Protein AF-A0AAV2KHL8-F1 (afdb_monomer_lite)

Sequence (1239 aa):
MASAPGTPRWPLLLRNPLGLLTTKMAARLEEDLTCSICCDLFRDPLLLSCSHSFCRVCLLSWWKNKAIKTCPVCKKGSSKAPRLNLSLRNLVQTFEEEMKRLSAEEKEKKKKNLSFSSKEKEASLPREKASLLREELREELREDLRFLQEKLKILSQTHEEMQVAVSHIAAQTEQTEKLIGDQFNKLHQFLWEEEETRIMALKEEQQQKTQRLLDKMAAVSRDMETVSRSLSETELTTRRSRARTFLDTALENTTMGQDALIDQAKHLGNLGFHIWKNMQRLVQFWPVILDPNRAASELVVSDNLSSVRRGGTRRSPQNPERERFYTVLGSRAYRVGSHSWEVVVRDILVRSCTRTVFIMSKRSDPRPVDLDFPLDASIIRIPPHHYIHVLDQNTNIGRVETGPRTYIRQDNERVLFPPVRMVMVPPRHYCVVLNPVARDDQGQVQFDQSGQAKLRHADQEIRLTQEPFPLYPGEEVQQDVTALQIVFPDTALRLQALLDFTDSTGTKRTAGDEWLFEGPGTYIPHKEEVVLETIKATVIRENQAIRLRARKEGVDRSGTQRVTGEEWLVSKVGAYLPGAHEEVIDIVNAFILTDKRALHVRALRPFKDQGGFNRRTGEEWLVTLEQREAHIPSVCEEVLKEVQVTTLSSRQYCVILDPVGDGGKPQLGRKKVVKGEKSFFLQPGEHLENGIQDVFVLSEEEGLVLRAVEAFTDIDPMDALDSEEEEEEGEGGGAKRRRRAGISRRPGDRWMLRGPIEYVPSASVEVILRRQAIPLDENEGIYVRDIKTGKVRAVIGHTYMLTQDEELWQKQLPQNVEALLASPQDPLADRSDRNQAAVQRPRDKTHVVSYRVPHNAAVQVYDYREKKARVVFGPELVMLGPDEQFTVLSLSGDKPKRANVIKAVCLLLGPDFCTDVITIETADHARLQLQLSYNWHFDVQSPVSAEHAAALFSVPDFVGDACKAIASKIRGAVASVQFDDFHKNSNRIICSAVFGFDEKVNIRGSLQFPQNRLVISSVDIQSVEPVDQRTRDALQKSVQLAIEITTNSQEATARHEAERLAQEATGKLERQKITDQALAEKARKELLELEALSAAVESTGAAKAEAQSRAEAARIQGEAAVNEAKLKAEAQRIEAESELQRLSQAREQELSYQKNMDHLEVDKQEKLATIETQKFSHMVQSLGTETLKEMAKAGPELQVKMLQALGLKSTLITDGSSPINLFTTANGLLGGLPGQGQG

Foldseek 3Di:
DDDDDDDDDDDDDDDDPDDDDDPVNLVVVLQVQAAPQPRHGAAQWWAAPVRDTHHPVRLVVVCVPDPFSADPPPRDTGPDGTDGPVVSVVVSVVSVVVVVVVVVVVVVVVVDDDDDDDDDDDDYDDDDDDDDPCDVVVVVVVVVVVVVVVVVVVVVVVVVLVVQQVVQVVVVVVLLVVLVVVVVVVLVVLVVVLVVVLVVVQVVLVVVLVVVVVVLVVVLVVLVVVVVVVVVVPPDDDDVPVVVVSVVVSVVSPDDDPSSDGPPCVSPPCSVVVSVVVVVVVDDDAPWAWDPLQAAQQWDADSRRRDIDGHDGDPHRDRPNHDDDRDIDTPDDDDDDDDDDDDDDDDDDDDDDDDDDDDDDDDDDDDDDDDDDDQPDQKAQAAAQWKWWKAQQVLRAIWIDHDNDTDGADPRIGIDDHTHGFAAAAAQKKWKKAQAFDADPVRHFDADPSGHTHTPHRDIDIGHGDPRHHAGVPIDTPGHTGGFDAAAAQKWFWKAFCAFDQDPVRDTHHHGDIFIDHDRDGDDDDPRMDGPDMFGWDAAAPQKKWKKAFCDFDAFPVRDTDHHGDIWIGRDGGTHTGTSRIDTDDMFGWDFADLFKKWKKAFCDFDQDPLGDTHHHGDIWIHHVVSPRIGGATPRMDTPDIWTKQFAAQQKKWKKAQAQDPVRGGNHPDIDIGHHGDIGTATVPIDTPVRMDGWDQAAQQKKWKKFFQAKDFADDPVLPPVPPPDPDDDDDDDDDDDDDGTDTHHGGDIAMDHDNDTHDDDPRMDGPDMWGFAAAAQLKWFWKAFQVVRDIWIDHHGTGTAGSRMDQDFQDDDPLQQVQLQDPDDPPPCPPPPPDPPDRDDDDRGMWDKDAAHAQKKWWKAQPVVRDIDIDHPRDIDTDISRMDTDKFQEFDDEATDTRPDIHRIDHQDQDKDWYWAWAAALVGFIKIWIKIWGKGADADPPHDRVLSVLLPQDRYPPVVLSVVLSVLLNVQRNHHDPVCCVVCVQVSSQCSRQNADPVRHRDQWDFDPRNRMITRDMDTPDMGGPDVVVVVVVVVVVVVVVVVVVVVVVVVVVVVVVVVVVVVVVVVVVVVVVVVVVVVVVVVVVVVVVVVVVVCVVVVVVVVVVVVVVVVVVVVVVVVVVVVVVVVVVVVVVVVVVVVVVVVVVVVVVVVVVVVVVVVCVVVVVPVVPDVVDDVVPVVPPDDVVVVVVVPPDVCCVVVVVVCAQLRHCAHDPPRHHDDHDDDDPPDDPDDDDDDDD

Organism: Knipowitschia caucasica (NCBI:txid637954)

Secondary structure (DSSP, 8-state):
----------------------HHHHHHHHHHTB-TTTSSB-SSEEEPTTS-EEEHHHHHHHHTT-SS-B-TTT--B--SPPEE-HHHHHHHHHHHHHHHHHHHHHHHHTTS-------------------SSSSHHHHHHHHHHHHHHHHHHHHHHHHHHHHHHHHHHHHHHHHHHHHHHHHHHHHHHHHHHHHHHHHHHHHHHHHHHHHHHHHHHHHHHHHHHHHHHHHHTTTSS--HHHHHHHHHHHHHHT---TTSS--HHHHHTTHHHHHHHHHTTT----S--B-TTTS-TTEEE-TTSS-EEE-S-------TTS-SSS---BSS--SS--------------------------------------TT-SEEEE-TTEEEEEEETTT--EEEEESSEEEE--TTEEE-SS-EEPB---TTEEEEEESPBPB-TTSPBPB-SSSPBPB-TT-EEEE-S-S-BPPPTT-EEEEEEEEPEEEPTTEEEEEEESS-EE-TTSPEEPTT-EEEEESSEEE---SSEEEEEEEE-EEEPTTEEEEEEESSSEE-TTS-EE-TT-EEEE--SEEEPPPTTEEEEEEEEPEEPBTTEEEEEEESSSEE-TTS-EEPTT-EEEE-TTT-SEE---TTEEEEEEEE-EEE-TTEEEEEESPEETTTEE-TT-EEEEESSEEEPPPTT-EEEEEEEE-EEE-TTEEEEEEESS-EEE--GGGSSTTSS--S----------PPPPEEEPTT-EEEEESSEEE---TTEEEEEEEE-B---TT-EEEEEETTT--EEEEESS-B---TTEEE------HHHHHHHT----TTTGGG-TT-----PPPPSSB-EEEEPPTTEEEEEEETTTTEEEEEETT-EEEE-TTEEEPPEEEEETTTTEEEEEEESEEE-SSEEEEEEEEEE-TT--EEEEEEEEEEEE--PSSPPHHHHHHTTSSTTHHHHHHHHHHHHHHHHHTTS-HHHHHHHHHHHHHHHHH-B-TTSSB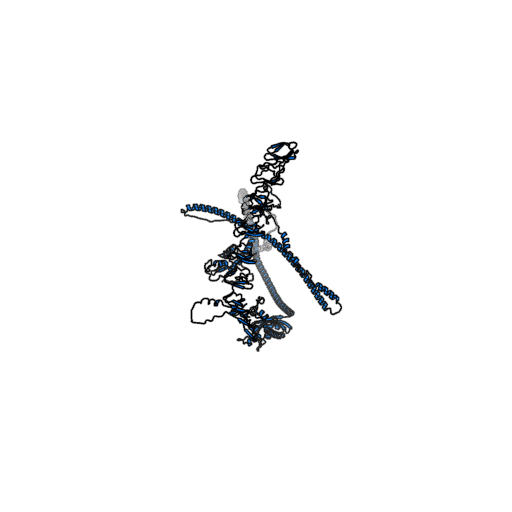PS-EEETTTTEEEEEEEEEEEEESSHHHHHHHHHHHHHHHHHHHHHHHHHHHHHHHHHHHHHHHHHHHHHHHHHHHHHHHHHHHHHHHHHHHHHHHHHHHHHHHHHHHHHHHHHHHHHHHHHHHHHHHHHHHHHHHHHHHHHHHHHHHHHHHHHHHHHHHHHHHHHHHHSSSGGGTGGGT-SHHHHHHTTS-TTGGGTTTTTTSSSS-S--SSS---SS-----------------

Radius of gyration: 83.96 Å; chains: 1; bounding box: 146×235×267 Å

InterPro domains:
  IPR001841 Zinc finger, RING-type [PS50089] (35-75)
  IPR001841 Zinc finger, RING-type [SM00184] (35-74)
  IPR002499 Major vault protein, N-terminal [PS51224] (428-488)
  IPR002499 Major vault protein, N-terminal [PS51224] (489-541)
  IPR002499 Major vault protein, N-terminal [PS51224] (542-594)
  IPR002499 Major vault protein, N-terminal [PS51224] (595-649)
  IPR002499 Major vault protein, N-terminal [PS51224] (651-699)
  IPR002499 Major vault protein, N-terminal [PS51224] (700-777)
  IPR002499 Major vault protein, N-terminal [PS51224] (778-831)
  IPR006574 SPRY-associated [PF13765] (288-333)
  IPR006574 SPRY-associated [SM00589] (285-335)
  IPR013083 Zinc finger, RING/FYVE/PHD-type [G3DSA:3.30.40.10] (21-121)
  IPR013320 Concanavalin A-like lectin/glucanase domain superfamily [SSF49899] (283-347)
  IPR017907 Zinc finger, RING-type, conserved site [PS00518] (50-59)
  IPR018957 Zinc finger, C3HC4 RING-type [PF00097] (35-74)
  IPR021870 Major vault protein, shoulder domain [PF11978] (910-1028)
  IPR021870 Major vault protein, shoulder domain [cd08825] (900-1051)
  IPR036013 Band 7/SPFH domain superfamily [G3DSA:3.30.479.30] (911-1027)
  IPR039059 Major vault protein [PTHR14165] (377-1231)
  IPR040989 Major vault protein repeat domain 3 [PF17795] (848-909)

Structure (mmCIF, N/CA/C/O backbone):
data_AF-A0AAV2KHL8-F1
#
_entry.id   AF-A0AAV2KHL8-F1
#
loop_
_atom_site.group_PDB
_atom_site.id
_atom_site.type_symbol
_atom_site.label_atom_id
_atom_site.label_alt_id
_atom_site.label_comp_id
_atom_site.label_asym_id
_atom_site.label_entity_id
_atom_site.label_seq_id
_atom_site.pdbx_PDB_ins_code
_atom_site.Cartn_x
_atom_site.Cartn_y
_atom_site.Cartn_z
_atom_site.occupancy
_atom_site.B_iso_or_equiv
_atom_site.auth_seq_id
_atom_site.auth_comp_id
_atom_site.auth_asym_id
_atom_site.auth_atom_id
_atom_site.pdbx_PDB_model_num
ATOM 1 N N . MET A 1 1 ? 7.290 21.005 73.983 1.00 31.33 1 MET A N 1
ATOM 2 C CA . MET A 1 1 ? 8.464 21.167 73.091 1.00 31.33 1 MET A CA 1
ATOM 3 C C . MET A 1 1 ? 8.133 20.538 71.742 1.00 31.33 1 MET A C 1
ATOM 5 O O . MET A 1 1 ? 7.404 19.563 71.761 1.00 31.33 1 MET A O 1
ATOM 9 N N . ALA A 1 2 ? 8.672 21.086 70.644 1.00 31.69 2 ALA A N 1
ATOM 10 C CA . ALA A 1 2 ? 8.791 20.513 69.287 1.00 31.69 2 ALA A CA 1
ATOM 11 C C . ALA A 1 2 ? 7.554 19.918 68.541 1.00 31.69 2 ALA A C 1
ATOM 13 O O . ALA A 1 2 ? 6.930 18.958 68.969 1.00 31.69 2 ALA A O 1
ATOM 14 N N . SER A 1 3 ? 7.333 20.452 67.328 1.00 28.38 3 SER A N 1
ATOM 15 C CA . SER A 1 3 ? 6.872 19.778 66.088 1.00 28.38 3 SER A CA 1
ATOM 16 C C . SER A 1 3 ? 5.583 18.923 66.044 1.00 28.38 3 SER A C 1
ATOM 18 O O . SER A 1 3 ? 5.645 17.712 66.232 1.00 28.38 3 SER A O 1
ATOM 20 N N . ALA A 1 4 ? 4.475 19.530 65.585 1.00 31.33 4 ALA A N 1
ATOM 21 C CA . ALA A 1 4 ? 3.639 19.107 64.428 1.00 31.33 4 ALA A CA 1
ATOM 22 C C . ALA A 1 4 ? 2.415 20.049 64.301 1.00 31.33 4 ALA A C 1
ATOM 24 O O . ALA A 1 4 ? 1.812 20.367 65.327 1.00 31.33 4 ALA A O 1
ATOM 25 N N . PRO A 1 5 ? 2.058 20.551 63.096 1.00 43.03 5 PRO A N 1
ATOM 26 C CA . PRO A 1 5 ? 0.887 19.989 62.383 1.00 43.03 5 PRO A CA 1
ATOM 27 C C . PRO A 1 5 ? 0.937 20.114 60.833 1.00 43.03 5 PRO A C 1
ATOM 29 O O . PRO A 1 5 ? 1.785 20.820 60.295 1.00 43.03 5 PRO A O 1
ATOM 32 N N . GLY A 1 6 ? -0.021 19.506 60.106 1.00 27.62 6 GLY A N 1
ATOM 33 C CA . GLY A 1 6 ? -0.274 19.864 58.692 1.00 27.62 6 GLY A CA 1
ATOM 34 C C . GLY A 1 6 ? -1.035 18.860 57.803 1.00 27.62 6 GLY A C 1
ATOM 35 O O . GLY A 1 6 ? -0.410 18.136 57.039 1.00 27.62 6 GLY A O 1
ATOM 36 N N . THR A 1 7 ? -2.376 18.882 57.818 1.00 32.38 7 THR A N 1
ATOM 37 C CA . THR A 1 7 ? -3.276 18.428 56.718 1.00 32.38 7 THR A CA 1
ATOM 38 C C . THR A 1 7 ? -4.537 19.325 56.737 1.00 32.38 7 THR A C 1
ATOM 40 O O . THR A 1 7 ? -4.832 19.848 57.816 1.00 32.38 7 THR A O 1
ATOM 43 N N . PRO A 1 8 ? -5.240 19.606 55.607 1.00 37.50 8 PRO A N 1
ATOM 44 C CA . PRO A 1 8 ? -6.181 18.647 54.999 1.00 37.50 8 PRO A CA 1
ATOM 45 C C . PRO A 1 8 ? -6.276 18.686 53.439 1.00 37.50 8 PRO A C 1
ATOM 47 O O . PRO A 1 8 ? -5.380 19.154 52.745 1.00 37.50 8 PRO A O 1
ATOM 50 N N . ARG A 1 9 ? -7.353 18.090 52.895 1.00 27.17 9 ARG A N 1
ATOM 51 C CA . ARG A 1 9 ? -7.620 17.681 51.493 1.00 27.17 9 ARG A CA 1
ATOM 52 C C . ARG A 1 9 ? -7.784 18.804 50.436 1.00 27.17 9 ARG A C 1
ATOM 54 O O . ARG A 1 9 ? -8.563 19.722 50.646 1.00 27.17 9 ARG A O 1
ATOM 61 N N . TRP A 1 10 ? -7.139 18.623 49.268 1.00 24.45 10 TRP A N 1
ATOM 62 C CA . TRP A 1 10 ? -7.718 18.265 47.937 1.00 24.45 10 TRP A CA 1
ATOM 63 C C . TRP A 1 10 ? -9.164 18.728 47.600 1.00 24.45 10 TRP A C 1
ATOM 65 O O . TRP A 1 10 ? -10.039 18.533 48.443 1.00 24.45 10 TRP A O 1
ATOM 75 N N . PRO A 1 11 ? -9.468 19.179 46.346 1.00 39.22 11 PRO A N 1
ATOM 76 C CA . PRO A 1 11 ? -9.223 18.349 45.145 1.00 39.22 11 PRO A CA 1
ATOM 77 C C . PRO A 1 11 ? -8.832 19.020 43.794 1.00 39.22 11 PRO A C 1
ATOM 79 O O . PRO A 1 11 ? -9.100 20.185 43.535 1.00 39.22 11 PRO A O 1
ATOM 82 N N . LEU A 1 12 ? -8.301 18.168 42.898 1.00 30.20 12 LEU A N 1
ATOM 83 C CA . LEU A 1 12 ? -8.329 18.209 41.417 1.00 30.20 12 LEU A CA 1
ATOM 84 C C . LEU A 1 12 ? -7.788 19.436 40.643 1.00 30.20 12 LEU A C 1
ATOM 86 O O . LEU A 1 12 ? -8.541 20.306 40.219 1.00 30.20 12 LEU A O 1
ATOM 90 N N . LEU A 1 13 ? -6.524 19.335 40.212 1.00 27.86 13 LEU A N 1
ATOM 91 C CA . LEU A 1 13 ? -6.101 19.626 38.828 1.00 27.86 13 LEU A CA 1
ATOM 92 C C . LEU A 1 13 ? -4.872 18.759 38.485 1.00 27.86 13 LEU A C 1
ATOM 94 O O . LEU A 1 13 ? -3.957 18.649 39.297 1.00 27.86 13 LEU A O 1
ATOM 98 N N . LEU A 1 14 ? -4.843 18.124 37.306 1.00 33.56 14 LEU A N 1
ATOM 99 C CA . LEU A 1 14 ? -3.763 17.208 36.901 1.00 33.56 14 LEU A CA 1
ATOM 100 C C . LEU A 1 14 ? -3.381 17.392 35.422 1.00 33.56 14 LEU A C 1
ATOM 102 O O . LEU A 1 14 ? -4.105 16.937 34.538 1.00 33.56 14 LEU A O 1
ATOM 106 N N . ARG A 1 15 ? -2.226 18.022 35.154 1.00 28.97 15 ARG A N 1
ATOM 107 C CA . ARG A 1 15 ? -1.469 17.901 33.889 1.00 28.97 15 ARG A CA 1
ATOM 108 C C . ARG A 1 15 ? -0.026 18.427 34.025 1.00 28.97 15 ARG A C 1
ATOM 110 O O . ARG A 1 15 ? 0.183 19.514 34.541 1.00 28.97 15 ARG A O 1
ATOM 117 N N . ASN A 1 16 ? 0.922 17.624 33.535 1.00 29.06 16 ASN A N 1
ATOM 118 C CA . ASN A 1 16 ? 2.331 17.875 33.170 1.00 29.06 16 ASN A CA 1
ATOM 119 C C . ASN A 1 16 ? 3.175 18.917 33.955 1.00 29.06 16 ASN A C 1
ATOM 121 O O . ASN A 1 16 ? 3.084 20.111 33.679 1.00 29.06 16 ASN A O 1
ATOM 125 N N . PRO A 1 17 ? 4.144 18.470 34.784 1.00 31.95 17 PRO A N 1
ATOM 126 C CA . PRO A 1 17 ? 5.157 19.321 35.414 1.00 31.95 17 PRO A CA 1
ATOM 127 C C . PRO A 1 17 ? 6.496 19.349 34.636 1.00 31.95 17 PRO A C 1
ATOM 129 O O . PRO A 1 17 ? 7.547 19.047 35.195 1.00 31.95 17 PRO A O 1
ATOM 132 N N . LEU A 1 18 ? 6.478 19.707 33.346 1.00 31.12 18 LEU A N 1
ATOM 133 C CA . LEU A 1 18 ? 7.690 20.028 32.570 1.00 31.12 18 LEU A CA 1
ATOM 134 C C . LEU A 1 18 ? 7.442 21.268 31.701 1.00 31.12 18 LEU A C 1
ATOM 136 O O . LEU A 1 18 ? 6.956 21.178 30.578 1.00 31.12 18 LEU A O 1
ATOM 140 N N . GLY A 1 19 ? 7.762 22.437 32.255 1.00 37.28 19 GLY A N 1
ATOM 141 C CA . GLY A 1 19 ? 7.805 23.710 31.539 1.00 37.28 19 GLY A CA 1
ATOM 142 C C . GLY A 1 19 ? 9.214 24.301 31.583 1.00 37.28 19 GLY A C 1
ATOM 143 O O . GLY A 1 19 ? 9.909 24.150 32.583 1.00 37.28 19 GLY A O 1
ATOM 144 N N . LEU A 1 20 ? 9.598 25.006 30.514 1.00 40.72 20 LEU A N 1
ATOM 145 C CA . LEU A 1 20 ? 10.901 25.662 30.315 1.00 40.72 20 LEU A CA 1
ATOM 146 C C . LEU A 1 20 ? 12.127 24.726 30.215 1.00 40.72 20 LEU A C 1
ATOM 148 O O . LEU A 1 20 ? 13.037 24.762 31.041 1.00 40.72 20 LEU A O 1
ATOM 152 N N . LEU A 1 21 ? 12.230 24.003 29.095 1.00 46.12 21 LEU A N 1
ATOM 153 C CA . LEU A 1 21 ? 13.542 23.706 28.506 1.00 46.12 21 LEU A CA 1
ATOM 154 C C . LEU A 1 21 ? 14.077 24.955 27.782 1.00 46.12 21 LEU A C 1
ATOM 156 O O . LEU A 1 21 ? 13.321 25.685 27.142 1.00 46.12 21 LEU A O 1
ATOM 160 N N . THR A 1 22 ? 15.386 25.200 27.871 1.00 48.06 22 THR A N 1
ATOM 161 C CA . THR A 1 22 ? 16.071 26.289 27.147 1.00 48.06 22 THR A CA 1
ATOM 162 C C . THR A 1 22 ? 16.992 25.726 26.066 1.00 48.06 22 THR A C 1
ATOM 164 O O . THR A 1 22 ? 17.444 24.587 26.169 1.00 48.06 22 THR A O 1
ATOM 167 N N . THR A 1 23 ? 17.339 26.517 25.048 1.00 45.81 23 THR A N 1
ATOM 168 C CA . THR A 1 23 ? 18.206 26.069 23.936 1.00 45.81 23 THR A CA 1
ATOM 169 C C . THR A 1 23 ? 19.591 25.586 24.392 1.00 45.81 23 THR A C 1
ATOM 171 O O . THR A 1 23 ? 20.128 24.643 23.818 1.00 45.81 23 THR A O 1
ATOM 174 N N . LYS A 1 24 ? 20.140 26.135 25.488 1.00 48.09 24 LYS A N 1
ATOM 175 C CA . LYS A 1 24 ? 21.377 25.628 26.123 1.00 48.09 24 LYS A CA 1
ATOM 176 C C . LYS A 1 24 ? 21.212 24.292 26.862 1.00 48.09 24 LYS A C 1
ATOM 178 O O . LYS A 1 24 ? 22.211 23.622 27.104 1.00 48.09 24 LYS A O 1
ATOM 183 N N . MET A 1 25 ? 19.992 23.911 27.241 1.00 52.66 25 MET A N 1
ATOM 184 C CA . MET A 1 25 ? 19.700 22.588 27.806 1.00 52.66 25 MET A CA 1
ATOM 185 C C . MET A 1 25 ? 19.402 21.571 26.702 1.00 52.66 25 MET A C 1
ATOM 187 O O . MET A 1 25 ? 19.869 20.442 26.799 1.00 52.66 25 MET A O 1
ATOM 191 N N . ALA A 1 26 ? 18.709 21.984 25.634 1.00 55.88 26 ALA A N 1
ATOM 192 C CA . ALA A 1 26 ? 18.449 21.143 24.466 1.00 55.88 26 ALA A CA 1
ATOM 193 C C . ALA A 1 26 ? 19.750 20.609 23.842 1.00 55.88 26 ALA A C 1
ATOM 195 O O . ALA A 1 26 ? 19.878 19.403 23.681 1.00 55.88 26 ALA A O 1
ATOM 196 N N . ALA A 1 27 ? 20.750 21.470 23.613 1.00 56.88 27 ALA A N 1
ATOM 197 C CA . ALA A 1 27 ? 22.039 21.057 23.042 1.00 56.88 27 ALA A CA 1
ATOM 198 C C . ALA A 1 27 ? 22.811 20.028 23.902 1.00 56.88 27 ALA A C 1
ATOM 200 O O . ALA A 1 27 ? 23.501 19.175 23.360 1.00 56.88 27 ALA A O 1
ATOM 201 N N . ARG A 1 28 ? 22.675 20.067 25.238 1.00 57.53 28 ARG A N 1
ATOM 202 C CA . ARG A 1 28 ? 23.261 19.044 26.131 1.00 57.53 28 ARG A CA 1
ATOM 203 C C . ARG A 1 28 ? 22.485 17.727 26.103 1.00 57.53 28 ARG A C 1
ATOM 205 O O . ARG A 1 28 ? 23.087 16.663 26.096 1.00 57.53 28 ARG A O 1
ATOM 212 N N . LEU A 1 29 ? 21.155 17.806 26.075 1.00 63.84 29 LEU A N 1
ATOM 213 C CA . LEU A 1 29 ? 20.291 16.630 25.946 1.00 63.84 29 LEU A CA 1
ATOM 214 C C . LEU A 1 29 ? 20.453 15.944 24.583 1.00 63.84 29 LEU A C 1
ATOM 216 O O . LEU A 1 29 ? 20.280 14.735 24.495 1.00 63.84 29 LEU A O 1
ATOM 220 N N . GLU A 1 30 ? 20.812 16.691 23.540 1.00 72.31 30 GLU A N 1
ATOM 221 C CA . GLU A 1 30 ? 21.139 16.147 22.223 1.00 72.31 30 GLU A CA 1
ATOM 222 C C . GLU A 1 30 ? 22.415 15.290 22.273 1.00 72.31 30 GLU A C 1
ATOM 224 O O . GLU A 1 30 ? 22.372 14.136 21.852 1.00 72.31 30 GLU A O 1
ATOM 229 N N . GLU A 1 31 ? 23.503 15.785 22.882 1.00 67.81 31 GLU A N 1
ATOM 230 C CA . GLU A 1 31 ? 24.735 15.005 23.108 1.00 67.81 31 GLU A CA 1
ATOM 231 C C . GLU A 1 31 ? 24.439 13.684 23.851 1.00 67.81 31 GLU A C 1
ATOM 233 O O . GLU A 1 31 ? 24.796 12.610 23.356 1.00 67.81 31 GLU A O 1
ATOM 238 N N . ASP A 1 32 ? 23.701 13.742 24.969 1.00 72.00 32 ASP A N 1
ATOM 239 C CA . ASP A 1 32 ? 23.304 12.576 25.784 1.00 72.00 32 ASP A CA 1
ATOM 240 C C . ASP A 1 32 ? 22.383 11.568 25.048 1.00 72.00 32 ASP A C 1
ATOM 242 O O . ASP A 1 32 ? 22.252 10.413 25.473 1.00 72.00 32 ASP A O 1
ATOM 246 N N . LEU A 1 33 ? 21.743 11.970 23.941 1.00 82.81 33 LEU A N 1
ATOM 247 C CA . LEU A 1 33 ? 20.826 11.145 23.139 1.00 82.81 33 LEU A CA 1
ATOM 248 C C . LEU A 1 33 ? 21.419 10.658 21.802 1.00 82.81 33 LEU A C 1
ATOM 250 O O . LEU A 1 33 ? 20.712 10.002 21.026 1.00 82.81 33 LEU A O 1
ATOM 254 N N . THR A 1 34 ? 22.703 10.917 21.533 1.00 83.62 34 THR A N 1
ATOM 255 C CA . THR A 1 34 ? 23.390 10.450 20.313 1.00 83.62 34 THR A CA 1
ATOM 256 C C . THR A 1 34 ? 24.046 9.073 20.462 1.00 83.62 34 THR A C 1
ATOM 258 O O . THR A 1 34 ? 24.585 8.687 21.500 1.00 83.62 34 THR A O 1
ATOM 261 N N . CYS A 1 35 ? 24.047 8.302 19.374 1.00 87.81 35 CYS A N 1
ATOM 262 C CA . CYS A 1 35 ? 24.721 7.013 19.291 1.00 87.81 35 CYS A CA 1
ATOM 263 C C . CYS A 1 35 ? 26.174 7.175 18.831 1.00 87.81 35 CYS A C 1
ATOM 265 O O . CYS A 1 35 ? 26.430 7.486 17.668 1.00 87.81 35 CYS A O 1
ATOM 267 N N . SER A 1 36 ? 27.131 6.807 19.685 1.00 82.81 36 SER A N 1
ATOM 268 C CA . SER A 1 36 ? 28.592 6.905 19.479 1.00 82.81 36 SER A CA 1
ATOM 269 C C . SER A 1 36 ? 29.209 6.012 18.376 1.00 82.81 36 SER A C 1
ATOM 271 O O . SER A 1 36 ? 30.400 5.712 18.405 1.00 82.81 36 SER A O 1
ATOM 273 N N . ILE A 1 37 ? 28.411 5.586 17.390 1.00 83.44 37 ILE A N 1
ATOM 274 C CA . ILE A 1 37 ? 28.867 4.965 16.130 1.00 83.44 37 ILE A CA 1
ATOM 275 C C . ILE A 1 37 ? 28.501 5.839 14.921 1.00 83.44 37 ILE A C 1
ATOM 277 O O . ILE A 1 37 ? 29.301 5.953 13.999 1.00 83.44 37 ILE A O 1
ATOM 281 N N . CYS A 1 38 ? 27.298 6.422 14.904 1.00 83.25 38 CYS A N 1
ATOM 282 C CA . CYS A 1 38 ? 26.793 7.241 13.796 1.00 83.25 38 CYS A CA 1
ATOM 283 C C . CYS A 1 38 ? 26.699 8.737 14.129 1.00 83.25 38 CYS A C 1
ATOM 285 O O . CYS A 1 38 ? 26.447 9.524 13.228 1.00 83.25 38 CYS A O 1
ATOM 287 N N . CYS A 1 39 ? 26.884 9.120 15.397 1.00 80.62 39 CYS A N 1
ATOM 288 C CA . CYS A 1 39 ? 26.743 10.487 15.920 1.00 80.62 39 CYS A CA 1
ATOM 289 C C . CYS A 1 39 ? 25.347 11.121 15.713 1.00 80.62 39 CYS A C 1
ATOM 291 O O . CYS A 1 39 ? 25.176 12.315 15.914 1.00 80.62 39 CYS A O 1
ATOM 293 N N . ASP A 1 40 ? 24.352 10.295 15.377 1.00 79.94 40 ASP A N 1
ATOM 294 C CA . ASP A 1 40 ? 22.924 10.621 15.249 1.00 79.94 40 ASP A CA 1
ATOM 295 C C . ASP A 1 40 ? 22.135 10.191 16.499 1.00 79.94 40 ASP A C 1
ATOM 297 O O . ASP A 1 40 ? 22.544 9.265 17.209 1.00 79.94 40 ASP A O 1
ATOM 301 N N . LEU A 1 41 ? 20.948 10.776 16.702 1.00 85.44 41 LEU A N 1
ATOM 302 C CA . LEU A 1 41 ? 19.965 10.350 17.713 1.00 85.44 41 LEU A CA 1
ATOM 303 C C . LEU A 1 41 ? 19.624 8.845 17.627 1.00 85.44 41 LEU A C 1
ATOM 305 O O . LEU A 1 41 ? 19.546 8.260 16.540 1.00 85.44 41 LEU A O 1
ATOM 309 N N . PHE A 1 42 ? 19.380 8.202 18.777 1.00 85.19 42 PHE A N 1
ATOM 310 C CA . PHE A 1 42 ? 19.173 6.747 18.852 1.00 85.19 42 PHE A CA 1
ATOM 311 C C . PHE A 1 42 ? 17.944 6.216 18.081 1.00 85.19 42 PHE A C 1
ATOM 313 O O . PHE A 1 42 ? 16.817 6.230 18.577 1.00 85.19 42 PHE A O 1
ATOM 320 N N . ARG A 1 43 ? 18.181 5.587 16.921 1.00 82.12 43 ARG A N 1
ATOM 321 C CA . ARG A 1 43 ? 17.176 4.820 16.158 1.00 82.12 43 ARG A CA 1
ATOM 322 C C . ARG A 1 43 ? 17.209 3.336 16.540 1.00 82.12 43 ARG A C 1
ATOM 324 O O . ARG A 1 43 ? 18.212 2.656 16.316 1.00 82.12 43 ARG A O 1
ATOM 331 N N . ASP A 1 44 ? 16.109 2.840 17.113 1.00 84.06 44 ASP A N 1
ATOM 332 C CA . ASP A 1 44 ? 15.998 1.506 17.734 1.00 84.06 44 ASP A CA 1
ATOM 333 C C . ASP A 1 44 ? 17.201 1.163 18.642 1.00 84.06 44 ASP A C 1
ATOM 335 O O . ASP A 1 44 ? 18.001 0.279 18.313 1.00 84.06 44 ASP A O 1
ATOM 339 N N . PRO A 1 45 ? 17.377 1.866 19.780 1.00 88.06 45 PRO A N 1
ATOM 340 C CA . PRO A 1 45 ? 18.486 1.606 20.690 1.00 88.06 45 PRO A CA 1
ATOM 341 C C . PRO A 1 45 ? 18.433 0.188 21.271 1.00 88.06 45 PRO A C 1
ATOM 343 O O . PRO A 1 45 ? 17.470 -0.206 21.929 1.00 88.06 45 PRO A O 1
ATOM 346 N N . LEU A 1 46 ? 19.512 -0.564 21.072 1.00 88.06 46 LEU A N 1
ATOM 347 C CA . LEU A 1 46 ? 19.767 -1.866 21.677 1.00 88.06 46 LEU A CA 1
ATOM 348 C C . LEU A 1 46 ? 20.709 -1.716 22.876 1.00 88.06 46 LEU A C 1
ATOM 350 O O . LEU A 1 46 ? 21.835 -1.241 22.731 1.00 88.06 46 LEU A O 1
ATOM 354 N N . LEU A 1 47 ? 20.249 -2.156 24.047 1.00 87.94 47 LEU A N 1
ATOM 355 C CA . LEU A 1 47 ? 20.988 -2.155 25.305 1.00 87.94 47 LEU A CA 1
ATOM 356 C C . LEU A 1 47 ? 21.863 -3.410 25.423 1.00 87.94 47 LEU A C 1
ATOM 358 O O . LEU A 1 47 ? 21.367 -4.541 25.366 1.00 87.94 47 LEU A O 1
ATOM 362 N N . LEU A 1 48 ? 23.164 -3.207 25.637 1.00 84.06 48 LEU A N 1
ATOM 363 C CA . LEU A 1 48 ? 24.115 -4.272 25.949 1.00 84.06 48 LEU A CA 1
ATOM 364 C C . LEU A 1 48 ? 24.150 -4.597 27.449 1.00 84.06 48 LEU A C 1
ATOM 366 O O . LEU A 1 48 ? 23.857 -3.766 28.304 1.00 84.06 48 LEU A O 1
ATOM 370 N N . SER A 1 49 ? 24.662 -5.785 27.778 1.00 79.19 49 SER A N 1
ATOM 371 C CA . SER A 1 49 ? 24.964 -6.245 29.148 1.00 79.19 49 SER A CA 1
ATOM 372 C C . SER A 1 49 ? 26.010 -5.405 29.907 1.00 79.19 49 SER A C 1
ATOM 374 O O . SER A 1 49 ? 26.317 -5.691 31.061 1.00 79.19 49 SER A O 1
ATOM 376 N N . CYS A 1 50 ? 26.581 -4.386 29.266 1.00 82.69 50 CYS A N 1
ATOM 377 C CA . CYS A 1 50 ? 27.464 -3.379 29.852 1.00 82.69 50 CYS A CA 1
ATOM 378 C C . CYS A 1 50 ? 26.800 -1.991 29.948 1.00 82.69 50 CYS A C 1
ATOM 380 O O . CYS A 1 50 ? 27.507 -0.988 29.984 1.00 82.69 50 CYS A O 1
ATOM 382 N N . SER A 1 51 ? 25.465 -1.930 29.904 1.00 80.06 51 SER A N 1
ATOM 383 C CA . SER A 1 51 ? 24.610 -0.729 29.982 1.00 80.06 51 SER A CA 1
ATOM 384 C C . SER A 1 51 ? 24.778 0.320 28.873 1.00 80.06 51 SER A C 1
ATOM 386 O O . SER A 1 51 ? 24.051 1.307 28.850 1.00 80.06 51 SER A O 1
ATOM 388 N N . HIS A 1 52 ? 25.678 0.102 27.914 1.00 87.25 52 HIS A N 1
ATOM 389 C CA . HIS A 1 52 ? 25.813 0.957 26.735 1.00 87.25 52 HIS A CA 1
ATOM 390 C C . HIS A 1 52 ? 24.693 0.640 25.731 1.00 87.25 52 HIS A C 1
ATOM 392 O O . HIS A 1 52 ? 24.402 -0.535 25.486 1.00 87.25 52 HIS A O 1
ATOM 398 N N . SER A 1 53 ? 24.086 1.679 25.152 1.00 87.88 53 SER A N 1
ATOM 399 C CA . SER A 1 53 ? 23.065 1.566 24.101 1.00 87.88 53 SER A CA 1
ATOM 400 C C . SER A 1 53 ? 23.639 1.971 22.742 1.00 87.88 53 SER A C 1
ATOM 402 O O . SER A 1 53 ? 24.487 2.855 22.676 1.00 87.88 53 SER A O 1
ATOM 404 N N . PHE A 1 54 ? 23.175 1.337 21.663 1.00 90.31 54 PHE A N 1
ATOM 405 C CA . PHE A 1 54 ? 23.575 1.638 20.279 1.00 90.31 54 PHE A CA 1
ATOM 406 C C . PHE A 1 54 ? 22.390 1.457 19.326 1.00 90.31 54 PHE A C 1
ATOM 408 O O . PHE A 1 54 ? 21.578 0.559 19.541 1.00 90.31 54 PHE A O 1
ATOM 415 N N . CYS A 1 55 ? 22.303 2.240 18.247 1.00 91.50 55 CYS A N 1
ATOM 416 C CA . CYS A 1 55 ? 21.305 2.025 17.192 1.00 91.50 55 CYS A CA 1
ATOM 417 C C . CYS A 1 55 ? 21.390 0.590 16.643 1.00 91.50 55 CYS A C 1
ATOM 419 O O . CYS A 1 55 ? 22.491 0.104 16.357 1.00 91.50 55 CYS A O 1
ATOM 421 N N . ARG A 1 56 ? 20.244 -0.074 16.433 1.00 87.75 56 ARG A N 1
ATOM 422 C CA . ARG A 1 56 ? 20.167 -1.483 15.993 1.00 87.75 56 ARG A CA 1
ATOM 423 C C . ARG A 1 56 ? 21.068 -1.797 14.797 1.00 87.75 56 ARG A C 1
ATOM 425 O O . ARG A 1 56 ? 21.813 -2.773 14.833 1.00 87.75 56 ARG A O 1
ATOM 432 N N . VAL A 1 57 ? 21.027 -0.958 13.761 1.00 88.19 57 VAL A N 1
ATOM 433 C CA . VAL A 1 57 ? 21.841 -1.120 12.542 1.00 88.19 57 VAL A CA 1
ATOM 434 C C . VAL A 1 57 ? 23.336 -0.990 12.848 1.00 88.19 57 VAL A C 1
ATOM 436 O O . VAL A 1 57 ? 24.131 -1.816 12.411 1.00 88.19 57 VAL A O 1
ATOM 439 N N . CYS A 1 58 ? 23.719 0.003 13.652 1.00 87.44 58 CYS A N 1
ATOM 440 C CA . CYS A 1 58 ? 25.114 0.281 13.990 1.00 87.44 58 CYS A CA 1
ATOM 441 C C . CYS A 1 58 ? 25.751 -0.861 14.796 1.00 87.44 58 CYS A C 1
ATOM 443 O O . CYS A 1 58 ? 26.869 -1.282 14.497 1.00 87.44 58 CYS A O 1
ATOM 445 N N . LEU A 1 59 ? 25.022 -1.417 15.771 1.00 87.38 59 LEU A N 1
ATOM 446 C CA . LEU A 1 59 ? 25.489 -2.557 16.563 1.00 87.38 59 LEU A CA 1
ATOM 447 C C . LEU A 1 59 ? 25.619 -3.837 15.722 1.00 87.38 59 LEU A C 1
ATOM 449 O O . LEU A 1 59 ? 26.607 -4.560 15.849 1.00 87.38 59 LEU A O 1
ATOM 453 N N . LEU A 1 60 ? 24.649 -4.108 14.842 1.00 84.56 60 LEU A N 1
ATOM 454 C CA . LEU A 1 60 ? 24.684 -5.277 13.958 1.00 84.56 60 LEU A CA 1
ATOM 455 C C . LEU A 1 60 ? 25.822 -5.182 12.932 1.00 84.56 60 LEU A C 1
ATOM 457 O O . LEU A 1 60 ? 26.529 -6.168 12.730 1.00 84.56 60 LEU A O 1
ATOM 461 N N . SER A 1 61 ? 26.070 -4.001 12.357 1.00 83.69 61 SER A N 1
ATOM 462 C CA . SER A 1 61 ? 27.237 -3.756 11.500 1.00 83.69 61 SER A CA 1
ATOM 463 C C . SER A 1 61 ? 28.558 -3.901 12.262 1.00 83.69 61 SER A C 1
ATOM 465 O O . SER A 1 61 ? 29.487 -4.514 11.744 1.00 83.69 61 SER A O 1
ATOM 467 N N . TRP A 1 62 ? 28.644 -3.430 13.513 1.00 81.00 62 TRP A N 1
ATOM 468 C CA . TRP A 1 62 ? 29.842 -3.599 14.349 1.00 81.00 62 TRP A CA 1
ATOM 469 C C . TRP A 1 62 ? 30.150 -5.065 14.695 1.00 81.00 62 TRP A C 1
ATOM 471 O O . TRP A 1 62 ? 31.319 -5.412 14.882 1.00 81.00 62 TRP A O 1
ATOM 481 N N . TRP A 1 63 ? 29.130 -5.923 14.790 1.00 87.56 63 TRP A N 1
ATOM 482 C CA . TRP A 1 63 ? 29.271 -7.365 15.034 1.00 87.56 63 TRP A CA 1
ATOM 483 C C . TRP A 1 63 ? 29.407 -8.213 13.764 1.00 87.56 63 TRP A C 1
ATOM 485 O O . TRP A 1 63 ? 29.744 -9.396 13.865 1.00 87.56 63 TRP A O 1
ATOM 495 N N . LYS A 1 64 ? 29.187 -7.636 12.578 1.00 72.88 64 LYS A N 1
ATOM 496 C CA . LYS A 1 64 ? 29.397 -8.323 11.302 1.00 72.88 64 LYS A CA 1
ATOM 497 C C . LYS A 1 64 ? 30.860 -8.787 11.224 1.00 72.88 64 LYS A C 1
ATOM 499 O O . LYS A 1 64 ? 31.782 -8.010 11.462 1.00 72.88 64 LYS A O 1
ATOM 504 N N . ASN A 1 65 ? 31.056 -10.073 10.939 1.00 65.56 65 ASN A N 1
ATOM 505 C CA . ASN A 1 65 ? 32.358 -10.745 10.821 1.00 65.56 65 ASN A CA 1
ATOM 506 C C . ASN A 1 65 ? 33.220 -10.804 12.112 1.00 65.56 65 ASN A C 1
ATOM 508 O O . ASN A 1 65 ? 34.433 -10.974 12.016 1.00 65.56 65 ASN A O 1
ATOM 512 N N . LYS A 1 66 ? 32.638 -10.713 13.323 1.00 69.81 66 LYS A N 1
ATOM 513 C CA . LYS A 1 66 ? 33.374 -10.915 14.595 1.00 69.81 66 LYS A CA 1
ATOM 514 C C . LYS A 1 66 ? 32.904 -12.159 15.354 1.00 69.81 66 LYS A C 1
ATOM 516 O O . LYS A 1 66 ? 31.740 -12.253 15.733 1.00 69.81 66 LYS A O 1
ATOM 521 N N . ALA A 1 67 ? 33.839 -13.064 15.657 1.00 64.50 67 ALA A N 1
ATOM 522 C CA . ALA A 1 67 ? 33.578 -14.282 16.435 1.00 64.50 67 ALA A CA 1
ATOM 523 C C . ALA A 1 67 ? 33.125 -13.999 17.884 1.00 64.50 67 ALA A C 1
ATOM 525 O O . ALA A 1 67 ? 32.317 -14.740 18.437 1.00 64.50 67 ALA A O 1
ATOM 526 N N . ILE A 1 68 ? 33.601 -12.902 18.490 1.00 74.75 68 ILE A N 1
ATOM 527 C CA . ILE A 1 68 ? 33.190 -12.458 19.829 1.00 74.75 68 ILE A CA 1
ATOM 528 C C . ILE A 1 68 ? 32.430 -11.132 19.706 1.00 74.75 68 ILE A C 1
ATOM 530 O O . ILE A 1 68 ? 32.972 -10.122 19.256 1.00 74.75 68 ILE A O 1
ATOM 534 N N . LYS A 1 69 ? 31.167 -11.130 20.143 1.00 80.50 69 LYS A N 1
ATOM 535 C CA . LYS A 1 69 ? 30.269 -9.964 20.124 1.00 80.50 69 LYS A CA 1
ATOM 536 C C . LYS A 1 69 ? 30.625 -8.992 21.253 1.00 80.50 69 LYS A C 1
ATOM 538 O O . LYS A 1 69 ? 30.118 -9.105 22.367 1.00 80.50 69 LYS A O 1
ATOM 543 N N . THR A 1 70 ? 31.533 -8.057 20.984 1.00 85.38 70 THR A N 1
ATOM 544 C CA . THR A 1 70 ? 32.030 -7.067 21.958 1.00 85.38 70 THR A CA 1
ATOM 545 C C . THR A 1 70 ? 31.304 -5.724 21.872 1.00 85.38 70 THR A C 1
ATOM 547 O O . THR A 1 70 ? 30.836 -5.316 20.807 1.00 85.38 70 THR A O 1
ATOM 550 N N . CYS A 1 71 ? 31.223 -5.010 22.998 1.00 84.06 71 CYS A N 1
ATOM 551 C CA . CYS A 1 71 ? 30.775 -3.618 23.037 1.00 84.06 71 CYS A CA 1
ATOM 552 C C . CYS A 1 71 ? 31.748 -2.701 22.259 1.00 84.06 71 CYS A C 1
ATOM 554 O O . CYS A 1 71 ? 32.949 -2.777 22.519 1.00 84.06 71 CYS A O 1
ATOM 556 N N . PRO A 1 72 ? 31.267 -1.814 21.366 1.00 81.56 72 PRO A N 1
ATOM 557 C CA . PRO A 1 72 ? 32.096 -0.821 20.675 1.00 81.56 72 PRO A CA 1
ATOM 558 C C . PRO A 1 72 ? 32.953 0.041 21.615 1.00 81.56 72 PRO A C 1
ATOM 560 O O . PRO A 1 72 ? 34.150 0.188 21.389 1.00 81.56 72 PRO A O 1
ATOM 563 N N . VAL A 1 73 ? 32.351 0.563 22.691 1.00 82.88 73 VAL A N 1
ATOM 564 C CA . VAL A 1 73 ? 33.000 1.505 23.620 1.00 82.88 73 VAL A CA 1
ATOM 565 C C . VAL A 1 73 ? 33.877 0.771 24.637 1.00 82.88 73 VAL A C 1
ATOM 567 O O . VAL A 1 73 ? 35.093 0.934 24.652 1.00 82.88 73 VAL A O 1
ATOM 570 N N . CYS A 1 74 ? 33.286 -0.082 25.480 1.00 80.94 74 CYS A N 1
ATOM 571 C CA . CYS A 1 74 ? 33.996 -0.687 26.614 1.00 80.94 74 CYS A CA 1
ATOM 572 C C . CYS A 1 74 ? 34.597 -2.078 26.332 1.00 80.94 74 CYS A C 1
ATOM 574 O O . CYS A 1 74 ? 35.062 -2.736 27.261 1.00 80.94 74 CYS A O 1
ATOM 576 N N . LYS A 1 75 ? 34.550 -2.561 25.079 1.00 80.56 75 LYS A N 1
ATOM 577 C CA . LYS A 1 75 ? 35.109 -3.842 24.578 1.00 80.56 75 LYS A CA 1
ATOM 578 C C . LYS A 1 75 ? 34.635 -5.134 25.273 1.00 80.56 75 LYS A C 1
ATOM 580 O O . LYS A 1 75 ? 34.943 -6.225 24.801 1.00 80.56 75 LYS A O 1
ATOM 585 N N . LYS A 1 76 ? 33.825 -5.044 26.334 1.00 79.06 76 LYS A N 1
ATOM 586 C CA . LYS A 1 76 ? 33.270 -6.176 27.093 1.00 79.06 76 LYS A CA 1
ATOM 587 C C . LYS A 1 76 ? 32.406 -7.075 26.197 1.00 79.06 76 LYS A C 1
ATOM 589 O O . LYS A 1 76 ? 31.603 -6.576 25.408 1.00 79.06 76 LYS A O 1
ATOM 594 N N . GLY A 1 77 ? 32.575 -8.393 26.316 1.00 72.81 77 GLY A N 1
ATOM 595 C CA . GLY A 1 77 ? 31.796 -9.383 25.566 1.00 72.81 77 GLY A CA 1
ATOM 596 C C . GLY A 1 77 ? 30.328 -9.437 26.003 1.00 72.81 77 GLY A C 1
ATOM 597 O O . GLY A 1 77 ? 30.020 -9.284 27.187 1.00 72.81 77 GLY A O 1
ATOM 598 N N . SER A 1 78 ? 29.423 -9.667 25.052 1.00 66.06 78 SER A N 1
ATOM 599 C CA . SER A 1 78 ? 27.987 -9.806 25.294 1.00 66.06 78 SER A CA 1
ATOM 600 C C . SER A 1 78 ? 27.531 -11.244 25.036 1.00 66.06 78 SER A C 1
ATOM 602 O O . SER A 1 78 ? 27.520 -11.716 23.901 1.00 66.06 78 SER A O 1
ATOM 604 N N . SER A 1 79 ? 27.176 -11.948 26.114 1.00 59.25 79 SER A N 1
ATOM 605 C CA . SER A 1 79 ? 26.777 -13.366 26.118 1.00 59.25 79 SER A CA 1
ATOM 606 C C . SER A 1 79 ? 25.263 -13.596 26.024 1.00 59.25 79 SER A C 1
ATOM 608 O O . SER A 1 79 ? 24.812 -14.738 26.030 1.00 59.25 79 SER A O 1
ATOM 610 N N . LYS A 1 80 ? 24.462 -12.528 25.951 1.00 61.56 80 LYS A N 1
ATOM 611 C CA . LYS A 1 80 ? 22.999 -12.574 25.808 1.00 61.56 80 LYS A CA 1
ATOM 612 C C . LYS A 1 80 ? 22.577 -11.685 24.642 1.00 61.56 80 LYS A C 1
ATOM 614 O O . LYS A 1 80 ? 23.237 -10.687 24.362 1.00 61.56 80 LYS A O 1
ATOM 619 N N . ALA A 1 81 ? 21.476 -12.031 23.976 1.00 70.88 81 ALA A N 1
ATOM 620 C CA . ALA A 1 81 ? 20.905 -11.180 22.937 1.00 70.88 81 ALA A CA 1
ATOM 621 C C . ALA A 1 81 ? 20.547 -9.792 23.521 1.00 70.88 81 ALA A C 1
ATOM 623 O O . ALA A 1 81 ? 19.951 -9.733 24.603 1.00 70.88 81 ALA A O 1
ATOM 624 N N . PRO A 1 82 ? 20.914 -8.685 22.849 1.00 76.25 82 PRO A N 1
ATOM 625 C CA . PRO A 1 82 ? 20.630 -7.344 23.345 1.00 76.25 82 PRO A CA 1
ATOM 626 C C . PRO A 1 82 ? 19.128 -7.049 23.290 1.00 76.25 82 PRO A C 1
ATOM 628 O O . PRO A 1 82 ? 18.427 -7.498 22.383 1.00 76.25 82 PRO A O 1
ATOM 631 N N . ARG A 1 83 ? 18.632 -6.279 24.261 1.00 80.56 83 ARG A N 1
ATOM 632 C CA . ARG A 1 83 ? 17.211 -5.907 24.366 1.00 80.56 83 ARG A CA 1
ATOM 633 C C . ARG A 1 83 ? 16.986 -4.489 23.848 1.00 80.56 83 ARG A C 1
ATOM 635 O O . ARG A 1 83 ? 17.870 -3.647 23.977 1.00 80.56 83 ARG A O 1
ATOM 642 N N . LEU A 1 84 ? 15.803 -4.210 23.302 1.00 83.88 84 LEU A N 1
ATOM 643 C CA . LEU A 1 84 ? 15.404 -2.844 22.949 1.00 83.88 84 LEU A CA 1
ATOM 644 C C . LEU A 1 84 ? 15.278 -1.983 24.213 1.00 83.88 84 LEU A C 1
ATOM 646 O O . LEU A 1 84 ? 14.597 -2.358 25.168 1.00 83.88 84 LEU A O 1
ATOM 650 N N . ASN A 1 85 ? 15.924 -0.820 24.207 1.00 83.31 85 ASN A N 1
ATOM 651 C CA . ASN A 1 85 ? 15.837 0.175 25.268 1.00 83.31 85 ASN A CA 1
ATOM 652 C C . ASN A 1 85 ? 14.608 1.065 25.029 1.00 83.31 85 ASN A C 1
ATOM 654 O O . ASN A 1 85 ? 14.716 2.166 24.491 1.00 83.31 85 ASN A O 1
ATOM 658 N N . LEU A 1 86 ? 13.426 0.552 25.390 1.00 80.06 86 LEU A N 1
ATOM 659 C CA . LEU A 1 86 ? 12.149 1.246 25.180 1.00 80.06 86 LEU A CA 1
ATOM 660 C C . LEU A 1 86 ? 12.126 2.628 25.849 1.00 80.06 86 LEU A C 1
ATOM 662 O O . LEU A 1 86 ? 11.650 3.581 25.243 1.00 80.06 86 LEU A O 1
ATOM 666 N N . SER A 1 87 ? 12.713 2.767 27.042 1.00 78.81 87 SER A N 1
ATOM 667 C CA . SER A 1 87 ? 12.819 4.055 27.735 1.00 78.81 87 SER A CA 1
ATOM 668 C C . SER A 1 87 ? 13.582 5.088 26.905 1.00 78.81 87 SER A C 1
ATOM 670 O O . SER A 1 87 ? 13.101 6.202 26.734 1.00 78.81 87 SER A O 1
ATOM 672 N N . LEU A 1 88 ? 14.735 4.713 26.338 1.00 82.00 88 LEU A N 1
ATOM 673 C CA . LEU A 1 88 ? 15.555 5.607 25.514 1.00 82.00 88 LEU A CA 1
ATOM 674 C C . LEU A 1 88 ? 14.904 5.904 24.154 1.00 82.00 88 LEU A C 1
ATOM 676 O O . LEU A 1 88 ? 14.962 7.039 23.692 1.00 82.00 88 LEU A O 1
ATOM 680 N N . ARG A 1 89 ? 14.222 4.921 23.545 1.00 82.44 89 ARG A N 1
ATOM 681 C CA . ARG A 1 89 ? 13.422 5.124 22.323 1.00 82.44 89 ARG A CA 1
ATOM 682 C C . ARG A 1 89 ? 12.308 6.149 22.552 1.00 82.44 89 ARG A C 1
ATOM 684 O O . ARG A 1 89 ? 12.155 7.063 21.748 1.00 82.44 89 ARG A O 1
ATOM 691 N N . ASN A 1 90 ? 11.569 6.016 23.652 1.00 79.50 90 ASN A N 1
ATOM 692 C CA . ASN A 1 90 ? 10.512 6.956 24.012 1.00 79.50 90 ASN A CA 1
ATOM 693 C C . ASN A 1 90 ? 11.091 8.353 24.285 1.00 79.50 90 ASN A C 1
ATOM 695 O O . ASN A 1 90 ? 10.519 9.336 23.837 1.00 79.50 90 ASN A O 1
ATOM 699 N N . LEU A 1 91 ? 12.241 8.451 24.963 1.00 79.44 91 LEU A N 1
ATOM 700 C CA . LEU A 1 91 ? 12.865 9.738 25.291 1.00 79.44 91 LEU A CA 1
ATOM 701 C C . LEU A 1 91 ? 13.353 10.492 24.041 1.00 79.44 91 LEU A C 1
ATOM 703 O O . LEU A 1 91 ? 13.132 11.697 23.947 1.00 79.44 91 LEU A O 1
ATOM 707 N N . VAL A 1 92 ? 13.918 9.787 23.049 1.00 81.94 92 VAL A N 1
ATOM 708 C CA . VAL A 1 92 ? 14.233 10.365 21.727 1.00 81.94 92 VAL A CA 1
ATOM 709 C C . VAL A 1 92 ? 12.967 10.811 20.996 1.00 81.94 92 VAL A C 1
ATOM 711 O O . VAL A 1 92 ? 12.957 11.902 20.434 1.00 81.94 92 VAL A O 1
ATOM 714 N N . GLN A 1 93 ? 11.885 10.026 21.032 1.00 77.38 93 GLN A N 1
ATOM 715 C CA . GLN A 1 93 ? 10.624 10.426 20.401 1.00 77.38 93 GLN A CA 1
ATOM 716 C C . GLN A 1 93 ? 10.042 11.701 21.041 1.00 77.38 93 GLN A C 1
ATOM 718 O O . GLN A 1 93 ? 9.704 12.638 20.320 1.00 77.38 93 GLN A O 1
ATOM 723 N N . THR A 1 94 ? 9.990 11.787 22.375 1.00 77.12 94 THR A N 1
ATOM 724 C CA . THR A 1 94 ? 9.535 13.001 23.075 1.00 77.12 94 THR A CA 1
ATOM 725 C C . THR A 1 94 ? 10.433 14.202 22.761 1.00 77.12 94 THR A C 1
ATOM 727 O O . THR A 1 94 ? 9.930 15.303 22.548 1.00 77.12 94 THR A O 1
ATOM 730 N N . PHE A 1 95 ? 11.754 13.999 22.680 1.00 76.50 95 PHE A N 1
ATOM 731 C CA . PHE A 1 95 ? 12.710 15.044 22.301 1.00 76.50 95 PHE A CA 1
ATOM 732 C C . PHE A 1 95 ? 12.493 15.527 20.859 1.00 76.50 95 PHE A C 1
ATOM 734 O O . PHE A 1 95 ? 12.459 16.731 20.620 1.00 76.50 95 PHE A O 1
ATOM 741 N N . GLU A 1 96 ? 12.262 14.624 19.902 1.00 75.25 96 GLU A N 1
ATOM 742 C CA . GLU A 1 96 ? 11.896 14.991 18.531 1.00 75.25 96 GLU A CA 1
ATOM 743 C C . GLU A 1 96 ? 10.583 15.789 18.463 1.00 75.25 96 GLU A C 1
ATOM 745 O O . GLU A 1 96 ? 10.488 16.756 17.707 1.00 75.25 96 GLU A O 1
ATOM 750 N N . GLU A 1 97 ? 9.557 15.386 19.214 1.00 72.06 97 GLU A N 1
ATOM 751 C CA . GLU A 1 97 ? 8.258 16.069 19.269 1.00 72.06 97 GLU A CA 1
ATOM 752 C C . GLU A 1 97 ? 8.379 17.471 19.899 1.00 72.06 97 GLU A C 1
ATOM 754 O O . GLU A 1 97 ? 7.818 18.442 19.382 1.00 72.06 97 GLU A O 1
ATOM 759 N N . GLU A 1 98 ? 9.181 17.620 20.955 1.00 67.50 98 GLU A N 1
ATOM 760 C CA . GLU A 1 98 ? 9.424 18.908 21.612 1.00 67.50 98 GLU A CA 1
ATOM 761 C C . GLU A 1 98 ? 10.349 19.828 20.791 1.00 67.50 98 GLU A C 1
ATOM 763 O O . GLU A 1 98 ? 10.081 21.027 20.689 1.00 67.50 98 GLU A O 1
ATOM 768 N N . MET A 1 99 ? 11.353 19.287 20.093 1.00 67.19 99 MET A N 1
ATOM 769 C CA . MET A 1 99 ? 12.171 20.038 19.128 1.00 67.19 99 MET A CA 1
ATOM 770 C C . MET A 1 99 ? 11.358 20.493 17.907 1.00 67.19 99 MET A C 1
ATOM 772 O O . MET A 1 99 ? 11.562 21.606 17.417 1.00 67.19 99 MET A O 1
ATOM 776 N N . LYS A 1 100 ? 10.374 19.703 17.447 1.00 67.38 100 LYS A N 1
ATOM 777 C CA . LYS A 1 100 ? 9.405 20.138 16.421 1.00 67.38 100 LYS A CA 1
ATOM 778 C C . LYS A 1 100 ? 8.546 21.309 16.927 1.00 67.38 100 LYS A C 1
ATOM 780 O O . LYS A 1 100 ? 8.331 22.257 16.170 1.00 67.38 100 LYS A O 1
ATOM 785 N N . ARG A 1 101 ? 8.138 21.314 18.207 1.00 65.12 101 ARG A N 1
ATOM 786 C CA . ARG A 1 101 ? 7.435 22.457 18.830 1.00 65.12 101 ARG A CA 1
ATOM 787 C C . ARG A 1 101 ? 8.324 23.704 18.913 1.00 65.12 101 ARG A C 1
ATOM 789 O O . ARG A 1 101 ? 7.913 24.771 18.464 1.00 65.12 101 ARG A O 1
ATOM 796 N N . LEU A 1 102 ? 9.560 23.568 19.397 1.00 56.19 102 LEU A N 1
ATOM 797 C CA . LEU A 1 102 ? 10.527 24.673 19.465 1.00 56.19 102 LEU A CA 1
ATOM 798 C C . LEU A 1 102 ? 10.859 25.241 18.073 1.00 56.19 102 LEU A C 1
ATOM 800 O O . LEU A 1 102 ? 10.927 26.457 17.912 1.00 56.19 102 LEU A O 1
ATOM 804 N N . SER A 1 103 ? 10.976 24.392 17.045 1.00 51.31 103 SER A N 1
ATOM 805 C CA . SER A 1 103 ? 11.178 24.824 15.652 1.00 51.31 103 SER A CA 1
ATOM 806 C C . SER A 1 103 ? 10.024 25.687 15.123 1.00 51.31 103 SER A C 1
ATOM 808 O O . SER A 1 103 ? 10.261 26.639 14.376 1.00 51.31 103 SER A O 1
ATOM 810 N N . ALA A 1 104 ? 8.780 25.403 15.526 1.00 47.75 104 ALA A N 1
ATOM 811 C CA . ALA A 1 104 ? 7.629 26.242 15.197 1.00 47.75 104 ALA A CA 1
ATOM 812 C C . ALA A 1 104 ? 7.679 27.592 15.940 1.00 47.75 104 ALA A C 1
ATOM 814 O O . ALA A 1 104 ? 7.549 28.644 15.314 1.00 47.75 104 ALA A O 1
ATOM 815 N N . GLU A 1 105 ? 7.955 27.580 17.248 1.00 41.50 105 GLU A N 1
ATOM 816 C CA . GLU A 1 105 ? 8.055 28.799 18.064 1.00 41.50 105 GLU A CA 1
ATOM 817 C C . GLU A 1 105 ? 9.216 29.727 17.641 1.00 41.50 105 GLU A C 1
ATOM 819 O O . GLU A 1 105 ? 9.085 30.953 17.687 1.00 41.50 105 GLU A O 1
ATOM 824 N N . GLU A 1 106 ? 10.359 29.180 17.212 1.00 44.59 106 GLU A N 1
ATOM 825 C CA . GLU A 1 106 ? 11.483 29.981 16.708 1.00 44.59 106 GLU A CA 1
ATOM 826 C C . GLU A 1 106 ? 11.208 30.608 15.335 1.00 44.59 106 GLU A C 1
ATOM 828 O O . GLU A 1 106 ? 11.648 31.734 15.082 1.00 44.59 106 GLU A O 1
ATOM 833 N N . LYS A 1 107 ? 10.468 29.916 14.455 1.00 41.12 107 LYS A N 1
ATOM 834 C CA . LYS A 1 107 ? 10.066 30.448 13.140 1.00 41.12 107 LYS A CA 1
ATOM 835 C C . LYS A 1 107 ? 9.156 31.670 13.264 1.00 41.12 107 LYS A C 1
ATOM 837 O O . LYS A 1 107 ? 9.220 32.559 12.417 1.00 41.12 107 LYS A O 1
ATOM 842 N N . GLU A 1 108 ? 8.370 31.760 14.334 1.00 38.97 108 GLU A N 1
ATOM 843 C CA . GLU A 1 108 ? 7.569 32.949 14.633 1.00 38.97 108 GLU A CA 1
ATOM 844 C C . GLU A 1 108 ? 8.424 34.086 15.229 1.00 38.97 108 GLU A C 1
ATOM 846 O O . GLU A 1 108 ? 8.343 35.237 14.788 1.00 38.97 108 GLU A O 1
ATOM 851 N N . LYS A 1 109 ? 9.329 33.768 16.167 1.00 36.88 109 LYS A N 1
ATOM 852 C CA . LYS A 1 109 ? 10.179 34.759 16.860 1.00 36.88 109 LYS A CA 1
ATOM 853 C C . LYS A 1 109 ? 11.261 35.385 15.960 1.00 36.88 109 LYS A C 1
ATOM 855 O O . LYS A 1 109 ? 11.531 36.580 16.087 1.00 36.88 109 LYS A O 1
ATOM 860 N N . LYS A 1 110 ? 11.827 34.655 14.985 1.00 35.28 110 LYS A N 1
ATOM 861 C CA . LYS A 1 110 ? 12.852 35.184 14.047 1.00 35.28 110 LYS A CA 1
ATOM 862 C C . LYS A 1 110 ? 12.366 36.312 13.119 1.00 35.28 110 LYS A C 1
ATOM 864 O O . LYS A 1 110 ? 13.192 36.952 12.475 1.00 35.28 110 LYS A O 1
ATOM 869 N N . LYS A 1 111 ? 11.064 36.630 13.088 1.00 35.25 111 LYS A N 1
ATOM 870 C CA . LYS A 1 111 ? 10.518 37.788 12.350 1.00 35.25 111 LYS A CA 1
ATOM 871 C C . LYS A 1 111 ? 10.641 39.137 13.078 1.00 35.25 111 LYS A C 1
ATOM 873 O O . LYS A 1 111 ? 10.321 40.161 12.476 1.00 35.25 111 LYS A O 1
ATOM 878 N N . LYS A 1 112 ? 11.103 39.170 14.337 1.00 33.75 112 LYS A N 1
ATOM 879 C CA . LYS A 1 112 ? 11.377 40.407 15.096 1.00 33.75 112 LYS A CA 1
ATOM 880 C C . LYS A 1 112 ? 12.638 40.288 15.962 1.00 33.75 112 LYS A C 1
ATOM 882 O O . LYS A 1 112 ? 12.541 39.934 17.132 1.00 33.75 112 LYS A O 1
ATOM 887 N N . ASN A 1 113 ? 13.797 40.608 15.378 1.00 27.94 113 ASN A N 1
ATOM 888 C CA . ASN A 1 113 ? 14.858 41.475 15.938 1.00 27.94 113 ASN A CA 1
ATOM 889 C C . ASN A 1 113 ? 16.185 41.255 15.192 1.00 27.94 113 ASN A C 1
ATOM 891 O O . ASN A 1 113 ? 16.679 40.134 15.112 1.00 27.94 113 ASN A O 1
ATOM 895 N N . LEU A 1 114 ? 16.789 42.336 14.689 1.00 26.42 114 LEU A N 1
ATOM 896 C CA . LEU A 1 114 ? 18.102 42.317 14.036 1.00 26.42 114 LEU A CA 1
ATOM 897 C C . LEU A 1 114 ? 18.902 43.569 14.428 1.00 26.42 114 LEU A C 1
ATOM 899 O O . LEU A 1 114 ? 18.888 44.567 13.710 1.00 26.42 114 LEU A O 1
ATOM 903 N N . SER A 1 115 ? 19.603 43.528 15.566 1.00 28.05 115 SER A N 1
ATOM 904 C CA . SER A 1 115 ? 20.534 44.600 15.943 1.00 28.05 115 SER A CA 1
ATOM 905 C C . SER A 1 115 ? 21.586 44.195 16.989 1.00 28.05 115 SER A C 1
ATOM 907 O O . SER A 1 115 ? 21.239 43.814 18.102 1.00 28.05 115 SER A O 1
ATOM 909 N N . PHE A 1 116 ? 22.845 44.482 16.639 1.00 23.78 116 PHE A N 1
ATOM 910 C CA . PHE A 1 116 ? 23.929 44.978 17.509 1.00 23.78 116 PHE A CA 1
ATOM 911 C C . PHE A 1 116 ? 24.929 44.024 18.218 1.00 23.78 116 PHE A C 1
ATOM 913 O O . PHE A 1 116 ? 24.694 43.523 19.308 1.00 23.78 116 PHE A O 1
ATOM 920 N N . SER A 1 117 ? 26.114 43.935 17.589 1.00 24.28 117 SER A N 1
ATOM 921 C CA . SER A 1 117 ? 27.506 43.907 18.105 1.00 24.28 117 SER A CA 1
ATOM 922 C C . SER A 1 117 ? 27.944 43.070 19.323 1.00 24.28 117 SER A C 1
ATOM 924 O O . SER A 1 117 ? 27.499 43.255 20.450 1.00 24.28 117 SER A O 1
ATOM 926 N N . SER A 1 118 ? 29.028 42.314 19.110 1.00 32.41 118 SER A N 1
ATOM 927 C CA . SER A 1 118 ? 29.960 41.794 20.131 1.00 32.41 118 SER A CA 1
ATOM 928 C C . SER A 1 118 ? 30.998 42.845 20.581 1.00 32.41 118 SER A C 1
ATOM 930 O O . SER A 1 118 ? 31.135 43.883 19.927 1.00 32.41 118 SER A O 1
ATOM 932 N N . LYS A 1 119 ? 31.786 42.546 21.635 1.00 27.19 119 LYS A N 1
ATOM 933 C CA . LYS A 1 119 ? 33.084 43.193 21.955 1.00 27.19 119 LYS A CA 1
ATOM 934 C C . LYS A 1 119 ? 33.912 42.394 22.989 1.00 27.19 119 LYS A C 1
ATOM 936 O O . LYS A 1 119 ? 33.381 42.128 24.056 1.00 27.19 119 LYS A O 1
ATOM 941 N N . GLU A 1 120 ? 35.204 42.169 22.687 1.00 29.58 120 GLU A N 1
ATOM 942 C CA . GLU A 1 120 ? 36.373 42.112 23.619 1.00 29.58 120 GLU A CA 1
ATOM 943 C C . GLU A 1 120 ? 36.411 41.007 24.731 1.00 29.58 120 GLU A C 1
ATOM 945 O O . GLU A 1 120 ? 35.379 40.478 25.117 1.00 29.58 120 GLU A O 1
ATOM 950 N N . LYS A 1 121 ? 37.556 40.552 25.290 1.00 28.73 121 LYS A N 1
ATOM 951 C CA . LYS A 1 121 ? 38.995 40.893 25.117 1.00 28.73 121 LYS A CA 1
ATOM 952 C C . LYS A 1 121 ? 39.947 39.726 25.503 1.00 28.73 121 LYS A C 1
ATOM 954 O O . LYS A 1 121 ? 39.498 38.679 25.954 1.00 28.73 121 LYS A O 1
ATOM 959 N N . GLU A 1 122 ? 41.256 39.938 25.330 1.00 28.86 122 GLU A N 1
ATOM 960 C CA . GLU A 1 122 ? 42.371 38.991 25.556 1.00 28.86 122 GLU A CA 1
ATOM 961 C C . GLU A 1 122 ? 42.920 38.956 27.007 1.00 28.86 122 GLU A C 1
ATOM 963 O O . GLU A 1 122 ? 42.645 39.849 27.808 1.00 28.86 122 GLU A O 1
ATOM 968 N N . ALA A 1 123 ? 43.793 37.976 27.304 1.00 25.59 123 ALA A N 1
ATOM 969 C CA . ALA A 1 123 ? 44.767 37.975 28.413 1.00 25.59 123 ALA A CA 1
ATOM 970 C C . ALA A 1 123 ? 46.034 37.162 28.024 1.00 25.59 123 ALA A C 1
ATOM 972 O O . ALA A 1 123 ? 45.986 36.383 27.072 1.00 25.59 123 ALA A O 1
ATOM 973 N N . SER A 1 124 ? 47.185 37.370 28.689 1.00 29.06 124 SER A N 1
ATOM 974 C CA . SER A 1 124 ? 48.492 37.280 27.995 1.00 29.06 124 SER A CA 1
ATOM 975 C C . SER A 1 124 ? 49.740 36.865 28.809 1.00 29.06 124 SER A C 1
ATOM 977 O O . SER A 1 124 ? 49.933 37.373 29.911 1.00 29.06 124 SER A O 1
ATOM 979 N N . LEU A 1 125 ? 50.693 36.190 28.126 1.00 27.02 125 LEU A N 1
ATOM 980 C CA . LEU A 1 125 ? 52.165 36.196 28.373 1.00 27.02 125 LEU A CA 1
ATOM 981 C C . LEU A 1 125 ? 52.662 35.592 29.726 1.00 27.02 125 LEU A C 1
ATOM 983 O O . LEU A 1 125 ? 51.822 35.157 30.509 1.00 27.02 125 LEU A O 1
ATOM 987 N N . PRO A 1 126 ? 53.988 35.544 30.057 1.00 41.78 126 PRO A N 1
ATOM 988 C CA . PRO A 1 126 ? 55.223 35.780 29.263 1.00 41.78 126 PRO A CA 1
ATOM 989 C C . PRO A 1 126 ? 56.358 34.708 29.386 1.00 41.78 126 PRO A C 1
ATOM 991 O O . PRO A 1 126 ? 56.464 34.070 30.419 1.00 41.78 126 PRO A O 1
ATOM 994 N N . ARG A 1 127 ? 57.279 34.666 28.387 1.00 28.95 127 ARG A N 1
ATOM 995 C CA . ARG A 1 127 ? 58.782 34.523 28.446 1.00 28.95 127 ARG A CA 1
ATOM 996 C C . ARG A 1 127 ? 59.460 33.435 29.329 1.00 28.95 127 ARG A C 1
ATOM 998 O O . ARG A 1 127 ? 58.908 32.986 30.309 1.00 28.95 127 ARG A O 1
ATOM 1005 N N . GLU A 1 128 ? 60.725 33.013 29.186 1.00 29.50 128 GLU A N 1
ATOM 1006 C CA . GLU A 1 128 ? 61.832 32.916 28.190 1.00 29.50 128 GLU A CA 1
ATOM 1007 C C . GLU A 1 128 ? 62.868 31.935 28.852 1.00 29.50 128 GLU A C 1
ATOM 1009 O O . GLU A 1 128 ? 62.700 31.608 30.022 1.00 29.50 128 GLU A O 1
ATOM 1014 N N . LYS A 1 129 ? 63.951 31.379 28.278 1.00 30.05 129 LYS A N 1
ATOM 1015 C CA . LYS A 1 129 ? 64.680 31.502 26.997 1.00 30.05 129 LYS A CA 1
ATOM 1016 C C . LYS A 1 129 ? 65.463 30.184 26.759 1.00 30.05 129 LYS A C 1
ATOM 1018 O O . LYS A 1 129 ? 65.951 29.610 27.723 1.00 30.05 129 LYS A O 1
ATOM 1023 N N . ALA A 1 130 ? 65.652 29.734 25.511 1.00 31.56 130 ALA A N 1
ATOM 1024 C CA . ALA A 1 130 ? 66.561 28.616 25.169 1.00 31.56 130 ALA A CA 1
ATOM 1025 C C . ALA A 1 130 ? 66.998 28.674 23.684 1.00 31.56 130 ALA A C 1
ATOM 1027 O O . ALA A 1 130 ? 66.413 28.019 22.814 1.00 31.56 130 ALA A O 1
ATOM 1028 N N . SER A 1 131 ? 67.967 29.539 23.383 1.00 42.38 131 SER A N 1
ATOM 1029 C CA . SER A 1 131 ? 68.537 29.809 22.047 1.00 42.38 131 SER A CA 1
ATOM 1030 C C . SER A 1 131 ? 69.788 28.959 21.743 1.00 42.38 131 SER A C 1
ATOM 1032 O O . SER A 1 131 ? 70.214 28.196 22.601 1.00 42.38 131 SER A O 1
ATOM 1034 N N . LEU A 1 132 ? 70.391 29.144 20.553 1.00 39.75 132 LEU A N 1
ATOM 1035 C CA . LEU A 1 132 ? 71.698 28.601 20.102 1.00 39.75 132 LEU A CA 1
ATOM 1036 C C . LEU A 1 132 ? 71.737 27.191 19.471 1.00 39.75 132 LEU A C 1
ATOM 1038 O O . LEU A 1 132 ? 72.815 26.706 19.154 1.00 39.75 132 LEU A O 1
ATOM 1042 N N . LEU A 1 133 ? 70.589 26.569 19.189 1.00 40.75 133 LEU A N 1
ATOM 1043 C CA . LEU A 1 133 ? 70.495 25.374 18.320 1.00 40.75 133 LEU A CA 1
ATOM 1044 C C . LEU A 1 133 ? 69.293 25.457 17.353 1.00 40.75 133 LEU A C 1
ATOM 1046 O O . LEU A 1 133 ? 68.679 24.453 17.005 1.00 40.75 133 LEU A O 1
ATOM 1050 N N . ARG A 1 134 ? 68.877 26.683 16.998 1.00 45.28 134 ARG A N 1
ATOM 1051 C CA . ARG A 1 134 ? 67.603 26.932 16.297 1.00 45.28 134 ARG A CA 1
ATOM 1052 C C . ARG A 1 134 ? 67.612 28.019 15.223 1.00 45.28 134 ARG A C 1
ATOM 1054 O O . ARG A 1 134 ? 66.565 28.214 14.628 1.00 45.28 134 ARG A O 1
ATOM 1061 N N . GLU A 1 135 ? 68.707 28.736 14.986 1.00 47.97 135 GLU A N 1
ATOM 1062 C CA . GLU A 1 135 ? 68.675 29.952 14.155 1.00 47.97 135 GLU A CA 1
ATOM 1063 C C . GLU A 1 135 ? 68.648 29.691 12.636 1.00 47.97 135 GLU A C 1
ATOM 1065 O O . GLU A 1 135 ? 67.851 30.323 11.952 1.00 47.97 135 GLU A O 1
ATOM 1070 N N . GLU A 1 136 ? 69.411 28.733 12.103 1.00 46.59 136 GLU A N 1
ATOM 1071 C CA . GLU A 1 136 ? 69.417 28.447 10.651 1.00 46.59 136 GLU A CA 1
ATOM 1072 C C . GLU A 1 136 ? 68.103 27.780 10.206 1.00 46.59 136 GLU A C 1
ATOM 1074 O O . GLU A 1 136 ? 67.386 28.318 9.364 1.00 46.59 136 GLU A O 1
ATOM 1079 N N . LEU A 1 137 ? 67.682 26.715 10.903 1.00 48.12 137 LEU A N 1
ATOM 1080 C CA . LEU A 1 137 ? 66.372 26.066 10.714 1.00 48.12 137 LEU A CA 1
ATOM 1081 C C . LEU A 1 137 ? 65.176 26.994 11.048 1.00 48.12 137 LEU A C 1
ATOM 1083 O O . LEU A 1 137 ? 64.022 26.624 10.838 1.00 48.12 137 LEU A O 1
ATOM 1087 N N . ARG A 1 138 ? 65.412 28.197 11.595 1.00 51.88 138 ARG A N 1
ATOM 1088 C CA . ARG A 1 138 ? 64.368 29.212 11.813 1.00 51.88 138 ARG A CA 1
ATOM 1089 C C . ARG A 1 138 ? 64.122 30.097 10.608 1.00 51.88 138 ARG A C 1
ATOM 1091 O O . ARG A 1 138 ? 63.000 30.576 10.513 1.00 51.88 138 ARG A O 1
ATOM 1098 N N . GLU A 1 139 ? 65.107 30.367 9.753 1.00 56.69 139 GLU A N 1
ATOM 1099 C CA . GLU A 1 139 ? 64.896 31.269 8.612 1.00 56.69 139 GLU A CA 1
ATOM 1100 C C . GLU A 1 139 ? 64.102 30.578 7.503 1.00 56.69 139 GLU A C 1
ATOM 1102 O O . GLU A 1 139 ? 63.056 31.098 7.118 1.00 56.69 139 GLU A O 1
ATOM 1107 N N . GLU A 1 140 ? 64.484 29.360 7.106 1.00 51.91 140 GLU A N 1
ATOM 1108 C CA . GLU A 1 140 ? 63.695 28.542 6.168 1.00 51.91 140 GLU A CA 1
ATOM 1109 C C . GLU A 1 140 ? 62.261 28.354 6.690 1.00 51.91 140 GLU A C 1
ATOM 1111 O O . GLU A 1 140 ? 61.290 28.715 6.025 1.00 51.91 140 GLU A O 1
ATOM 1116 N N . LEU A 1 141 ? 62.114 27.930 7.952 1.00 53.28 141 LEU A N 1
ATOM 1117 C CA . LEU A 1 141 ? 60.803 27.755 8.580 1.00 53.28 141 LEU A CA 1
ATOM 1118 C C . LEU A 1 141 ? 60.039 29.083 8.768 1.00 53.28 141 LEU A C 1
ATOM 1120 O O . LEU A 1 141 ? 58.816 29.061 8.867 1.00 53.28 141 LEU A O 1
ATOM 1124 N N . ARG A 1 142 ? 60.707 30.248 8.804 1.00 61.12 142 ARG A N 1
ATOM 1125 C CA . ARG A 1 142 ? 60.067 31.582 8.804 1.00 61.12 142 ARG A CA 1
ATOM 1126 C C . ARG A 1 142 ? 59.588 31.989 7.422 1.00 61.12 142 ARG A C 1
ATOM 1128 O O . ARG A 1 142 ? 58.617 32.739 7.340 1.00 61.12 142 ARG A O 1
ATOM 1135 N N . GLU A 1 143 ? 60.277 31.604 6.357 1.00 64.31 143 GLU A N 1
ATOM 1136 C CA . GL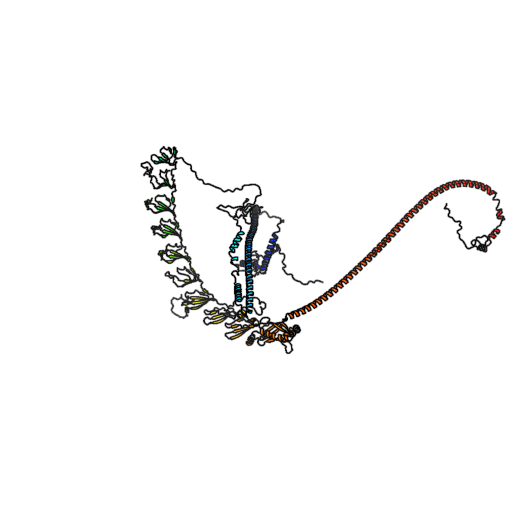U A 1 143 ? 59.832 31.865 4.986 1.00 64.31 143 GLU A CA 1
ATOM 1137 C C . GLU A 1 143 ? 58.685 30.932 4.609 1.00 64.31 143 GLU A C 1
ATOM 1139 O O . GLU A 1 143 ? 57.638 31.428 4.192 1.00 64.31 143 GLU A O 1
ATOM 1144 N N . ASP A 1 144 ? 58.784 29.643 4.937 1.00 61.06 144 ASP A N 1
ATOM 1145 C CA . ASP A 1 144 ? 57.664 28.705 4.836 1.00 61.06 144 ASP A CA 1
ATOM 1146 C C . ASP A 1 144 ? 56.478 29.129 5.711 1.00 61.06 144 ASP A C 1
ATOM 1148 O O . ASP A 1 144 ? 55.349 29.146 5.226 1.00 61.06 144 ASP A O 1
ATOM 1152 N N . LEU A 1 145 ? 56.681 29.557 6.967 1.00 67.69 145 LEU A N 1
ATOM 1153 C CA . LEU A 1 145 ? 55.576 30.073 7.788 1.00 67.69 145 LEU A CA 1
ATOM 1154 C C . LEU A 1 145 ? 54.949 31.339 7.199 1.00 67.69 145 LEU A C 1
ATOM 1156 O O . LEU A 1 145 ? 53.730 31.456 7.244 1.00 67.69 145 LEU A O 1
ATOM 1160 N N . ARG A 1 146 ? 55.727 32.268 6.626 1.00 71.31 146 ARG A N 1
ATOM 1161 C CA . ARG A 1 146 ? 55.178 33.466 5.961 1.00 71.31 146 ARG A CA 1
ATOM 1162 C C . ARG A 1 146 ? 54.401 33.099 4.693 1.00 71.31 146 ARG A C 1
ATOM 1164 O O . ARG A 1 146 ? 53.297 33.599 4.491 1.00 71.31 146 ARG A O 1
ATOM 1171 N N . PHE A 1 147 ? 54.926 32.186 3.879 1.00 72.88 147 PHE A N 1
ATOM 1172 C CA . PHE A 1 147 ? 54.275 31.675 2.671 1.00 72.88 147 PHE A CA 1
ATOM 1173 C C . PHE A 1 147 ? 52.987 30.905 2.990 1.00 72.88 147 PHE A C 1
ATOM 1175 O O . PHE A 1 147 ? 51.962 31.112 2.339 1.00 72.88 147 PHE A O 1
ATOM 1182 N N . LEU A 1 148 ? 53.008 30.064 4.027 1.00 65.38 148 LEU A N 1
ATOM 1183 C CA . LEU A 1 148 ? 51.841 29.344 4.531 1.00 65.38 148 LEU A CA 1
ATOM 1184 C C . LEU A 1 148 ? 50.832 30.281 5.201 1.00 65.38 148 LEU A C 1
ATOM 1186 O O . LEU A 1 148 ? 49.640 30.063 5.028 1.00 65.38 148 LEU A O 1
ATOM 1190 N N . GLN A 1 149 ? 51.258 31.335 5.904 1.00 68.56 149 GLN A N 1
ATOM 1191 C CA . GLN A 1 149 ? 50.356 32.346 6.474 1.00 68.56 149 GLN A CA 1
ATOM 1192 C C . GLN A 1 149 ? 49.661 33.173 5.389 1.00 68.56 149 GLN A C 1
ATOM 1194 O O . GLN A 1 149 ? 48.446 33.344 5.454 1.00 68.56 149 GLN A O 1
ATOM 1199 N N . GLU A 1 150 ? 50.381 33.634 4.364 1.00 76.94 150 GLU A N 1
ATOM 1200 C CA . GLU A 1 150 ? 49.769 34.390 3.266 1.00 76.94 150 GLU A CA 1
ATOM 1201 C C . GLU A 1 150 ? 48.858 33.485 2.412 1.00 76.94 150 GLU A C 1
ATOM 1203 O O . GLU A 1 150 ? 47.748 33.883 2.060 1.00 76.94 150 GLU A O 1
ATOM 1208 N N . LYS A 1 151 ? 49.233 32.215 2.186 1.00 72.44 151 LYS A N 1
ATOM 1209 C CA . LYS A 1 151 ? 48.326 31.210 1.601 1.00 72.44 151 LYS A CA 1
ATOM 1210 C C . LYS A 1 151 ? 47.108 30.924 2.476 1.00 72.44 151 LYS A C 1
ATOM 1212 O O . LYS A 1 151 ? 46.011 30.826 1.941 1.00 72.44 151 LYS A O 1
ATOM 1217 N N . LEU A 1 152 ? 47.264 30.805 3.794 1.00 76.81 152 LEU A N 1
ATOM 1218 C CA . LEU A 1 152 ? 46.159 30.560 4.725 1.00 76.81 152 LEU A CA 1
ATOM 1219 C C . LEU A 1 152 ? 45.201 31.756 4.786 1.00 76.81 152 LEU A C 1
ATOM 1221 O O . LEU A 1 152 ? 44.001 31.552 4.898 1.00 76.81 152 LEU A O 1
ATOM 1225 N N . LYS A 1 153 ? 45.711 32.979 4.624 1.00 78.75 153 LYS A N 1
ATOM 1226 C CA . LYS A 1 153 ? 44.935 34.221 4.490 1.00 78.75 153 LYS A CA 1
ATOM 1227 C C . LYS A 1 153 ? 44.170 34.299 3.161 1.00 78.75 153 LYS A C 1
ATOM 1229 O O . LYS A 1 153 ? 43.004 34.683 3.151 1.00 78.75 153 LYS A O 1
ATOM 1234 N N . ILE A 1 154 ? 44.774 33.866 2.050 1.00 78.56 154 ILE A N 1
ATOM 1235 C CA . ILE A 1 154 ? 44.069 33.703 0.763 1.00 78.56 154 ILE A CA 1
ATOM 1236 C C . ILE A 1 154 ? 42.995 32.605 0.871 1.00 78.56 154 ILE A C 1
ATOM 1238 O O . ILE A 1 154 ? 41.878 32.778 0.384 1.00 78.56 154 ILE A O 1
ATOM 1242 N N . LEU A 1 155 ? 43.294 31.493 1.551 1.00 66.12 155 LEU A N 1
ATOM 1243 C CA . LEU A 1 155 ? 42.344 30.405 1.803 1.00 66.12 155 LEU A CA 1
ATOM 1244 C C . LEU A 1 155 ? 41.215 30.816 2.760 1.00 66.12 155 LEU A C 1
ATOM 1246 O O . LEU A 1 155 ? 40.081 30.409 2.540 1.00 66.12 155 LEU A O 1
ATOM 1250 N N . SER A 1 156 ? 41.468 31.650 3.774 1.00 70.69 156 SER A N 1
ATOM 1251 C CA . SER A 1 156 ? 40.409 32.167 4.650 1.00 70.69 156 SER A CA 1
ATOM 1252 C C . SER A 1 156 ? 39.526 33.184 3.931 1.00 70.69 156 SER A C 1
ATOM 1254 O O . SER A 1 156 ? 38.311 33.129 4.074 1.00 70.69 156 SER A O 1
ATOM 1256 N N . GLN A 1 157 ? 40.104 34.063 3.104 1.00 76.31 157 GLN A N 1
ATOM 1257 C CA . GLN A 1 157 ? 39.327 35.021 2.315 1.00 76.31 157 GLN A CA 1
ATOM 1258 C C . GLN A 1 157 ? 38.464 34.315 1.254 1.00 76.31 157 GLN A C 1
ATOM 1260 O O . GLN A 1 157 ? 37.272 34.590 1.145 1.00 76.31 157 GLN A O 1
ATOM 1265 N N . THR A 1 158 ? 39.021 33.342 0.525 1.00 69.56 158 THR A N 1
ATOM 1266 C CA . THR A 1 158 ? 38.232 32.525 -0.416 1.00 69.56 158 THR A CA 1
ATOM 1267 C C . THR A 1 158 ? 37.210 31.637 0.300 1.00 69.56 158 THR A C 1
ATOM 1269 O O . THR A 1 158 ? 36.110 31.458 -0.217 1.00 69.56 158 THR A O 1
ATOM 1272 N N . HIS A 1 159 ? 37.492 31.155 1.516 1.00 73.69 159 HIS A N 1
ATOM 1273 C CA . HIS A 1 159 ? 36.499 30.486 2.361 1.00 73.69 159 HIS A CA 1
ATOM 1274 C C . HIS A 1 159 ? 35.350 31.428 2.760 1.00 73.69 159 HIS A C 1
ATOM 1276 O O . HIS A 1 159 ? 34.194 31.026 2.668 1.00 73.69 159 HIS A O 1
ATOM 1282 N N . GLU A 1 160 ? 35.620 32.676 3.156 1.00 72.69 160 GLU A N 1
ATOM 1283 C CA . GLU A 1 160 ? 34.575 33.677 3.434 1.00 72.69 160 GLU A CA 1
ATOM 1284 C C . GLU A 1 160 ? 33.733 33.988 2.184 1.00 72.69 160 GLU A C 1
ATOM 1286 O O . GLU A 1 160 ? 32.503 34.003 2.255 1.00 72.69 160 GLU A O 1
ATOM 1291 N N . GLU A 1 161 ? 34.363 34.154 1.018 1.00 73.88 161 GLU A N 1
ATOM 1292 C CA . GLU A 1 161 ? 33.673 34.356 -0.265 1.00 73.88 161 GLU A CA 1
ATOM 1293 C C . GLU A 1 161 ? 32.797 33.142 -0.644 1.00 73.88 161 GLU A C 1
ATOM 1295 O O . GLU A 1 161 ? 31.636 33.308 -1.036 1.00 73.88 161 GLU A O 1
ATOM 1300 N N . MET A 1 162 ? 33.295 31.916 -0.445 1.00 73.44 162 MET A N 1
ATOM 1301 C CA . MET A 1 162 ? 32.525 30.677 -0.612 1.00 73.44 162 MET A CA 1
ATOM 1302 C C . MET A 1 162 ? 31.385 30.558 0.409 1.00 73.44 162 MET A C 1
ATOM 1304 O O . MET A 1 162 ? 30.290 30.130 0.051 1.00 73.44 162 MET A O 1
ATOM 1308 N N . GLN A 1 163 ? 31.588 30.972 1.659 1.00 72.19 163 GLN A N 1
ATOM 1309 C CA . GLN A 1 163 ? 30.569 30.943 2.711 1.00 72.19 163 GLN A CA 1
ATOM 1310 C C . GLN A 1 163 ? 29.440 31.949 2.428 1.00 72.19 163 GLN A C 1
ATOM 1312 O O . GLN A 1 163 ? 28.261 31.626 2.603 1.00 72.19 163 GLN A O 1
ATOM 1317 N N . VAL A 1 164 ? 29.772 33.129 1.892 1.00 78.44 164 VAL A N 1
ATOM 1318 C CA . VAL A 1 164 ? 28.790 34.083 1.355 1.00 78.44 164 VAL A CA 1
ATOM 1319 C C . VAL A 1 164 ? 28.037 33.470 0.171 1.00 78.44 164 VAL A C 1
ATOM 1321 O O . VAL A 1 164 ? 26.805 33.544 0.145 1.00 78.44 164 VAL A O 1
ATOM 1324 N N . ALA A 1 165 ? 28.727 32.814 -0.767 1.00 76.31 165 ALA A N 1
ATOM 1325 C CA . ALA A 1 165 ? 28.086 32.144 -1.900 1.00 76.31 165 ALA A CA 1
ATOM 1326 C C . ALA A 1 165 ? 27.114 31.034 -1.456 1.00 76.31 165 ALA A C 1
ATOM 1328 O O . ALA A 1 165 ? 25.972 31.016 -1.911 1.00 76.31 165 ALA A O 1
ATOM 1329 N N . VAL A 1 166 ? 27.507 30.178 -0.507 1.00 74.75 166 VAL A N 1
ATOM 1330 C CA . VAL A 1 166 ? 26.641 29.143 0.089 1.00 74.75 166 VAL A CA 1
ATOM 1331 C C . VAL A 1 166 ? 25.411 29.762 0.761 1.00 74.75 166 VAL A C 1
ATOM 1333 O O . VAL A 1 166 ? 24.297 29.284 0.546 1.00 74.75 166 VAL A O 1
ATOM 1336 N N . SER A 1 167 ? 25.570 30.858 1.514 1.00 75.62 167 SER A N 1
ATOM 1337 C CA . SER A 1 167 ? 24.428 31.539 2.148 1.00 75.62 167 SER A CA 1
ATOM 1338 C C . SER A 1 167 ? 23.439 32.128 1.130 1.00 75.62 167 SER A C 1
ATOM 1340 O O . SER A 1 167 ? 22.228 32.105 1.351 1.00 75.62 167 SER A O 1
ATOM 1342 N N . HIS A 1 168 ? 23.940 32.607 -0.014 1.00 79.38 168 HIS A N 1
ATOM 1343 C CA . HIS A 1 168 ? 23.113 33.135 -1.099 1.00 79.38 168 HIS A CA 1
ATOM 1344 C C . HIS A 1 168 ? 22.408 32.014 -1.870 1.00 79.38 168 HIS A C 1
ATOM 1346 O O . HIS A 1 168 ? 21.212 32.131 -2.115 1.00 79.38 168 HIS A O 1
ATOM 1352 N N . ILE A 1 169 ? 23.088 30.894 -2.144 1.00 77.12 169 ILE A N 1
ATOM 1353 C CA . ILE A 1 169 ? 22.484 29.689 -2.740 1.00 77.12 169 ILE A CA 1
ATOM 1354 C C . ILE A 1 169 ? 21.343 29.162 -1.859 1.00 77.12 169 ILE A C 1
ATOM 1356 O O . ILE A 1 169 ? 20.268 28.863 -2.378 1.00 77.12 169 ILE A O 1
ATOM 1360 N N . ALA A 1 170 ? 21.526 29.108 -0.536 1.00 75.38 170 ALA A N 1
ATOM 1361 C CA . ALA A 1 170 ? 20.470 28.703 0.394 1.00 75.38 170 ALA A CA 1
ATOM 1362 C C . ALA A 1 170 ? 19.251 29.645 0.329 1.00 75.38 170 ALA A C 1
ATOM 1364 O O . ALA A 1 170 ? 18.128 29.185 0.129 1.00 75.38 170 ALA A O 1
ATOM 1365 N N . ALA A 1 171 ? 19.467 30.963 0.398 1.00 79.19 171 ALA A N 1
ATOM 1366 C CA . ALA A 1 171 ? 18.390 31.954 0.309 1.00 79.19 171 ALA A CA 1
ATOM 1367 C C . ALA A 1 171 ? 17.698 31.981 -1.072 1.00 79.19 171 ALA A C 1
ATOM 1369 O O . ALA A 1 171 ? 16.489 32.194 -1.164 1.00 79.19 171 ALA A O 1
ATOM 1370 N N . GLN A 1 172 ? 18.445 31.748 -2.157 1.00 79.81 172 GLN A N 1
ATOM 1371 C CA . GLN A 1 172 ? 17.907 31.623 -3.513 1.00 79.81 172 GLN A CA 1
ATOM 1372 C C . GLN A 1 172 ? 17.095 30.330 -3.675 1.00 79.81 172 GLN A C 1
ATOM 1374 O O . GLN A 1 172 ? 16.075 30.348 -4.364 1.00 79.81 172 GLN A O 1
ATOM 1379 N N . THR A 1 173 ? 17.491 29.246 -3.004 1.00 76.56 173 THR A N 1
ATOM 1380 C CA . THR A 1 173 ? 16.730 27.988 -2.952 1.00 76.56 173 THR A CA 1
ATOM 1381 C C . THR A 1 173 ? 15.408 28.200 -2.216 1.00 76.56 173 THR A C 1
ATOM 1383 O O . THR A 1 173 ? 14.364 28.006 -2.827 1.00 76.56 173 THR A O 1
ATOM 1386 N N . GLU A 1 174 ? 15.425 28.730 -0.987 1.00 82.44 174 GLU A N 1
ATOM 1387 C CA . GLU A 1 174 ? 14.209 29.026 -0.203 1.00 82.44 174 GLU A CA 1
ATOM 1388 C C . GLU A 1 174 ? 13.246 29.968 -0.958 1.00 82.44 174 GLU A C 1
ATOM 1390 O O . GLU A 1 174 ? 12.039 29.717 -1.024 1.00 82.44 174 GLU A O 1
ATOM 1395 N N . GLN A 1 175 ? 13.767 31.026 -1.600 1.00 80.12 175 GLN A N 1
ATOM 1396 C CA . GLN A 1 175 ? 12.955 31.936 -2.421 1.00 80.12 175 GLN A CA 1
ATOM 1397 C C . GLN A 1 175 ? 12.321 31.214 -3.630 1.00 80.12 175 GLN A C 1
ATOM 1399 O O . GLN A 1 175 ? 11.178 31.510 -3.987 1.00 80.12 175 GLN A O 1
ATOM 1404 N N . THR A 1 176 ? 13.037 30.273 -4.254 1.00 79.31 176 THR A N 1
ATOM 1405 C CA . THR A 1 176 ? 12.569 29.535 -5.441 1.00 79.31 176 THR A CA 1
ATOM 1406 C C . THR A 1 176 ? 11.570 28.439 -5.073 1.00 79.31 176 THR A C 1
ATOM 1408 O O . THR A 1 176 ? 10.514 28.355 -5.696 1.00 79.31 176 THR A O 1
ATOM 1411 N N . GLU A 1 177 ? 11.845 27.645 -4.034 1.00 83.12 177 GLU A N 1
ATOM 1412 C CA . GLU A 1 177 ? 10.929 26.630 -3.497 1.00 83.12 177 GLU A CA 1
ATOM 1413 C C . GLU A 1 177 ? 9.592 27.252 -3.099 1.00 83.12 177 GLU A C 1
ATOM 1415 O O . GLU A 1 177 ? 8.534 26.761 -3.502 1.00 83.12 177 GLU A O 1
ATOM 1420 N N . LYS A 1 178 ? 9.629 28.382 -2.377 1.00 83.19 178 LYS A N 1
ATOM 1421 C CA . LYS A 1 178 ? 8.411 29.100 -2.008 1.00 83.19 178 LYS A CA 1
ATOM 1422 C C . LYS A 1 178 ? 7.631 29.548 -3.245 1.00 83.19 178 LYS A C 1
ATOM 1424 O O . LYS A 1 178 ? 6.421 29.354 -3.294 1.00 83.19 178 LYS A O 1
ATOM 1429 N N . LEU A 1 179 ? 8.298 30.120 -4.249 1.00 82.12 179 LEU A N 1
ATOM 1430 C CA . LEU A 1 179 ? 7.623 30.577 -5.463 1.00 82.12 179 LEU A CA 1
ATOM 1431 C C . LEU A 1 179 ? 7.006 29.416 -6.260 1.00 82.12 179 LEU A C 1
ATOM 1433 O O . LEU A 1 179 ? 5.904 29.567 -6.779 1.00 82.12 179 LEU A O 1
ATOM 1437 N N . ILE A 1 180 ? 7.674 28.260 -6.328 1.00 83.12 180 ILE A N 1
ATOM 1438 C CA . ILE A 1 180 ? 7.117 27.035 -6.923 1.00 83.12 180 ILE A CA 1
ATOM 1439 C C . ILE A 1 180 ? 5.853 26.617 -6.156 1.00 83.12 180 ILE A C 1
ATOM 1441 O O . ILE A 1 180 ? 4.800 26.439 -6.771 1.00 83.12 180 ILE A O 1
ATOM 1445 N N . GLY A 1 181 ? 5.921 26.549 -4.822 1.00 81.62 181 GLY A N 1
ATOM 1446 C CA . GLY A 1 181 ? 4.768 26.268 -3.963 1.00 81.62 181 GLY A CA 1
ATOM 1447 C C . GLY A 1 181 ? 3.612 27.253 -4.174 1.00 81.62 181 GLY A C 1
ATOM 1448 O O . GLY A 1 181 ? 2.480 26.834 -4.393 1.00 81.62 181 GLY A O 1
ATOM 1449 N N . ASP A 1 182 ? 3.894 28.557 -4.217 1.00 83.62 182 ASP A N 1
ATOM 1450 C CA . ASP A 1 182 ? 2.910 29.625 -4.447 1.00 83.62 182 ASP A CA 1
ATOM 1451 C C . ASP A 1 182 ? 2.258 29.560 -5.854 1.00 83.62 182 ASP A C 1
ATOM 1453 O O . ASP A 1 182 ? 1.204 30.166 -6.059 1.00 83.62 182 ASP A O 1
ATOM 1457 N N . GLN A 1 183 ? 2.832 28.844 -6.835 1.00 83.19 183 GLN A N 1
ATOM 1458 C CA . GLN A 1 183 ? 2.170 28.558 -8.122 1.00 83.19 183 GLN A CA 1
ATOM 1459 C C . GLN A 1 183 ? 1.360 27.256 -8.089 1.00 83.19 183 GLN A C 1
ATOM 1461 O O . GLN A 1 183 ? 0.210 27.252 -8.530 1.00 83.19 183 GLN A O 1
ATOM 1466 N N . PHE A 1 184 ? 1.904 26.171 -7.525 1.00 86.00 184 PHE A N 1
ATOM 1467 C CA . PHE A 1 184 ? 1.163 24.912 -7.375 1.00 86.00 184 PHE A CA 1
ATOM 1468 C C . PHE A 1 184 ? -0.072 25.076 -6.480 1.00 86.00 184 PHE A C 1
ATOM 1470 O O . PHE A 1 184 ? -1.141 24.584 -6.829 1.00 86.00 184 PHE A O 1
ATOM 1477 N N . ASN A 1 185 ? 0.021 25.847 -5.393 1.00 86.94 185 ASN A N 1
ATOM 1478 C CA . ASN A 1 185 ? -1.104 26.133 -4.500 1.00 86.94 185 ASN A CA 1
ATOM 1479 C C . ASN A 1 185 ? -2.286 26.800 -5.225 1.00 86.94 185 ASN A C 1
ATOM 1481 O O . ASN A 1 185 ? -3.430 26.468 -4.936 1.00 86.94 185 ASN A O 1
ATOM 1485 N N . LYS A 1 186 ? -2.040 27.679 -6.209 1.00 83.44 186 LYS A N 1
ATOM 1486 C CA . LYS A 1 186 ? -3.112 28.303 -7.014 1.00 83.44 186 LYS A CA 1
ATOM 1487 C C . LYS A 1 186 ? -3.814 27.294 -7.921 1.00 83.44 186 LYS A C 1
ATOM 1489 O O . LYS A 1 186 ? -5.026 27.369 -8.090 1.00 83.44 186 LYS A O 1
ATOM 1494 N N . LEU A 1 187 ? -3.060 26.353 -8.493 1.00 86.00 187 LEU A N 1
ATOM 1495 C CA . LEU A 1 187 ? -3.621 25.275 -9.310 1.00 86.00 187 LEU A CA 1
ATOM 1496 C C . LEU A 1 187 ? -4.408 24.281 -8.445 1.00 86.00 187 LEU A C 1
ATOM 1498 O O . LEU A 1 187 ? -5.510 23.901 -8.822 1.00 86.00 187 LEU A O 1
ATOM 1502 N N . HIS A 1 188 ? -3.896 23.918 -7.266 1.00 87.81 188 HIS A N 1
ATOM 1503 C CA . HIS A 1 188 ? -4.615 23.071 -6.312 1.00 87.81 188 HIS A CA 1
ATOM 1504 C C . HIS A 1 188 ? -5.890 23.735 -5.780 1.00 87.81 188 HIS A C 1
ATOM 1506 O O . HIS A 1 188 ? -6.919 23.069 -5.721 1.00 87.81 188 HIS A O 1
ATOM 1512 N N . GLN A 1 189 ? -5.857 25.034 -5.460 1.00 87.25 189 GLN A N 1
ATOM 1513 C CA . GLN A 1 189 ? -7.048 25.780 -5.048 1.00 87.25 189 GLN A CA 1
ATOM 1514 C C . GLN A 1 189 ? -8.110 25.795 -6.158 1.00 87.25 189 GLN A C 1
ATOM 1516 O O . GLN A 1 189 ? -9.257 25.454 -5.898 1.00 87.25 189 GLN A O 1
ATOM 1521 N N . PHE A 1 190 ? -7.731 26.106 -7.403 1.00 90.62 190 PHE A N 1
ATOM 1522 C CA . PHE A 1 190 ? -8.660 26.065 -8.538 1.00 90.62 190 PHE A CA 1
ATOM 1523 C C . PHE A 1 190 ? -9.273 24.669 -8.755 1.00 90.62 190 PHE A C 1
ATOM 1525 O O . PHE A 1 190 ? -10.473 24.553 -8.996 1.00 90.62 190 PHE A O 1
ATOM 1532 N N . LEU A 1 191 ? -8.466 23.606 -8.658 1.00 89.56 191 LEU A N 1
ATOM 1533 C CA . LEU A 1 191 ? -8.957 22.232 -8.796 1.00 89.56 191 LEU A CA 1
ATOM 1534 C C . LEU A 1 191 ? -9.921 21.851 -7.664 1.00 89.56 191 LEU A C 1
ATOM 1536 O O . LEU A 1 191 ? -10.934 21.216 -7.940 1.00 89.56 191 LEU A O 1
ATOM 1540 N N . TRP A 1 192 ? -9.647 22.283 -6.429 1.00 88.19 192 TRP A N 1
ATOM 1541 C CA . TRP A 1 192 ? -10.556 22.107 -5.295 1.00 88.19 192 TRP A CA 1
ATOM 1542 C C . TRP A 1 192 ? -11.876 22.863 -5.505 1.00 88.19 192 TRP A C 1
ATOM 1544 O O . TRP A 1 192 ? -12.943 22.310 -5.265 1.00 88.19 192 TRP A O 1
ATOM 1554 N N . GLU A 1 193 ? -11.835 24.101 -6.003 1.00 87.19 193 GLU A N 1
ATOM 1555 C CA . GLU A 1 193 ? -13.033 24.910 -6.271 1.00 87.19 193 GLU A CA 1
ATOM 1556 C C . GLU A 1 193 ? -13.903 24.317 -7.407 1.00 87.19 193 GLU A C 1
ATOM 1558 O O . GLU A 1 193 ? -15.130 24.268 -7.281 1.00 87.19 193 GLU A O 1
ATOM 1563 N N . GLU A 1 194 ? -13.309 23.791 -8.487 1.00 87.25 194 GLU A N 1
ATOM 1564 C CA . GLU A 1 194 ? -14.036 23.038 -9.534 1.00 87.25 194 GLU A CA 1
ATOM 1565 C C . GLU A 1 194 ? -14.576 21.687 -9.025 1.00 87.25 194 GLU A C 1
ATOM 1567 O O . GLU A 1 194 ? -15.679 21.289 -9.405 1.00 87.25 194 GLU A O 1
ATOM 1572 N N . GLU A 1 195 ? -13.847 20.977 -8.157 1.00 89.12 195 GLU A N 1
ATOM 1573 C CA . GLU A 1 195 ? -14.309 19.723 -7.546 1.00 89.12 195 GLU A CA 1
ATOM 1574 C C . GLU A 1 195 ? -15.477 19.964 -6.577 1.00 89.12 195 GLU A C 1
ATOM 1576 O O . GLU A 1 195 ? -16.528 19.329 -6.697 1.00 89.12 195 GLU A O 1
ATOM 1581 N N . GLU A 1 196 ? -15.345 20.923 -5.660 1.00 87.75 196 GLU A N 1
ATOM 1582 C CA . GLU A 1 196 ? -16.363 21.249 -4.662 1.00 87.75 196 GLU A CA 1
ATOM 1583 C C . GLU A 1 196 ? -17.649 21.764 -5.324 1.00 87.75 196 GLU A C 1
ATOM 1585 O O . GLU A 1 196 ? -18.742 21.302 -4.986 1.00 87.75 196 GLU A O 1
ATOM 1590 N N . THR A 1 197 ? -17.547 22.630 -6.340 1.00 87.19 197 THR A N 1
ATOM 1591 C CA . THR A 1 197 ? -18.721 23.073 -7.114 1.00 87.19 197 THR A CA 1
ATOM 1592 C C . THR A 1 197 ? -19.376 21.933 -7.902 1.00 87.19 197 THR A C 1
ATOM 1594 O O . THR A 1 197 ? -20.609 21.863 -7.945 1.00 87.19 197 THR A O 1
ATOM 1597 N N . ARG A 1 198 ? -18.603 20.983 -8.455 1.00 87.94 198 ARG A N 1
ATOM 1598 C CA . ARG A 1 198 ? -19.152 19.777 -9.108 1.00 87.94 198 ARG A CA 1
ATOM 1599 C C . ARG A 1 198 ? -19.895 18.882 -8.117 1.00 87.94 198 ARG A C 1
ATOM 1601 O O . ARG A 1 198 ? -20.999 18.423 -8.407 1.00 87.94 198 ARG A O 1
ATOM 1608 N N . ILE A 1 199 ? -19.315 18.663 -6.937 1.00 89.38 199 ILE A N 1
ATOM 1609 C CA . ILE A 1 199 ? -19.898 17.844 -5.868 1.00 89.38 199 ILE A CA 1
ATOM 1610 C C . ILE A 1 199 ? -21.150 18.512 -5.279 1.00 89.38 199 ILE A C 1
ATOM 1612 O O . ILE A 1 199 ? -22.113 17.811 -4.967 1.00 89.38 199 ILE A O 1
ATOM 1616 N N . MET A 1 200 ? -21.188 19.842 -5.155 1.00 89.69 200 MET A N 1
ATOM 1617 C CA . MET A 1 200 ? -22.399 20.564 -4.745 1.00 89.69 200 MET A CA 1
ATOM 1618 C C . MET A 1 200 ? -23.531 20.405 -5.766 1.00 89.69 200 MET A C 1
ATOM 1620 O O . MET A 1 200 ? -24.629 20.014 -5.376 1.00 89.69 200 MET A O 1
ATOM 1624 N N . ALA A 1 201 ? -23.265 20.598 -7.063 1.00 88.62 201 ALA A N 1
ATOM 1625 C CA . ALA A 1 201 ? -24.272 20.418 -8.115 1.00 88.62 201 ALA A CA 1
ATOM 1626 C C . ALA A 1 201 ? -24.822 18.976 -8.182 1.00 88.62 201 ALA A C 1
ATOM 1628 O O . ALA A 1 201 ? -26.005 18.764 -8.458 1.00 88.62 201 ALA A O 1
ATOM 1629 N N . LEU A 1 202 ? -23.979 17.977 -7.896 1.00 91.56 202 LEU A N 1
ATOM 1630 C CA . LEU A 1 202 ? -24.380 16.574 -7.772 1.00 91.56 202 LEU A CA 1
ATOM 1631 C C . LEU A 1 202 ? -25.280 16.332 -6.544 1.00 91.56 202 LEU A C 1
ATOM 1633 O O . LEU A 1 202 ? -26.307 15.662 -6.659 1.00 91.56 202 LEU A O 1
ATOM 1637 N N . LYS A 1 203 ? -24.924 16.892 -5.380 1.00 89.94 203 LYS A N 1
ATOM 1638 C CA . LYS A 1 203 ? -25.716 16.790 -4.138 1.00 89.94 203 LYS A CA 1
ATOM 1639 C C . LYS A 1 203 ? -27.069 17.494 -4.251 1.00 89.94 203 LYS A C 1
ATOM 1641 O O . LYS A 1 203 ? -28.065 16.961 -3.771 1.00 89.94 203 LYS A O 1
ATOM 1646 N N . GLU A 1 204 ? -27.123 18.650 -4.909 1.00 90.44 204 GLU A N 1
ATOM 1647 C CA . GLU A 1 204 ? -28.369 19.381 -5.159 1.00 90.44 204 GLU A CA 1
ATOM 1648 C C . GLU A 1 204 ? -29.315 18.578 -6.068 1.00 90.44 204 GLU A C 1
ATOM 1650 O O . GLU A 1 204 ? -30.496 18.423 -5.749 1.00 90.44 204 GLU A O 1
ATOM 1655 N N . GLU A 1 205 ? -28.801 17.972 -7.147 1.00 90.12 205 GLU A N 1
ATOM 1656 C CA . GLU A 1 205 ? -29.597 17.072 -7.990 1.00 90.12 205 GLU A CA 1
ATOM 1657 C C . GLU A 1 205 ? -30.061 15.823 -7.224 1.00 90.12 205 GLU A C 1
ATOM 1659 O O . GLU A 1 205 ? -31.229 15.442 -7.332 1.00 90.12 205 GLU A O 1
ATOM 1664 N N . GLN A 1 206 ? -29.187 15.213 -6.413 1.00 88.06 206 GLN A N 1
ATOM 1665 C CA . GLN A 1 206 ? -29.554 14.091 -5.547 1.00 88.06 206 GLN A CA 1
ATOM 1666 C C . GLN A 1 206 ? -30.696 14.480 -4.601 1.00 88.06 206 GLN A C 1
ATOM 1668 O O . GLN A 1 206 ? -31.679 13.743 -4.504 1.00 88.06 206 GLN A O 1
ATOM 1673 N N . GLN A 1 207 ? -30.604 15.625 -3.922 1.00 88.56 207 GLN A N 1
ATOM 1674 C CA . GLN A 1 207 ? -31.636 16.095 -2.998 1.00 88.56 207 GLN A CA 1
ATOM 1675 C C . GLN A 1 207 ? -32.952 16.390 -3.734 1.00 88.56 207 GLN A C 1
ATOM 1677 O O . GLN A 1 207 ? -34.008 15.939 -3.290 1.00 88.56 207 GLN A O 1
ATOM 1682 N N . GLN A 1 208 ? -32.901 17.057 -4.892 1.00 88.12 208 GLN A N 1
ATOM 1683 C CA . GLN A 1 208 ? -34.085 17.359 -5.700 1.00 88.12 208 GLN A CA 1
ATOM 1684 C C . GLN A 1 208 ? -34.785 16.087 -6.213 1.00 88.12 208 GLN A C 1
ATOM 1686 O O . GLN A 1 208 ? -36.010 15.980 -6.117 1.00 88.12 208 GLN A O 1
ATOM 1691 N N . LYS A 1 209 ? -34.035 15.108 -6.738 1.00 87.00 209 LYS A N 1
ATOM 1692 C CA . LYS A 1 209 ? -34.603 13.838 -7.225 1.00 87.00 209 LYS A CA 1
ATOM 1693 C C . LYS A 1 209 ? -35.095 12.955 -6.072 1.00 87.00 209 LYS A C 1
ATOM 1695 O O . LYS A 1 209 ? -36.173 12.377 -6.181 1.00 87.00 209 LYS A O 1
ATOM 1700 N N . THR A 1 210 ? -34.397 12.936 -4.933 1.00 85.19 210 THR A N 1
ATOM 1701 C CA . THR A 1 210 ? -34.843 12.215 -3.724 1.00 85.19 210 THR A CA 1
ATOM 1702 C C . THR A 1 210 ? -36.145 12.794 -3.169 1.00 85.19 210 THR A C 1
ATOM 1704 O O . THR A 1 210 ? -37.070 12.032 -2.899 1.00 85.19 210 THR A O 1
ATOM 1707 N N . GLN A 1 211 ? -36.273 14.123 -3.060 1.00 84.38 211 GLN A N 1
ATOM 1708 C CA . GLN A 1 211 ? -37.511 14.748 -2.581 1.00 84.38 211 GLN A CA 1
ATOM 1709 C C . GLN A 1 211 ? -38.693 14.432 -3.507 1.00 84.38 211 GLN A C 1
ATOM 1711 O O . GLN A 1 211 ? -39.723 13.969 -3.031 1.00 84.38 211 GLN A O 1
ATOM 1716 N N . ARG A 1 212 ? -38.518 14.552 -4.833 1.00 82.06 212 ARG A N 1
ATOM 1717 C CA . ARG A 1 212 ? -39.551 14.173 -5.817 1.00 82.06 212 ARG A CA 1
ATOM 1718 C C . ARG A 1 212 ? -39.989 12.707 -5.694 1.00 82.06 212 ARG A C 1
ATOM 1720 O O . ARG A 1 212 ? -41.159 12.404 -5.924 1.00 82.06 212 ARG A O 1
ATOM 1727 N N . LEU A 1 213 ? -39.076 11.797 -5.340 1.00 82.50 213 LEU A N 1
ATOM 1728 C CA . LEU A 1 213 ? -39.407 10.391 -5.080 1.00 82.50 213 LEU A CA 1
ATOM 1729 C C . LEU A 1 213 ? -40.170 10.211 -3.761 1.00 82.50 213 LEU A C 1
ATOM 1731 O O . LEU A 1 213 ? -41.155 9.477 -3.749 1.00 82.50 213 LEU A O 1
ATOM 1735 N N . LEU A 1 214 ? -39.792 10.909 -2.687 1.00 83.31 214 LEU A N 1
ATOM 1736 C CA . LEU A 1 214 ? -40.538 10.907 -1.420 1.00 83.31 214 LEU A CA 1
ATOM 1737 C C . LEU A 1 214 ? -41.955 11.478 -1.594 1.00 83.31 214 LEU A C 1
ATOM 1739 O O . LEU A 1 214 ? -42.916 10.881 -1.110 1.00 83.31 214 LEU A O 1
ATOM 1743 N N . ASP A 1 215 ? -42.106 12.566 -2.351 1.00 81.69 215 ASP A N 1
ATOM 1744 C CA . ASP A 1 215 ? -43.403 13.173 -2.672 1.00 81.69 215 ASP A CA 1
ATOM 1745 C C . ASP A 1 215 ? -44.283 12.210 -3.493 1.00 81.69 215 ASP A C 1
ATOM 1747 O O . ASP A 1 215 ? -45.476 12.056 -3.208 1.00 81.69 215 ASP A O 1
ATOM 1751 N N . LYS A 1 216 ? -43.692 11.494 -4.467 1.00 79.88 216 LYS A N 1
ATOM 1752 C CA . LYS A 1 216 ? -44.366 10.413 -5.209 1.00 79.88 216 LYS A CA 1
ATOM 1753 C C . LYS A 1 216 ? -44.751 9.240 -4.307 1.00 79.88 216 LYS A C 1
ATOM 1755 O O . LYS A 1 216 ? -45.876 8.762 -4.410 1.00 79.88 216 LYS A O 1
ATOM 1760 N N . MET A 1 217 ? -43.878 8.788 -3.407 1.00 77.81 217 MET A N 1
ATOM 1761 C CA . MET A 1 217 ? -44.204 7.725 -2.445 1.00 77.81 217 MET A CA 1
ATOM 1762 C C . MET A 1 217 ? -45.354 8.150 -1.523 1.00 77.81 217 MET A C 1
ATOM 1764 O O . MET A 1 217 ? -46.282 7.378 -1.307 1.00 77.81 217 MET A O 1
ATOM 1768 N N . ALA A 1 218 ? -45.361 9.399 -1.050 1.00 82.25 218 ALA A N 1
ATOM 1769 C CA . ALA A 1 218 ? -46.457 9.950 -0.258 1.00 82.25 218 ALA A CA 1
ATOM 1770 C C . ALA A 1 218 ? -47.762 10.112 -1.063 1.00 82.25 218 ALA A C 1
ATOM 1772 O O . ALA A 1 218 ? -48.846 10.044 -0.485 1.00 82.25 218 ALA A O 1
ATOM 1773 N N . ALA A 1 219 ? -47.703 10.328 -2.381 1.00 78.88 219 ALA A N 1
ATOM 1774 C CA . ALA A 1 219 ? -48.875 10.235 -3.257 1.00 78.88 219 ALA A CA 1
ATOM 1775 C C . ALA A 1 219 ? -49.377 8.784 -3.362 1.00 78.88 219 ALA A C 1
ATOM 1777 O O . ALA A 1 219 ? -50.516 8.523 -2.992 1.00 78.88 219 ALA A O 1
ATOM 1778 N N . VAL A 1 220 ? -48.511 7.833 -3.729 1.00 79.06 220 VAL A N 1
ATOM 1779 C CA . VAL A 1 220 ? -48.864 6.408 -3.870 1.00 79.06 220 VAL A CA 1
ATOM 1780 C C . VAL A 1 220 ? -49.423 5.816 -2.570 1.00 79.06 220 VAL A C 1
ATOM 1782 O O . VAL A 1 220 ? -50.394 5.070 -2.627 1.00 79.06 220 VAL A O 1
ATOM 1785 N N . SER A 1 221 ? -48.905 6.185 -1.393 1.00 79.19 221 SER A N 1
ATOM 1786 C CA . SER A 1 221 ? -49.481 5.757 -0.107 1.00 79.19 221 SER A CA 1
ATOM 1787 C C . SER A 1 221 ? -50.890 6.317 0.129 1.00 79.19 221 SER A C 1
ATOM 1789 O O . SER A 1 221 ? -51.773 5.578 0.561 1.00 79.19 221 SER A O 1
ATOM 1791 N N . ARG A 1 222 ? -51.147 7.593 -0.199 1.00 79.56 222 ARG A N 1
ATOM 1792 C CA . ARG A 1 222 ? -52.492 8.196 -0.088 1.00 79.56 222 ARG A CA 1
ATOM 1793 C C . ARG A 1 222 ? -53.474 7.606 -1.101 1.00 79.56 222 ARG A C 1
ATOM 1795 O O . ARG A 1 222 ? -54.642 7.402 -0.760 1.00 79.56 222 ARG A O 1
ATOM 1802 N N . ASP A 1 223 ? -53.004 7.295 -2.305 1.00 75.06 223 ASP A N 1
ATOM 1803 C CA . ASP A 1 223 ? -53.776 6.597 -3.333 1.00 75.06 223 ASP A CA 1
ATOM 1804 C C . ASP A 1 223 ? -54.090 5.163 -2.867 1.00 75.06 223 ASP A C 1
ATOM 1806 O O . ASP A 1 223 ? -55.246 4.748 -2.916 1.00 75.06 223 ASP A O 1
ATOM 1810 N N . MET A 1 224 ? -53.117 4.442 -2.296 1.00 72.88 224 MET A N 1
ATOM 1811 C CA . MET A 1 224 ? -53.283 3.095 -1.733 1.00 72.88 224 MET A CA 1
ATOM 1812 C C . MET A 1 224 ? -54.277 3.063 -0.564 1.00 72.88 224 MET A C 1
ATOM 1814 O O . MET A 1 224 ? -55.169 2.214 -0.548 1.00 72.88 224 MET A O 1
ATOM 1818 N N . GLU A 1 225 ? -54.194 3.996 0.388 1.00 74.88 225 GLU A N 1
ATOM 1819 C CA . GLU A 1 225 ? -55.204 4.126 1.447 1.00 74.88 225 GLU A CA 1
ATOM 1820 C C . GLU A 1 225 ? -56.598 4.447 0.888 1.00 74.88 225 GLU A C 1
ATOM 1822 O O . GLU A 1 225 ? -57.606 4.017 1.446 1.00 74.88 225 GLU A O 1
ATOM 1827 N N . THR A 1 226 ? -56.677 5.222 -0.195 1.00 69.81 226 THR A N 1
ATOM 1828 C CA . THR A 1 226 ? -57.951 5.650 -0.789 1.00 69.81 226 THR A CA 1
ATOM 1829 C C . THR A 1 226 ? -58.585 4.548 -1.631 1.00 69.81 226 THR A C 1
ATOM 1831 O O . THR A 1 226 ? -59.801 4.361 -1.566 1.00 69.81 226 THR A O 1
ATOM 1834 N N . VAL A 1 227 ? -57.779 3.742 -2.323 1.00 68.88 227 VAL A N 1
ATOM 1835 C CA . VAL A 1 227 ? -58.197 2.472 -2.932 1.00 68.88 227 VAL A CA 1
ATOM 1836 C C . VAL A 1 227 ? -58.632 1.480 -1.849 1.00 68.88 227 VAL A C 1
ATOM 1838 O O . VAL A 1 227 ? -59.688 0.874 -1.993 1.00 68.88 227 VAL A O 1
ATOM 1841 N N . SER A 1 228 ? -57.898 1.375 -0.736 1.00 69.75 228 SER A N 1
ATOM 1842 C CA . SER A 1 228 ? -58.256 0.522 0.409 1.00 69.75 228 SER A CA 1
ATOM 1843 C C . SER A 1 228 ? -59.601 0.924 1.035 1.00 69.75 228 SER A C 1
ATOM 1845 O O . SER A 1 228 ? -60.505 0.098 1.133 1.00 69.75 228 SER A O 1
ATOM 1847 N N . ARG A 1 229 ? -59.806 2.216 1.338 1.00 66.06 229 ARG A N 1
ATOM 1848 C CA . ARG A 1 229 ? -61.106 2.756 1.786 1.00 66.06 229 ARG A CA 1
ATOM 1849 C C . ARG A 1 229 ? -62.225 2.489 0.770 1.00 66.06 229 ARG A C 1
ATOM 1851 O O . ARG A 1 229 ? -63.310 2.078 1.164 1.00 66.06 229 ARG A O 1
ATOM 1858 N N . SER A 1 230 ? -61.951 2.639 -0.528 1.00 63.22 230 SER A N 1
ATOM 1859 C CA . SER A 1 230 ? -62.930 2.357 -1.593 1.00 63.22 230 SER A CA 1
ATOM 1860 C C . SER A 1 230 ? -63.286 0.866 -1.706 1.00 63.22 230 SER A C 1
ATOM 1862 O O . SER A 1 230 ? -64.418 0.534 -2.053 1.00 63.22 230 SER A O 1
ATOM 1864 N N . LEU A 1 231 ? -62.349 -0.037 -1.401 1.00 63.69 231 LEU A N 1
ATOM 1865 C CA . LEU A 1 231 ? -62.592 -1.480 -1.288 1.00 63.69 231 LEU A CA 1
ATOM 1866 C C . LEU A 1 231 ? -63.505 -1.801 -0.096 1.00 63.69 231 LEU A C 1
ATOM 1868 O O . LEU A 1 231 ? -64.424 -2.601 -0.244 1.00 63.69 231 LEU A O 1
ATOM 1872 N N . SER A 1 232 ? -63.318 -1.131 1.044 1.00 61.50 232 SER A N 1
ATOM 1873 C CA . SER A 1 232 ? -64.183 -1.287 2.223 1.00 61.50 232 SER A CA 1
ATOM 1874 C C . SER A 1 232 ? -65.621 -0.792 2.011 1.00 61.50 232 SER A C 1
ATOM 1876 O O . SER A 1 232 ? -66.541 -1.320 2.626 1.00 61.50 232 SER A O 1
ATOM 1878 N N . GLU A 1 233 ? -65.841 0.213 1.157 1.00 56.00 233 GLU A N 1
ATOM 1879 C CA . GLU A 1 233 ? -67.171 0.805 0.915 1.00 56.00 233 GLU A CA 1
ATOM 1880 C C . GLU A 1 233 ? -67.988 0.119 -0.206 1.00 56.00 233 GLU A C 1
ATOM 1882 O O . GLU A 1 233 ? -69.134 0.504 -0.452 1.00 56.00 233 GLU A O 1
ATOM 1887 N N . THR A 1 234 ? -67.445 -0.876 -0.921 1.00 51.19 234 THR A N 1
ATOM 1888 C CA . THR A 1 234 ? -68.038 -1.384 -2.182 1.00 51.19 234 THR A CA 1
ATOM 1889 C C . THR A 1 234 ? -68.856 -2.683 -2.084 1.00 51.19 234 THR A C 1
ATOM 1891 O O . THR A 1 234 ? -68.881 -3.475 -3.025 1.00 51.19 234 THR A O 1
ATOM 1894 N N . GLU A 1 235 ? -69.640 -2.861 -1.014 1.00 46.25 235 GLU A N 1
ATOM 1895 C CA . GLU A 1 235 ? -70.687 -3.906 -0.964 1.00 46.25 235 GLU A CA 1
ATOM 1896 C C . GLU A 1 235 ? -71.982 -3.542 -1.725 1.00 46.25 235 GLU A C 1
ATOM 1898 O O . GLU A 1 235 ? -72.768 -4.430 -2.058 1.00 46.25 235 GLU A O 1
ATOM 1903 N N . LEU A 1 236 ? -72.222 -2.262 -2.046 1.00 42.97 236 LEU A N 1
ATOM 1904 C CA . LEU A 1 236 ? -73.453 -1.815 -2.719 1.00 42.97 236 LEU A CA 1
ATOM 1905 C C . LEU A 1 236 ? -73.239 -1.380 -4.179 1.00 42.97 236 LEU A C 1
ATOM 1907 O O . LEU A 1 236 ? -72.254 -0.749 -4.562 1.00 42.97 236 LEU A O 1
ATOM 1911 N N . THR A 1 237 ? -74.197 -1.762 -5.024 1.00 47.94 237 THR A N 1
ATOM 1912 C CA . THR A 1 237 ? -74.078 -1.763 -6.490 1.00 47.94 237 THR A CA 1
ATOM 1913 C C . THR A 1 237 ? -74.028 -0.377 -7.147 1.00 47.94 237 THR A C 1
ATOM 1915 O O . THR A 1 237 ? -74.699 0.554 -6.713 1.00 47.94 237 THR A O 1
ATOM 1918 N N . THR A 1 238 ? -73.382 -0.321 -8.326 1.00 51.09 238 THR A N 1
ATOM 1919 C CA . THR A 1 238 ? -73.413 0.778 -9.329 1.00 51.09 238 THR A CA 1
ATOM 1920 C C . THR A 1 238 ? -72.299 1.839 -9.243 1.00 51.09 238 THR A C 1
ATOM 1922 O O . THR A 1 238 ? -72.567 3.029 -9.091 1.00 51.09 238 THR A O 1
ATOM 1925 N N . ARG A 1 239 ? -71.026 1.447 -9.457 1.00 48.12 239 ARG A N 1
ATOM 1926 C CA . ARG A 1 239 ? -69.934 2.403 -9.803 1.00 48.12 239 ARG A CA 1
ATOM 1927 C C . ARG A 1 239 ? -68.753 1.861 -10.637 1.00 48.12 239 ARG A C 1
ATOM 1929 O O . ARG A 1 239 ? -67.680 2.461 -10.656 1.00 48.12 239 ARG A O 1
ATOM 1936 N N . ARG A 1 240 ? -68.955 0.762 -11.382 1.00 49.44 240 ARG A N 1
ATOM 1937 C CA . ARG A 1 240 ? -67.897 0.005 -12.099 1.00 49.44 240 ARG A CA 1
ATOM 1938 C C . ARG A 1 240 ? -67.046 0.818 -13.095 1.00 49.44 240 ARG A C 1
ATOM 1940 O O . ARG A 1 240 ? -65.897 0.460 -13.317 1.00 49.44 240 ARG A O 1
ATOM 1947 N N . SER A 1 241 ? -67.578 1.896 -13.676 1.00 50.47 241 SER A N 1
ATOM 1948 C CA . SER A 1 241 ? -66.827 2.804 -14.561 1.00 50.47 241 SER A CA 1
ATOM 1949 C C . SER A 1 241 ? -65.873 3.721 -13.791 1.00 50.47 241 SER A C 1
ATOM 1951 O O . SER A 1 241 ? -64.694 3.796 -14.121 1.00 50.47 241 SER A O 1
ATOM 1953 N N . ARG A 1 242 ? -66.365 4.377 -12.731 1.00 52.53 242 ARG A N 1
ATOM 1954 C CA . ARG A 1 242 ? -65.621 5.393 -11.967 1.00 52.53 242 ARG A CA 1
ATOM 1955 C C . ARG A 1 242 ? -64.393 4.809 -11.264 1.00 52.53 242 ARG A C 1
ATOM 1957 O O . ARG A 1 242 ? -63.349 5.450 -11.236 1.00 52.53 242 ARG A O 1
ATOM 1964 N N . ALA A 1 243 ? -64.516 3.582 -10.753 1.00 53.94 243 ALA A N 1
ATOM 1965 C CA . ALA A 1 243 ? -63.402 2.840 -10.166 1.00 53.94 243 ALA A CA 1
ATOM 1966 C C . ALA A 1 243 ? -62.307 2.507 -11.195 1.00 53.94 243 ALA A C 1
ATOM 1968 O O . ALA A 1 243 ? -61.131 2.543 -10.853 1.00 53.94 243 ALA A O 1
ATOM 1969 N N . ARG A 1 244 ? -62.672 2.234 -12.458 1.00 57.69 244 ARG A N 1
ATOM 1970 C CA . ARG A 1 244 ? -61.702 1.917 -13.514 1.00 57.69 244 ARG A CA 1
ATOM 1971 C C . ARG A 1 244 ? -60.878 3.141 -13.903 1.00 57.69 244 ARG A C 1
ATOM 1973 O O . ARG A 1 244 ? -59.665 3.081 -13.791 1.00 57.69 244 ARG A O 1
ATOM 1980 N N . THR A 1 245 ? -61.521 4.276 -14.187 1.00 58.88 245 THR A N 1
ATOM 1981 C CA . THR A 1 245 ? -60.800 5.540 -14.433 1.00 58.88 245 THR A CA 1
ATOM 1982 C C . THR A 1 245 ? -59.909 5.961 -13.260 1.00 58.88 245 THR A C 1
ATOM 1984 O O . THR A 1 245 ? -58.846 6.523 -13.481 1.00 58.88 245 THR A O 1
ATOM 1987 N N . PHE A 1 246 ? -60.313 5.679 -12.015 1.00 58.03 246 PHE A N 1
ATOM 1988 C CA . PHE A 1 246 ? -59.500 5.993 -10.834 1.00 58.03 246 PHE A CA 1
ATOM 1989 C C . PHE A 1 246 ? -58.283 5.059 -10.699 1.00 58.03 246 PHE A C 1
ATOM 1991 O O . PHE A 1 246 ? -57.198 5.514 -10.348 1.00 58.03 246 PHE A O 1
ATOM 1998 N N . LEU A 1 247 ? -58.446 3.769 -11.022 1.00 57.09 247 LEU A N 1
ATOM 1999 C CA . LEU A 1 247 ? -57.341 2.810 -11.116 1.00 57.09 247 LEU A CA 1
ATOM 2000 C C . LEU A 1 247 ? -56.362 3.178 -12.235 1.00 57.09 247 LEU A C 1
ATOM 2002 O O . LEU A 1 247 ? -55.161 3.133 -12.000 1.00 57.09 247 LEU A O 1
ATOM 2006 N N . ASP A 1 248 ? -56.857 3.579 -13.409 1.00 59.75 248 ASP A N 1
ATOM 2007 C CA . ASP A 1 248 ? -56.015 3.963 -14.545 1.00 59.75 248 ASP A CA 1
ATOM 2008 C C . ASP A 1 248 ? -55.132 5.185 -14.183 1.00 59.75 248 ASP A C 1
ATOM 2010 O O . ASP A 1 248 ? -53.915 5.131 -14.350 1.00 59.75 248 ASP A O 1
ATOM 2014 N N . THR A 1 249 ? -55.690 6.233 -13.554 1.00 59.22 249 THR A N 1
ATOM 2015 C CA . THR A 1 249 ? -54.908 7.393 -13.062 1.00 59.22 249 THR A CA 1
ATOM 2016 C C . THR A 1 249 ? -53.924 7.030 -11.935 1.00 59.22 249 THR A C 1
ATOM 2018 O O . THR A 1 249 ? -52.800 7.533 -11.903 1.00 59.22 249 THR A O 1
ATOM 2021 N N . ALA A 1 250 ? -54.292 6.127 -11.018 1.00 57.66 250 ALA A N 1
ATOM 2022 C CA . ALA A 1 250 ? -53.369 5.638 -9.986 1.00 57.66 250 ALA A CA 1
ATOM 2023 C C . ALA A 1 250 ? -52.213 4.794 -10.576 1.00 57.66 250 ALA A C 1
ATOM 2025 O O . ALA A 1 250 ? -51.108 4.766 -10.022 1.00 57.66 250 ALA A O 1
ATOM 2026 N N . LEU A 1 251 ? -52.448 4.136 -11.717 1.00 57.03 251 LEU A N 1
ATOM 2027 C CA . LEU A 1 251 ? -51.446 3.359 -12.445 1.00 57.03 251 LEU A CA 1
ATOM 2028 C C . LEU A 1 251 ? -50.461 4.260 -13.212 1.00 57.03 251 LEU A C 1
ATOM 2030 O O . LEU A 1 251 ? -49.264 3.977 -13.246 1.00 57.03 251 LEU A O 1
ATOM 2034 N N . GLU A 1 252 ? -50.924 5.390 -13.755 1.00 57.59 252 GLU A N 1
ATOM 2035 C CA . GLU A 1 252 ? -50.045 6.428 -14.316 1.00 57.59 252 GLU A CA 1
ATOM 2036 C C . GLU A 1 252 ? -49.107 7.004 -13.235 1.00 57.59 252 GLU A C 1
ATOM 2038 O O . GLU A 1 252 ? -47.887 7.068 -13.439 1.00 57.59 252 GLU A O 1
ATOM 2043 N N . ASN A 1 253 ? -49.641 7.322 -12.045 1.00 56.47 253 ASN A N 1
ATOM 2044 C CA . ASN A 1 253 ? -48.871 7.824 -10.896 1.00 56.47 253 ASN A CA 1
ATOM 2045 C C . ASN A 1 253 ? -47.713 6.895 -10.477 1.00 56.47 253 ASN A C 1
ATOM 2047 O O . ASN A 1 253 ? -46.645 7.387 -10.083 1.00 56.47 253 ASN A O 1
ATOM 2051 N N . THR A 1 254 ? -47.895 5.571 -10.584 1.00 54.22 254 THR A N 1
ATOM 2052 C CA . THR A 1 254 ? -46.904 4.562 -10.164 1.00 54.22 254 THR A CA 1
ATOM 2053 C C . THR A 1 254 ? -45.720 4.399 -11.122 1.00 54.22 254 THR A C 1
ATOM 2055 O O . THR A 1 254 ? -44.749 3.724 -10.777 1.00 54.22 254 THR A O 1
ATOM 2058 N N . THR A 1 255 ? -45.733 5.032 -12.299 1.00 57.09 255 THR A N 1
ATOM 2059 C CA . THR A 1 255 ? -44.618 4.921 -13.253 1.00 57.09 255 THR A CA 1
ATOM 2060 C C . THR A 1 255 ? -43.391 5.752 -12.841 1.00 57.09 255 THR A C 1
ATOM 2062 O O . THR A 1 255 ? -43.466 6.941 -12.495 1.00 57.09 255 THR A O 1
ATOM 2065 N N . MET A 1 256 ? -42.215 5.118 -12.892 1.00 56.84 256 MET A N 1
ATOM 2066 C CA . MET A 1 256 ? -40.917 5.788 -12.773 1.00 56.84 256 MET A CA 1
ATOM 2067 C C . MET A 1 256 ? -40.582 6.464 -14.105 1.00 56.84 256 MET A C 1
ATOM 2069 O O . MET A 1 256 ? -40.335 5.792 -15.105 1.00 56.84 256 MET A O 1
ATOM 2073 N N . GLY A 1 257 ? -40.581 7.798 -14.121 1.00 59.03 257 GLY A N 1
ATOM 2074 C CA . GLY A 1 257 ? -40.154 8.573 -15.286 1.00 59.03 257 GLY A CA 1
ATOM 2075 C C . GLY A 1 257 ? -38.653 8.417 -15.554 1.00 59.03 257 GLY A C 1
ATOM 2076 O O . GLY A 1 257 ? -37.874 8.171 -14.634 1.00 59.03 257 GLY A O 1
ATOM 2077 N N . GLN A 1 258 ? -38.243 8.606 -16.810 1.00 52.94 258 GLN A N 1
ATOM 2078 C CA . GLN A 1 258 ? -36.864 8.373 -17.275 1.00 52.94 258 GLN A CA 1
ATOM 2079 C C . GLN A 1 258 ? -35.791 9.236 -16.571 1.00 52.94 258 GLN A C 1
ATOM 2081 O O . GLN A 1 258 ? -34.620 8.879 -16.599 1.00 52.94 258 GLN A O 1
ATOM 2086 N N . ASP A 1 259 ? -36.186 10.324 -15.900 1.00 62.50 259 ASP A N 1
ATOM 2087 C CA . ASP A 1 259 ? -35.310 11.272 -15.186 1.00 62.50 259 ASP A CA 1
ATOM 2088 C C . ASP A 1 259 ? -35.360 11.109 -13.642 1.00 62.50 259 ASP A C 1
ATOM 2090 O O . ASP A 1 259 ? -35.117 12.042 -12.876 1.00 62.50 259 ASP A O 1
ATOM 2094 N N . ALA A 1 260 ? -35.723 9.918 -13.146 1.00 65.81 260 ALA A N 1
ATOM 2095 C CA . ALA A 1 260 ? -35.782 9.624 -11.707 1.00 65.81 260 ALA A CA 1
ATOM 2096 C C . ALA A 1 260 ? -34.405 9.372 -11.051 1.00 65.81 260 ALA A C 1
ATOM 2098 O O . ALA A 1 260 ? -34.283 9.445 -9.829 1.00 65.81 260 ALA A O 1
ATOM 2099 N N . LEU A 1 261 ? -33.375 9.062 -11.847 1.00 80.25 261 LEU A N 1
ATOM 2100 C CA . LEU A 1 261 ? -32.009 8.766 -11.394 1.00 80.25 261 LEU A CA 1
ATOM 2101 C C . LEU A 1 261 ? -31.056 9.926 -11.722 1.00 80.25 261 LEU A C 1
ATOM 2103 O O . LEU A 1 261 ? -31.367 10.770 -12.558 1.00 80.25 261 LEU A O 1
ATOM 2107 N N . ILE A 1 262 ? -29.898 9.981 -11.060 1.00 85.75 262 ILE A N 1
ATOM 2108 C CA . ILE A 1 262 ? -28.876 11.023 -11.274 1.00 85.75 262 ILE A CA 1
ATOM 2109 C C . ILE A 1 262 ? -28.323 10.953 -12.706 1.00 85.75 262 ILE A C 1
ATOM 2111 O O . ILE A 1 262 ? -27.893 9.886 -13.150 1.00 85.75 262 ILE A O 1
ATOM 2115 N N . ASP A 1 263 ? -28.256 12.095 -13.395 1.00 84.62 263 ASP A N 1
ATOM 2116 C CA . ASP A 1 263 ? -27.624 12.203 -14.714 1.00 84.62 263 ASP A CA 1
ATOM 2117 C C . ASP A 1 263 ? -26.090 12.219 -14.587 1.00 84.62 263 ASP A C 1
ATOM 2119 O O . ASP A 1 263 ? -25.438 13.259 -14.478 1.00 84.62 263 ASP A O 1
ATOM 2123 N N . GLN A 1 264 ? -25.490 11.030 -14.602 1.00 82.94 264 GLN A N 1
ATOM 2124 C CA . GLN A 1 264 ? -24.035 10.875 -14.533 1.00 82.94 264 GLN A CA 1
ATOM 2125 C C . GLN A 1 264 ? -23.314 11.473 -15.755 1.00 82.94 264 GLN A C 1
ATOM 2127 O O . GLN A 1 264 ? -22.162 11.890 -15.632 1.00 82.94 264 GLN A O 1
ATOM 2132 N N . ALA A 1 265 ? -23.970 11.561 -16.919 1.00 83.19 265 ALA A N 1
ATOM 2133 C CA . ALA A 1 265 ? -23.367 12.107 -18.134 1.00 83.19 265 ALA A CA 1
ATOM 2134 C C . ALA A 1 265 ? -23.213 13.634 -18.047 1.00 83.19 265 ALA A C 1
ATOM 2136 O O . ALA A 1 265 ? -22.174 14.166 -18.432 1.00 83.19 265 ALA A O 1
ATOM 2137 N N . LYS A 1 266 ? -24.182 14.335 -17.453 1.00 83.12 266 LYS A N 1
ATOM 2138 C CA . LYS A 1 266 ? -24.105 15.769 -17.120 1.00 83.12 266 LYS A CA 1
ATOM 2139 C C . LYS A 1 266 ? -22.981 16.108 -16.131 1.00 83.12 266 LYS A C 1
ATOM 2141 O O . LYS A 1 266 ? -22.375 17.174 -16.248 1.00 83.12 266 LYS A O 1
ATOM 2146 N N . HIS A 1 267 ? -22.693 15.230 -15.166 1.00 85.50 267 HIS A N 1
ATOM 2147 C CA . HIS A 1 267 ? -21.678 15.489 -14.130 1.00 85.50 267 HIS A CA 1
ATOM 2148 C C . HIS A 1 267 ? -20.260 15.040 -14.517 1.00 85.50 267 HIS A C 1
ATOM 2150 O O . HIS A 1 267 ? -19.300 15.720 -14.158 1.00 85.50 267 HIS A O 1
ATOM 2156 N N . LEU A 1 268 ? -20.112 13.939 -15.265 1.00 85.56 268 LEU A N 1
ATOM 2157 C CA . LEU A 1 268 ? -18.809 13.366 -15.649 1.00 85.56 268 LEU A CA 1
ATOM 2158 C C . LEU A 1 268 ? -18.423 13.612 -17.121 1.00 85.56 268 LEU A C 1
ATOM 2160 O O . LEU A 1 268 ? -17.253 13.471 -17.488 1.00 85.56 268 LEU A O 1
ATOM 2164 N N . GLY A 1 269 ? -19.378 13.987 -17.977 1.00 80.75 269 GLY A N 1
ATOM 2165 C CA . GLY A 1 269 ? -19.198 14.138 -19.421 1.00 80.75 269 GLY A CA 1
ATOM 2166 C C . GLY A 1 269 ? -18.108 15.143 -19.787 1.00 80.75 269 GLY A C 1
ATOM 2167 O O . GLY A 1 269 ? -18.237 16.348 -19.564 1.00 80.75 269 GLY A O 1
ATOM 2168 N N . ASN A 1 270 ? -17.018 14.642 -20.374 1.00 80.38 270 ASN A N 1
ATOM 2169 C CA . ASN A 1 270 ? -15.833 15.427 -20.731 1.00 80.38 270 ASN A CA 1
ATOM 2170 C C . ASN A 1 270 ? -15.248 16.244 -19.555 1.00 80.38 270 ASN A C 1
ATOM 2172 O O . ASN A 1 270 ? -14.611 17.271 -19.788 1.00 80.38 270 ASN A O 1
ATOM 2176 N N . LEU A 1 271 ? -15.446 15.817 -18.298 1.00 85.62 271 LEU A N 1
ATOM 2177 C CA . LEU A 1 271 ? -15.084 16.591 -17.100 1.00 85.62 271 LEU A CA 1
ATOM 2178 C C . LEU A 1 271 ? -13.610 17.034 -17.104 1.00 85.62 271 LEU A C 1
ATOM 2180 O O . LEU A 1 271 ? -13.328 18.221 -16.964 1.00 85.62 271 LEU A O 1
ATOM 2184 N N . GLY A 1 272 ? -12.675 16.117 -17.374 1.00 81.56 272 GLY A N 1
ATOM 2185 C CA . GLY A 1 272 ? -11.244 16.440 -17.460 1.00 81.56 272 GLY A CA 1
ATOM 2186 C C . GLY A 1 272 ? -10.890 17.433 -18.577 1.00 81.56 272 GLY A C 1
ATOM 2187 O O . GLY A 1 272 ? -10.016 18.276 -18.392 1.00 81.56 272 GLY A O 1
ATOM 2188 N N . PHE A 1 273 ? -11.603 17.400 -19.710 1.00 84.00 273 PHE A N 1
ATOM 2189 C CA . PHE A 1 273 ? -11.430 18.376 -20.793 1.00 84.00 273 PHE A CA 1
ATOM 2190 C C . PHE A 1 273 ? -11.974 19.757 -20.406 1.00 84.00 273 PHE A C 1
ATOM 2192 O O . PHE A 1 273 ? -11.339 20.766 -20.706 1.00 84.00 273 PHE A O 1
ATOM 2199 N N . HIS A 1 274 ? -13.110 19.817 -19.705 1.00 80.81 274 HIS A N 1
ATOM 2200 C CA . HIS A 1 274 ? -13.663 21.070 -19.190 1.00 80.81 274 HIS A CA 1
ATOM 2201 C C . HIS A 1 274 ? -12.755 21.704 -18.128 1.00 80.81 274 HIS A C 1
ATOM 2203 O O . HIS A 1 274 ? -12.418 22.880 -18.259 1.00 80.81 274 HIS A O 1
ATOM 2209 N N . ILE A 1 275 ? -12.274 20.921 -17.155 1.00 88.12 275 ILE A N 1
ATOM 2210 C CA . ILE A 1 275 ? -11.315 21.379 -16.138 1.00 88.12 275 ILE A CA 1
ATOM 2211 C C . ILE A 1 275 ? -10.028 21.884 -16.806 1.00 88.12 275 ILE A C 1
ATOM 2213 O O . ILE A 1 275 ? -9.595 22.998 -16.524 1.00 88.12 275 ILE A O 1
ATOM 2217 N N . TRP A 1 276 ? -9.450 21.133 -17.750 1.00 84.62 276 TRP A N 1
ATOM 2218 C CA . TRP A 1 276 ? -8.256 21.558 -18.496 1.00 84.62 276 TRP A CA 1
ATOM 2219 C C . TRP A 1 276 ? -8.476 22.862 -19.283 1.00 84.62 276 TRP A C 1
ATOM 2221 O O . TRP A 1 276 ? -7.654 23.778 -19.215 1.00 84.62 276 TRP A O 1
ATOM 2231 N N . LYS A 1 277 ? -9.610 22.985 -19.983 1.00 82.81 277 LYS A N 1
ATOM 2232 C CA . LYS A 1 277 ? -9.985 24.171 -20.770 1.00 82.81 277 LYS A CA 1
ATOM 2233 C C . LYS A 1 277 ? -10.242 25.407 -19.898 1.00 82.81 277 LYS A C 1
ATOM 2235 O O . LYS A 1 277 ? -9.957 26.525 -20.328 1.00 82.81 277 LYS A O 1
ATOM 2240 N N . ASN A 1 278 ? -10.747 25.221 -18.679 1.00 81.38 278 ASN A N 1
ATOM 2241 C CA . ASN A 1 278 ? -10.881 26.292 -17.693 1.00 81.38 278 ASN A CA 1
ATOM 2242 C C . ASN A 1 278 ? -9.508 26.658 -17.097 1.00 81.38 278 ASN A C 1
ATOM 2244 O O . ASN A 1 278 ? -9.142 27.834 -17.100 1.00 81.38 278 ASN A O 1
ATOM 2248 N N . MET A 1 279 ? -8.697 25.667 -16.709 1.00 83.50 279 MET A N 1
ATOM 2249 C CA . MET A 1 279 ? -7.334 25.840 -16.183 1.00 83.50 279 MET A CA 1
ATOM 2250 C C . MET A 1 279 ? -6.406 26.580 -17.160 1.00 83.50 279 MET A C 1
ATOM 2252 O O . MET A 1 279 ? -5.573 27.380 -16.735 1.00 83.50 279 MET A O 1
ATOM 2256 N N . GLN A 1 280 ? -6.582 26.389 -18.474 1.00 78.50 280 GLN A N 1
ATOM 2257 C CA . GLN A 1 280 ? -5.842 27.116 -19.514 1.00 78.50 280 GLN A CA 1
ATOM 2258 C C . GLN A 1 280 ? -5.966 28.648 -19.377 1.00 78.50 280 GLN A C 1
ATOM 2260 O O . GLN A 1 280 ? -5.062 29.373 -19.783 1.00 78.50 280 GLN A O 1
ATOM 2265 N N . ARG A 1 281 ? -7.046 29.162 -18.770 1.00 75.31 281 ARG A N 1
ATOM 2266 C CA . ARG A 1 281 ? -7.246 30.604 -18.531 1.00 75.31 281 ARG A CA 1
ATOM 2267 C C . ARG A 1 281 ? -6.409 31.156 -17.371 1.00 75.31 281 ARG A C 1
ATOM 2269 O O . ARG A 1 281 ? -6.223 32.367 -17.296 1.00 75.31 281 ARG A O 1
ATOM 2276 N N . LEU A 1 282 ? -5.909 30.291 -16.486 1.00 74.50 282 LEU A N 1
ATOM 2277 C CA . LEU A 1 282 ? -5.065 30.658 -15.342 1.00 74.50 282 LEU A CA 1
ATOM 2278 C C . LEU A 1 282 ? -3.564 30.609 -15.672 1.00 74.50 282 LEU A C 1
ATOM 2280 O O . LEU A 1 282 ? -2.773 31.310 -15.042 1.00 74.50 282 LEU A O 1
ATOM 2284 N N . VAL A 1 283 ? -3.159 29.801 -16.658 1.00 73.69 283 VAL A N 1
ATOM 2285 C CA . VAL A 1 283 ? -1.747 29.568 -16.998 1.00 73.69 283 VAL A CA 1
ATOM 2286 C C . VAL A 1 283 ? -1.312 30.454 -18.169 1.00 73.69 283 VAL A C 1
ATOM 2288 O O . VAL A 1 283 ? -1.600 30.171 -19.329 1.00 73.69 283 VAL A O 1
ATOM 2291 N N . GLN A 1 284 ? -0.573 31.524 -17.869 1.00 68.69 284 GLN A N 1
ATOM 2292 C CA . GLN A 1 284 ? -0.015 32.433 -18.878 1.00 68.69 284 GLN A CA 1
ATOM 2293 C C . GLN A 1 284 ? 1.356 31.946 -19.373 1.00 68.69 284 GLN A C 1
ATOM 2295 O O . GLN A 1 284 ? 2.285 31.777 -18.582 1.00 68.69 284 GLN A O 1
ATOM 2300 N N . PHE A 1 285 ? 1.495 31.755 -20.687 1.00 73.69 285 PHE A N 1
ATOM 2301 C CA . PHE A 1 285 ? 2.752 31.362 -21.327 1.00 73.69 285 PHE A CA 1
ATOM 2302 C C . PHE A 1 285 ? 3.565 32.587 -21.768 1.00 73.69 285 PHE A C 1
ATOM 2304 O O . PHE A 1 285 ? 3.092 33.398 -22.563 1.00 73.69 285 PHE A O 1
ATOM 2311 N N . TRP A 1 286 ? 4.811 32.686 -21.297 1.00 69.88 286 TRP A N 1
ATOM 2312 C CA . TRP A 1 286 ? 5.757 33.737 -21.679 1.00 69.88 286 TRP A CA 1
ATOM 2313 C C . TRP A 1 286 ? 6.853 33.140 -22.578 1.00 69.88 286 TRP A C 1
ATOM 2315 O O . TRP A 1 286 ? 7.566 32.240 -22.132 1.00 69.88 286 TRP A O 1
ATOM 2325 N N . PRO A 1 287 ? 7.018 33.604 -23.833 1.00 66.69 287 PRO A N 1
ATOM 2326 C CA . PRO A 1 287 ? 7.925 32.962 -24.787 1.00 66.69 287 PRO A CA 1
ATOM 2327 C C . PRO A 1 287 ? 9.405 33.324 -24.573 1.00 66.69 287 PRO A C 1
ATOM 2329 O O . PRO A 1 287 ? 10.288 32.640 -25.091 1.00 66.69 287 PRO A O 1
ATOM 2332 N N . VAL A 1 288 ? 9.685 34.376 -23.796 1.00 74.50 288 VAL A N 1
ATOM 2333 C CA . VAL A 1 288 ? 11.031 34.775 -23.369 1.00 74.50 288 VAL A CA 1
ATOM 2334 C C . VAL A 1 288 ? 11.078 34.752 -21.843 1.00 74.50 288 VAL A C 1
ATOM 2336 O O . VAL A 1 288 ? 10.310 35.448 -21.184 1.00 74.50 288 VAL A O 1
ATOM 2339 N N . ILE A 1 289 ? 11.995 33.951 -21.299 1.00 81.12 289 ILE A N 1
ATOM 2340 C CA . ILE A 1 289 ? 12.251 33.805 -19.862 1.00 81.12 289 ILE A CA 1
ATOM 2341 C C . ILE A 1 289 ? 13.666 34.312 -19.579 1.00 81.12 289 ILE A C 1
ATOM 2343 O O . ILE A 1 289 ? 14.634 33.781 -20.136 1.00 81.12 289 ILE A O 1
ATOM 2347 N N . LEU A 1 290 ? 13.775 35.343 -18.744 1.00 83.00 290 LEU A N 1
ATOM 2348 C CA . LEU A 1 290 ? 15.019 36.026 -18.383 1.00 83.00 290 LEU A CA 1
ATOM 2349 C C . LEU A 1 290 ? 15.802 35.252 -17.312 1.00 83.00 290 LEU A C 1
ATOM 2351 O O . LEU A 1 290 ? 15.205 34.597 -16.460 1.00 83.00 290 LEU A O 1
ATOM 2355 N N . ASP A 1 291 ? 17.132 35.357 -17.332 1.00 80.62 291 ASP A N 1
ATOM 2356 C CA . ASP A 1 291 ? 18.032 34.701 -16.375 1.00 80.62 291 ASP A CA 1
ATOM 2357 C C . ASP A 1 291 ? 18.520 35.676 -15.269 1.00 80.62 291 ASP A C 1
ATOM 2359 O O . ASP A 1 291 ? 19.336 36.567 -15.544 1.00 80.62 291 ASP A O 1
ATOM 2363 N N . PRO A 1 292 ? 18.083 35.521 -13.998 1.00 76.25 292 PRO A N 1
ATOM 2364 C CA . PRO A 1 292 ? 18.520 36.370 -12.880 1.00 76.25 292 PRO A CA 1
ATOM 2365 C C . PRO A 1 292 ? 19.997 36.208 -12.484 1.00 76.25 292 PRO A C 1
ATOM 2367 O O . PRO A 1 292 ? 20.576 37.100 -11.851 1.00 76.25 292 PRO A O 1
ATOM 2370 N N . ASN A 1 293 ? 20.628 35.082 -12.828 1.00 77.56 293 ASN A N 1
ATOM 2371 C CA . ASN A 1 293 ? 22.035 34.836 -12.520 1.00 77.56 293 ASN A CA 1
ATOM 2372 C C . ASN A 1 293 ? 22.944 35.650 -13.452 1.00 77.56 293 ASN A C 1
ATOM 2374 O O . ASN A 1 293 ? 24.003 36.109 -13.016 1.00 77.56 293 ASN A O 1
ATOM 2378 N N . ARG A 1 294 ? 22.488 35.877 -14.693 1.00 74.50 294 ARG A N 1
ATOM 2379 C CA . ARG A 1 294 ? 23.182 36.653 -15.736 1.00 74.50 294 ARG A CA 1
ATOM 2380 C C . ARG A 1 294 ? 22.823 38.143 -15.744 1.00 74.50 294 ARG A C 1
ATOM 2382 O O . ARG A 1 294 ? 23.624 38.951 -16.203 1.00 74.50 294 ARG A O 1
ATOM 2389 N N . ALA A 1 295 ? 21.665 38.523 -15.198 1.00 74.88 295 ALA A N 1
ATOM 2390 C CA . ALA A 1 295 ? 21.249 39.921 -15.035 1.00 74.88 295 ALA A CA 1
ATOM 2391 C C . ALA A 1 295 ? 22.255 40.765 -14.223 1.00 74.88 295 ALA A C 1
ATOM 2393 O O . ALA A 1 295 ? 22.720 40.337 -13.163 1.00 74.88 295 ALA A O 1
ATOM 2394 N N . ALA A 1 296 ? 22.542 41.992 -14.664 1.00 74.31 296 ALA A N 1
ATOM 2395 C CA . ALA A 1 296 ? 23.393 42.926 -13.919 1.00 74.31 296 ALA A CA 1
ATOM 2396 C C . ALA A 1 296 ? 22.855 43.247 -12.505 1.00 74.31 296 ALA A C 1
ATOM 2398 O O . ALA A 1 296 ? 21.652 43.220 -12.257 1.00 74.31 296 ALA A O 1
ATOM 2399 N N . SER A 1 297 ? 23.742 43.600 -11.568 1.00 69.38 297 SER A N 1
ATOM 2400 C CA . SER A 1 297 ? 23.440 43.759 -10.128 1.00 69.38 297 SER A CA 1
ATOM 2401 C C . SER A 1 297 ? 22.491 44.914 -9.754 1.00 69.38 297 SER A C 1
ATOM 2403 O O . SER A 1 297 ? 22.017 44.968 -8.616 1.00 69.38 297 SER A O 1
ATOM 2405 N N . GLU A 1 298 ? 22.199 45.813 -10.697 1.00 71.19 298 GLU A N 1
ATOM 2406 C CA . GLU A 1 298 ? 21.204 46.896 -10.595 1.00 71.19 298 GLU A CA 1
ATOM 2407 C C . GLU A 1 298 ? 19.847 46.549 -11.248 1.00 71.19 298 GLU A C 1
ATOM 2409 O O . GLU A 1 298 ? 18.943 47.387 -11.297 1.00 71.19 298 GLU A O 1
ATOM 2414 N N . LEU A 1 299 ? 19.686 45.335 -11.785 1.00 75.00 299 LEU A N 1
ATOM 2415 C CA . LEU A 1 299 ? 18.450 44.872 -12.414 1.00 75.00 299 LEU A CA 1
ATOM 2416 C C . LEU A 1 299 ? 17.724 43.857 -11.527 1.00 75.00 299 LEU A C 1
ATOM 2418 O O . LEU A 1 299 ? 18.303 42.900 -11.020 1.00 75.00 299 LEU A O 1
ATOM 2422 N N . VAL A 1 300 ? 16.419 44.062 -11.374 1.00 75.38 300 VAL A N 1
ATOM 2423 C CA . VAL A 1 300 ? 15.503 43.175 -10.656 1.00 75.38 300 VAL A CA 1
ATOM 2424 C C . VAL A 1 300 ? 14.550 42.565 -11.675 1.00 75.38 300 VAL A C 1
ATOM 2426 O O . VAL A 1 300 ? 13.713 43.262 -12.253 1.00 75.38 300 VAL A O 1
ATOM 2429 N N . VAL A 1 301 ? 14.690 41.260 -11.893 1.00 78.38 301 VAL A N 1
ATOM 2430 C CA . VAL A 1 301 ? 13.754 40.446 -12.680 1.00 78.38 301 VAL A CA 1
ATOM 2431 C C . VAL A 1 301 ? 12.486 40.195 -11.844 1.00 78.38 301 VAL A C 1
ATOM 2433 O O . VAL A 1 301 ? 12.565 40.121 -10.617 1.00 78.38 301 VAL A O 1
ATOM 2436 N N . SER A 1 302 ? 11.312 40.116 -12.476 1.00 78.56 302 SER A N 1
ATOM 2437 C CA . SER A 1 302 ? 10.055 39.748 -11.805 1.00 78.56 302 SER A CA 1
ATOM 2438 C C . SER A 1 302 ? 10.006 38.265 -11.428 1.00 78.56 302 SER A C 1
ATOM 2440 O O . SER A 1 302 ? 10.683 37.445 -12.041 1.00 78.56 302 SER A O 1
ATOM 2442 N N . ASP A 1 303 ? 9.160 37.900 -10.460 1.00 74.56 303 ASP A N 1
ATOM 2443 C CA . ASP A 1 303 ? 9.074 36.521 -9.951 1.00 74.56 303 ASP A CA 1
ATOM 2444 C C . ASP A 1 303 ? 8.724 35.506 -11.058 1.00 74.56 303 ASP A C 1
ATOM 2446 O O . ASP A 1 303 ? 9.291 34.423 -11.129 1.00 74.56 303 ASP A O 1
ATOM 2450 N N . ASN A 1 304 ? 7.854 35.881 -12.000 1.00 74.62 304 ASN A N 1
ATOM 2451 C CA . ASN A 1 304 ? 7.507 35.069 -13.175 1.00 74.62 304 ASN A CA 1
ATOM 2452 C C . ASN A 1 304 ? 8.570 35.077 -14.302 1.00 74.62 304 ASN A C 1
ATOM 2454 O O . ASN A 1 304 ? 8.292 34.595 -15.397 1.00 74.62 304 ASN A O 1
ATOM 2458 N N . LEU A 1 305 ? 9.745 35.670 -14.066 1.00 83.12 305 LEU A N 1
ATOM 2459 C CA . LEU A 1 305 ? 10.900 35.756 -14.970 1.00 83.12 305 LEU A CA 1
ATOM 2460 C C . LEU A 1 305 ? 10.654 36.404 -16.352 1.00 83.12 305 LEU A C 1
ATOM 2462 O O . LEU A 1 305 ? 11.515 36.325 -17.228 1.00 83.12 305 LEU A O 1
ATOM 2466 N N . SER A 1 306 ? 9.516 37.079 -16.558 1.00 78.19 306 SER A N 1
ATOM 2467 C CA . SER A 1 306 ? 9.122 37.641 -17.863 1.00 78.19 306 SER A CA 1
ATOM 2468 C C . SER A 1 306 ? 9.380 39.146 -18.024 1.00 78.19 306 SER A C 1
ATOM 2470 O O . SER A 1 306 ? 9.174 39.686 -19.109 1.00 78.19 306 SER A O 1
ATOM 2472 N N . SER A 1 307 ? 9.785 39.853 -16.965 1.00 75.38 307 SER A N 1
ATOM 2473 C CA . SER A 1 307 ? 10.016 41.304 -16.998 1.00 75.38 307 SER A CA 1
ATOM 2474 C C . SER A 1 307 ? 11.201 41.722 -16.129 1.00 75.38 307 SER A C 1
ATOM 2476 O O . SER A 1 307 ? 11.612 40.995 -15.224 1.00 75.38 307 SER A O 1
ATOM 2478 N N . VAL A 1 308 ? 11.756 42.905 -16.397 1.00 78.25 308 VAL A N 1
ATOM 2479 C CA . VAL A 1 308 ? 12.902 43.461 -15.669 1.00 78.25 308 VAL A CA 1
ATOM 2480 C C . VAL A 1 308 ? 12.686 44.943 -15.371 1.00 78.25 308 VAL A C 1
ATOM 2482 O O . VAL A 1 308 ? 12.149 45.684 -16.193 1.00 78.25 308 VAL A O 1
ATOM 2485 N N . ARG A 1 309 ? 13.117 45.381 -14.188 1.00 77.12 309 ARG A N 1
ATOM 2486 C CA . ARG A 1 309 ? 13.122 46.784 -13.751 1.00 77.12 309 ARG A CA 1
ATOM 2487 C C . ARG A 1 309 ? 14.466 47.134 -13.120 1.00 77.12 309 ARG A C 1
ATOM 2489 O O . ARG A 1 309 ? 15.114 46.269 -12.533 1.00 77.12 309 ARG A O 1
ATOM 2496 N N . ARG A 1 310 ? 14.879 48.401 -13.189 1.00 72.31 310 ARG A N 1
ATOM 2497 C CA . ARG A 1 310 ? 16.041 48.881 -12.424 1.00 72.31 310 ARG A CA 1
ATOM 2498 C C . ARG A 1 310 ? 15.688 48.931 -10.932 1.00 72.31 310 ARG A C 1
ATOM 2500 O O . ARG A 1 310 ? 14.576 49.320 -10.577 1.00 72.31 310 ARG A O 1
ATOM 2507 N N . GLY A 1 311 ? 16.616 48.531 -10.070 1.00 65.62 311 GLY A N 1
ATOM 2508 C CA . GLY A 1 311 ? 16.446 48.508 -8.618 1.00 65.62 311 GLY A CA 1
ATOM 2509 C C . GLY A 1 311 ? 17.742 48.827 -7.874 1.00 65.62 311 GLY A C 1
ATOM 2510 O O . GLY A 1 311 ? 18.795 48.998 -8.483 1.00 65.62 311 GLY A O 1
ATOM 2511 N N . GLY A 1 312 ? 17.660 48.924 -6.545 1.00 59.00 312 GLY A N 1
ATOM 2512 C CA . GLY A 1 312 ? 18.837 49.133 -5.698 1.00 59.00 312 GLY A CA 1
ATOM 2513 C C . GLY A 1 312 ? 19.775 47.922 -5.706 1.00 59.00 312 GLY A C 1
ATOM 2514 O O . GLY A 1 312 ? 19.316 46.780 -5.741 1.00 59.00 312 GLY A O 1
ATOM 2515 N N . THR A 1 313 ? 21.083 48.178 -5.655 1.00 55.56 313 THR A N 1
ATOM 2516 C CA . THR A 1 313 ? 22.145 47.172 -5.798 1.00 55.56 313 THR A CA 1
ATOM 2517 C C . THR A 1 313 ? 22.007 46.028 -4.788 1.00 55.56 313 THR A C 1
ATOM 2519 O O . THR A 1 313 ? 22.175 46.221 -3.581 1.00 55.56 313 THR A O 1
ATOM 2522 N N . ARG A 1 314 ? 21.733 44.807 -5.267 1.00 55.50 314 ARG A N 1
ATOM 2523 C CA . ARG A 1 314 ? 21.586 43.622 -4.401 1.00 55.50 314 ARG A CA 1
ATOM 2524 C C . ARG A 1 314 ? 22.973 43.089 -4.019 1.00 55.50 314 ARG A C 1
ATOM 2526 O O . ARG A 1 314 ? 23.757 42.763 -4.908 1.00 55.50 314 ARG A O 1
ATOM 2533 N N . ARG A 1 315 ? 23.264 42.915 -2.720 1.00 55.19 315 ARG A N 1
ATOM 2534 C CA . ARG A 1 315 ? 24.445 42.151 -2.258 1.00 55.19 315 ARG A CA 1
ATOM 2535 C C . ARG A 1 315 ? 24.289 40.683 -2.676 1.00 55.19 315 ARG A C 1
ATOM 2537 O O . ARG A 1 315 ? 23.625 39.912 -1.994 1.00 55.19 315 ARG A O 1
ATOM 2544 N N . SER A 1 316 ? 24.871 40.329 -3.816 1.00 57.12 316 SER A N 1
ATOM 2545 C CA . SER A 1 316 ? 24.956 38.961 -4.341 1.00 57.12 316 SER A CA 1
ATOM 2546 C C . SER A 1 316 ? 26.432 38.598 -4.536 1.00 57.12 316 SER A C 1
ATOM 2548 O O . SER A 1 316 ? 27.223 39.507 -4.798 1.00 57.12 316 SER A O 1
ATOM 2550 N N . PRO A 1 317 ? 26.820 37.315 -4.428 1.00 63.41 317 PRO A N 1
ATOM 2551 C CA . PRO A 1 317 ? 28.191 36.884 -4.677 1.00 63.41 317 PRO A CA 1
ATOM 2552 C C . PRO A 1 317 ? 28.600 37.148 -6.133 1.00 63.41 317 PRO A C 1
ATOM 2554 O O . PRO A 1 317 ? 27.761 37.286 -7.035 1.00 63.41 317 PRO A O 1
ATOM 2557 N N . GLN A 1 318 ? 29.911 37.216 -6.359 1.00 61.97 318 GLN A N 1
ATOM 2558 C CA . GLN A 1 318 ? 30.497 37.548 -7.652 1.00 61.97 318 GLN A CA 1
ATOM 2559 C C . GLN A 1 318 ? 30.412 36.356 -8.620 1.00 61.97 318 GLN A C 1
ATOM 2561 O O . GLN A 1 318 ? 31.316 35.533 -8.712 1.00 61.97 318 GLN A O 1
ATOM 2566 N N . ASN A 1 319 ? 29.295 36.267 -9.346 1.00 66.00 319 ASN A N 1
ATOM 2567 C CA . ASN A 1 319 ? 29.081 35.270 -10.396 1.00 66.00 319 ASN A CA 1
ATOM 2568 C C . ASN A 1 319 ? 29.851 35.654 -11.682 1.00 66.00 319 ASN A C 1
ATOM 2570 O O . ASN A 1 319 ? 29.568 36.727 -12.222 1.00 66.00 319 ASN A O 1
ATOM 2574 N N . PRO A 1 320 ? 30.758 34.810 -12.217 1.00 64.31 320 PRO A N 1
ATOM 2575 C CA . PRO A 1 320 ? 31.454 35.085 -13.478 1.00 64.31 320 PRO A CA 1
ATOM 2576 C C . PRO A 1 320 ? 30.534 35.127 -14.708 1.00 64.31 320 PRO A C 1
ATOM 2578 O O . PRO A 1 320 ? 30.905 35.750 -15.697 1.00 64.31 320 PRO A O 1
ATOM 2581 N N . GLU A 1 321 ? 29.333 34.533 -14.658 1.00 67.00 321 GLU A N 1
ATOM 2582 C CA . GLU A 1 321 ? 28.339 34.654 -15.740 1.00 67.00 321 GLU A CA 1
ATOM 2583 C C . GLU A 1 321 ? 27.513 35.956 -15.691 1.00 67.00 321 GLU A C 1
ATOM 2585 O O . GLU A 1 321 ? 26.613 36.145 -16.510 1.00 67.00 321 GLU A O 1
ATOM 2590 N N . ARG A 1 322 ? 27.752 36.854 -14.723 1.00 72.12 322 ARG A N 1
ATOM 2591 C CA . ARG A 1 322 ? 26.961 38.084 -14.589 1.00 72.12 322 ARG A CA 1
ATOM 2592 C C . ARG A 1 322 ? 27.450 39.173 -15.541 1.00 72.12 322 ARG A C 1
ATOM 2594 O O . ARG A 1 322 ? 28.609 39.586 -15.478 1.00 72.12 322 ARG A O 1
ATOM 2601 N N . GLU A 1 323 ? 26.541 39.696 -16.358 1.00 70.19 323 GLU A N 1
ATOM 2602 C CA . GLU A 1 323 ? 26.862 40.771 -17.294 1.00 70.19 323 GLU A CA 1
ATOM 2603 C C . GLU A 1 323 ? 27.212 42.092 -16.592 1.00 70.19 323 GLU A C 1
ATOM 2605 O O . GLU A 1 323 ? 26.666 42.445 -15.542 1.00 70.19 323 GLU A O 1
ATOM 2610 N N . ARG A 1 324 ? 28.151 42.836 -17.192 1.00 59.78 324 ARG A N 1
ATOM 2611 C CA . ARG A 1 324 ? 28.787 44.022 -16.575 1.00 59.78 324 ARG A CA 1
ATOM 2612 C C . ARG A 1 324 ? 28.033 45.341 -16.782 1.00 59.78 324 ARG A C 1
ATOM 2614 O O . ARG A 1 324 ? 28.361 46.330 -16.134 1.00 59.78 324 ARG A O 1
ATOM 2621 N N . PHE A 1 325 ? 27.051 45.368 -17.678 1.00 62.53 325 PHE A N 1
ATOM 2622 C CA . PHE A 1 325 ? 26.269 46.555 -18.056 1.00 62.53 325 PHE A CA 1
ATOM 2623 C C . PHE A 1 325 ? 24.767 46.272 -17.922 1.00 62.53 325 PHE A C 1
ATOM 2625 O O . PHE A 1 325 ? 24.400 45.111 -17.773 1.00 62.53 325 PHE A O 1
ATOM 2632 N N . TYR A 1 326 ? 23.899 47.295 -18.000 1.00 68.56 326 TYR A N 1
ATOM 2633 C CA . TYR A 1 326 ? 22.427 47.203 -17.856 1.00 68.56 326 TYR A CA 1
ATOM 2634 C C . TYR A 1 326 ? 21.751 46.269 -18.878 1.00 68.56 326 TYR A C 1
ATOM 2636 O O . TYR A 1 326 ? 21.092 46.699 -19.822 1.00 68.56 326 TYR A O 1
ATOM 2644 N N . THR A 1 327 ? 21.925 44.971 -18.675 1.00 70.50 327 THR A N 1
ATOM 2645 C CA . THR A 1 327 ? 21.571 43.894 -19.589 1.00 70.50 327 THR A CA 1
ATOM 2646 C C . THR A 1 327 ? 21.176 42.660 -18.783 1.00 70.50 327 THR A C 1
ATOM 2648 O O . THR A 1 327 ? 21.611 42.451 -17.646 1.00 70.50 327 THR A O 1
ATOM 2651 N N . VAL A 1 328 ? 20.303 41.855 -19.375 1.00 75.06 328 VAL A N 1
ATOM 2652 C CA . VAL A 1 328 ? 19.881 40.554 -18.867 1.00 75.06 328 VAL A CA 1
ATOM 2653 C C . VAL A 1 328 ? 19.676 39.647 -20.071 1.00 75.06 328 VAL A C 1
ATOM 2655 O O . VAL A 1 328 ? 19.077 40.056 -21.066 1.00 75.06 328 VAL A O 1
ATOM 2658 N N . LEU A 1 329 ? 20.217 38.435 -19.997 1.00 76.44 329 LEU A N 1
ATOM 2659 C CA . LEU A 1 329 ? 20.125 37.458 -21.074 1.00 76.44 329 LEU A CA 1
ATOM 2660 C C . LEU A 1 329 ? 18.888 36.573 -20.892 1.00 76.44 329 LEU A C 1
ATOM 2662 O O . LEU A 1 329 ? 18.415 36.343 -19.777 1.00 76.44 329 LEU A O 1
ATOM 2666 N N . GLY A 1 330 ? 18.364 36.067 -22.007 1.00 73.00 330 GLY A N 1
ATOM 2667 C CA . GLY A 1 330 ? 17.368 35.004 -21.985 1.00 73.00 330 GLY A CA 1
ATOM 2668 C C . GLY A 1 330 ? 18.002 33.666 -21.598 1.00 73.00 330 GLY A C 1
ATOM 2669 O O . GLY A 1 330 ? 19.135 33.369 -21.973 1.00 73.00 330 GLY A O 1
ATOM 2670 N N . SER A 1 331 ? 17.235 32.828 -20.907 1.00 74.94 331 SER A N 1
ATOM 2671 C CA . SER A 1 331 ? 17.608 31.454 -20.522 1.00 74.94 331 SER A CA 1
ATOM 2672 C C . SER A 1 331 ? 17.839 30.494 -21.706 1.00 74.94 331 SER A C 1
ATOM 2674 O O . SER A 1 331 ? 18.352 29.391 -21.519 1.00 74.94 331 SER A O 1
ATOM 2676 N N . ARG A 1 332 ? 17.478 30.891 -22.935 1.00 68.56 332 ARG A N 1
ATOM 2677 C CA . ARG A 1 332 ? 17.693 30.130 -24.177 1.00 68.56 332 ARG A CA 1
ATOM 2678 C C . ARG A 1 332 ? 18.504 30.945 -25.183 1.00 68.56 332 ARG A C 1
ATOM 2680 O O . ARG A 1 332 ? 18.191 32.106 -25.433 1.00 68.56 332 ARG A O 1
ATOM 2687 N N . ALA A 1 333 ? 19.494 30.303 -25.802 1.00 60.28 333 ALA A N 1
ATOM 2688 C CA . ALA A 1 333 ? 20.293 30.863 -26.888 1.00 60.28 333 ALA A CA 1
ATOM 2689 C C . ALA A 1 333 ? 19.879 30.259 -28.241 1.00 60.28 333 ALA A C 1
ATOM 2691 O O . ALA A 1 333 ? 19.743 29.042 -28.369 1.00 60.28 333 ALA A O 1
ATOM 2692 N N . TYR A 1 334 ? 19.721 31.109 -29.256 1.00 65.19 334 TYR A N 1
ATOM 2693 C CA . TYR A 1 334 ? 19.339 30.724 -30.618 1.00 65.19 334 TYR A CA 1
ATOM 2694 C C . TYR A 1 334 ? 20.586 30.670 -31.513 1.00 65.19 334 TYR A C 1
ATOM 2696 O O . TYR A 1 334 ? 21.438 31.551 -31.423 1.00 65.19 334 TYR A O 1
ATOM 2704 N N . ARG A 1 335 ? 20.716 29.633 -32.356 1.00 46.94 335 ARG A N 1
ATOM 2705 C CA . ARG A 1 335 ? 21.904 29.427 -33.219 1.00 46.94 335 ARG A CA 1
ATOM 2706 C C . ARG A 1 335 ? 21.674 29.759 -34.697 1.00 46.94 335 ARG A C 1
ATOM 2708 O O . ARG A 1 335 ? 22.614 30.164 -35.368 1.00 46.94 335 ARG A O 1
ATOM 2715 N N . VAL A 1 336 ? 20.450 29.581 -35.196 1.00 49.16 336 VAL A N 1
ATOM 2716 C CA . VAL A 1 336 ? 20.020 29.880 -36.574 1.00 49.16 336 VAL A CA 1
ATOM 2717 C C . VAL A 1 336 ? 18.544 30.283 -36.525 1.00 49.16 336 VAL A C 1
ATOM 2719 O O . VAL A 1 336 ? 17.786 29.675 -35.772 1.00 49.16 336 VAL A O 1
ATOM 2722 N N . GLY A 1 337 ? 18.138 31.277 -37.318 1.00 47.91 337 GLY A N 1
ATOM 2723 C CA . GLY A 1 337 ? 16.745 31.718 -37.440 1.00 47.91 337 GLY A CA 1
ATOM 2724 C C . GLY A 1 337 ? 16.594 33.240 -37.446 1.00 47.91 337 GLY A C 1
ATOM 2725 O O . GLY A 1 337 ? 17.568 33.977 -37.305 1.00 47.91 337 GLY A O 1
ATOM 2726 N N . SER A 1 338 ? 15.354 33.705 -37.593 1.00 54.22 338 SER A N 1
ATOM 2727 C CA . SER A 1 338 ? 14.961 35.094 -37.342 1.00 54.22 338 SER A CA 1
ATOM 2728 C C . SER A 1 338 ? 13.771 35.092 -36.388 1.00 54.22 338 SER A C 1
ATOM 2730 O O . SER A 1 338 ? 12.837 34.310 -36.564 1.00 54.22 338 SER A O 1
ATOM 2732 N N . HIS A 1 339 ? 13.832 35.926 -35.351 1.00 54.84 339 HIS A N 1
ATOM 2733 C CA . HIS A 1 339 ? 12.849 35.972 -34.272 1.00 54.84 339 HIS A CA 1
ATOM 2734 C C . HIS A 1 339 ? 12.567 37.431 -33.904 1.00 54.84 339 HIS A C 1
ATOM 2736 O O . HIS A 1 339 ? 13.496 38.228 -33.772 1.00 54.84 339 HIS A O 1
ATOM 2742 N N . SER A 1 340 ? 11.295 37.764 -33.707 1.00 57.56 340 SER A N 1
ATOM 2743 C CA . SER A 1 340 ? 10.825 39.096 -33.320 1.00 57.56 340 SER A CA 1
ATOM 2744 C C . SER A 1 340 ? 9.934 39.003 -32.085 1.00 57.56 340 SER A C 1
ATOM 2746 O O . SER A 1 340 ? 9.155 38.060 -31.955 1.00 57.56 340 SER A O 1
ATOM 2748 N N . TRP A 1 341 ? 10.028 39.996 -31.202 1.00 64.88 341 TRP A N 1
ATOM 2749 C CA . TRP A 1 341 ? 9.275 40.064 -29.950 1.00 64.88 341 TRP A CA 1
ATOM 2750 C C . TRP A 1 341 ? 8.742 41.481 -29.744 1.00 64.88 341 TRP A C 1
ATOM 2752 O O . TRP A 1 341 ? 9.478 42.447 -29.946 1.00 64.88 341 TRP A O 1
ATOM 2762 N N . GLU A 1 342 ? 7.497 41.607 -29.295 1.00 56.75 342 GLU A N 1
ATOM 2763 C CA . GLU A 1 342 ? 6.951 42.879 -28.819 1.00 56.75 342 GLU A CA 1
ATOM 2764 C C . GLU A 1 342 ? 7.266 43.050 -27.326 1.00 56.75 342 GLU A C 1
ATOM 2766 O O . GLU A 1 342 ? 7.141 42.107 -26.542 1.00 56.75 342 GLU A O 1
ATOM 2771 N N . VAL A 1 343 ? 7.697 44.249 -26.924 1.00 61.09 343 VAL A N 1
ATOM 2772 C CA . VAL A 1 343 ? 8.124 44.546 -25.548 1.00 61.09 343 VAL A CA 1
ATOM 2773 C C . VAL A 1 343 ? 7.380 45.772 -25.031 1.00 61.09 343 VAL A C 1
ATOM 2775 O O . VAL A 1 343 ? 7.536 46.874 -25.552 1.00 61.09 343 VAL A O 1
ATOM 2778 N N . VAL A 1 344 ? 6.586 45.587 -23.976 1.00 59.78 344 VAL A N 1
ATOM 2779 C CA . VAL A 1 344 ? 5.813 46.665 -23.343 1.00 59.78 344 VAL A CA 1
ATOM 2780 C C . VAL A 1 344 ? 6.706 47.456 -22.383 1.00 59.78 344 VAL A C 1
ATOM 2782 O O . VAL A 1 344 ? 7.020 46.990 -21.288 1.00 59.78 344 VAL A O 1
ATOM 2785 N N . VAL A 1 345 ? 7.089 48.672 -22.774 1.00 60.66 345 VAL A N 1
ATOM 2786 C CA . VAL A 1 345 ? 7.850 49.609 -21.930 1.00 60.66 345 VAL A CA 1
ATOM 2787 C C . VAL A 1 345 ? 6.882 50.563 -21.225 1.00 60.66 345 VAL A C 1
ATOM 2789 O O . VAL A 1 345 ? 6.049 51.185 -21.878 1.00 60.66 345 VAL A O 1
ATOM 2792 N N . ARG A 1 346 ? 6.982 50.691 -19.894 1.00 48.69 346 ARG A N 1
ATOM 2793 C CA . ARG A 1 346 ? 6.144 51.595 -19.081 1.00 48.69 346 ARG A CA 1
ATOM 2794 C C . ARG A 1 346 ? 6.956 52.774 -18.532 1.00 48.69 346 ARG A C 1
ATOM 2796 O O . ARG A 1 346 ? 7.523 52.669 -17.451 1.00 48.69 346 ARG A O 1
ATOM 2803 N N . ASP A 1 347 ? 6.941 53.858 -19.308 1.00 41.69 347 ASP A N 1
ATOM 2804 C CA . ASP A 1 347 ? 7.349 55.244 -19.017 1.00 41.69 347 ASP A CA 1
ATOM 2805 C C . ASP A 1 347 ? 8.769 55.562 -18.499 1.00 41.69 347 ASP A C 1
ATOM 2807 O O . ASP A 1 347 ? 9.504 54.749 -17.943 1.00 41.69 347 ASP A O 1
ATOM 2811 N N . ILE A 1 348 ? 9.180 56.806 -18.773 1.00 43.38 348 ILE A N 1
ATOM 2812 C CA . ILE A 1 348 ? 10.565 57.299 -18.725 1.00 43.38 348 ILE A CA 1
ATOM 2813 C C . ILE A 1 348 ? 10.652 58.519 -17.806 1.00 43.38 348 ILE A C 1
ATOM 2815 O O . ILE A 1 348 ? 9.944 59.496 -18.044 1.00 43.38 348 ILE A O 1
ATOM 2819 N N . LEU A 1 349 ? 11.589 58.543 -16.841 1.00 33.47 349 LEU A N 1
ATOM 2820 C CA . LEU A 1 349 ? 11.990 59.809 -16.200 1.00 33.47 349 LEU A CA 1
ATOM 2821 C C . LEU A 1 349 ? 13.379 59.825 -15.514 1.00 33.47 349 LEU A C 1
ATOM 2823 O O . LEU A 1 349 ? 13.496 60.077 -14.319 1.00 33.47 349 LEU A O 1
ATOM 2827 N N . VAL A 1 350 ? 14.462 59.658 -16.286 1.00 27.92 350 VAL A N 1
ATOM 2828 C CA . VAL A 1 350 ? 15.797 60.214 -15.948 1.00 27.92 350 VAL A CA 1
ATOM 2829 C C . VAL A 1 350 ? 16.439 60.775 -17.227 1.00 27.92 350 VAL A C 1
ATOM 2831 O O . VAL A 1 350 ? 16.223 60.241 -18.312 1.00 27.92 350 VAL A O 1
ATOM 2834 N N . ARG A 1 351 ? 17.191 61.880 -17.122 1.00 32.31 351 ARG A N 1
ATOM 2835 C CA . ARG A 1 351 ? 17.833 62.573 -18.258 1.00 32.31 351 ARG A CA 1
ATOM 2836 C C . ARG A 1 351 ? 19.261 62.068 -18.542 1.00 32.31 351 ARG A C 1
ATOM 2838 O O . ARG A 1 351 ? 19.949 61.615 -17.635 1.00 32.31 351 ARG A O 1
ATOM 2845 N N . SER A 1 352 ? 19.723 62.351 -19.767 1.00 28.59 352 SER A N 1
ATOM 2846 C CA . SER A 1 352 ? 21.098 62.251 -20.312 1.00 28.59 352 SER A CA 1
ATOM 2847 C C . SER A 1 352 ? 21.561 60.907 -20.919 1.00 28.59 352 SER A C 1
ATOM 2849 O O . SER A 1 352 ? 21.064 59.843 -20.577 1.00 28.59 352 SER A O 1
ATOM 2851 N N . CYS A 1 353 ? 22.464 61.062 -21.901 1.00 25.62 353 CYS A N 1
ATOM 2852 C CA . CYS A 1 353 ? 23.132 60.166 -22.867 1.00 25.62 353 CYS A CA 1
ATOM 2853 C C . CYS A 1 353 ? 23.333 58.659 -22.533 1.00 25.62 353 CYS A C 1
ATOM 2855 O O . CYS A 1 353 ? 23.407 58.279 -21.374 1.00 25.62 353 CYS A O 1
ATOM 2857 N N . THR A 1 354 ? 23.502 57.742 -23.507 1.00 27.98 354 THR A N 1
ATOM 2858 C CA . THR A 1 354 ? 23.832 57.897 -24.952 1.00 27.98 354 THR A CA 1
ATOM 2859 C C . THR A 1 354 ? 23.244 56.757 -25.821 1.00 27.98 354 THR A C 1
ATOM 2861 O O . THR A 1 354 ? 22.719 55.780 -25.296 1.00 27.98 354 THR A O 1
ATOM 2864 N N . ARG A 1 355 ? 23.361 56.858 -27.161 1.00 32.31 355 ARG A N 1
ATOM 2865 C CA . ARG A 1 355 ? 22.985 55.822 -28.156 1.00 32.31 355 ARG A CA 1
ATOM 2866 C C . ARG A 1 355 ? 23.396 54.394 -27.751 1.00 32.31 355 ARG A C 1
ATOM 2868 O O . ARG A 1 355 ? 24.577 54.139 -27.546 1.00 32.31 355 ARG A O 1
ATOM 2875 N N . THR A 1 356 ? 22.453 53.454 -27.828 1.00 27.94 356 THR A N 1
ATOM 2876 C CA . THR A 1 356 ? 22.750 52.020 -28.009 1.00 27.94 356 THR A CA 1
ATOM 2877 C C . THR A 1 356 ? 22.641 51.691 -29.500 1.00 27.94 356 THR A C 1
ATOM 2879 O O . THR A 1 356 ? 21.659 52.073 -30.134 1.00 27.94 356 THR A O 1
ATOM 2882 N N . VAL A 1 357 ? 23.644 51.023 -30.075 1.00 27.62 357 VAL A N 1
ATOM 2883 C CA . VAL A 1 357 ? 23.689 50.661 -31.504 1.00 27.62 357 VAL A CA 1
ATOM 2884 C C . VAL A 1 357 ? 23.675 49.139 -31.622 1.00 27.62 357 VAL A C 1
ATOM 2886 O O . VAL A 1 357 ? 24.556 48.476 -31.083 1.00 27.62 357 VAL A O 1
ATOM 2889 N N . PHE A 1 358 ? 22.711 48.592 -32.363 1.00 26.64 358 PHE A N 1
ATOM 2890 C CA . PHE A 1 358 ? 22.761 47.203 -32.821 1.00 26.64 358 PHE A CA 1
ATOM 2891 C C . PHE A 1 358 ? 23.564 47.133 -34.125 1.00 26.64 358 PHE A C 1
ATOM 2893 O O . PHE A 1 358 ? 23.268 47.862 -35.071 1.00 26.64 358 PHE A O 1
ATOM 2900 N N . ILE A 1 359 ? 24.572 46.259 -34.183 1.00 28.61 359 ILE A N 1
ATOM 2901 C CA . ILE A 1 359 ? 25.394 46.029 -35.378 1.00 28.61 359 ILE A CA 1
ATOM 2902 C C . ILE A 1 359 ? 25.233 44.572 -35.810 1.00 28.61 359 ILE A C 1
ATOM 2904 O O . ILE A 1 359 ? 25.494 43.660 -35.030 1.00 28.61 359 ILE A O 1
ATOM 2908 N N . MET A 1 360 ? 24.875 44.356 -37.076 1.00 26.03 360 MET A N 1
ATOM 2909 C CA . MET A 1 360 ? 25.066 43.082 -37.771 1.00 26.03 360 MET A CA 1
ATOM 2910 C C . MET A 1 360 ? 25.716 43.352 -39.131 1.00 26.03 360 MET A C 1
ATOM 2912 O O . MET A 1 360 ? 25.394 44.334 -39.798 1.00 26.03 360 MET A O 1
ATOM 2916 N N . SER A 1 361 ? 26.679 42.510 -39.508 1.00 27.72 361 SER A N 1
ATOM 2917 C CA . SER A 1 361 ? 27.511 42.709 -40.700 1.00 27.72 361 SER A CA 1
ATOM 2918 C C . SER A 1 361 ? 26.825 42.226 -41.982 1.00 27.72 361 SER A C 1
ATOM 2920 O O . SER A 1 361 ? 25.975 41.338 -41.947 1.00 27.72 361 SER A O 1
ATOM 2922 N N . LYS A 1 362 ? 27.223 42.791 -43.127 1.00 28.98 362 LYS A N 1
ATOM 2923 C CA . LYS A 1 362 ? 26.706 42.456 -44.459 1.00 28.98 362 LYS A CA 1
ATOM 2924 C C . LYS A 1 362 ? 27.851 42.458 -45.479 1.00 28.98 362 LYS A C 1
ATOM 2926 O O . LYS A 1 362 ? 28.659 43.384 -45.492 1.00 28.98 362 LYS A O 1
ATOM 2931 N N . ARG A 1 363 ? 27.898 41.451 -46.353 1.00 28.11 363 ARG A N 1
ATOM 2932 C CA . ARG A 1 363 ? 28.687 41.448 -47.600 1.00 28.11 363 ARG A CA 1
ATOM 2933 C C . ARG A 1 363 ? 27.807 41.012 -48.778 1.00 28.11 363 ARG A C 1
ATOM 2935 O O . ARG A 1 363 ? 26.619 40.755 -48.591 1.00 28.11 363 ARG A O 1
ATOM 2942 N N . SER A 1 364 ? 28.358 41.089 -49.982 1.00 33.97 364 SER A N 1
ATOM 2943 C CA . SER A 1 364 ? 27.637 41.393 -51.223 1.00 33.97 364 SER A CA 1
ATOM 2944 C C . SER A 1 364 ? 28.085 40.531 -52.398 1.00 33.97 364 SER A C 1
ATOM 2946 O O . SER A 1 364 ? 29.260 40.181 -52.449 1.00 33.97 364 SER A O 1
ATOM 2948 N N . ASP A 1 365 ? 27.203 40.366 -53.386 1.00 25.48 365 ASP A N 1
ATOM 2949 C CA . ASP A 1 365 ? 27.542 39.923 -54.746 1.00 25.48 365 ASP A CA 1
ATOM 2950 C C . ASP A 1 365 ? 26.897 40.849 -55.806 1.00 25.48 365 ASP A C 1
ATOM 2952 O O . ASP A 1 365 ? 25.815 41.391 -55.545 1.00 25.48 365 ASP A O 1
ATOM 2956 N N . PRO A 1 366 ? 27.537 41.067 -56.975 1.00 43.31 366 PRO A N 1
ATOM 2957 C CA . PRO A 1 366 ? 27.054 41.951 -58.041 1.00 43.31 366 PRO A CA 1
ATOM 2958 C C . PRO A 1 366 ? 26.422 41.204 -59.238 1.00 43.31 366 PRO A C 1
ATOM 2960 O O . PRO A 1 366 ? 26.487 39.982 -59.347 1.00 43.31 366 PRO A O 1
ATOM 2963 N N . ARG A 1 367 ? 25.862 41.962 -60.194 1.00 28.84 367 ARG A N 1
ATOM 2964 C CA . ARG A 1 367 ? 25.540 41.511 -61.565 1.00 28.84 367 ARG A CA 1
ATOM 2965 C C . ARG A 1 367 ? 26.012 42.563 -62.589 1.00 28.84 367 ARG A C 1
ATOM 2967 O O . ARG A 1 367 ? 26.071 43.736 -62.216 1.00 28.84 367 ARG A O 1
ATOM 2974 N N . PRO A 1 368 ? 26.357 42.177 -63.833 1.00 40.44 368 PRO A N 1
ATOM 2975 C CA . PRO A 1 368 ? 26.761 43.107 -64.891 1.00 40.44 368 PRO A CA 1
ATOM 2976 C C . PRO A 1 368 ? 25.564 43.813 -65.557 1.00 40.44 368 PRO A C 1
ATOM 2978 O O . PRO A 1 368 ? 24.408 43.502 -65.269 1.00 40.44 368 PRO A O 1
ATOM 2981 N N . VAL A 1 369 ? 25.869 44.767 -66.443 1.00 34.09 369 VAL A N 1
ATOM 2982 C CA . VAL A 1 369 ? 24.922 45.556 -67.249 1.00 34.09 369 VAL A CA 1
ATOM 2983 C C . VAL A 1 369 ? 25.470 45.646 -68.675 1.00 34.09 369 VAL A C 1
ATOM 2985 O O . VAL A 1 369 ? 26.645 45.976 -68.844 1.00 34.09 369 VAL A O 1
ATOM 2988 N N . ASP A 1 370 ? 24.633 45.371 -69.674 1.00 34.56 370 ASP A N 1
ATOM 2989 C CA . ASP A 1 370 ? 24.990 45.454 -71.094 1.00 34.56 370 ASP A CA 1
ATOM 2990 C C . ASP A 1 370 ? 24.848 46.880 -71.660 1.00 34.56 370 ASP A C 1
ATOM 2992 O O . ASP A 1 370 ? 24.124 47.719 -71.119 1.00 34.56 370 ASP A O 1
ATOM 2996 N N . LEU A 1 371 ? 25.556 47.155 -72.759 1.00 38.16 371 LEU A N 1
ATOM 2997 C CA . LEU A 1 371 ? 25.550 48.430 -73.485 1.00 38.16 371 LEU A CA 1
ATOM 2998 C C . LEU A 1 371 ? 25.524 48.166 -74.996 1.00 38.16 371 LEU A C 1
ATOM 3000 O O . LEU A 1 371 ? 26.382 47.448 -75.512 1.00 38.16 371 LEU A O 1
ATOM 3004 N N . ASP A 1 372 ? 24.563 48.768 -75.699 1.00 43.44 372 ASP A N 1
ATOM 3005 C CA . ASP A 1 372 ? 24.349 48.552 -77.134 1.00 43.44 372 ASP A CA 1
ATOM 3006 C C . ASP A 1 372 ? 25.531 49.017 -78.002 1.00 43.44 372 ASP A C 1
ATOM 3008 O O . ASP A 1 372 ? 26.022 50.143 -77.882 1.00 43.44 372 ASP A O 1
ATOM 3012 N N . PHE A 1 373 ? 25.945 48.161 -78.941 1.00 53.25 373 PHE A N 1
ATOM 3013 C CA . PHE A 1 373 ? 26.960 48.467 -79.953 1.00 53.25 373 PHE A CA 1
ATOM 3014 C C . PHE A 1 373 ? 26.301 48.716 -81.326 1.00 53.25 373 PHE A C 1
ATOM 3016 O O . PHE A 1 373 ? 25.616 47.825 -81.834 1.00 53.25 373 PHE A O 1
ATOM 3023 N N . PRO A 1 374 ? 26.520 49.874 -81.979 1.00 58.72 374 PRO A N 1
ATOM 3024 C CA . PRO A 1 374 ? 25.929 50.157 -83.286 1.00 58.72 374 PRO A CA 1
ATOM 3025 C C . PRO A 1 374 ? 26.608 49.347 -84.404 1.00 58.72 374 PRO A C 1
ATOM 3027 O O . PRO A 1 374 ? 27.777 49.561 -84.726 1.00 58.72 374 PRO A O 1
ATOM 3030 N N . LEU A 1 375 ? 25.849 48.444 -85.032 1.00 60.09 375 LEU A N 1
ATOM 3031 C CA . LEU A 1 375 ? 26.307 47.561 -86.119 1.00 60.09 375 LEU A CA 1
ATOM 3032 C C . LEU A 1 375 ? 26.616 48.284 -87.444 1.00 60.09 375 LEU A C 1
ATOM 3034 O O . LEU A 1 375 ? 27.307 47.731 -88.300 1.00 60.09 375 LEU A O 1
ATOM 3038 N N . ASP A 1 376 ? 26.134 49.517 -87.615 1.00 60.59 376 ASP A N 1
ATOM 3039 C CA . ASP A 1 376 ? 26.292 50.307 -88.845 1.00 60.59 376 ASP A CA 1
ATOM 3040 C C . ASP A 1 376 ? 27.532 51.218 -88.880 1.00 60.59 376 ASP A C 1
ATOM 3042 O O . ASP A 1 376 ? 27.629 52.139 -89.691 1.00 60.59 376 ASP A O 1
ATOM 3046 N N . ALA A 1 377 ? 28.526 50.946 -88.032 1.00 66.94 377 ALA A N 1
ATOM 3047 C CA . ALA A 1 377 ? 29.827 51.600 -88.119 1.00 66.94 377 ALA A CA 1
ATOM 3048 C C . ALA A 1 377 ? 30.571 51.206 -89.413 1.00 66.94 377 ALA A C 1
ATOM 3050 O O . ALA A 1 377 ? 30.813 50.028 -89.676 1.00 66.94 377 ALA A O 1
ATOM 3051 N N . SER A 1 378 ? 31.008 52.198 -90.195 1.00 74.62 378 SER A N 1
ATOM 3052 C CA . SER A 1 378 ? 31.818 51.989 -91.409 1.00 74.62 378 SER A CA 1
ATOM 3053 C C . SER A 1 378 ? 33.242 51.492 -91.118 1.00 74.62 378 SER A C 1
ATOM 3055 O O . SER A 1 378 ? 33.870 50.867 -91.973 1.00 74.62 378 SER A O 1
ATOM 3057 N N . ILE A 1 379 ? 33.748 51.739 -89.904 1.00 81.81 379 ILE A N 1
ATOM 3058 C CA . ILE A 1 379 ? 35.061 51.297 -89.426 1.00 81.81 379 ILE A CA 1
ATOM 3059 C C . ILE A 1 379 ? 34.869 50.504 -88.131 1.00 81.81 379 ILE A C 1
ATOM 3061 O O . ILE A 1 379 ? 34.405 51.044 -87.128 1.00 81.81 379 ILE A O 1
ATOM 3065 N N . ILE A 1 380 ? 35.258 49.228 -88.139 1.00 83.88 380 ILE A N 1
ATOM 3066 C CA . ILE A 1 380 ? 35.081 48.291 -87.022 1.00 83.88 380 ILE A CA 1
ATOM 3067 C C . ILE A 1 380 ? 36.450 47.758 -86.602 1.00 83.88 380 ILE A C 1
ATOM 3069 O O . ILE A 1 380 ? 37.126 47.046 -87.342 1.00 83.88 380 ILE A O 1
ATOM 3073 N N . ARG A 1 381 ? 36.890 48.104 -85.390 1.00 85.75 381 ARG A N 1
ATOM 3074 C CA . ARG A 1 381 ? 38.175 47.649 -84.845 1.00 85.75 381 ARG A CA 1
ATOM 3075 C C . ARG A 1 381 ? 38.006 46.288 -84.172 1.00 85.75 381 ARG A C 1
ATOM 3077 O O . ARG A 1 381 ? 37.507 46.227 -83.054 1.00 85.75 381 ARG A O 1
ATOM 3084 N N . ILE A 1 382 ? 38.459 45.221 -84.826 1.00 88.62 382 ILE A N 1
ATOM 3085 C CA . ILE A 1 382 ? 38.453 43.850 -84.301 1.00 88.62 382 ILE A CA 1
ATOM 3086 C C . ILE A 1 382 ? 39.699 43.658 -83.406 1.00 88.62 382 ILE A C 1
ATOM 3088 O O . ILE A 1 382 ? 40.821 43.754 -83.920 1.00 88.62 382 ILE A O 1
ATOM 3092 N N . PRO A 1 383 ? 39.562 43.418 -82.085 1.00 87.81 383 PRO A N 1
ATOM 3093 C CA . PRO A 1 383 ? 40.709 43.189 -81.197 1.00 87.81 383 PRO A CA 1
ATOM 3094 C C . PRO A 1 383 ? 41.403 41.829 -81.432 1.00 87.81 383 PRO A C 1
ATOM 3096 O O . PRO A 1 383 ? 40.833 40.958 -82.091 1.00 87.81 383 PRO A O 1
ATOM 3099 N N . PRO A 1 384 ? 42.608 41.593 -80.870 1.00 88.12 384 PRO A N 1
ATOM 3100 C CA . PRO A 1 384 ? 43.221 40.261 -80.846 1.00 88.12 384 PRO A CA 1
ATOM 3101 C C . PRO A 1 384 ? 42.279 39.212 -80.240 1.00 88.12 384 PRO A C 1
ATOM 3103 O O . PRO A 1 384 ? 41.569 39.509 -79.278 1.00 88.12 384 PRO A O 1
ATOM 3106 N N . HIS A 1 385 ? 42.280 37.994 -80.784 1.00 88.50 385 HIS A N 1
ATOM 3107 C CA . HIS A 1 385 ? 41.400 36.888 -80.366 1.00 88.50 385 HIS A CA 1
ATOM 3108 C C . HIS A 1 385 ? 39.895 37.218 -80.390 1.00 88.50 385 HIS A C 1
ATOM 3110 O O . HIS A 1 385 ? 39.112 36.654 -79.625 1.00 88.50 385 HIS A O 1
ATOM 3116 N N . HIS A 1 386 ? 39.481 38.141 -81.260 1.00 91.81 386 HIS A N 1
ATOM 3117 C CA . HIS A 1 386 ? 38.078 38.400 -81.574 1.00 91.81 386 HIS A CA 1
ATOM 3118 C C . HIS A 1 386 ? 37.850 38.253 -83.086 1.00 91.81 386 HIS A C 1
ATOM 3120 O O . HIS A 1 386 ? 38.792 38.345 -83.880 1.00 91.81 386 HIS A O 1
ATOM 3126 N N . TYR A 1 387 ? 36.602 38.034 -83.485 1.00 92.69 387 TYR A N 1
ATOM 3127 C CA . TYR A 1 387 ? 36.179 37.907 -84.875 1.00 92.69 387 TYR A CA 1
ATOM 3128 C C . TYR A 1 387 ? 34.810 38.558 -85.103 1.00 92.69 387 TYR A C 1
ATOM 3130 O O . TYR A 1 387 ? 34.047 38.786 -84.164 1.00 92.69 387 TYR A O 1
ATOM 3138 N N . ILE A 1 388 ? 34.504 38.851 -86.363 1.00 90.00 388 ILE A N 1
ATOM 3139 C CA . ILE A 1 388 ? 33.164 39.210 -86.841 1.00 90.00 388 ILE A CA 1
ATOM 3140 C C . ILE A 1 388 ? 32.789 38.305 -88.015 1.00 90.00 388 ILE A C 1
ATOM 3142 O O . ILE A 1 388 ? 33.669 37.775 -88.699 1.00 90.00 388 ILE A O 1
ATOM 3146 N N . HIS A 1 389 ? 31.493 38.158 -88.287 1.00 91.00 389 HIS A N 1
ATOM 3147 C CA . HIS A 1 389 ? 31.025 37.682 -89.590 1.00 91.00 389 HIS A CA 1
ATOM 3148 C C . HIS A 1 389 ? 30.625 38.868 -90.465 1.00 91.00 389 HIS A C 1
ATOM 3150 O O . HIS A 1 389 ? 29.902 39.765 -90.022 1.00 91.00 389 HIS A O 1
ATOM 3156 N N . VAL A 1 390 ? 31.098 38.852 -91.710 1.00 88.06 390 VAL A N 1
ATOM 3157 C CA . VAL A 1 390 ? 30.764 39.826 -92.753 1.00 88.06 390 VAL A CA 1
ATOM 3158 C C . VAL A 1 390 ? 30.003 39.099 -93.851 1.00 88.06 390 VAL A C 1
ATOM 3160 O O . VAL A 1 390 ? 30.487 38.107 -94.393 1.00 88.06 390 VAL A O 1
ATOM 3163 N N . LEU A 1 391 ? 28.809 39.592 -94.157 1.00 88.69 391 LEU A N 1
ATOM 3164 C CA . LEU A 1 391 ? 27.958 39.142 -95.248 1.00 88.69 391 LEU A CA 1
ATOM 3165 C C . LEU A 1 391 ? 28.112 40.114 -96.420 1.00 88.69 391 LEU A C 1
ATOM 3167 O O . LEU A 1 391 ? 27.747 41.285 -96.294 1.00 88.69 391 LEU A O 1
ATOM 3171 N N . ASP A 1 392 ? 28.627 39.638 -97.550 1.00 87.00 392 ASP A N 1
ATOM 3172 C CA . ASP A 1 392 ? 28.524 40.369 -98.815 1.00 87.00 392 ASP A CA 1
ATOM 3173 C C . ASP A 1 392 ? 27.102 40.208 -99.369 1.00 87.00 392 ASP A C 1
ATOM 3175 O O . ASP A 1 392 ? 26.635 39.096 -99.601 1.00 87.00 392 ASP A O 1
ATOM 3179 N N . GLN A 1 393 ? 26.403 41.320 -99.579 1.00 85.06 393 GLN A N 1
ATOM 3180 C CA . GLN A 1 393 ? 25.018 41.363 -100.048 1.00 85.06 393 GLN A CA 1
ATOM 3181 C C . GLN A 1 393 ? 24.885 41.123 -101.560 1.00 85.06 393 GLN A C 1
ATOM 3183 O O . GLN A 1 393 ? 23.794 40.793 -102.020 1.00 85.06 393 GLN A O 1
ATOM 3188 N N . ASN A 1 394 ? 25.971 41.247 -102.333 1.00 84.38 394 ASN A N 1
ATOM 3189 C CA . ASN A 1 394 ? 25.965 40.939 -103.767 1.00 84.38 394 ASN A CA 1
ATOM 3190 C C . ASN A 1 394 ? 26.002 39.426 -104.026 1.00 84.38 394 ASN A C 1
ATOM 3192 O O . ASN A 1 394 ? 25.388 38.946 -104.977 1.00 84.38 394 ASN A O 1
ATOM 3196 N N . THR A 1 395 ? 26.722 38.676 -103.187 1.00 80.44 395 THR A N 1
ATOM 3197 C CA . THR A 1 395 ? 26.883 37.214 -103.301 1.00 80.44 395 THR A CA 1
ATOM 3198 C C . THR A 1 395 ? 26.068 36.421 -102.274 1.00 80.44 395 THR A C 1
ATOM 3200 O O . THR A 1 395 ? 25.890 35.218 -102.439 1.00 80.44 395 THR A O 1
ATOM 3203 N N . ASN A 1 396 ? 25.562 37.080 -101.225 1.00 81.88 396 ASN A N 1
ATOM 3204 C CA . ASN A 1 396 ? 25.006 36.485 -100.001 1.00 81.88 396 ASN A CA 1
ATOM 3205 C C . ASN A 1 396 ? 25.972 35.555 -99.238 1.00 81.88 396 ASN A C 1
ATOM 3207 O O . ASN A 1 396 ? 25.537 34.770 -98.395 1.00 81.88 396 ASN A O 1
ATOM 3211 N N . ILE A 1 397 ? 27.284 35.667 -99.472 1.00 83.88 397 ILE A N 1
ATOM 3212 C CA . ILE A 1 397 ? 28.290 34.855 -98.780 1.00 83.88 397 ILE A CA 1
ATOM 3213 C C . ILE A 1 397 ? 28.637 35.493 -97.434 1.00 83.88 397 ILE A C 1
ATOM 3215 O O . ILE A 1 397 ? 29.173 36.603 -97.361 1.00 83.88 397 ILE A O 1
ATOM 3219 N N . GLY A 1 398 ? 28.372 34.754 -96.356 1.00 84.31 398 GLY A N 1
ATOM 3220 C CA . GLY A 1 398 ? 28.932 35.030 -95.038 1.00 84.31 398 GLY A CA 1
ATOM 3221 C C . GLY A 1 398 ? 30.362 34.501 -94.936 1.00 84.31 398 GLY A C 1
ATOM 3222 O O . GLY A 1 398 ? 30.604 33.318 -95.177 1.00 84.31 398 GLY A O 1
ATOM 3223 N N . ARG A 1 399 ? 31.305 35.352 -94.520 1.00 86.81 399 ARG A N 1
ATOM 3224 C CA . ARG A 1 399 ? 32.693 34.975 -94.201 1.00 86.81 399 ARG A CA 1
ATOM 3225 C C . ARG A 1 399 ? 33.108 35.467 -92.816 1.00 86.81 399 ARG A C 1
ATOM 3227 O O . ARG A 1 399 ? 32.506 36.391 -92.270 1.00 86.81 399 ARG A O 1
ATOM 3234 N N . VAL A 1 400 ? 34.154 34.864 -92.256 1.00 91.12 400 VAL A N 1
ATOM 3235 C CA . VAL A 1 400 ? 34.737 35.269 -90.970 1.00 91.12 400 VAL A CA 1
ATOM 3236 C C . VAL A 1 400 ? 35.932 36.204 -91.168 1.00 91.12 400 VAL A C 1
ATOM 3238 O O . VAL A 1 400 ? 36.782 35.967 -92.020 1.00 91.12 400 VAL A O 1
ATOM 3241 N N . GLU A 1 401 ? 35.999 37.260 -90.361 1.00 89.81 401 GLU A N 1
ATOM 3242 C CA . GLU A 1 401 ? 37.089 38.239 -90.333 1.00 89.81 401 GLU A CA 1
ATOM 3243 C C . GLU A 1 401 ? 37.667 38.302 -88.912 1.00 89.81 401 GLU A C 1
ATOM 3245 O O . GLU A 1 401 ? 36.945 38.566 -87.947 1.00 89.81 401 GLU A O 1
ATOM 3250 N N . THR A 1 402 ? 38.966 38.037 -88.763 1.00 91.12 402 THR A N 1
ATOM 3251 C CA . THR A 1 402 ? 39.640 37.865 -87.462 1.00 91.12 402 THR A CA 1
ATOM 3252 C C . THR A 1 402 ? 40.563 39.032 -87.119 1.00 91.12 402 THR A C 1
ATOM 3254 O O . THR A 1 402 ? 41.257 39.563 -87.987 1.00 91.12 402 THR A O 1
ATOM 3257 N N . GLY A 1 403 ? 40.620 39.415 -85.841 1.00 86.44 403 GLY A N 1
ATOM 3258 C CA . GLY A 1 403 ? 41.530 40.450 -85.349 1.00 86.44 403 GLY A CA 1
ATOM 3259 C C . GLY A 1 403 ? 42.911 39.924 -84.919 1.00 86.44 403 GLY A C 1
ATOM 3260 O O . GLY A 1 403 ? 43.067 38.723 -84.696 1.00 86.44 403 GLY A O 1
ATOM 3261 N N . PRO A 1 404 ? 43.917 40.807 -84.741 1.00 88.50 404 PRO A N 1
ATOM 3262 C CA . PRO A 1 404 ? 43.802 42.267 -84.707 1.00 88.50 404 PRO A CA 1
ATOM 3263 C C . PRO A 1 404 ? 43.741 42.912 -86.101 1.00 88.50 404 PRO A C 1
ATOM 3265 O O . PRO A 1 404 ? 44.730 42.947 -86.828 1.00 88.50 404 PRO A O 1
ATOM 3268 N N . ARG A 1 405 ? 42.587 43.493 -86.450 1.00 86.69 405 ARG A N 1
ATOM 3269 C CA . ARG A 1 405 ? 42.343 44.139 -87.749 1.00 86.69 405 ARG A CA 1
ATOM 3270 C C . ARG A 1 405 ? 41.390 45.315 -87.564 1.00 86.69 405 ARG A C 1
ATOM 3272 O O . ARG A 1 405 ? 40.336 45.171 -86.951 1.00 86.69 405 ARG A O 1
ATOM 3279 N N . THR A 1 406 ? 41.728 46.477 -88.116 1.00 86.25 406 THR A N 1
ATOM 3280 C CA . THR A 1 406 ? 40.734 47.537 -88.336 1.00 86.25 406 THR A CA 1
ATOM 3281 C C . THR A 1 406 ? 40.033 47.225 -89.650 1.00 86.25 406 THR A C 1
ATOM 3283 O O . THR A 1 406 ? 40.631 47.347 -90.717 1.00 86.25 406 THR A O 1
ATOM 3286 N N . TYR A 1 407 ? 38.799 46.745 -89.561 1.00 87.50 407 TYR A N 1
ATOM 3287 C CA . TYR A 1 407 ? 37.963 46.418 -90.704 1.00 87.50 407 TYR A CA 1
ATOM 3288 C C . TYR A 1 407 ? 37.268 47.679 -91.231 1.00 87.50 407 TYR A C 1
ATOM 3290 O O . TYR A 1 407 ? 36.830 48.517 -90.440 1.00 87.50 407 TYR A O 1
ATOM 3298 N N . ILE A 1 408 ? 37.169 47.816 -92.554 1.00 86.50 408 ILE A N 1
ATOM 3299 C CA . ILE A 1 408 ? 36.463 48.914 -93.225 1.00 86.50 408 ILE A CA 1
ATOM 3300 C C . ILE A 1 408 ? 35.392 48.276 -94.107 1.00 86.50 408 ILE A C 1
ATOM 3302 O O . ILE A 1 408 ? 35.715 47.565 -95.060 1.00 86.50 408 ILE A O 1
ATOM 3306 N N . ARG A 1 409 ? 34.128 48.501 -93.749 1.00 86.44 409 ARG A N 1
ATOM 3307 C CA . ARG A 1 409 ? 32.962 47.896 -94.398 1.00 86.44 409 ARG A CA 1
ATOM 3308 C C . ARG A 1 409 ? 32.739 48.528 -95.769 1.00 86.44 409 ARG A C 1
ATOM 3310 O O . ARG A 1 409 ? 32.679 49.752 -95.854 1.00 86.44 409 ARG A O 1
ATOM 3317 N N . GLN A 1 410 ? 32.624 47.714 -96.816 1.00 85.81 410 GLN A N 1
ATOM 3318 C CA . GLN A 1 410 ? 32.237 48.207 -98.144 1.00 85.81 410 GLN A CA 1
ATOM 3319 C C . GLN A 1 410 ? 30.719 48.451 -98.217 1.00 85.81 410 GLN A C 1
ATOM 3321 O O . GLN A 1 410 ? 29.965 47.940 -97.388 1.00 85.81 410 GLN A O 1
ATOM 3326 N N . ASP A 1 411 ? 30.253 49.212 -99.211 1.00 79.56 411 ASP A N 1
ATOM 3327 C CA . ASP A 1 411 ? 28.830 49.578 -99.335 1.00 79.56 411 ASP A CA 1
ATOM 3328 C C . ASP A 1 411 ? 27.908 48.365 -99.554 1.00 79.56 411 ASP A C 1
ATOM 3330 O O . ASP A 1 411 ? 26.755 48.376 -99.129 1.00 79.56 411 ASP A O 1
ATOM 3334 N N . ASN A 1 412 ? 28.426 47.297 -100.170 1.00 85.12 412 ASN A N 1
ATOM 3335 C CA . ASN A 1 412 ? 27.741 46.016 -100.363 1.00 85.12 412 ASN A CA 1
ATOM 3336 C C . ASN A 1 412 ? 27.935 45.020 -99.206 1.00 85.12 412 ASN A C 1
ATOM 3338 O O . ASN A 1 412 ? 27.545 43.864 -99.336 1.00 85.12 412 ASN A O 1
ATOM 3342 N N . GLU A 1 413 ? 28.559 45.410 -98.094 1.00 85.69 413 GLU A N 1
ATOM 3343 C CA . GLU A 1 413 ? 28.841 44.510 -96.973 1.00 85.69 413 GLU A CA 1
ATOM 3344 C C . GLU A 1 413 ? 28.042 44.864 -95.719 1.00 85.69 413 GLU A C 1
ATOM 3346 O O . GLU A 1 413 ? 27.933 46.022 -95.315 1.00 85.69 413 GLU A O 1
ATOM 3351 N N . ARG A 1 414 ? 27.557 43.832 -95.025 1.00 85.38 414 ARG A N 1
ATOM 3352 C CA . ARG A 1 414 ? 26.903 43.948 -93.721 1.00 85.38 414 ARG A CA 1
ATOM 3353 C C . ARG A 1 414 ? 27.638 43.110 -92.683 1.00 85.38 414 ARG A C 1
ATOM 3355 O O . ARG A 1 414 ? 27.835 41.913 -92.867 1.00 85.38 414 ARG A O 1
ATOM 3362 N N . VAL A 1 415 ? 27.992 43.721 -91.557 1.00 85.94 415 VAL A N 1
ATOM 3363 C CA . VAL A 1 415 ? 28.524 42.991 -90.399 1.00 85.94 415 VAL A CA 1
ATOM 3364 C C . VAL A 1 415 ? 27.361 42.454 -89.564 1.00 85.94 415 VAL A C 1
ATOM 3366 O O . VAL A 1 415 ? 26.384 43.168 -89.335 1.00 85.94 415 VAL A O 1
ATOM 3369 N N . LEU A 1 416 ? 27.441 41.186 -89.151 1.00 85.25 416 LEU A N 1
ATOM 3370 C CA . LEU A 1 416 ? 26.329 40.492 -88.489 1.00 85.25 416 LEU A CA 1
ATOM 3371 C C . LEU A 1 416 ? 26.288 40.711 -86.967 1.00 85.25 416 LEU A C 1
ATOM 3373 O O . LEU A 1 416 ? 25.205 40.758 -86.390 1.00 85.25 416 LEU A O 1
ATOM 3377 N N . PHE A 1 417 ? 27.448 40.870 -86.324 1.00 85.56 417 PHE A N 1
ATOM 3378 C CA . PHE A 1 417 ? 27.595 41.089 -84.879 1.00 85.56 417 PHE A CA 1
ATOM 3379 C C . PHE A 1 417 ? 28.853 41.927 -84.562 1.00 85.56 417 PHE A C 1
ATOM 3381 O O . PHE A 1 417 ? 29.798 41.914 -85.358 1.00 85.56 417 PHE A O 1
ATOM 3388 N N . PRO A 1 418 ? 28.909 42.662 -83.428 1.00 83.12 418 PRO A N 1
ATOM 3389 C CA . PRO A 1 418 ? 30.138 43.336 -82.992 1.00 83.12 418 PRO A CA 1
ATOM 3390 C C . PRO A 1 418 ? 31.240 42.305 -82.676 1.00 83.12 418 PRO A C 1
ATOM 3392 O O . PRO A 1 418 ? 30.908 41.149 -82.443 1.00 83.12 418 PRO A O 1
ATOM 3395 N N . PRO A 1 419 ? 32.536 42.676 -82.622 1.00 88.75 419 PRO A N 1
ATOM 3396 C CA . PRO A 1 419 ? 33.635 41.728 -82.394 1.00 88.75 419 PRO A CA 1
ATOM 3397 C C . PRO A 1 419 ? 33.425 40.768 -81.204 1.00 88.75 419 PRO A C 1
ATOM 3399 O O . PRO A 1 419 ? 33.564 41.159 -80.045 1.00 88.75 419 PRO A O 1
ATOM 3402 N N . VAL A 1 420 ? 33.137 39.497 -81.502 1.00 88.88 420 VAL A N 1
ATOM 3403 C CA . VAL A 1 420 ? 32.930 38.404 -80.534 1.00 88.88 420 VAL A CA 1
ATOM 3404 C C . VAL A 1 420 ? 34.265 37.720 -80.242 1.00 88.88 420 VAL A C 1
ATOM 3406 O O . VAL A 1 420 ? 35.126 37.627 -81.114 1.00 88.88 420 VAL A O 1
ATOM 3409 N N . ARG A 1 421 ? 34.468 37.236 -79.012 1.00 89.56 421 ARG A N 1
ATOM 3410 C CA . ARG A 1 421 ? 35.685 36.500 -78.628 1.00 89.56 421 ARG A CA 1
ATOM 3411 C C . ARG A 1 421 ? 35.760 35.132 -79.296 1.00 89.56 421 ARG A C 1
ATOM 3413 O O . ARG A 1 421 ? 34.772 34.408 -79.346 1.00 89.56 421 ARG A O 1
ATOM 3420 N N . MET A 1 422 ? 36.958 34.764 -79.739 1.00 91.81 422 MET A N 1
ATOM 3421 C CA . MET A 1 422 ? 37.289 33.395 -80.135 1.00 91.81 422 MET A CA 1
ATOM 3422 C C . MET A 1 422 ? 37.103 32.428 -78.959 1.00 91.81 422 MET A C 1
ATOM 3424 O O . MET A 1 422 ? 37.325 32.793 -77.800 1.00 91.81 422 MET A O 1
ATOM 3428 N N . VAL A 1 423 ? 36.717 31.190 -79.263 1.00 89.94 423 VAL A N 1
ATOM 3429 C CA . VAL A 1 423 ? 36.527 30.138 -78.262 1.00 89.94 423 VAL A CA 1
ATOM 3430 C C . VAL A 1 423 ? 37.896 29.695 -77.746 1.00 89.94 423 VAL A C 1
ATOM 3432 O O . VAL A 1 423 ? 38.782 29.331 -78.518 1.00 89.94 423 VAL A O 1
ATOM 3435 N N . MET A 1 424 ? 38.066 29.746 -76.426 1.00 88.75 424 MET A N 1
ATOM 3436 C CA . MET A 1 424 ? 39.292 29.376 -75.717 1.00 88.75 424 MET A CA 1
ATOM 3437 C C . MET A 1 424 ? 39.061 28.073 -74.954 1.00 88.75 424 MET A C 1
ATOM 3439 O O . MET A 1 424 ? 38.410 28.096 -73.912 1.00 88.75 424 MET A O 1
ATOM 3443 N N . VAL A 1 425 ? 39.616 26.955 -75.428 1.00 89.81 425 VAL A N 1
ATOM 3444 C CA . VAL A 1 425 ? 39.552 25.669 -74.712 1.00 89.81 425 VAL A CA 1
ATOM 3445 C C . VAL A 1 425 ? 40.855 25.469 -73.922 1.00 89.81 425 VAL A C 1
ATOM 3447 O O . VAL A 1 425 ? 41.889 25.180 -74.524 1.00 89.81 425 VAL A O 1
ATOM 3450 N N . PRO A 1 426 ? 40.865 25.642 -72.585 1.00 88.62 426 PRO A N 1
ATOM 3451 C CA . PRO A 1 426 ? 42.066 25.485 -71.771 1.00 88.62 426 PRO A CA 1
ATOM 3452 C C . PRO A 1 426 ? 42.446 24.002 -71.580 1.00 88.62 426 PRO A C 1
ATOM 3454 O O . PRO A 1 426 ? 41.672 23.102 -71.922 1.00 88.62 426 PRO A O 1
ATOM 3457 N N . PRO A 1 427 ? 43.634 23.712 -71.012 1.00 88.38 427 PRO A N 1
ATOM 3458 C CA . PRO A 1 427 ? 44.056 22.356 -70.668 1.00 88.38 427 PRO A CA 1
ATOM 3459 C C . PRO A 1 427 ? 43.005 21.574 -69.869 1.00 88.38 427 PRO A C 1
ATOM 3461 O O . PRO A 1 427 ? 42.403 22.100 -68.931 1.00 88.38 427 PRO A O 1
ATOM 3464 N N . ARG A 1 428 ? 42.822 20.294 -70.217 1.00 85.56 428 ARG A N 1
ATOM 3465 C CA . ARG A 1 428 ? 41.845 19.365 -69.605 1.00 85.56 428 ARG A CA 1
ATOM 3466 C C . ARG A 1 428 ? 40.373 19.790 -69.741 1.00 85.56 428 ARG A C 1
ATOM 3468 O O . ARG A 1 428 ? 39.547 19.354 -68.945 1.00 85.56 428 ARG A O 1
ATOM 3475 N N . HIS A 1 429 ? 40.047 20.617 -70.728 1.00 91.94 429 HIS A N 1
ATOM 3476 C CA . HIS A 1 429 ? 38.673 20.980 -71.071 1.00 91.94 429 HIS A CA 1
ATOM 3477 C C . HIS A 1 429 ? 38.374 20.628 -72.534 1.00 91.94 429 HIS A C 1
ATOM 3479 O O . HIS A 1 429 ? 39.288 20.384 -73.325 1.00 91.94 429 HIS A O 1
ATOM 3485 N N . TYR A 1 430 ? 37.088 20.608 -72.870 1.00 92.75 430 TYR A N 1
ATOM 3486 C CA . TYR A 1 430 ? 36.552 20.441 -74.215 1.00 92.75 430 TYR A CA 1
ATOM 3487 C C . TYR A 1 430 ? 35.363 21.384 -74.434 1.00 92.75 430 TYR A C 1
ATOM 3489 O O . TYR A 1 430 ? 34.790 21.897 -73.475 1.00 92.75 430 TYR A O 1
ATOM 3497 N N . CYS A 1 431 ? 34.960 21.584 -75.681 1.00 91.00 431 CYS A N 1
ATOM 3498 C CA . CYS A 1 431 ? 33.641 22.108 -76.039 1.00 91.00 431 CYS A CA 1
ATOM 3499 C C . CYS A 1 431 ? 33.062 21.285 -77.198 1.00 91.00 431 CYS A C 1
ATOM 3501 O O . CYS A 1 431 ? 33.821 20.660 -77.943 1.00 91.00 431 CYS A O 1
ATOM 3503 N N . VAL A 1 432 ? 31.741 21.298 -77.375 1.00 90.62 432 VAL A N 1
ATOM 3504 C CA . VAL A 1 432 ? 31.076 20.620 -78.502 1.00 90.62 432 VAL A CA 1
ATOM 3505 C C . VAL A 1 432 ? 30.618 21.665 -79.511 1.00 90.62 432 VAL A C 1
ATOM 3507 O O . VAL A 1 432 ? 29.841 22.559 -79.169 1.00 90.62 432 VAL A O 1
ATOM 3510 N N . VAL A 1 433 ? 31.104 21.553 -80.748 1.00 90.81 433 VAL A N 1
ATOM 3511 C CA . VAL A 1 433 ? 30.690 22.396 -81.877 1.00 90.81 433 VAL A CA 1
ATOM 3512 C C . VAL A 1 433 ? 29.747 21.606 -82.780 1.00 90.81 433 VAL A C 1
ATOM 3514 O O . VAL A 1 433 ? 30.104 20.531 -83.264 1.00 90.81 433 VAL A O 1
ATOM 3517 N N . LEU A 1 434 ? 28.556 22.156 -83.004 1.00 91.44 434 LEU A N 1
ATOM 3518 C CA . LEU A 1 434 ? 27.539 21.669 -83.930 1.00 91.44 434 LEU A CA 1
ATOM 3519 C C . LEU A 1 434 ? 27.765 22.277 -85.321 1.00 91.44 434 LEU A C 1
ATOM 3521 O O . LEU A 1 434 ? 28.223 23.415 -85.445 1.00 91.44 434 LEU A O 1
ATOM 3525 N N . ASN A 1 435 ? 27.429 21.514 -86.364 1.00 90.81 435 ASN A N 1
ATOM 3526 C CA . ASN A 1 435 ? 27.699 21.851 -87.767 1.00 90.81 435 ASN A CA 1
ATOM 3527 C C . ASN A 1 435 ? 29.184 22.192 -88.050 1.00 90.81 435 ASN A C 1
ATOM 3529 O O . ASN A 1 435 ? 29.457 23.159 -88.763 1.00 90.81 435 ASN A O 1
ATOM 3533 N N . PRO A 1 436 ? 30.164 21.449 -87.501 1.00 92.12 436 PRO A N 1
ATOM 3534 C CA . PRO A 1 436 ? 31.574 21.819 -87.568 1.00 92.12 436 PRO A CA 1
ATOM 3535 C C . PRO A 1 436 ? 32.076 21.891 -89.015 1.00 92.12 436 PRO A C 1
ATOM 3537 O O . PRO A 1 436 ? 31.685 21.080 -89.863 1.00 92.12 436 PRO A O 1
ATOM 3540 N N . VAL A 1 437 ? 32.995 22.818 -89.296 1.00 90.06 437 VAL A N 1
ATOM 3541 C CA . VAL A 1 437 ? 33.613 22.938 -90.626 1.00 90.06 437 VAL A CA 1
ATOM 3542 C C . VAL A 1 437 ? 34.186 21.605 -91.122 1.00 90.06 437 VAL A C 1
ATOM 3544 O O . VAL A 1 437 ? 34.775 20.811 -90.375 1.00 90.06 437 VAL A O 1
ATOM 3547 N N . ALA A 1 438 ? 34.020 21.363 -92.419 1.00 87.50 438 ALA A N 1
ATOM 3548 C CA . ALA A 1 438 ? 34.755 20.341 -93.138 1.00 87.50 438 ALA A CA 1
ATOM 3549 C C . ALA A 1 438 ? 36.211 20.804 -93.282 1.00 87.50 438 ALA A C 1
ATOM 3551 O O . ALA A 1 438 ? 36.479 21.885 -93.810 1.00 87.50 438 ALA A O 1
ATOM 3552 N N . ARG A 1 439 ? 37.147 19.977 -92.813 1.00 86.25 439 ARG A N 1
ATOM 3553 C CA . ARG A 1 439 ? 38.586 20.177 -93.002 1.00 86.25 439 ARG A CA 1
ATOM 3554 C C . ARG A 1 439 ? 39.127 19.176 -94.016 1.00 86.25 439 ARG A C 1
ATOM 3556 O O . ARG A 1 439 ? 38.526 18.121 -94.215 1.00 86.25 439 ARG A O 1
ATOM 3563 N N . ASP A 1 440 ? 40.218 19.526 -94.681 1.00 85.12 440 ASP A N 1
ATOM 3564 C CA . ASP A 1 440 ? 41.013 18.587 -95.472 1.00 85.12 440 ASP A CA 1
ATOM 3565 C C . ASP A 1 440 ? 42.020 17.802 -94.607 1.00 85.12 440 ASP A C 1
ATOM 3567 O O . ASP A 1 440 ? 42.115 18.003 -93.393 1.00 85.12 440 ASP A O 1
ATOM 3571 N N . ASP A 1 441 ? 42.792 16.918 -95.244 1.00 80.44 441 ASP A N 1
ATOM 3572 C CA . ASP A 1 441 ? 43.819 16.089 -94.595 1.00 80.44 441 ASP A CA 1
ATOM 3573 C C . ASP A 1 441 ? 44.993 16.908 -94.010 1.00 80.44 441 ASP A C 1
ATOM 3575 O O . ASP A 1 441 ? 45.841 16.362 -93.306 1.00 80.44 441 ASP A O 1
ATOM 3579 N N . GLN A 1 442 ? 45.058 18.218 -94.289 1.00 77.75 442 GLN A N 1
ATOM 3580 C CA . GLN A 1 442 ? 46.024 19.165 -93.720 1.00 77.75 442 GLN A CA 1
ATOM 3581 C C . GLN A 1 442 ? 45.409 20.040 -92.612 1.00 77.75 442 GLN A C 1
ATOM 3583 O O . GLN A 1 442 ? 46.084 20.913 -92.066 1.00 77.75 442 GLN A O 1
ATOM 3588 N N . GLY A 1 443 ? 44.137 19.819 -92.262 1.00 76.25 443 GLY A N 1
ATOM 3589 C CA . GLY A 1 443 ? 43.406 20.585 -91.254 1.00 76.25 443 GLY A CA 1
ATOM 3590 C C . GLY A 1 443 ? 42.885 21.945 -91.733 1.00 76.25 443 GLY A C 1
ATOM 3591 O O . GLY A 1 443 ? 42.333 22.695 -90.923 1.00 76.25 443 GLY A O 1
ATOM 3592 N N . GLN A 1 444 ? 43.020 22.281 -93.019 1.00 81.25 444 GLN A N 1
ATOM 3593 C CA . GLN A 1 444 ? 42.541 23.549 -93.571 1.00 81.25 444 GLN A CA 1
ATOM 3594 C C . GLN A 1 444 ? 41.037 23.488 -93.857 1.00 81.25 444 GLN A C 1
ATOM 3596 O O . GLN A 1 444 ? 40.490 22.437 -94.191 1.00 81.25 444 GLN A O 1
ATOM 3601 N N . VAL A 1 445 ? 40.343 24.619 -93.704 1.00 86.00 445 VAL A N 1
ATOM 3602 C CA . VAL A 1 445 ? 38.886 24.701 -93.900 1.00 86.00 445 VAL A CA 1
ATOM 3603 C C . VAL A 1 445 ? 38.540 24.627 -95.384 1.00 86.00 445 VAL A C 1
ATOM 3605 O O . VAL A 1 445 ? 39.048 25.406 -96.188 1.00 86.00 445 VAL A O 1
ATOM 3608 N N . GLN A 1 446 ? 37.643 23.708 -95.739 1.00 87.12 446 GLN A N 1
ATOM 3609 C CA . GLN A 1 446 ? 37.116 23.590 -97.094 1.00 87.12 446 GLN A CA 1
ATOM 3610 C C . GLN A 1 446 ? 36.083 24.688 -97.363 1.00 87.12 446 GLN A C 1
ATOM 3612 O O . GLN A 1 446 ? 35.171 24.913 -96.565 1.00 87.12 446 GLN A O 1
ATOM 3617 N N . PHE A 1 447 ? 36.186 25.313 -98.532 1.00 85.38 447 PHE A N 1
ATOM 3618 C CA . PHE A 1 447 ? 35.194 26.245 -99.061 1.00 85.38 447 PHE A CA 1
ATOM 3619 C C . PHE A 1 447 ? 34.480 25.617 -100.264 1.00 85.38 447 PHE A C 1
ATOM 3621 O O . PHE A 1 447 ? 35.025 24.730 -100.927 1.00 85.38 447 PHE A O 1
ATOM 3628 N N . ASP A 1 448 ? 33.243 26.032 -100.518 1.00 81.19 448 ASP A N 1
ATOM 3629 C CA . ASP A 1 448 ? 32.475 25.605 -101.689 1.00 81.19 448 ASP A CA 1
ATOM 3630 C C . ASP A 1 448 ? 32.808 26.425 -102.953 1.00 81.19 448 ASP A C 1
ATOM 3632 O O . ASP A 1 448 ? 33.704 27.268 -102.955 1.00 81.19 448 ASP A O 1
ATOM 3636 N N . GLN A 1 449 ? 32.100 26.162 -104.059 1.00 79.00 449 GLN A N 1
ATOM 3637 C CA . GLN A 1 449 ? 32.327 26.848 -105.342 1.00 79.00 449 GLN A CA 1
ATOM 3638 C C . GLN A 1 449 ? 31.937 28.336 -105.325 1.00 79.00 449 GLN A C 1
ATOM 3640 O O . GLN A 1 449 ? 32.394 29.090 -106.181 1.00 79.00 449 GLN A O 1
ATOM 3645 N N . SER A 1 450 ? 31.111 28.759 -104.366 1.00 75.75 450 SER A N 1
ATOM 3646 C CA . SER A 1 450 ? 30.796 30.167 -104.098 1.00 75.75 450 SER A CA 1
ATOM 3647 C C . SER A 1 450 ? 31.912 30.844 -103.296 1.00 75.75 450 SER A C 1
ATOM 3649 O O . SER A 1 450 ? 32.196 32.018 -103.513 1.00 75.75 450 SER A O 1
ATOM 3651 N N . GLY A 1 451 ? 32.552 30.106 -102.386 1.00 74.50 451 GLY A N 1
ATOM 3652 C CA . GLY A 1 451 ? 33.520 30.620 -101.415 1.00 74.50 451 GLY A CA 1
ATOM 3653 C C . GLY A 1 451 ? 32.982 30.682 -99.981 1.00 74.50 451 GLY A C 1
ATOM 3654 O O . GLY A 1 451 ? 33.602 31.319 -99.130 1.00 74.50 451 GLY A O 1
ATOM 3655 N N . GLN A 1 452 ? 31.851 30.032 -99.688 1.00 83.94 452 GLN A N 1
ATOM 3656 C CA . GLN A 1 452 ? 31.351 29.865 -98.321 1.00 83.94 452 GLN A CA 1
ATOM 3657 C C . GLN A 1 452 ? 32.035 28.665 -97.646 1.00 83.94 452 GLN A C 1
ATOM 3659 O O . GLN A 1 452 ? 32.374 27.676 -98.298 1.00 83.94 452 GLN A O 1
ATOM 3664 N N . ALA A 1 453 ? 32.272 28.748 -96.333 1.00 85.94 453 ALA A N 1
ATOM 3665 C CA . ALA A 1 453 ? 32.866 27.653 -95.567 1.00 85.94 453 ALA A CA 1
ATOM 3666 C C . ALA A 1 453 ? 31.908 26.451 -95.505 1.00 85.94 453 ALA A C 1
ATOM 3668 O O . ALA A 1 453 ? 30.757 26.576 -95.087 1.00 85.94 453 ALA A O 1
ATOM 3669 N N . LYS A 1 454 ? 32.392 25.279 -95.915 1.00 89.00 454 LYS A N 1
ATOM 3670 C CA . LYS A 1 454 ? 31.610 24.044 -96.004 1.00 89.00 454 LYS A CA 1
ATOM 3671 C C . LYS A 1 454 ? 31.469 23.406 -94.621 1.00 89.00 454 LYS A C 1
ATOM 3673 O O . LYS A 1 454 ? 32.471 23.139 -93.961 1.00 89.00 454 LYS A O 1
ATOM 3678 N N . LEU A 1 455 ? 30.240 23.112 -94.201 1.00 90.06 455 LEU A N 1
ATOM 3679 C CA . LEU A 1 455 ? 29.937 22.545 -92.881 1.00 90.06 455 LEU A CA 1
ATOM 3680 C C . LEU A 1 455 ? 29.544 21.064 -92.962 1.00 90.06 455 LEU A C 1
ATOM 3682 O O . LEU A 1 455 ? 28.945 20.615 -93.941 1.00 90.06 455 LEU A O 1
ATOM 3686 N N . ARG A 1 456 ? 29.819 20.304 -91.898 1.00 89.69 456 ARG A N 1
ATOM 3687 C CA . ARG A 1 456 ? 29.211 18.988 -91.657 1.00 89.69 456 ARG A CA 1
ATOM 3688 C C . ARG A 1 456 ? 27.880 19.179 -90.931 1.00 89.69 456 ARG A C 1
ATOM 3690 O O . ARG A 1 456 ? 27.804 19.063 -89.713 1.00 89.69 456 ARG A O 1
ATOM 3697 N N . HIS A 1 457 ? 26.842 19.543 -91.680 1.00 85.81 457 HIS A N 1
ATOM 3698 C CA . HIS A 1 457 ? 25.509 19.796 -91.124 1.00 85.81 457 HIS A CA 1
ATOM 3699 C C . HIS A 1 457 ? 24.985 18.607 -90.303 1.00 85.81 457 HIS A C 1
ATOM 3701 O O . HIS A 1 457 ? 25.096 17.462 -90.737 1.00 85.81 457 HIS A O 1
ATOM 3707 N N . ALA A 1 458 ? 24.405 18.904 -89.137 1.00 83.62 458 ALA A N 1
ATOM 3708 C CA . ALA A 1 458 ? 23.934 17.947 -88.130 1.00 83.62 458 ALA A CA 1
ATOM 3709 C C . ALA A 1 458 ? 25.003 17.002 -87.529 1.00 83.62 458 ALA A C 1
ATOM 3711 O O . ALA A 1 458 ? 24.653 16.128 -86.739 1.00 83.62 458 ALA A O 1
ATOM 3712 N N . ASP A 1 459 ? 26.292 17.194 -87.836 1.00 87.19 459 ASP A N 1
ATOM 3713 C CA . ASP A 1 459 ? 27.398 16.526 -87.141 1.00 87.19 459 ASP A CA 1
ATOM 3714 C C . ASP A 1 459 ? 27.854 17.330 -85.909 1.00 87.19 459 ASP A C 1
ATOM 3716 O O . ASP A 1 459 ? 27.594 18.532 -85.793 1.00 87.19 459 ASP A O 1
ATOM 3720 N N . GLN A 1 460 ? 28.576 16.665 -85.007 1.00 88.94 460 GLN A N 1
ATOM 3721 C CA . GLN A 1 460 ? 29.193 17.253 -83.817 1.00 88.94 460 GLN A CA 1
ATOM 3722 C C . GLN A 1 460 ? 30.713 17.032 -83.825 1.00 88.94 460 GLN A C 1
ATOM 3724 O O . GLN A 1 460 ? 31.216 16.006 -84.290 1.00 88.94 460 GLN A O 1
ATOM 3729 N N . GLU A 1 461 ? 31.463 17.989 -83.280 1.00 89.44 461 GLU A N 1
ATOM 3730 C CA . GLU A 1 461 ? 32.910 17.893 -83.074 1.00 89.44 461 GLU A CA 1
ATOM 3731 C C . GLU A 1 461 ? 33.275 18.299 -81.644 1.00 89.44 461 GLU A C 1
ATOM 3733 O O . GLU A 1 461 ? 33.095 19.450 -81.242 1.00 89.44 461 GLU A O 1
ATOM 3738 N N . ILE A 1 462 ? 33.831 17.348 -80.888 1.00 89.69 462 ILE A N 1
ATOM 3739 C CA . ILE A 1 462 ? 34.460 17.606 -79.593 1.00 89.69 462 ILE A CA 1
ATOM 3740 C C . ILE A 1 462 ? 35.818 18.269 -79.853 1.00 89.69 462 ILE A C 1
ATOM 3742 O O . ILE A 1 462 ? 36.761 17.617 -80.305 1.00 89.69 462 ILE A O 1
ATOM 3746 N N . ARG A 1 463 ? 35.933 19.571 -79.569 1.00 89.88 463 ARG A N 1
ATOM 3747 C CA . ARG A 1 463 ? 37.202 20.313 -79.640 1.00 89.88 463 ARG A CA 1
ATOM 3748 C C . ARG A 1 463 ? 37.867 20.301 -78.270 1.00 89.88 463 ARG A C 1
ATOM 3750 O O . ARG A 1 463 ? 37.316 20.829 -77.306 1.00 89.88 463 ARG A O 1
ATOM 3757 N N . LEU A 1 464 ? 39.040 19.675 -78.193 1.00 90.31 464 LEU A N 1
ATOM 3758 C CA . LEU A 1 464 ? 39.900 19.656 -77.006 1.00 90.31 464 LEU A CA 1
ATOM 3759 C C . LEU A 1 464 ? 40.745 20.944 -76.926 1.00 90.31 464 LEU A C 1
ATOM 3761 O O . LEU A 1 464 ? 40.533 21.896 -77.674 1.00 90.31 464 LEU A O 1
ATOM 3765 N N . THR A 1 465 ? 41.709 20.982 -76.004 1.00 89.94 465 THR A N 1
ATOM 3766 C CA . THR A 1 465 ? 42.664 22.087 -75.843 1.00 89.94 465 THR A CA 1
ATOM 3767 C C . THR A 1 465 ? 43.411 22.399 -77.148 1.00 89.94 465 THR A C 1
ATOM 3769 O O . THR A 1 465 ? 44.243 21.611 -77.591 1.00 89.94 465 THR A O 1
ATOM 3772 N N . GLN A 1 466 ? 43.145 23.571 -77.726 1.00 86.88 466 GLN A N 1
ATOM 3773 C CA . GLN A 1 466 ? 43.760 24.078 -78.958 1.00 86.88 466 GLN A CA 1
ATOM 3774 C C . GLN A 1 466 ? 43.864 25.614 -78.918 1.00 86.88 466 GLN A C 1
ATOM 3776 O O . GLN A 1 466 ? 43.389 26.247 -77.972 1.00 86.88 466 GLN A O 1
ATOM 3781 N N . GLU A 1 467 ? 44.495 26.227 -79.923 1.00 84.50 467 GLU A N 1
ATOM 3782 C CA . GLU A 1 467 ? 44.584 27.691 -80.023 1.00 84.50 467 GLU A CA 1
ATOM 3783 C C . GLU A 1 467 ? 43.197 28.360 -80.164 1.00 84.50 467 GLU A C 1
ATOM 3785 O O . GLU A 1 467 ? 42.274 27.732 -80.694 1.00 84.50 467 GLU A O 1
ATOM 3790 N N . PRO A 1 468 ? 43.029 29.624 -79.710 1.00 90.06 468 PRO A N 1
ATOM 3791 C CA . PRO A 1 468 ? 41.796 30.396 -79.885 1.00 90.06 468 PRO A CA 1
ATOM 3792 C C . PRO A 1 468 ? 41.270 30.346 -81.318 1.00 90.06 468 PRO A C 1
ATOM 3794 O O . PRO A 1 468 ? 41.904 30.871 -82.233 1.00 90.06 468 PRO A O 1
ATOM 3797 N N . PHE A 1 469 ? 40.078 29.776 -81.499 1.00 90.94 469 PHE A N 1
ATOM 3798 C CA . PHE A 1 469 ? 39.446 29.646 -82.811 1.00 90.94 469 PHE A CA 1
ATOM 3799 C C . PHE A 1 469 ? 38.176 30.502 -82.920 1.00 90.94 469 PHE A C 1
ATOM 3801 O O . PHE A 1 469 ? 37.395 30.584 -81.966 1.00 90.94 469 PHE A O 1
ATOM 3808 N N . PRO A 1 470 ? 37.930 31.156 -84.068 1.00 91.00 470 PRO A N 1
ATOM 3809 C CA . PRO A 1 470 ? 36.621 31.716 -84.359 1.00 91.00 470 PRO A CA 1
ATOM 3810 C C . PRO A 1 470 ? 35.634 30.592 -84.701 1.00 91.00 470 PRO A C 1
ATOM 3812 O O . PRO A 1 470 ? 36.040 29.506 -85.116 1.00 91.00 470 PRO A O 1
ATOM 3815 N N . LEU A 1 471 ? 34.338 30.876 -84.589 1.00 91.25 471 LEU A N 1
ATOM 3816 C CA . LEU A 1 471 ? 33.309 30.059 -85.230 1.00 91.25 471 LEU A CA 1
ATOM 3817 C C . LEU A 1 471 ? 33.134 30.539 -86.672 1.00 91.25 471 LEU A C 1
ATOM 3819 O O . LEU A 1 471 ? 33.140 31.747 -86.931 1.00 91.25 471 LEU A O 1
ATOM 3823 N N . TYR A 1 472 ? 32.972 29.614 -87.611 1.00 90.75 472 TYR A N 1
ATOM 3824 C CA . TYR A 1 472 ? 32.610 29.952 -88.991 1.00 90.75 472 TYR A CA 1
ATOM 3825 C C . TYR A 1 472 ? 31.093 30.198 -89.122 1.00 90.75 472 TYR A C 1
ATOM 3827 O O . TYR A 1 472 ? 30.330 29.763 -88.261 1.00 90.75 472 TYR A O 1
ATOM 3835 N N . PRO A 1 473 ? 30.618 30.910 -90.162 1.00 87.94 473 PRO A N 1
ATOM 3836 C CA . PRO A 1 473 ? 29.187 31.154 -90.365 1.00 87.94 473 PRO A CA 1
ATOM 3837 C C . PRO A 1 473 ? 28.380 29.849 -90.455 1.00 87.94 473 PRO A C 1
ATOM 3839 O O . PRO A 1 473 ? 28.489 29.116 -91.435 1.00 87.94 473 PRO A O 1
ATOM 3842 N N . GLY A 1 474 ? 27.578 29.574 -89.421 1.00 85.94 474 GLY A N 1
ATOM 3843 C CA . GLY A 1 474 ? 26.774 28.356 -89.265 1.00 85.94 474 GLY A CA 1
ATOM 3844 C C . GLY A 1 474 ? 27.372 27.275 -88.350 1.00 85.94 474 GLY A C 1
ATOM 3845 O O . GLY A 1 474 ? 26.674 26.305 -88.064 1.00 85.94 474 GLY A O 1
ATOM 3846 N N . GLU A 1 475 ? 28.606 27.439 -87.851 1.00 91.56 475 GLU A N 1
ATOM 3847 C CA . GLU A 1 475 ? 29.078 26.695 -86.673 1.00 91.56 475 GLU A CA 1
ATOM 3848 C C . GLU A 1 475 ? 28.446 27.270 -85.401 1.00 91.56 475 GLU A C 1
ATOM 3850 O O . GLU A 1 475 ? 28.446 28.486 -85.196 1.00 91.56 475 GLU A O 1
ATOM 3855 N N . GLU A 1 476 ? 27.987 26.399 -84.503 1.00 87.69 476 GLU A N 1
ATOM 3856 C CA . GLU A 1 476 ? 27.401 26.792 -83.217 1.00 87.69 476 GLU A CA 1
ATOM 3857 C C . GLU A 1 476 ? 28.073 26.031 -82.067 1.00 87.69 476 GLU A C 1
ATOM 3859 O O . GLU A 1 476 ? 28.376 24.843 -82.186 1.00 87.69 476 GLU A O 1
ATOM 3864 N N . VAL A 1 477 ? 28.313 26.690 -80.929 1.00 89.38 477 VAL A N 1
ATOM 3865 C CA . VAL A 1 477 ? 28.763 26.002 -79.706 1.00 89.38 477 VAL A CA 1
ATOM 3866 C C . VAL A 1 477 ? 27.536 25.405 -79.026 1.00 89.38 477 VAL A C 1
ATOM 3868 O O . VAL A 1 477 ? 26.737 26.116 -78.425 1.00 89.38 477 VAL A O 1
ATOM 3871 N N . GLN A 1 478 ? 27.391 24.087 -79.136 1.00 88.88 478 GLN A N 1
ATOM 3872 C CA . GLN A 1 478 ? 26.316 23.317 -78.509 1.00 88.88 478 GLN A CA 1
ATOM 3873 C C . GLN A 1 478 ? 26.579 23.086 -77.019 1.00 88.88 478 GLN A C 1
ATOM 3875 O O . GLN A 1 478 ? 25.645 23.025 -76.221 1.00 88.88 478 GLN A O 1
ATOM 3880 N N . GLN A 1 479 ? 27.852 22.956 -76.643 1.00 86.00 479 GLN A N 1
ATOM 3881 C CA . GLN A 1 479 ? 28.275 22.838 -75.255 1.00 86.00 479 GLN A CA 1
ATOM 3882 C C . GLN A 1 479 ? 29.516 23.694 -75.023 1.00 86.00 479 GLN A C 1
ATOM 3884 O O . GLN A 1 479 ? 30.565 23.455 -75.627 1.00 86.00 479 GLN A O 1
ATOM 3889 N N . ASP A 1 480 ? 29.380 24.665 -74.121 1.00 87.75 480 ASP A N 1
ATOM 3890 C CA . ASP A 1 480 ? 30.460 25.531 -73.659 1.00 87.75 480 ASP A CA 1
ATOM 3891 C C . ASP A 1 480 ? 31.627 24.756 -73.028 1.00 87.75 480 ASP A C 1
ATOM 3893 O O . ASP A 1 480 ? 31.539 23.571 -72.695 1.00 87.75 480 ASP A O 1
ATOM 3897 N N . VAL A 1 481 ? 32.737 25.472 -72.843 1.00 89.12 481 VAL A N 1
ATOM 3898 C CA . VAL A 1 481 ? 34.009 24.978 -72.305 1.00 89.12 481 VAL A CA 1
ATOM 3899 C C . VAL A 1 481 ? 33.818 24.231 -70.974 1.00 89.12 481 VAL A C 1
ATOM 3901 O O . VAL A 1 481 ? 33.707 24.826 -69.903 1.00 89.12 481 VAL A O 1
ATOM 3904 N N . THR A 1 482 ? 33.820 22.902 -71.053 1.00 87.62 482 THR A N 1
ATOM 3905 C CA . THR A 1 482 ? 33.530 21.959 -69.968 1.00 87.62 482 THR A CA 1
ATOM 3906 C C . THR A 1 482 ? 34.792 21.175 -69.607 1.00 87.62 482 THR A C 1
ATOM 3908 O O . THR A 1 482 ? 35.575 20.808 -70.481 1.00 87.62 482 THR A O 1
ATOM 3911 N N . ALA A 1 483 ? 35.025 20.901 -68.322 1.00 88.44 483 ALA A N 1
ATOM 3912 C CA . ALA A 1 483 ? 36.160 20.083 -67.890 1.00 88.44 483 ALA A CA 1
ATOM 3913 C C . ALA A 1 483 ? 35.991 18.607 -68.307 1.00 88.44 483 ALA A C 1
ATOM 3915 O O . ALA A 1 483 ? 34.897 18.050 -68.211 1.00 88.44 483 ALA A O 1
ATOM 3916 N N . LEU A 1 484 ? 37.079 17.956 -68.727 1.00 89.56 484 LEU A N 1
ATOM 3917 C CA . LEU A 1 484 ? 37.104 16.511 -68.972 1.00 89.56 484 LEU A CA 1
ATOM 3918 C C . LEU A 1 484 ? 36.897 15.745 -67.656 1.00 89.56 484 LEU A C 1
ATOM 3920 O O . LEU A 1 484 ? 37.457 16.105 -66.616 1.00 89.56 484 LEU A O 1
ATOM 3924 N N . GLN A 1 485 ? 36.106 14.674 -67.704 1.00 89.25 485 GLN A N 1
ATOM 3925 C CA . GLN A 1 485 ? 35.706 13.938 -66.508 1.00 89.25 485 GLN A CA 1
ATOM 3926 C C . GLN A 1 485 ? 36.830 13.012 -66.028 1.00 89.25 485 GLN A C 1
ATOM 3928 O O . GLN A 1 485 ? 37.262 12.107 -66.739 1.00 89.25 485 GLN A O 1
ATOM 3933 N N . ILE A 1 486 ? 37.295 13.220 -64.796 1.00 89.44 486 ILE A N 1
ATOM 3934 C CA . ILE A 1 486 ? 38.276 12.340 -64.150 1.00 89.44 486 ILE A CA 1
ATOM 3935 C C . ILE A 1 486 ? 37.531 11.193 -63.465 1.00 89.44 486 ILE A C 1
ATOM 3937 O O . ILE A 1 486 ? 36.661 11.418 -62.623 1.00 89.44 486 ILE A O 1
ATOM 3941 N N . VAL A 1 487 ? 37.902 9.967 -63.820 1.00 91.25 487 VAL A N 1
ATOM 3942 C CA . VAL A 1 487 ? 37.411 8.715 -63.242 1.00 91.25 487 VAL A CA 1
ATOM 3943 C C . VAL A 1 487 ? 38.479 8.211 -62.277 1.00 91.25 487 VAL A C 1
ATOM 3945 O O . VAL A 1 487 ? 39.655 8.112 -62.632 1.00 91.25 487 VAL A O 1
ATOM 3948 N N . PHE A 1 488 ? 38.092 7.942 -61.034 1.00 88.06 488 PHE A N 1
ATOM 3949 C CA . PHE A 1 488 ? 39.008 7.577 -59.952 1.00 88.06 488 PHE A CA 1
ATOM 3950 C C . PHE A 1 488 ? 39.207 6.049 -59.874 1.00 88.06 488 PHE A C 1
ATOM 3952 O O . PHE A 1 488 ? 38.387 5.307 -60.421 1.00 88.06 488 PHE A O 1
ATOM 3959 N N . PRO A 1 489 ? 40.253 5.549 -59.185 1.00 86.25 489 PRO A N 1
ATOM 3960 C CA . PRO A 1 489 ? 40.324 4.137 -58.799 1.00 86.25 489 PRO A CA 1
ATOM 3961 C C . PRO A 1 489 ? 39.047 3.708 -58.062 1.00 86.25 489 PRO A C 1
ATOM 3963 O O . PRO A 1 489 ? 38.390 4.539 -57.433 1.00 86.25 489 PRO A O 1
ATOM 3966 N N . ASP A 1 490 ? 38.688 2.426 -58.158 1.00 88.56 490 ASP A N 1
ATOM 3967 C CA . ASP A 1 490 ? 37.455 1.860 -57.587 1.00 88.56 490 ASP A CA 1
ATOM 3968 C C . ASP A 1 490 ? 36.150 2.520 -58.099 1.00 88.56 490 ASP A C 1
ATOM 3970 O O . ASP A 1 490 ? 35.077 2.355 -57.513 1.00 88.56 490 ASP A O 1
ATOM 3974 N N . THR A 1 491 ? 36.212 3.243 -59.225 1.00 91.44 491 THR A N 1
ATOM 3975 C CA . THR A 1 491 ? 35.047 3.803 -59.929 1.00 91.44 491 THR A CA 1
ATOM 3976 C C . THR A 1 491 ? 35.125 3.533 -61.428 1.00 91.44 491 THR A C 1
ATOM 3978 O O . THR A 1 491 ? 36.214 3.418 -61.990 1.00 91.44 491 THR A O 1
ATOM 3981 N N . ALA A 1 492 ? 33.969 3.449 -62.082 1.00 92.75 492 ALA A N 1
ATOM 3982 C CA . ALA A 1 492 ? 33.866 3.314 -63.529 1.00 92.75 492 ALA A CA 1
ATOM 3983 C C . ALA A 1 492 ? 32.690 4.120 -64.083 1.00 92.75 492 ALA A C 1
ATOM 3985 O O . ALA A 1 492 ? 31.686 4.312 -63.398 1.00 92.75 492 ALA A O 1
ATOM 3986 N N . LEU A 1 493 ? 32.784 4.550 -65.339 1.00 92.19 493 LEU A N 1
ATOM 3987 C CA . LEU A 1 493 ? 31.631 5.067 -66.077 1.00 92.19 493 LEU A CA 1
ATOM 3988 C C . LEU A 1 493 ? 30.978 3.918 -66.839 1.00 92.19 493 LEU A C 1
ATOM 3990 O O . LEU A 1 493 ? 31.654 3.242 -67.611 1.00 92.19 493 LEU A O 1
ATOM 3994 N N . ARG A 1 494 ? 29.677 3.705 -66.635 1.00 91.88 494 ARG A N 1
ATOM 3995 C CA . ARG A 1 494 ? 28.869 2.830 -67.489 1.00 91.88 494 ARG A CA 1
ATOM 3996 C C . ARG A 1 494 ? 28.491 3.628 -68.732 1.00 91.88 494 ARG A C 1
ATOM 3998 O O . ARG A 1 494 ? 27.733 4.592 -68.638 1.00 91.88 494 ARG A O 1
ATOM 4005 N N . LEU A 1 495 ? 29.087 3.256 -69.857 1.00 91.56 495 LEU A N 1
ATOM 4006 C CA . LEU A 1 495 ? 28.886 3.871 -71.165 1.00 91.56 495 LEU A CA 1
ATOM 4007 C C . LEU A 1 495 ? 27.873 3.053 -71.967 1.00 91.56 495 LEU A C 1
ATOM 4009 O O . LEU A 1 495 ? 27.796 1.836 -71.791 1.00 91.56 495 LEU A O 1
ATOM 4013 N N . GLN A 1 496 ? 27.129 3.715 -72.851 1.00 91.50 496 GLN A N 1
ATOM 4014 C CA . GLN A 1 496 ? 26.253 3.075 -73.830 1.00 91.50 496 GLN A CA 1
ATOM 4015 C C . GLN A 1 496 ? 26.469 3.665 -75.226 1.00 91.50 496 GLN A C 1
ATOM 4017 O O . GLN A 1 496 ? 26.549 4.883 -75.373 1.00 91.50 496 GLN A O 1
ATOM 4022 N N . ALA A 1 497 ? 26.524 2.818 -76.254 1.00 90.94 497 ALA A N 1
ATOM 4023 C CA . ALA A 1 497 ? 26.592 3.259 -77.645 1.00 90.94 497 ALA A CA 1
ATOM 4024 C C . ALA A 1 497 ? 25.236 3.815 -78.108 1.00 90.94 497 ALA A C 1
ATOM 4026 O O . ALA A 1 497 ? 24.212 3.139 -78.001 1.00 90.94 497 ALA A O 1
ATOM 4027 N N . LEU A 1 498 ? 25.229 5.028 -78.659 1.00 87.88 498 LEU A N 1
ATOM 4028 C CA . LEU A 1 498 ? 24.048 5.658 -79.260 1.00 87.88 498 LEU A CA 1
ATOM 4029 C C . LEU A 1 498 ? 23.814 5.190 -80.705 1.00 87.88 498 LEU A C 1
ATOM 4031 O O . LEU A 1 498 ? 22.682 5.202 -81.186 1.00 87.88 498 LEU A O 1
ATOM 4035 N N . LEU A 1 499 ? 24.886 4.801 -81.396 1.00 86.69 499 LEU A N 1
ATOM 4036 C CA . LEU A 1 499 ? 24.907 4.389 -82.799 1.00 86.69 499 LEU A CA 1
ATOM 4037 C C . LEU A 1 499 ? 26.050 3.391 -83.047 1.00 86.69 499 LEU A C 1
ATOM 4039 O O . LEU A 1 499 ? 26.955 3.274 -82.224 1.00 86.69 499 LEU A O 1
ATOM 4043 N N . ASP A 1 500 ? 26.017 2.677 -84.173 1.00 88.56 500 ASP A N 1
ATOM 4044 C CA . ASP A 1 500 ? 27.046 1.687 -84.519 1.00 88.56 500 ASP A CA 1
ATOM 4045 C C . ASP A 1 500 ? 28.392 2.365 -84.833 1.00 88.56 500 ASP A C 1
ATOM 4047 O O . ASP A 1 500 ? 28.512 3.101 -85.816 1.00 88.56 500 ASP A O 1
ATOM 4051 N N . PHE A 1 501 ? 29.428 2.090 -84.035 1.00 88.75 501 PHE A N 1
ATOM 4052 C CA . PHE A 1 501 ? 30.771 2.650 -84.235 1.00 88.75 501 PHE A CA 1
ATOM 4053 C C . PHE A 1 501 ? 31.888 1.650 -83.913 1.00 88.75 501 PHE A C 1
ATOM 4055 O O . PHE A 1 501 ? 31.658 0.539 -83.437 1.00 88.75 501 PHE A O 1
ATOM 4062 N N . THR A 1 502 ? 33.130 2.022 -84.224 1.00 87.38 502 THR A N 1
ATOM 4063 C CA . THR A 1 502 ? 34.323 1.287 -83.779 1.00 87.38 502 THR A CA 1
ATOM 4064 C C . THR A 1 502 ? 35.036 2.147 -82.750 1.00 87.38 502 THR A C 1
ATOM 4066 O O . THR A 1 502 ? 35.403 3.278 -83.062 1.00 87.38 502 THR A O 1
ATOM 4069 N N . ASP A 1 503 ? 35.191 1.636 -81.531 1.00 79.69 503 ASP A N 1
ATOM 4070 C CA . ASP A 1 503 ? 35.803 2.392 -80.442 1.00 79.69 503 ASP A CA 1
ATOM 4071 C C . ASP A 1 503 ? 37.332 2.504 -80.588 1.00 79.69 503 ASP A C 1
ATOM 4073 O O . ASP A 1 503 ? 37.961 1.887 -81.454 1.00 79.69 503 ASP A O 1
ATOM 4077 N N . SER A 1 504 ? 37.952 3.291 -79.708 1.00 72.19 504 SER A N 1
ATOM 4078 C CA . SER A 1 504 ? 39.401 3.530 -79.687 1.00 72.19 504 SER A CA 1
ATOM 4079 C C . SER A 1 504 ? 40.254 2.287 -79.377 1.00 72.19 504 SER A C 1
ATOM 4081 O O . SER A 1 504 ? 41.474 2.340 -79.528 1.00 72.19 504 SER A O 1
ATOM 4083 N N . THR A 1 505 ? 39.641 1.156 -79.003 1.00 73.69 505 THR A N 1
ATOM 4084 C CA . THR A 1 505 ? 40.307 -0.153 -78.851 1.00 73.69 505 THR A CA 1
ATOM 4085 C C . THR A 1 505 ? 40.210 -1.025 -80.109 1.00 73.69 505 THR A C 1
ATOM 4087 O O . THR A 1 505 ? 40.809 -2.098 -80.162 1.00 73.69 505 THR A O 1
ATOM 4090 N N . GLY A 1 506 ? 39.468 -0.580 -81.131 1.00 77.81 506 GLY A N 1
ATOM 4091 C CA . GLY A 1 506 ? 39.143 -1.365 -82.322 1.00 77.81 506 GLY A CA 1
ATOM 4092 C C . GLY A 1 506 ? 37.928 -2.284 -82.148 1.00 77.81 506 GLY A C 1
ATOM 4093 O O . GLY A 1 506 ? 37.629 -3.075 -83.046 1.00 77.81 506 GLY A O 1
ATOM 4094 N N . THR A 1 507 ? 37.211 -2.195 -81.023 1.00 84.38 507 THR A N 1
ATOM 4095 C CA . THR A 1 507 ? 36.009 -3.000 -80.779 1.00 84.38 507 THR A CA 1
ATOM 4096 C C . THR A 1 507 ? 34.821 -2.370 -81.500 1.00 84.38 507 THR A C 1
ATOM 4098 O O . THR A 1 507 ? 34.527 -1.187 -81.326 1.00 84.38 507 THR A O 1
ATOM 4101 N N . LYS A 1 508 ? 34.106 -3.161 -82.305 1.00 88.38 508 LYS A N 1
ATOM 4102 C CA . LYS A 1 508 ? 32.839 -2.731 -82.910 1.00 88.38 508 LYS A CA 1
ATOM 4103 C C . LYS A 1 508 ? 31.744 -2.734 -81.846 1.00 88.38 508 LYS A C 1
ATOM 4105 O O . LYS A 1 508 ? 31.485 -3.778 -81.253 1.00 88.38 508 LYS A O 1
ATOM 4110 N N . ARG A 1 509 ? 31.120 -1.580 -81.623 1.00 88.00 509 ARG A N 1
ATOM 4111 C CA . ARG A 1 509 ? 29.963 -1.385 -80.742 1.00 88.00 509 ARG A CA 1
ATOM 4112 C C . ARG A 1 509 ? 28.710 -1.266 -81.597 1.00 88.00 509 ARG A C 1
ATOM 4114 O O . ARG A 1 509 ? 28.737 -0.575 -82.615 1.00 88.00 509 ARG A O 1
ATOM 4121 N N . THR A 1 510 ? 27.634 -1.923 -81.184 1.00 89.38 510 THR A N 1
ATOM 4122 C CA . THR A 1 510 ? 26.306 -1.770 -81.788 1.00 89.38 510 THR A CA 1
ATOM 4123 C C . THR A 1 510 ? 25.431 -0.865 -80.928 1.00 89.38 510 THR A C 1
ATOM 4125 O O . THR A 1 510 ? 25.620 -0.781 -79.713 1.00 89.38 510 THR A O 1
ATOM 4128 N N . ALA A 1 511 ? 24.486 -0.156 -81.544 1.00 88.44 511 ALA A N 1
ATOM 4129 C CA . ALA A 1 511 ? 23.595 0.762 -80.842 1.00 88.44 511 ALA A CA 1
ATOM 4130 C C . ALA A 1 511 ? 22.864 0.064 -79.674 1.00 88.44 511 ALA A C 1
ATOM 4132 O O . ALA A 1 511 ? 22.161 -0.931 -79.858 1.00 88.44 511 ALA A O 1
ATOM 4133 N N . GLY A 1 512 ? 23.027 0.601 -78.463 1.00 85.31 512 GLY A N 1
ATOM 4134 C CA . GLY A 1 512 ? 22.489 0.047 -77.221 1.00 85.31 512 GLY A CA 1
ATOM 4135 C C . GLY A 1 512 ? 23.443 -0.852 -76.422 1.00 85.31 512 GLY A C 1
ATOM 4136 O O . GLY A 1 512 ? 23.120 -1.148 -75.269 1.00 85.31 512 GLY A O 1
ATOM 4137 N N . ASP A 1 513 ? 24.606 -1.250 -76.958 1.00 87.44 513 ASP A N 1
ATOM 4138 C CA . ASP A 1 513 ? 25.636 -1.963 -76.183 1.00 87.44 513 ASP A CA 1
ATOM 4139 C C . ASP A 1 513 ? 26.103 -1.129 -74.984 1.00 87.44 513 ASP A C 1
ATOM 4141 O O . ASP A 1 513 ? 26.331 0.072 -75.116 1.00 87.44 513 ASP A O 1
ATOM 4145 N N . GLU A 1 514 ? 26.305 -1.778 -73.833 1.00 90.00 514 GLU A N 1
ATOM 4146 C CA . GLU A 1 514 ? 26.805 -1.142 -72.608 1.00 90.00 514 GLU A CA 1
ATOM 4147 C C . GLU A 1 514 ? 28.142 -1.746 -72.165 1.00 90.00 514 GLU A C 1
ATOM 4149 O O . GLU A 1 514 ? 28.329 -2.964 -72.201 1.00 90.00 514 GLU A O 1
ATOM 4154 N N . TRP A 1 515 ? 29.066 -0.910 -71.691 1.00 89.88 515 TRP A N 1
ATOM 4155 C CA . TRP A 1 515 ? 30.350 -1.344 -71.129 1.00 89.88 515 TRP A CA 1
ATOM 4156 C C . TRP A 1 515 ? 30.849 -0.374 -70.052 1.00 89.88 515 TRP A C 1
ATOM 4158 O O . TRP A 1 515 ? 30.190 0.614 -69.733 1.00 89.88 515 TRP A O 1
ATOM 4168 N N . LEU A 1 516 ? 32.006 -0.677 -69.456 1.00 90.81 516 LEU A N 1
ATOM 4169 C CA . LEU A 1 516 ? 32.626 0.147 -68.420 1.00 90.81 516 LEU A CA 1
ATOM 4170 C C . LEU A 1 516 ? 33.917 0.803 -68.920 1.00 90.81 516 LEU A C 1
ATOM 4172 O O . LEU A 1 516 ? 34.771 0.135 -69.499 1.00 90.81 516 LEU A O 1
ATOM 4176 N N . PHE A 1 517 ? 34.083 2.087 -68.614 1.00 91.25 517 PHE A N 1
ATOM 4177 C CA . PHE A 1 517 ? 35.377 2.768 -68.572 1.00 91.25 517 PHE A CA 1
ATOM 4178 C C . PHE A 1 517 ? 35.853 2.765 -67.113 1.00 91.25 517 PHE A C 1
ATOM 4180 O O . PHE A 1 517 ? 35.359 3.548 -66.299 1.00 91.25 517 PHE A O 1
ATOM 4187 N N . GLU A 1 518 ? 36.745 1.840 -66.754 1.00 90.38 518 GLU A N 1
ATOM 4188 C CA . GLU A 1 518 ? 37.274 1.695 -65.389 1.00 90.38 518 GLU A CA 1
ATOM 4189 C C . GLU A 1 518 ? 38.404 2.709 -65.116 1.00 90.38 518 GLU A C 1
ATOM 4191 O O . GLU A 1 518 ? 39.275 2.923 -65.959 1.00 90.38 518 GLU A O 1
ATOM 4196 N N . GLY A 1 519 ? 38.392 3.357 -63.946 1.00 88.31 519 GLY A N 1
ATOM 4197 C CA . GLY A 1 519 ? 39.449 4.285 -63.528 1.00 88.31 519 GLY A CA 1
ATOM 4198 C C . GLY A 1 519 ? 40.660 3.592 -62.874 1.00 88.31 519 GLY A C 1
ATOM 4199 O O . GLY A 1 519 ? 40.562 2.436 -62.460 1.00 88.31 519 GLY A O 1
ATOM 4200 N N . PRO A 1 520 ? 41.801 4.292 -62.699 1.00 88.94 520 PRO A N 1
ATOM 4201 C CA . PRO A 1 520 ? 41.989 5.730 -62.895 1.00 88.94 520 PRO A CA 1
ATOM 4202 C C . PRO A 1 520 ? 42.217 6.144 -64.355 1.00 88.94 520 PRO A C 1
ATOM 4204 O O . PRO A 1 520 ? 43.115 5.637 -65.022 1.00 88.94 520 PRO A O 1
ATOM 4207 N N . GLY A 1 521 ? 41.479 7.153 -64.820 1.00 88.31 521 GLY A N 1
ATOM 4208 C CA . GLY A 1 521 ? 41.639 7.701 -66.168 1.00 88.31 521 GLY A CA 1
ATOM 4209 C C . GLY A 1 521 ? 40.872 9.006 -66.381 1.00 88.31 521 GLY A C 1
ATOM 4210 O O . GLY A 1 521 ? 39.948 9.324 -65.637 1.00 88.31 521 GLY A O 1
ATOM 4211 N N . THR A 1 522 ? 41.245 9.769 -67.408 1.00 88.25 522 THR A N 1
ATOM 4212 C CA . THR A 1 522 ? 40.445 10.908 -67.881 1.00 88.25 522 THR A CA 1
ATOM 4213 C C . THR A 1 522 ? 39.556 10.421 -69.016 1.00 88.25 522 THR A C 1
ATOM 4215 O O . THR A 1 522 ? 40.071 10.020 -70.057 1.00 88.25 522 THR A O 1
ATOM 4218 N N . TYR A 1 523 ? 38.241 10.462 -68.824 1.00 89.94 523 TYR A N 1
ATOM 4219 C CA . TYR A 1 523 ? 37.274 10.178 -69.876 1.00 89.94 523 TYR A CA 1
ATOM 4220 C C . TYR A 1 523 ? 37.247 11.333 -70.886 1.00 89.94 523 TYR A C 1
ATOM 4222 O O . TYR A 1 523 ? 37.145 12.507 -70.509 1.00 89.94 523 TYR A O 1
ATOM 4230 N N . ILE A 1 524 ? 37.357 10.987 -72.168 1.00 87.69 524 ILE A N 1
ATOM 4231 C CA . ILE A 1 524 ? 37.216 11.899 -73.304 1.00 87.69 524 ILE A CA 1
ATOM 4232 C C . ILE A 1 524 ? 35.876 11.558 -73.958 1.00 87.69 524 ILE A C 1
ATOM 4234 O O . ILE A 1 524 ? 35.754 10.444 -74.456 1.00 87.69 524 ILE A O 1
ATOM 4238 N N . PRO A 1 525 ? 34.880 12.462 -73.956 1.00 86.75 525 PRO A N 1
ATOM 4239 C CA . PRO A 1 525 ? 33.595 12.174 -74.577 1.00 86.75 525 PRO A CA 1
ATOM 4240 C C . PRO A 1 525 ? 33.729 11.961 -76.087 1.00 86.75 525 PRO A C 1
ATOM 4242 O O . PRO A 1 525 ? 34.234 12.835 -76.797 1.00 86.75 525 PRO A O 1
ATOM 4245 N N . HIS A 1 526 ? 33.228 10.829 -76.573 1.00 86.25 526 HIS A N 1
ATOM 4246 C CA . HIS A 1 526 ? 32.909 10.624 -77.984 1.00 86.25 526 HIS A CA 1
ATOM 4247 C C . HIS A 1 526 ? 31.443 11.024 -78.262 1.00 86.25 526 HIS A C 1
ATOM 4249 O O . HIS A 1 526 ? 30.656 11.195 -77.331 1.00 86.25 526 HIS A O 1
ATOM 4255 N N . LYS A 1 527 ? 31.069 11.235 -79.532 1.00 84.44 527 LYS A N 1
ATOM 4256 C CA . LYS A 1 527 ? 29.691 11.631 -79.922 1.00 84.44 527 LYS A CA 1
ATOM 4257 C C . LYS A 1 527 ? 28.786 10.419 -80.176 1.00 84.44 527 LYS A C 1
ATOM 4259 O O . LYS A 1 527 ? 27.570 10.543 -80.273 1.00 84.44 527 LYS A O 1
ATOM 4264 N N . GLU A 1 528 ? 29.406 9.254 -80.317 1.00 88.56 528 GLU A N 1
ATOM 4265 C CA . GLU A 1 528 ? 28.801 7.962 -80.612 1.00 88.56 528 GLU A CA 1
ATOM 4266 C C . GLU A 1 528 ? 28.344 7.213 -79.343 1.00 88.56 528 GLU A C 1
ATOM 4268 O O . GLU A 1 528 ? 27.675 6.184 -79.439 1.00 88.56 528 GLU A O 1
ATOM 4273 N N . GLU A 1 529 ? 28.670 7.729 -78.153 1.00 89.19 529 GLU A N 1
ATOM 4274 C CA . GLU A 1 529 ? 28.417 7.105 -76.850 1.00 89.19 529 GLU A CA 1
ATOM 4275 C C . GLU A 1 529 ? 27.853 8.099 -75.818 1.00 89.19 529 GLU A C 1
ATOM 4277 O O . GLU A 1 529 ? 28.005 9.314 -75.941 1.00 89.19 529 GLU A O 1
ATOM 4282 N N . VAL A 1 530 ? 27.205 7.582 -74.772 1.00 90.38 530 VAL A N 1
ATOM 4283 C CA . VAL A 1 530 ? 26.675 8.366 -73.648 1.00 90.38 530 VAL A CA 1
ATOM 4284 C C . VAL A 1 530 ? 27.084 7.757 -72.307 1.00 90.38 530 VAL A C 1
ATOM 4286 O O . VAL A 1 530 ? 27.097 6.538 -72.137 1.00 90.38 530 VAL A O 1
ATOM 4289 N N . VAL A 1 531 ? 27.389 8.610 -71.325 1.00 91.12 531 VAL A N 1
ATOM 4290 C CA . VAL A 1 531 ? 27.598 8.197 -69.929 1.00 91.12 531 VAL A CA 1
ATOM 4291 C C . VAL A 1 531 ? 26.235 7.993 -69.265 1.00 91.12 531 VAL A C 1
ATOM 4293 O O . VAL A 1 531 ? 25.499 8.960 -69.076 1.00 91.12 531 VAL A O 1
ATOM 4296 N N . LEU A 1 532 ? 25.906 6.758 -68.879 1.00 89.31 532 LEU A N 1
ATOM 4297 C CA . LEU A 1 532 ? 24.677 6.448 -68.143 1.00 89.31 532 LEU A CA 1
ATOM 4298 C C . LEU A 1 532 ? 24.818 6.755 -66.646 1.00 89.31 532 LEU A C 1
ATOM 4300 O O . LEU A 1 532 ? 23.995 7.463 -66.072 1.00 89.31 532 LEU A O 1
ATOM 4304 N N . GLU A 1 533 ? 25.858 6.220 -66.000 1.00 89.19 533 GLU A N 1
ATOM 4305 C CA . GLU A 1 533 ? 26.090 6.396 -64.560 1.00 89.19 533 GLU A CA 1
ATOM 4306 C C . GLU A 1 533 ? 27.561 6.186 -64.165 1.00 89.19 533 GLU A C 1
ATOM 4308 O O . GLU A 1 533 ? 28.338 5.554 -64.881 1.00 89.19 533 GLU A O 1
ATOM 4313 N N . THR A 1 534 ? 27.951 6.703 -62.994 1.00 90.44 534 THR A N 1
ATOM 4314 C CA . THR A 1 534 ? 29.253 6.411 -62.368 1.00 90.44 534 THR A CA 1
ATOM 4315 C C . THR A 1 534 ? 29.092 5.298 -61.334 1.00 90.44 534 THR A C 1
ATOM 4317 O O . THR A 1 534 ? 28.659 5.548 -60.207 1.00 90.44 534 THR A O 1
ATOM 4320 N N . ILE A 1 535 ? 29.467 4.077 -61.708 1.00 90.38 535 ILE A N 1
ATOM 4321 C CA . ILE A 1 535 ? 29.517 2.922 -60.809 1.00 90.38 535 ILE A CA 1
ATOM 4322 C C . ILE A 1 535 ? 30.693 3.092 -59.837 1.00 90.38 535 ILE A C 1
ATOM 4324 O O . ILE A 1 535 ? 31.764 3.585 -60.200 1.00 90.38 535 ILE A O 1
ATOM 4328 N N . LYS A 1 536 ? 30.499 2.671 -58.585 1.00 89.50 536 LYS A N 1
ATOM 4329 C CA . LYS A 1 536 ? 31.537 2.615 -57.547 1.00 89.50 536 LYS A CA 1
ATOM 4330 C C . LYS A 1 536 ? 31.674 1.188 -57.035 1.00 89.50 536 LYS A C 1
ATOM 4332 O O . LYS A 1 536 ? 30.676 0.474 -56.935 1.00 89.50 536 LYS A O 1
ATOM 4337 N N . ALA A 1 537 ? 32.887 0.784 -56.681 1.00 89.94 537 ALA A N 1
ATOM 4338 C CA . ALA A 1 537 ? 33.116 -0.505 -56.055 1.00 89.94 537 ALA A CA 1
ATOM 4339 C C . ALA A 1 537 ? 32.489 -0.559 -54.653 1.00 89.94 537 ALA A C 1
ATOM 4341 O O . ALA A 1 537 ? 32.566 0.389 -53.869 1.00 89.94 537 ALA A O 1
ATOM 4342 N N . THR A 1 538 ? 31.876 -1.693 -54.332 1.00 90.00 538 THR A N 1
ATOM 4343 C CA . THR A 1 538 ? 31.305 -1.977 -53.014 1.00 90.00 538 THR A CA 1
ATOM 4344 C C . THR A 1 538 ? 32.326 -2.749 -52.186 1.00 90.00 538 THR A C 1
ATOM 4346 O O . THR A 1 538 ? 32.840 -3.772 -52.632 1.00 90.00 538 THR A O 1
ATOM 4349 N N . VAL A 1 539 ? 32.650 -2.263 -50.985 1.00 89.19 539 VAL A N 1
ATOM 4350 C CA . VAL A 1 539 ? 33.672 -2.884 -50.127 1.00 89.19 539 VAL A CA 1
ATOM 4351 C C . VAL A 1 539 ? 33.067 -4.034 -49.321 1.00 89.19 539 VAL A C 1
ATOM 4353 O O . VAL A 1 539 ? 32.325 -3.806 -48.366 1.00 89.19 539 VAL A O 1
ATOM 4356 N N . ILE A 1 540 ? 33.427 -5.260 -49.692 1.00 91.38 540 ILE A N 1
ATOM 4357 C CA . ILE A 1 540 ? 33.096 -6.500 -48.987 1.00 91.38 540 ILE A CA 1
ATOM 4358 C C . ILE A 1 540 ? 34.108 -6.689 -47.852 1.00 91.38 540 ILE A C 1
ATOM 4360 O O . ILE A 1 540 ? 35.318 -6.680 -48.090 1.00 91.38 540 ILE A O 1
ATOM 4364 N N . ARG A 1 541 ? 33.630 -6.861 -46.616 1.00 88.62 541 ARG A N 1
ATOM 4365 C CA . ARG A 1 541 ? 34.470 -7.154 -45.441 1.00 88.62 541 ARG A CA 1
ATOM 4366 C C . ARG A 1 541 ? 34.509 -8.654 -45.146 1.00 88.62 541 ARG A C 1
ATOM 4368 O O . ARG A 1 541 ? 33.753 -9.437 -45.716 1.00 88.62 541 ARG A O 1
ATOM 4375 N N . GLU A 1 542 ? 35.367 -9.047 -44.212 1.00 85.81 542 GLU A N 1
ATOM 4376 C CA . GLU A 1 542 ? 35.281 -10.360 -43.567 1.00 85.81 542 GLU A CA 1
ATOM 4377 C C . GLU A 1 542 ? 33.869 -10.589 -43.002 1.00 85.81 542 GLU A C 1
ATOM 4379 O O . GLU A 1 542 ? 33.218 -9.651 -42.536 1.00 85.81 542 GLU A O 1
ATOM 4384 N N . ASN A 1 543 ? 33.389 -11.835 -43.061 1.00 88.69 543 ASN A N 1
ATOM 4385 C CA . ASN A 1 543 ? 32.022 -12.217 -42.685 1.00 88.69 543 ASN A CA 1
ATOM 4386 C C . ASN A 1 543 ? 30.904 -11.472 -43.452 1.00 88.69 543 ASN A C 1
ATOM 4388 O O . ASN A 1 543 ? 29.779 -11.365 -42.960 1.00 88.69 543 ASN A O 1
ATOM 4392 N N . GLN A 1 544 ? 31.185 -10.999 -44.673 1.00 91.25 544 GLN A N 1
ATOM 4393 C CA . GLN A 1 544 ? 30.195 -10.442 -45.596 1.00 91.25 544 GLN A CA 1
ATOM 4394 C C . GLN A 1 544 ? 30.302 -11.059 -46.998 1.00 91.25 544 GLN A C 1
ATOM 4396 O O . GLN A 1 544 ? 31.362 -11.518 -47.423 1.00 91.25 544 GLN A O 1
ATOM 4401 N N . ALA A 1 545 ? 29.198 -11.017 -47.739 1.00 90.56 545 ALA A N 1
ATOM 4402 C CA . ALA A 1 545 ? 29.151 -11.247 -49.178 1.00 90.56 545 ALA A CA 1
ATOM 4403 C C . ALA A 1 545 ? 28.222 -10.222 -49.838 1.00 90.56 545 ALA A C 1
ATOM 4405 O O . ALA A 1 545 ? 27.231 -9.809 -49.240 1.00 90.56 545 ALA A O 1
ATOM 4406 N N . ILE A 1 546 ? 28.518 -9.823 -51.072 1.00 92.44 546 ILE A N 1
ATOM 4407 C CA . ILE A 1 546 ? 27.612 -9.002 -51.884 1.00 92.44 546 ILE A CA 1
ATOM 4408 C C . ILE A 1 546 ? 26.682 -9.910 -52.690 1.00 92.44 546 ILE A C 1
ATOM 4410 O O . ILE A 1 546 ? 27.133 -10.911 -53.253 1.00 92.44 546 ILE A O 1
ATOM 4414 N N . ARG A 1 547 ? 25.393 -9.572 -52.748 1.00 92.81 547 ARG A N 1
ATOM 4415 C CA . ARG A 1 547 ? 24.400 -10.249 -53.587 1.00 92.81 547 ARG A CA 1
ATOM 4416 C C . ARG A 1 547 ? 24.277 -9.529 -54.916 1.00 92.81 547 ARG A C 1
ATOM 4418 O O . ARG A 1 547 ? 24.021 -8.324 -54.954 1.00 92.81 547 ARG A O 1
ATOM 4425 N N . LEU A 1 548 ? 24.459 -10.281 -55.991 1.00 92.19 548 LEU A N 1
ATOM 4426 C CA . LEU A 1 548 ? 24.424 -9.789 -57.361 1.00 92.19 548 LEU A CA 1
ATOM 4427 C C . LEU A 1 548 ? 23.273 -10.437 -58.127 1.00 92.19 548 LEU A C 1
ATOM 4429 O O . LEU A 1 548 ? 22.913 -11.582 -57.848 1.00 92.19 548 LEU A O 1
ATOM 4433 N N . ARG A 1 549 ? 22.737 -9.709 -59.109 1.00 92.56 549 ARG A N 1
ATOM 4434 C CA . ARG A 1 549 ? 21.749 -10.187 -60.078 1.00 92.56 549 ARG A CA 1
ATOM 4435 C C . ARG A 1 549 ? 22.189 -9.900 -61.506 1.00 92.56 549 ARG A C 1
ATOM 4437 O O . ARG A 1 549 ? 22.693 -8.817 -61.795 1.00 92.56 549 ARG A O 1
ATOM 4444 N N . ALA A 1 550 ? 21.953 -10.837 -62.416 1.00 91.75 550 ALA A N 1
ATOM 4445 C CA . ALA A 1 550 ? 22.229 -10.636 -63.836 1.00 91.75 550 ALA A CA 1
ATOM 4446 C C . ALA A 1 550 ? 21.089 -9.849 -64.501 1.00 91.75 550 ALA A C 1
ATOM 4448 O O . ALA A 1 550 ? 19.955 -10.326 -64.573 1.00 91.75 550 ALA A O 1
ATOM 4449 N N . ARG A 1 551 ? 21.387 -8.653 -65.024 1.00 87.06 551 ARG A N 1
ATOM 4450 C CA . ARG A 1 551 ? 20.439 -7.845 -65.823 1.00 87.06 551 ARG A CA 1
ATOM 4451 C C . ARG A 1 551 ? 20.237 -8.383 -67.244 1.00 87.06 551 ARG A C 1
ATOM 4453 O O . ARG A 1 551 ? 19.225 -8.086 -67.870 1.00 87.06 551 ARG A O 1
ATOM 4460 N N . LYS A 1 552 ? 21.206 -9.149 -67.747 1.00 85.06 552 LYS A N 1
ATOM 4461 C CA . LYS A 1 552 ? 21.262 -9.745 -69.087 1.00 85.06 552 LYS A CA 1
ATOM 4462 C C . LYS A 1 552 ? 22.036 -11.059 -68.988 1.00 85.06 552 LYS A C 1
ATOM 4464 O O . LYS A 1 552 ? 22.900 -11.183 -68.120 1.00 85.06 552 LYS A O 1
ATOM 4469 N N . GLU A 1 553 ? 21.750 -12.011 -69.869 1.00 86.31 553 GLU A N 1
ATOM 4470 C CA . GLU A 1 553 ? 22.541 -13.238 -69.993 1.00 86.31 553 GLU A CA 1
ATOM 4471 C C . GLU A 1 553 ? 24.002 -12.904 -70.324 1.00 86.31 553 GLU A C 1
ATOM 4473 O O . GLU A 1 553 ? 24.282 -12.020 -71.140 1.00 86.31 553 GLU A O 1
ATOM 4478 N N . GLY A 1 554 ? 24.940 -13.591 -69.676 1.00 83.56 554 GLY A N 1
ATOM 4479 C CA . GLY A 1 554 ? 26.358 -13.282 -69.813 1.00 83.56 554 GLY A CA 1
ATOM 4480 C C . GLY A 1 554 ? 27.250 -14.099 -68.887 1.00 83.56 554 GLY A C 1
ATOM 4481 O O . GLY A 1 554 ? 26.878 -15.177 -68.424 1.00 83.56 554 GLY A O 1
ATOM 4482 N N . VAL A 1 555 ? 28.446 -13.573 -68.628 1.00 85.50 555 VAL A N 1
ATOM 4483 C CA . VAL A 1 555 ? 29.453 -14.173 -67.746 1.00 85.50 555 VAL A CA 1
ATOM 4484 C C . VAL A 1 555 ? 29.772 -13.173 -66.636 1.00 85.50 555 VAL A C 1
ATOM 4486 O O . VAL A 1 555 ? 30.025 -12.004 -66.928 1.00 85.50 555 VAL A O 1
ATOM 4489 N N . ASP A 1 556 ? 29.735 -13.614 -65.379 1.00 85.38 556 ASP A N 1
ATOM 4490 C CA . ASP A 1 556 ? 30.090 -12.774 -64.227 1.00 85.38 556 ASP A CA 1
ATOM 4491 C C . ASP A 1 556 ? 31.615 -12.594 -64.079 1.00 85.38 556 ASP A C 1
ATOM 4493 O O . ASP A 1 556 ? 32.407 -13.294 -64.721 1.00 85.38 556 ASP A O 1
ATOM 4497 N N . ARG A 1 557 ? 32.072 -11.697 -63.190 1.00 82.62 557 ARG A N 1
ATOM 4498 C CA . ARG A 1 557 ? 33.521 -11.516 -62.933 1.00 82.62 557 ARG A CA 1
ATOM 4499 C C . ARG A 1 557 ? 34.247 -12.755 -62.371 1.00 82.62 557 ARG A C 1
ATOM 4501 O O . ARG A 1 557 ? 35.468 -12.706 -62.223 1.00 82.62 557 ARG A O 1
ATOM 4508 N N . SER A 1 558 ? 33.555 -13.855 -62.054 1.00 79.25 558 SER A N 1
ATOM 4509 C CA . SER A 1 558 ? 34.177 -15.136 -61.673 1.00 79.25 558 SER A CA 1
ATOM 4510 C C . SER A 1 558 ? 34.393 -16.092 -62.854 1.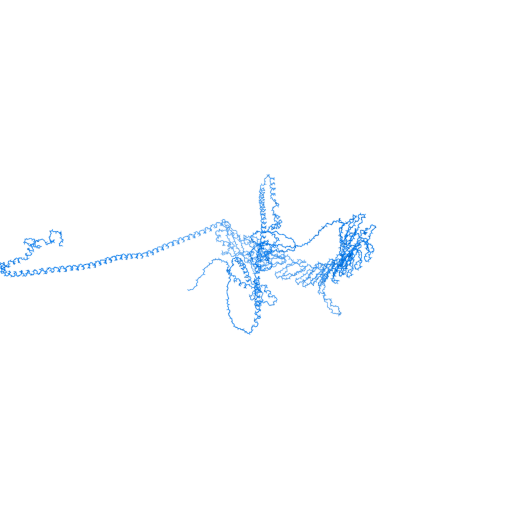00 79.25 558 SER A C 1
ATOM 4512 O O . SER A 1 558 ? 35.060 -17.112 -62.688 1.00 79.25 558 SER A O 1
ATOM 4514 N N . GLY A 1 559 ? 33.860 -15.773 -64.039 1.00 82.44 559 GLY A N 1
ATOM 4515 C CA . GLY A 1 559 ? 33.856 -16.667 -65.199 1.00 82.44 559 GLY A CA 1
ATOM 4516 C C . GLY A 1 559 ? 32.652 -17.615 -65.249 1.00 82.44 559 GLY A C 1
ATOM 4517 O O . GLY A 1 559 ? 32.620 -18.509 -66.095 1.00 82.44 559 GLY A O 1
ATOM 4518 N N . THR A 1 560 ? 31.657 -17.440 -64.373 1.00 85.38 560 THR A N 1
ATOM 4519 C CA . THR A 1 560 ? 30.448 -18.275 -64.346 1.00 85.38 560 THR A CA 1
ATOM 4520 C C . THR A 1 560 ? 29.394 -17.702 -65.295 1.00 85.38 560 THR A C 1
ATOM 4522 O O . THR A 1 560 ? 29.118 -16.502 -65.263 1.00 85.38 560 THR A O 1
ATOM 4525 N N . GLN A 1 561 ? 28.785 -18.545 -66.134 1.00 89.00 561 GLN A N 1
ATOM 4526 C CA . GLN A 1 561 ? 27.628 -18.147 -66.945 1.00 89.00 561 GLN A CA 1
ATOM 4527 C C . GLN A 1 561 ? 26.418 -17.865 -66.047 1.00 89.00 561 GLN A C 1
ATOM 4529 O O . GLN A 1 561 ? 26.136 -18.651 -65.145 1.00 89.00 561 GLN A O 1
ATOM 4534 N N . ARG A 1 562 ? 25.704 -16.767 -66.314 1.00 90.44 562 ARG A N 1
ATOM 4535 C CA . ARG A 1 562 ? 24.502 -16.349 -65.579 1.00 90.44 562 ARG A CA 1
ATOM 4536 C C . ARG A 1 562 ? 23.337 -16.117 -66.530 1.00 90.44 562 ARG A C 1
ATOM 4538 O O . ARG A 1 562 ? 23.516 -15.490 -67.577 1.00 90.44 562 ARG A O 1
ATOM 4545 N N . VAL A 1 563 ? 22.148 -16.576 -66.147 1.00 90.56 563 VAL A N 1
ATOM 4546 C CA . VAL A 1 563 ? 20.898 -16.280 -66.875 1.00 90.56 563 VAL A CA 1
ATOM 4547 C C . VAL A 1 563 ? 20.239 -15.004 -66.344 1.00 90.56 563 VAL A C 1
ATOM 4549 O O . VAL A 1 563 ? 20.421 -14.645 -65.181 1.00 90.56 563 VAL A O 1
ATOM 4552 N N . THR A 1 564 ? 19.462 -14.299 -67.172 1.00 89.81 564 THR A N 1
ATOM 4553 C CA . THR A 1 564 ? 18.775 -13.063 -66.752 1.00 89.81 564 THR A CA 1
ATOM 4554 C C . THR A 1 564 ? 17.897 -13.305 -65.521 1.00 89.81 564 THR A C 1
ATOM 4556 O O . THR A 1 564 ? 17.065 -14.211 -65.505 1.00 89.81 564 THR A O 1
ATOM 4559 N N . GLY A 1 565 ? 18.065 -12.477 -64.488 1.00 86.81 565 GLY A N 1
ATOM 4560 C CA . GLY A 1 565 ? 17.354 -12.602 -63.214 1.00 86.81 565 GLY A CA 1
ATOM 4561 C C . GLY A 1 565 ? 17.938 -13.632 -62.240 1.00 86.81 565 GLY A C 1
ATOM 4562 O O . GLY A 1 565 ? 17.423 -13.753 -61.130 1.00 86.81 565 GLY A O 1
ATOM 4563 N N . GLU A 1 566 ? 19.007 -14.351 -62.597 1.00 89.56 566 GLU A N 1
ATOM 4564 C CA . GLU A 1 566 ? 19.741 -15.192 -61.648 1.00 89.56 566 GLU A CA 1
ATOM 4565 C C . GLU A 1 566 ? 20.397 -14.337 -60.560 1.00 89.56 566 GLU A C 1
ATOM 4567 O O . GLU A 1 566 ? 20.964 -13.284 -60.853 1.00 89.56 566 GLU A O 1
ATOM 4572 N N . GLU A 1 567 ? 20.351 -14.817 -59.315 1.00 91.38 567 GLU A N 1
ATOM 4573 C CA . GLU A 1 567 ? 20.979 -14.181 -58.157 1.00 91.38 567 GLU A CA 1
ATOM 4574 C C . GLU A 1 567 ? 22.040 -15.095 -57.522 1.00 91.38 567 GLU A C 1
ATOM 4576 O O . GLU A 1 567 ? 21.804 -16.291 -57.306 1.00 91.38 567 GLU A O 1
ATOM 4581 N N . TRP A 1 568 ? 23.201 -14.523 -57.192 1.00 90.75 568 TRP A N 1
ATOM 4582 C CA . TRP A 1 568 ? 24.332 -15.208 -56.553 1.00 90.75 568 TRP A CA 1
ATOM 4583 C C . TRP A 1 568 ? 25.041 -14.309 -55.529 1.00 90.75 568 TRP A C 1
ATOM 4585 O O . TRP A 1 568 ? 24.729 -13.127 -55.393 1.00 90.75 568 TRP A O 1
ATOM 4595 N N . LEU A 1 569 ? 25.992 -14.886 -54.789 1.00 91.25 569 LEU A N 1
ATOM 4596 C CA . LEU A 1 569 ? 26.808 -14.185 -53.796 1.00 91.25 569 LEU A CA 1
ATOM 4597 C C . LEU A 1 569 ? 28.280 -14.164 -54.211 1.00 91.25 569 LEU A C 1
ATOM 4599 O O . LEU A 1 569 ? 28.800 -15.165 -54.707 1.00 91.25 569 LEU A O 1
ATOM 4603 N N . VAL A 1 570 ? 28.967 -13.058 -53.925 1.00 90.38 570 VAL A N 1
ATOM 4604 C CA . VAL A 1 570 ? 30.430 -12.946 -54.000 1.00 90.38 570 VAL A CA 1
ATOM 4605 C C . VAL A 1 570 ? 30.967 -12.577 -52.617 1.00 90.38 570 VAL A C 1
ATOM 4607 O O . VAL A 1 570 ? 30.634 -11.531 -52.070 1.00 90.38 570 VAL A O 1
ATOM 4610 N N . SER A 1 571 ? 31.803 -13.444 -52.042 1.00 87.56 571 SER A N 1
ATOM 4611 C CA . SER A 1 571 ? 32.355 -13.326 -50.678 1.00 87.56 571 SER A CA 1
ATOM 4612 C C . SER A 1 571 ? 33.846 -12.957 -50.638 1.00 87.56 571 SER A C 1
ATOM 4614 O O . SER A 1 571 ? 34.502 -13.084 -49.604 1.00 87.56 571 SER A O 1
ATOM 4616 N N . LYS A 1 572 ? 34.422 -12.534 -51.770 1.00 87.88 572 LYS A N 1
ATOM 4617 C CA . LYS A 1 572 ? 35.833 -12.139 -51.852 1.00 87.88 572 LYS A CA 1
ATOM 4618 C C . LYS A 1 572 ? 36.024 -10.768 -51.195 1.00 87.88 572 LYS A C 1
ATOM 4620 O O . LYS A 1 572 ? 35.635 -9.757 -51.770 1.00 87.88 572 LYS A O 1
ATOM 4625 N N . VAL A 1 573 ? 36.645 -10.752 -50.017 1.00 89.00 573 VAL A N 1
ATOM 4626 C CA . VAL A 1 573 ? 36.972 -9.534 -49.255 1.00 89.00 573 VAL A CA 1
ATOM 4627 C C . VAL A 1 573 ? 37.776 -8.546 -50.113 1.00 89.00 573 VAL A C 1
ATOM 4629 O O . VAL A 1 573 ? 38.725 -8.938 -50.796 1.00 89.00 573 VAL A O 1
ATOM 4632 N N . GLY A 1 574 ? 37.398 -7.267 -50.069 1.00 88.62 574 GLY A N 1
ATOM 4633 C CA . GLY A 1 574 ? 37.988 -6.187 -50.865 1.00 88.62 574 GLY A CA 1
ATOM 4634 C C . GLY A 1 574 ? 36.941 -5.303 -51.548 1.00 88.62 574 GLY A C 1
ATOM 4635 O O . GLY A 1 574 ? 35.741 -5.436 -51.319 1.00 88.62 574 GLY A O 1
ATOM 4636 N N . ALA A 1 575 ? 37.396 -4.378 -52.394 1.00 88.00 575 ALA A N 1
ATOM 4637 C CA . ALA A 1 575 ? 36.521 -3.579 -53.245 1.00 88.00 575 ALA A CA 1
ATOM 4638 C C . ALA A 1 575 ? 36.049 -4.415 -54.450 1.00 88.00 575 ALA A C 1
ATOM 4640 O O . ALA A 1 575 ? 36.863 -4.866 -55.255 1.00 88.00 575 ALA A O 1
ATOM 4641 N N . TYR A 1 576 ? 34.738 -4.630 -54.575 1.00 90.44 576 TYR A N 1
ATOM 4642 C CA . TYR A 1 576 ? 34.124 -5.302 -55.719 1.00 90.44 576 TYR A CA 1
ATOM 4643 C C . TYR A 1 576 ? 33.438 -4.279 -56.623 1.00 90.44 576 TYR A C 1
ATOM 4645 O O . TYR A 1 576 ? 32.416 -3.699 -56.252 1.00 90.44 576 TYR A O 1
ATOM 4653 N N . LEU A 1 577 ? 34.000 -4.050 -57.809 1.00 90.25 577 LEU A N 1
ATOM 4654 C CA . LEU A 1 577 ? 33.399 -3.223 -58.853 1.00 90.25 577 LEU A CA 1
ATOM 4655 C C . LEU A 1 577 ? 32.455 -4.096 -59.701 1.00 90.25 577 LEU A C 1
ATOM 4657 O O . LEU A 1 577 ? 32.945 -5.025 -60.343 1.00 90.25 577 LEU A O 1
ATOM 4661 N N . PRO A 1 578 ? 31.135 -3.842 -59.740 1.00 89.81 578 PRO A N 1
ATOM 4662 C CA . PRO A 1 578 ? 30.221 -4.609 -60.589 1.00 89.81 578 PRO A CA 1
ATOM 4663 C C . PRO A 1 578 ? 30.602 -4.537 -62.074 1.00 89.81 578 PRO A C 1
ATOM 4665 O O . PRO A 1 578 ? 31.206 -3.561 -62.521 1.00 89.81 578 PRO A O 1
ATOM 4668 N N . GLY A 1 579 ? 30.288 -5.577 -62.844 1.00 87.75 579 GLY A N 1
ATOM 4669 C CA . GLY A 1 579 ? 30.282 -5.531 -64.311 1.00 87.75 579 GLY A CA 1
ATOM 4670 C C . GLY A 1 579 ? 29.074 -4.760 -64.869 1.00 87.75 579 GLY A C 1
ATOM 4671 O O . GLY A 1 579 ? 28.088 -4.554 -64.168 1.00 87.75 579 GLY A O 1
ATOM 4672 N N . ALA A 1 580 ? 29.103 -4.372 -66.151 1.00 85.69 580 ALA A N 1
ATOM 4673 C CA . ALA A 1 580 ? 28.040 -3.564 -66.781 1.00 85.69 580 ALA A CA 1
ATOM 4674 C C . ALA A 1 580 ? 26.628 -4.192 -66.730 1.00 85.69 580 ALA A C 1
ATOM 4676 O O . ALA A 1 580 ? 25.631 -3.484 -66.847 1.00 85.69 580 ALA A O 1
ATOM 4677 N N . HIS A 1 581 ? 26.530 -5.513 -66.557 1.00 88.69 581 HIS A N 1
ATOM 4678 C CA . HIS A 1 581 ? 25.264 -6.249 -66.454 1.00 88.69 581 HIS A CA 1
ATOM 4679 C C . HIS A 1 581 ? 25.049 -6.896 -65.069 1.00 88.69 581 HIS A C 1
ATOM 4681 O O . HIS A 1 581 ? 24.085 -7.642 -64.890 1.00 88.69 581 HIS A O 1
ATOM 4687 N N . GLU A 1 582 ? 25.918 -6.611 -64.092 1.00 90.38 582 GLU A N 1
ATOM 4688 C CA . GLU A 1 582 ? 25.798 -7.079 -62.707 1.00 90.38 582 GLU A CA 1
ATOM 4689 C C . GLU A 1 582 ? 25.106 -6.007 -61.852 1.00 90.38 582 GLU A C 1
ATOM 4691 O O . GLU A 1 582 ? 25.607 -4.898 -61.678 1.00 90.38 582 GLU A O 1
ATOM 4696 N N . GLU A 1 583 ? 23.948 -6.336 -61.293 1.00 89.50 583 GLU A N 1
ATOM 4697 C CA . GLU A 1 583 ? 23.192 -5.469 -60.394 1.00 89.50 583 GLU A CA 1
ATOM 4698 C C . GLU A 1 583 ? 23.452 -5.843 -58.936 1.00 89.50 583 GLU A C 1
ATOM 4700 O O . GLU A 1 583 ? 23.205 -6.976 -58.531 1.00 89.50 583 GLU A O 1
ATOM 4705 N N . VAL A 1 584 ? 23.920 -4.887 -58.132 1.00 91.44 584 VAL A N 1
ATOM 4706 C CA . VAL A 1 584 ? 24.048 -5.054 -56.678 1.00 91.44 584 VAL A CA 1
ATOM 4707 C C . VAL A 1 584 ? 22.665 -4.977 -56.036 1.00 91.44 584 VAL A C 1
ATOM 4709 O O . VAL A 1 584 ? 21.972 -3.973 -56.198 1.00 91.44 584 VAL A O 1
ATOM 4712 N N . ILE A 1 585 ? 22.286 -6.011 -55.282 1.00 90.75 585 ILE A N 1
ATOM 4713 C CA . ILE A 1 585 ? 21.053 -6.028 -54.482 1.00 90.75 585 ILE A CA 1
ATOM 4714 C C . ILE A 1 585 ? 21.348 -5.567 -53.053 1.00 90.75 585 ILE A C 1
ATOM 4716 O O . ILE A 1 585 ? 20.869 -4.520 -52.623 1.00 90.75 585 ILE A O 1
ATOM 4720 N N . ASP A 1 586 ? 22.125 -6.354 -52.307 1.00 89.88 586 ASP A N 1
ATOM 4721 C CA . ASP A 1 586 ? 22.396 -6.143 -50.885 1.00 89.88 586 ASP A CA 1
ATOM 4722 C C . ASP A 1 586 ? 23.773 -6.701 -50.467 1.00 89.88 586 ASP A C 1
ATOM 4724 O O . ASP A 1 586 ? 24.528 -7.252 -51.274 1.00 89.88 586 ASP A O 1
ATOM 4728 N N . ILE A 1 587 ? 24.123 -6.498 -49.193 1.00 90.94 587 ILE A N 1
ATOM 4729 C CA . ILE A 1 587 ? 25.288 -7.113 -48.547 1.00 90.94 587 ILE A CA 1
ATOM 4730 C C . ILE A 1 587 ? 24.766 -8.052 -47.459 1.00 90.94 587 ILE A C 1
ATOM 4732 O O . ILE A 1 587 ? 24.212 -7.608 -46.449 1.00 90.94 587 ILE A O 1
ATOM 4736 N N . VAL A 1 588 ? 24.970 -9.351 -47.657 1.00 90.56 588 VAL A N 1
ATOM 4737 C CA . VAL A 1 588 ? 24.602 -10.409 -46.716 1.00 90.56 588 VAL A CA 1
ATOM 4738 C C . VAL A 1 588 ? 25.716 -10.560 -45.683 1.00 90.56 588 VAL A C 1
ATOM 4740 O O . VAL A 1 588 ? 26.876 -10.783 -46.027 1.00 90.56 588 VAL A O 1
ATOM 4743 N N . ASN A 1 589 ? 25.365 -10.441 -44.403 1.00 90.12 589 ASN A N 1
ATOM 4744 C CA . ASN A 1 589 ? 26.284 -10.653 -43.283 1.00 90.12 589 ASN A CA 1
ATOM 4745 C C . ASN A 1 589 ? 26.224 -12.113 -42.812 1.00 90.12 589 ASN A C 1
ATOM 4747 O O . ASN A 1 589 ? 25.174 -12.752 -42.899 1.00 90.12 589 ASN A O 1
ATOM 4751 N N . ALA A 1 590 ? 27.325 -12.629 -42.268 1.00 89.25 590 ALA A N 1
ATOM 4752 C CA . ALA A 1 590 ? 27.347 -13.950 -41.655 1.00 89.25 590 ALA A CA 1
ATOM 4753 C C . ALA A 1 590 ? 26.646 -13.963 -40.285 1.00 89.25 590 ALA A C 1
ATOM 4755 O O . ALA A 1 590 ? 26.826 -13.061 -39.464 1.00 89.25 590 ALA A O 1
ATOM 4756 N N . PHE A 1 591 ? 25.920 -15.042 -40.002 1.00 89.75 591 PHE A N 1
ATOM 4757 C CA . PHE A 1 591 ? 25.471 -15.389 -38.659 1.00 89.75 591 PHE A CA 1
ATOM 4758 C C . PHE A 1 591 ? 26.637 -16.014 -37.892 1.00 89.75 591 PHE A C 1
ATOM 4760 O O . PHE A 1 591 ? 27.151 -17.057 -38.296 1.00 89.75 591 PHE A O 1
ATOM 4767 N N . ILE A 1 592 ? 27.053 -15.377 -36.796 1.00 88.94 592 ILE A N 1
ATOM 4768 C CA . ILE A 1 592 ? 28.098 -15.894 -35.901 1.00 88.94 592 ILE A CA 1
ATOM 4769 C C . ILE A 1 592 ? 27.467 -16.940 -34.976 1.00 88.94 592 ILE A C 1
ATOM 4771 O O . ILE A 1 592 ? 26.572 -16.620 -34.186 1.00 88.94 592 ILE A O 1
ATOM 4775 N N . LEU A 1 593 ? 27.932 -18.180 -35.092 1.00 89.62 593 LEU A N 1
ATOM 4776 C CA . LEU A 1 593 ? 27.443 -19.343 -34.357 1.00 89.62 593 LEU A CA 1
ATOM 4777 C C . LEU A 1 593 ? 28.283 -19.563 -33.098 1.00 89.62 593 LEU A C 1
ATOM 4779 O O . LEU A 1 593 ? 29.459 -19.208 -33.051 1.00 89.62 593 LEU A O 1
ATOM 4783 N N . THR A 1 594 ? 27.688 -20.149 -32.059 1.00 88.50 594 THR A N 1
ATOM 4784 C CA . THR A 1 594 ? 28.419 -20.478 -30.823 1.00 88.50 594 THR A CA 1
ATOM 4785 C C . THR A 1 594 ? 27.958 -21.813 -30.239 1.00 88.50 594 THR A C 1
ATOM 4787 O O . THR A 1 594 ? 26.956 -22.383 -30.669 1.00 88.50 594 THR A O 1
ATOM 4790 N N . ASP A 1 595 ? 28.644 -22.261 -29.185 1.00 85.19 595 ASP A N 1
ATOM 4791 C CA . ASP A 1 595 ? 28.209 -23.291 -28.226 1.00 85.19 595 ASP A CA 1
ATOM 4792 C C . ASP A 1 595 ? 26.719 -23.224 -27.817 1.00 85.19 595 ASP A C 1
ATOM 4794 O O . ASP A 1 595 ? 26.127 -24.229 -27.430 1.00 85.19 595 ASP A O 1
ATOM 4798 N N . LYS A 1 596 ? 26.117 -22.033 -27.895 1.00 88.12 596 LYS A N 1
ATOM 4799 C CA . LYS A 1 596 ? 24.758 -21.707 -27.459 1.00 88.12 596 LYS A CA 1
ATOM 4800 C C . LYS A 1 596 ? 23.825 -21.271 -28.584 1.00 88.12 596 LYS A C 1
ATOM 4802 O O . LYS A 1 596 ? 22.636 -21.117 -28.315 1.00 88.12 596 LYS A O 1
ATOM 4807 N N . ARG A 1 597 ? 24.321 -21.057 -29.810 1.00 89.62 597 ARG A N 1
ATOM 4808 C CA . ARG A 1 597 ? 23.544 -20.545 -30.956 1.00 89.62 597 ARG A CA 1
ATOM 4809 C C . ARG A 1 597 ? 23.816 -21.373 -32.208 1.00 89.62 597 ARG A C 1
ATOM 4811 O O . ARG A 1 597 ? 24.879 -21.250 -32.815 1.00 89.62 597 ARG A O 1
ATOM 4818 N N . ALA A 1 598 ? 22.821 -22.161 -32.599 1.00 90.75 598 ALA A N 1
ATOM 4819 C CA . ALA A 1 598 ? 22.725 -22.802 -33.905 1.00 90.75 598 ALA A CA 1
ATOM 4820 C C . ALA A 1 598 ? 21.775 -22.008 -34.819 1.00 90.75 598 ALA A C 1
ATOM 4822 O O . ALA A 1 598 ? 20.934 -21.244 -34.339 1.00 90.75 598 ALA A O 1
ATOM 4823 N N . LEU A 1 599 ? 21.868 -22.209 -36.133 1.00 92.12 599 LEU A N 1
ATOM 4824 C CA . LEU A 1 599 ? 20.977 -21.589 -37.118 1.00 92.12 599 LEU A CA 1
ATOM 4825 C C . LEU A 1 599 ? 20.083 -22.645 -37.771 1.00 92.12 599 LEU A C 1
ATOM 4827 O O . LEU A 1 599 ? 20.589 -23.591 -38.370 1.00 92.12 599 LEU A O 1
ATOM 4831 N N . HIS A 1 600 ? 18.765 -22.484 -37.673 1.00 92.38 600 HIS A N 1
ATOM 4832 C CA . HIS A 1 600 ? 17.781 -23.335 -38.345 1.00 92.38 600 HIS A CA 1
ATOM 4833 C C . HIS A 1 600 ? 17.502 -22.766 -39.732 1.00 92.38 600 HIS A C 1
ATOM 4835 O O . HIS A 1 600 ? 17.017 -21.640 -39.875 1.00 92.38 600 HIS A O 1
ATOM 4841 N N . VAL A 1 601 ? 17.845 -23.551 -40.749 1.00 91.50 601 VAL A N 1
ATOM 4842 C CA . VAL A 1 601 ? 17.778 -23.174 -42.163 1.00 91.50 601 VAL A CA 1
ATOM 4843 C C . VAL A 1 601 ? 16.946 -24.174 -42.960 1.00 91.50 601 VAL A C 1
ATOM 4845 O O . VAL A 1 601 ? 16.834 -25.343 -42.584 1.00 91.50 601 VAL A O 1
ATOM 4848 N N . ARG A 1 602 ? 16.377 -23.703 -44.072 1.00 92.19 602 ARG A N 1
ATOM 4849 C CA . ARG A 1 602 ? 15.577 -24.473 -45.028 1.00 92.19 602 ARG A CA 1
ATOM 4850 C C . ARG A 1 602 ? 16.110 -24.304 -46.446 1.00 92.19 602 ARG A C 1
ATOM 4852 O O . ARG A 1 602 ? 16.525 -23.214 -46.827 1.00 92.19 602 ARG A O 1
ATOM 4859 N N . ALA A 1 603 ? 16.068 -25.359 -47.254 1.00 91.50 603 ALA A N 1
ATOM 4860 C CA . ALA A 1 603 ? 16.432 -25.282 -48.668 1.00 91.50 603 ALA A CA 1
ATOM 4861 C C . ALA A 1 603 ? 15.236 -24.863 -49.541 1.00 91.50 603 ALA A C 1
ATOM 4863 O O . ALA A 1 603 ? 14.213 -25.550 -49.589 1.00 91.50 603 ALA A O 1
ATOM 4864 N N . LEU A 1 604 ? 15.386 -23.762 -50.283 1.00 88.56 604 LEU A N 1
ATOM 4865 C CA . LEU A 1 604 ? 14.373 -23.245 -51.216 1.00 88.56 604 LEU A CA 1
ATOM 4866 C C . LEU A 1 604 ? 14.343 -24.028 -52.539 1.00 88.56 604 LEU A C 1
ATOM 4868 O O . LEU A 1 604 ? 13.285 -24.277 -53.115 1.00 88.56 604 LEU A O 1
ATOM 4872 N N . ARG A 1 605 ? 15.515 -24.453 -53.018 1.00 86.62 605 ARG A N 1
ATOM 4873 C CA . ARG A 1 605 ? 15.708 -25.235 -54.251 1.00 86.62 605 ARG A CA 1
ATOM 4874 C C . ARG A 1 605 ? 16.767 -26.319 -54.027 1.00 86.62 605 ARG A C 1
ATOM 4876 O O . ARG A 1 605 ? 17.565 -26.159 -53.104 1.00 86.62 605 ARG A O 1
ATOM 4883 N N . PRO A 1 606 ? 16.817 -27.398 -54.830 1.00 89.00 606 PRO A N 1
ATOM 4884 C CA . PRO A 1 606 ? 17.841 -28.423 -54.670 1.00 89.00 606 PRO A CA 1
ATOM 4885 C C . PRO A 1 606 ? 19.229 -27.834 -54.935 1.00 89.00 606 PRO A C 1
ATOM 4887 O O . PRO A 1 606 ? 19.461 -27.251 -55.994 1.00 89.00 606 PRO A O 1
ATOM 4890 N N . PHE A 1 607 ? 20.142 -27.968 -53.978 1.00 88.06 607 PHE A N 1
ATOM 4891 C CA . PHE A 1 607 ? 21.512 -27.466 -54.091 1.00 88.06 607 PHE A CA 1
ATOM 4892 C C . PHE A 1 607 ? 22.463 -28.278 -53.202 1.00 88.06 607 PHE A C 1
ATOM 4894 O O . PHE A 1 607 ? 22.032 -29.091 -52.382 1.00 88.06 607 PHE A O 1
ATOM 4901 N N . LYS A 1 608 ? 23.768 -28.061 -53.373 1.00 86.00 608 LYS A N 1
ATOM 4902 C CA . LYS A 1 608 ? 24.805 -28.619 -52.503 1.00 86.00 608 LYS A CA 1
ATOM 4903 C C . LYS A 1 608 ? 25.254 -27.539 -51.522 1.00 86.00 608 LYS A C 1
ATOM 4905 O O . LYS A 1 608 ? 25.657 -26.463 -51.965 1.00 86.00 608 LYS A O 1
ATOM 4910 N N . ASP A 1 609 ? 25.158 -27.802 -50.221 1.00 81.12 609 ASP A N 1
ATOM 4911 C CA . ASP A 1 609 ? 25.594 -26.845 -49.201 1.00 81.12 609 ASP A CA 1
ATOM 4912 C C . ASP A 1 609 ? 27.131 -26.753 -49.110 1.00 81.12 609 ASP A C 1
ATOM 4914 O O . ASP A 1 609 ? 27.863 -27.547 -49.706 1.00 81.12 609 ASP A O 1
ATOM 4918 N N . GLN A 1 610 ? 27.636 -25.756 -48.375 1.00 73.06 610 GLN A N 1
ATOM 4919 C CA . GLN A 1 610 ? 29.084 -25.538 -48.214 1.00 73.06 610 GLN A CA 1
ATOM 4920 C C . GLN A 1 610 ? 29.784 -26.684 -47.452 1.00 73.06 610 GLN A C 1
ATOM 4922 O O . GLN A 1 610 ? 30.990 -26.852 -47.602 1.00 73.06 610 GLN A O 1
ATOM 4927 N N . GLY A 1 611 ? 29.044 -27.483 -46.669 1.00 69.75 611 GLY A N 1
ATOM 4928 C CA . GLY A 1 611 ? 29.539 -28.716 -46.041 1.00 69.75 611 GLY A CA 1
ATOM 4929 C C . GLY A 1 611 ? 29.560 -29.916 -46.998 1.00 69.75 611 GLY A C 1
ATOM 4930 O O . GLY A 1 611 ? 30.082 -30.975 -46.662 1.00 69.75 611 GLY A O 1
ATOM 4931 N N . GLY A 1 612 ? 29.018 -29.752 -48.205 1.00 78.94 612 GLY A N 1
ATOM 4932 C CA . GLY A 1 612 ? 28.995 -30.750 -49.262 1.00 78.94 612 GLY A CA 1
ATOM 4933 C C . GLY A 1 612 ? 27.758 -31.650 -49.277 1.00 78.94 612 GLY A C 1
ATOM 4934 O O . GLY A 1 612 ? 27.721 -32.580 -50.087 1.00 78.94 612 GLY A O 1
ATOM 4935 N N . PHE A 1 613 ? 26.745 -31.391 -48.445 1.00 82.00 613 PHE A N 1
ATOM 4936 C CA . PHE A 1 613 ? 25.516 -32.185 -48.408 1.00 82.00 613 PHE A CA 1
ATOM 4937 C C . PHE A 1 613 ? 24.534 -31.750 -49.504 1.00 82.00 613 PHE A C 1
ATOM 4939 O O . PHE A 1 613 ? 24.359 -30.562 -49.774 1.00 82.00 613 PHE A O 1
ATOM 4946 N N . ASN A 1 614 ? 23.865 -32.720 -50.133 1.00 87.44 614 ASN A N 1
ATOM 4947 C CA . ASN A 1 614 ? 22.849 -32.469 -51.159 1.00 87.44 614 ASN A CA 1
ATOM 4948 C C . ASN A 1 614 ? 21.486 -32.221 -50.496 1.00 87.44 614 ASN A C 1
ATOM 4950 O O . ASN A 1 614 ? 20.847 -33.175 -50.049 1.00 87.44 614 ASN A O 1
ATOM 4954 N N . ARG A 1 615 ? 21.039 -30.964 -50.466 1.00 88.75 615 ARG A N 1
ATOM 4955 C CA . ARG A 1 615 ? 19.778 -30.535 -49.847 1.00 88.75 615 ARG A CA 1
ATOM 4956 C C . ARG A 1 615 ? 18.624 -30.577 -50.840 1.00 88.75 615 ARG A C 1
ATOM 4958 O O . ARG A 1 615 ? 18.783 -30.200 -52.002 1.00 88.75 615 ARG A O 1
ATOM 4965 N N . ARG A 1 616 ? 17.446 -31.009 -50.385 1.00 88.69 616 ARG A N 1
ATOM 4966 C CA . ARG A 1 616 ? 16.199 -31.039 -51.175 1.00 88.69 616 ARG A CA 1
ATOM 4967 C C . ARG A 1 616 ? 15.304 -29.851 -50.821 1.00 88.69 616 ARG A C 1
ATOM 4969 O O . ARG A 1 616 ? 15.324 -29.396 -49.687 1.00 88.69 616 ARG A O 1
ATOM 4976 N N . THR A 1 617 ? 14.470 -29.379 -51.750 1.00 89.38 617 THR A N 1
ATOM 4977 C CA . THR A 1 617 ? 13.464 -28.341 -51.447 1.00 89.38 617 THR A CA 1
ATOM 4978 C C . THR A 1 617 ? 12.600 -28.735 -50.246 1.00 89.38 617 THR A C 1
ATOM 4980 O O . THR A 1 617 ? 12.052 -29.837 -50.219 1.00 89.38 617 THR A O 1
ATOM 4983 N N . GLY A 1 618 ? 12.474 -27.832 -49.272 1.00 85.19 618 GLY A N 1
ATOM 4984 C CA . GLY A 1 618 ? 11.721 -28.056 -48.035 1.00 85.19 618 GLY A CA 1
ATOM 4985 C C . GLY A 1 618 ? 12.440 -28.905 -46.980 1.00 85.19 618 GLY A C 1
ATOM 4986 O O . GLY A 1 618 ? 11.869 -29.147 -45.923 1.00 85.19 618 GLY A O 1
ATOM 4987 N N . GLU A 1 619 ? 13.673 -29.350 -47.230 1.00 87.62 619 GLU A N 1
ATOM 4988 C CA . GLU A 1 619 ? 14.530 -29.942 -46.200 1.00 87.62 619 GLU A CA 1
ATOM 4989 C C . GLU A 1 619 ? 14.973 -28.855 -45.211 1.00 87.62 619 GLU A C 1
ATOM 4991 O O . GLU A 1 619 ? 15.375 -27.765 -45.627 1.00 87.62 619 GLU A O 1
ATOM 4996 N N . GLU A 1 620 ? 14.908 -29.157 -43.913 1.00 90.25 620 GLU A N 1
ATOM 4997 C CA . GLU A 1 620 ? 15.295 -28.257 -42.825 1.00 90.25 620 GLU A CA 1
ATOM 4998 C C . GLU A 1 620 ? 16.396 -28.897 -41.970 1.00 90.25 620 GLU A C 1
ATOM 5000 O O . GLU A 1 620 ? 16.336 -30.090 -41.671 1.00 90.25 620 GLU A O 1
ATOM 5005 N N . TRP A 1 621 ? 17.400 -28.117 -41.564 1.00 89.69 621 TRP A N 1
ATOM 5006 C CA . TRP A 1 621 ? 18.503 -28.592 -40.720 1.00 89.69 621 TRP A CA 1
ATOM 5007 C C . TRP A 1 621 ? 19.057 -27.485 -39.814 1.00 89.69 621 TRP A C 1
ATOM 5009 O O . TRP A 1 621 ? 18.713 -26.308 -39.952 1.00 89.69 621 TRP A O 1
ATOM 5019 N N . LEU A 1 622 ? 19.922 -27.876 -38.872 1.00 90.44 622 LEU A N 1
ATOM 5020 C CA . LEU A 1 622 ? 20.692 -26.951 -38.043 1.00 90.44 622 LEU A CA 1
ATOM 5021 C C . LEU A 1 622 ? 22.127 -26.806 -38.557 1.00 90.44 622 LEU A C 1
ATOM 5023 O O . LEU A 1 622 ? 22.798 -27.794 -38.870 1.00 90.44 622 LEU A O 1
ATOM 5027 N N . VAL A 1 623 ? 22.618 -25.570 -38.556 1.00 90.31 623 VAL A N 1
ATOM 5028 C CA . VAL A 1 623 ? 24.041 -25.243 -38.664 1.00 90.31 623 VAL A CA 1
ATOM 5029 C C . VAL A 1 623 ? 24.568 -24.941 -37.262 1.00 90.31 623 VAL A C 1
ATOM 5031 O O . VAL A 1 623 ? 24.027 -24.070 -36.580 1.00 90.31 623 VAL A O 1
ATOM 5034 N N . THR A 1 624 ? 25.600 -25.659 -36.823 1.00 90.19 624 THR A N 1
ATOM 5035 C CA . THR A 1 624 ? 26.213 -25.538 -35.487 1.00 90.19 624 THR A CA 1
ATOM 5036 C C . THR A 1 624 ? 27.657 -25.036 -35.578 1.00 90.19 624 THR A C 1
ATOM 5038 O O . THR A 1 624 ? 28.278 -25.108 -36.641 1.00 90.19 624 THR A O 1
ATOM 5041 N N . LEU A 1 625 ? 28.214 -24.576 -34.449 1.00 89.19 625 LEU A N 1
ATOM 5042 C CA . LEU A 1 625 ? 29.626 -24.180 -34.332 1.00 89.19 625 LEU A CA 1
ATOM 5043 C C . LEU A 1 625 ? 30.597 -25.285 -34.800 1.00 89.19 625 LEU A C 1
ATOM 5045 O O . LEU A 1 625 ? 31.623 -24.984 -35.397 1.00 89.19 625 LEU A O 1
ATOM 5049 N N . GLU A 1 626 ? 30.244 -26.557 -34.589 1.00 84.25 626 GLU A N 1
ATOM 5050 C CA . GLU A 1 626 ? 31.019 -27.730 -35.035 1.00 84.25 626 GLU A CA 1
ATOM 5051 C C . GLU A 1 626 ? 31.196 -27.800 -36.562 1.00 84.25 626 GLU A C 1
ATOM 5053 O O . GLU A 1 626 ? 32.131 -28.432 -37.045 1.00 84.25 626 GLU A O 1
ATOM 5058 N N . GLN A 1 627 ? 30.299 -27.164 -37.326 1.00 82.31 627 GLN A N 1
ATOM 5059 C CA . GLN A 1 627 ? 30.375 -27.093 -38.787 1.00 82.31 627 GLN A CA 1
ATOM 5060 C C . GLN A 1 627 ? 31.158 -25.858 -39.259 1.00 82.31 627 GLN A C 1
ATOM 5062 O O . GLN A 1 627 ? 31.857 -25.935 -40.268 1.00 82.31 627 GLN A O 1
ATOM 5067 N N . ARG A 1 628 ? 30.985 -24.708 -38.585 1.00 83.19 628 ARG A N 1
ATOM 5068 C CA . ARG A 1 628 ? 31.613 -23.406 -38.900 1.00 83.19 628 ARG A CA 1
ATOM 5069 C C . ARG A 1 628 ? 31.302 -22.356 -37.830 1.00 83.19 628 ARG A C 1
ATOM 5071 O O . ARG A 1 628 ? 30.199 -22.320 -37.295 1.00 83.19 628 ARG A O 1
ATOM 5078 N N . GLU A 1 629 ? 32.240 -21.442 -37.595 1.00 86.38 629 GLU A N 1
ATOM 5079 C CA . GLU A 1 629 ? 32.077 -20.309 -36.664 1.00 86.38 629 GLU A CA 1
ATOM 5080 C C . GLU A 1 629 ? 31.127 -19.224 -37.196 1.00 86.38 629 GLU A C 1
ATOM 5082 O O . GLU A 1 629 ? 30.419 -18.570 -36.431 1.00 86.38 629 GLU A O 1
ATOM 5087 N N . ALA A 1 630 ? 31.093 -19.038 -38.516 1.00 87.44 630 ALA A N 1
ATOM 5088 C CA . ALA A 1 630 ? 30.268 -18.043 -39.186 1.00 87.44 630 ALA A CA 1
ATOM 5089 C C . ALA A 1 630 ? 29.594 -18.657 -40.420 1.00 87.44 630 ALA A C 1
ATOM 5091 O O . ALA A 1 630 ? 30.239 -19.355 -41.205 1.00 87.44 630 ALA A O 1
ATOM 5092 N N . HIS A 1 631 ? 28.299 -18.392 -40.608 1.00 89.88 631 HIS A N 1
ATOM 5093 C CA . HIS A 1 631 ? 27.545 -18.848 -41.780 1.00 89.88 631 HIS A CA 1
ATOM 5094 C C . HIS A 1 631 ? 26.920 -17.684 -42.550 1.00 89.88 631 HIS A C 1
ATOM 5096 O O . HIS A 1 631 ? 26.058 -16.986 -42.020 1.00 89.88 631 HIS A O 1
ATOM 5102 N N . ILE A 1 632 ? 27.324 -17.497 -43.809 1.00 90.00 632 ILE A N 1
ATOM 5103 C CA . ILE A 1 632 ? 26.653 -16.599 -44.763 1.00 90.00 632 ILE A CA 1
ATOM 5104 C C . ILE A 1 632 ? 25.589 -17.427 -45.500 1.00 90.00 632 ILE A C 1
ATOM 5106 O O . ILE A 1 632 ? 25.977 -18.326 -46.256 1.00 90.00 632 ILE A O 1
ATOM 5110 N N . PRO A 1 633 ? 24.281 -17.150 -45.319 1.00 89.25 633 PRO A N 1
ATOM 5111 C CA . PRO A 1 633 ? 23.225 -17.900 -45.989 1.00 89.25 633 PRO A CA 1
ATOM 5112 C C . PRO A 1 633 ? 23.335 -17.795 -47.509 1.00 89.25 633 PRO A C 1
ATOM 5114 O O . PRO A 1 633 ? 23.481 -16.703 -48.056 1.00 89.25 633 PRO A O 1
ATOM 5117 N N . SER A 1 634 ? 23.257 -18.932 -48.195 1.00 86.75 634 SER A N 1
ATOM 5118 C CA . SER A 1 634 ? 23.212 -18.992 -49.658 1.00 86.75 634 SER A CA 1
ATOM 5119 C C . SER A 1 634 ? 21.888 -18.443 -50.200 1.00 86.75 634 SER A C 1
ATOM 5121 O O . SER A 1 634 ? 20.859 -18.542 -49.546 1.00 86.75 634 SER A O 1
ATOM 5123 N N . VAL A 1 635 ? 21.856 -17.998 -51.462 1.00 87.50 635 VAL A N 1
ATOM 5124 C CA . VAL A 1 635 ? 20.603 -17.661 -52.183 1.00 87.50 635 VAL A CA 1
ATOM 5125 C C . VAL A 1 635 ? 19.643 -18.868 -52.282 1.00 87.50 635 VAL A C 1
ATOM 5127 O O . VAL A 1 635 ? 18.463 -18.723 -52.586 1.00 87.50 635 VAL A O 1
ATOM 5130 N N . CYS A 1 636 ? 20.137 -20.086 -52.030 1.00 87.88 636 CYS A N 1
ATOM 5131 C CA . CYS A 1 636 ? 19.334 -21.313 -51.978 1.00 87.88 636 CYS A CA 1
ATOM 5132 C C . CYS A 1 636 ? 18.816 -21.657 -50.565 1.00 87.88 636 CYS A C 1
ATOM 5134 O O . CYS A 1 636 ? 18.051 -22.613 -50.427 1.00 87.88 636 CYS A O 1
ATOM 5136 N N . GLU A 1 637 ? 19.241 -20.916 -49.539 1.00 90.31 637 GLU A N 1
ATOM 5137 C CA . GLU A 1 637 ? 18.941 -21.141 -48.123 1.00 90.31 637 GLU A CA 1
ATOM 5138 C C . GLU A 1 637 ? 18.023 -20.040 -47.579 1.00 90.31 637 GLU A C 1
ATOM 5140 O O . GLU A 1 637 ? 18.234 -18.849 -47.793 1.00 90.31 637 GLU A O 1
ATOM 5145 N N . GLU A 1 638 ? 17.022 -20.445 -46.812 1.00 90.69 638 GLU A N 1
ATOM 5146 C CA . GLU A 1 638 ? 16.139 -19.575 -46.047 1.00 90.69 638 GLU A CA 1
ATOM 5147 C C . GLU A 1 638 ? 16.464 -19.748 -44.560 1.00 90.69 638 GLU A C 1
ATOM 5149 O O . GLU A 1 638 ? 16.415 -20.861 -44.035 1.00 90.69 638 GLU A O 1
ATOM 5154 N N . VAL A 1 639 ? 16.810 -18.661 -43.868 1.00 91.50 639 VAL A N 1
ATOM 5155 C CA . VAL A 1 639 ? 17.009 -18.681 -42.412 1.00 91.50 639 VAL A CA 1
ATOM 5156 C C . VAL A 1 639 ? 15.645 -18.594 -41.736 1.00 91.50 639 VAL A C 1
ATOM 5158 O O . VAL A 1 639 ? 14.973 -17.572 -41.844 1.00 91.50 639 VAL A O 1
ATOM 5161 N N . LEU A 1 640 ? 15.246 -19.649 -41.024 1.00 90.06 640 LEU A N 1
ATOM 5162 C CA . LEU A 1 640 ? 13.960 -19.698 -40.327 1.00 90.06 640 LEU A CA 1
ATOM 5163 C C . LEU A 1 640 ? 14.042 -19.069 -38.935 1.00 90.06 640 LEU A C 1
ATOM 5165 O O . LEU A 1 640 ? 13.167 -18.294 -38.552 1.00 90.06 640 LEU A O 1
ATOM 5169 N N . LYS A 1 641 ? 15.082 -19.414 -38.167 1.00 89.06 641 LYS A N 1
ATOM 5170 C CA . LYS A 1 641 ? 15.344 -18.873 -36.824 1.00 89.06 641 LYS A CA 1
ATOM 5171 C C . LYS A 1 641 ? 16.756 -19.206 -36.349 1.00 89.06 641 LYS A C 1
ATOM 5173 O O . LYS A 1 641 ? 17.384 -20.152 -36.817 1.00 89.06 641 LYS A O 1
ATOM 5178 N N . GLU A 1 642 ? 17.217 -18.488 -35.334 1.00 89.25 642 GLU A N 1
ATOM 5179 C CA . GLU A 1 642 ? 18.264 -19.001 -34.450 1.00 89.25 642 GLU A CA 1
ATOM 5180 C C . GLU A 1 642 ? 17.658 -19.989 -33.443 1.00 89.25 642 GLU A C 1
ATOM 5182 O O . GLU A 1 642 ? 16.534 -19.803 -32.970 1.00 89.25 642 GLU A O 1
ATOM 5187 N N . VAL A 1 643 ? 18.406 -21.034 -33.096 1.00 90.06 643 VAL A N 1
ATOM 5188 C CA . VAL A 1 643 ? 18.034 -22.027 -32.083 1.00 90.06 643 VAL A CA 1
ATOM 5189 C C . VAL A 1 643 ? 19.051 -21.961 -30.953 1.00 90.06 643 VAL A C 1
ATOM 5191 O O . VAL A 1 643 ? 20.252 -22.137 -31.162 1.00 90.06 643 VAL A O 1
ATOM 5194 N N . GLN A 1 644 ? 18.556 -21.686 -29.749 1.00 89.19 644 GLN A N 1
ATOM 5195 C CA . GLN A 1 644 ? 19.373 -21.665 -28.541 1.00 89.19 644 GLN A CA 1
ATOM 5196 C C . GLN A 1 644 ? 19.582 -23.087 -28.012 1.00 89.19 644 GLN A C 1
ATOM 5198 O O . GLN A 1 644 ? 18.712 -23.950 -28.160 1.00 89.19 644 GLN A O 1
ATOM 5203 N N . VAL A 1 645 ? 20.735 -23.336 -27.392 1.00 91.50 645 VAL A N 1
ATOM 5204 C CA . VAL A 1 645 ? 21.015 -24.629 -26.758 1.00 91.50 645 VAL A CA 1
ATOM 5205 C C . VAL A 1 645 ? 20.103 -24.838 -25.542 1.00 91.50 645 VAL A C 1
ATOM 5207 O O . VAL A 1 645 ? 19.945 -23.957 -24.698 1.00 91.50 645 VAL A O 1
ATOM 5210 N N . THR A 1 646 ? 19.499 -26.019 -25.446 1.00 90.12 646 THR A N 1
ATOM 5211 C CA . THR A 1 646 ? 18.753 -26.475 -24.270 1.00 90.12 646 THR A CA 1
ATOM 5212 C C . THR A 1 646 ? 19.746 -27.113 -23.304 1.00 90.12 646 THR A C 1
ATOM 5214 O O . THR A 1 646 ? 20.306 -28.168 -23.600 1.00 90.12 646 THR A O 1
ATOM 5217 N N . THR A 1 647 ? 19.993 -26.463 -22.165 1.00 87.88 647 THR A N 1
ATOM 5218 C CA . THR A 1 647 ? 20.886 -26.964 -21.108 1.00 87.88 647 THR A CA 1
ATOM 5219 C C . THR A 1 647 ? 20.083 -27.505 -19.932 1.00 87.88 647 THR A C 1
ATOM 5221 O O . THR A 1 647 ? 19.360 -26.751 -19.281 1.00 87.88 647 THR A O 1
ATOM 5224 N N . LEU A 1 648 ? 20.244 -28.787 -19.625 1.00 89.38 648 LEU A N 1
ATOM 5225 C CA . LEU A 1 648 ? 19.742 -29.419 -18.408 1.00 89.38 648 LEU A CA 1
ATOM 5226 C C . LEU A 1 648 ? 20.851 -29.450 -17.352 1.00 89.38 648 LEU A C 1
ATOM 5228 O O . LEU A 1 648 ? 21.990 -29.801 -17.663 1.00 89.38 648 LEU A O 1
ATOM 5232 N N . SER A 1 649 ? 20.514 -29.122 -16.105 1.00 87.00 649 SER A N 1
ATOM 5233 C CA . SER A 1 649 ? 21.366 -29.379 -14.936 1.00 87.00 649 SER A CA 1
ATOM 5234 C C . SER A 1 649 ? 21.165 -30.798 -14.378 1.00 87.00 649 SER A C 1
ATOM 5236 O O . SER A 1 649 ? 20.266 -31.529 -14.797 1.00 87.00 649 SER A O 1
ATOM 5238 N N . SER A 1 650 ? 21.977 -31.200 -13.395 1.00 82.75 650 SER A N 1
ATOM 5239 C CA . SER A 1 650 ? 21.912 -32.522 -12.744 1.00 82.75 650 SER A CA 1
ATOM 5240 C C . SER A 1 650 ? 20.547 -32.824 -12.124 1.00 82.75 650 SER A C 1
ATOM 5242 O O . SER A 1 650 ? 20.112 -33.973 -12.137 1.00 82.75 650 SER A O 1
ATOM 5244 N N . ARG A 1 651 ? 19.842 -31.789 -11.653 1.00 86.31 651 ARG A N 1
ATOM 5245 C CA . ARG A 1 651 ? 18.483 -31.872 -11.095 1.00 86.31 651 ARG A CA 1
ATOM 5246 C C . ARG A 1 651 ? 17.386 -31.458 -12.074 1.00 86.31 651 ARG A C 1
ATOM 5248 O O . ARG A 1 651 ? 16.286 -31.126 -11.643 1.00 86.31 651 ARG A O 1
ATOM 5255 N N . GLN A 1 652 ? 17.647 -31.513 -13.379 1.00 89.75 652 GLN A N 1
ATOM 5256 C CA . GLN A 1 652 ? 16.659 -31.208 -14.413 1.00 89.75 652 GLN A CA 1
ATOM 5257 C C . GLN A 1 652 ? 16.514 -32.317 -15.453 1.00 89.75 652 GLN A C 1
ATOM 5259 O O . GLN A 1 652 ? 17.415 -33.118 -15.725 1.00 89.75 652 GLN A O 1
ATOM 5264 N N . TYR A 1 653 ? 15.321 -32.353 -16.035 1.00 91.88 653 TYR A N 1
ATOM 5265 C CA . TYR A 1 653 ? 14.954 -33.222 -17.136 1.00 91.88 653 TYR A CA 1
ATOM 5266 C C . TYR A 1 653 ? 13.995 -32.497 -18.084 1.00 91.88 653 TYR A C 1
ATOM 5268 O O . TYR A 1 653 ? 13.415 -31.464 -17.758 1.00 91.88 653 TYR A O 1
ATOM 5276 N N . CYS A 1 654 ? 13.798 -33.039 -19.275 1.00 90.75 654 CYS A N 1
ATOM 5277 C CA . CYS A 1 654 ? 12.741 -32.607 -20.176 1.00 90.75 654 CYS A CA 1
ATOM 5278 C C . CYS A 1 654 ? 12.162 -33.807 -20.927 1.00 90.75 654 CYS A C 1
ATOM 5280 O O . CYS A 1 654 ? 12.757 -34.888 -20.967 1.00 90.75 654 CYS A O 1
ATOM 5282 N N . VAL A 1 655 ? 11.001 -33.607 -21.544 1.00 90.19 655 VAL A N 1
ATOM 5283 C CA . VAL A 1 655 ? 10.366 -34.603 -22.412 1.00 90.19 655 VAL A CA 1
ATOM 5284 C C . VAL A 1 655 ? 10.297 -34.015 -23.813 1.00 90.19 655 VAL A C 1
ATOM 5286 O O . VAL A 1 655 ? 9.579 -33.043 -24.040 1.00 90.19 655 VAL A O 1
ATOM 5289 N N . ILE A 1 656 ? 11.083 -34.583 -24.727 1.00 91.06 656 ILE A N 1
ATOM 5290 C CA . ILE A 1 656 ? 11.070 -34.229 -26.147 1.00 91.06 656 ILE A CA 1
ATOM 5291 C C . ILE A 1 656 ? 9.923 -34.994 -26.808 1.00 91.06 656 ILE A C 1
ATOM 5293 O O . ILE A 1 656 ? 9.856 -36.223 -26.706 1.00 91.06 656 ILE A O 1
ATOM 5297 N N . LEU A 1 657 ? 9.038 -34.261 -27.474 1.00 88.62 657 LEU A N 1
ATOM 5298 C CA . LEU A 1 657 ? 8.002 -34.775 -28.359 1.00 88.62 657 LEU A CA 1
ATOM 5299 C C . LEU A 1 657 ? 8.538 -34.867 -29.790 1.00 88.62 657 LEU A C 1
ATOM 5301 O O . LEU A 1 657 ? 9.372 -34.061 -30.208 1.00 88.62 657 LEU A O 1
ATOM 5305 N N . ASP A 1 658 ? 8.049 -35.870 -30.513 1.00 90.12 658 ASP A N 1
ATOM 5306 C CA . ASP A 1 658 ? 8.406 -36.200 -31.895 1.00 90.12 658 ASP A CA 1
ATOM 5307 C C . ASP A 1 658 ? 9.928 -36.310 -32.156 1.00 90.12 658 ASP A C 1
ATOM 5309 O O . ASP A 1 658 ? 10.425 -35.810 -33.168 1.00 90.12 658 ASP A O 1
ATOM 5313 N N . PRO A 1 659 ? 10.696 -36.983 -31.269 1.00 90.50 659 PRO A N 1
ATOM 5314 C CA . PRO A 1 659 ? 12.158 -36.970 -31.280 1.00 90.50 659 PRO A CA 1
ATOM 5315 C C . PRO A 1 659 ? 12.732 -37.450 -32.615 1.00 90.50 659 PRO A C 1
ATOM 5317 O O . PRO A 1 659 ? 12.280 -38.456 -33.173 1.00 90.50 659 PRO A O 1
ATOM 5320 N N . VAL A 1 660 ? 13.761 -36.769 -33.114 1.00 87.06 660 VAL A N 1
ATOM 5321 C CA . VAL A 1 660 ? 14.397 -37.122 -34.386 1.00 87.06 660 VAL A CA 1
ATOM 5322 C C . VAL A 1 660 ? 15.212 -38.407 -34.224 1.00 87.06 660 VAL A C 1
ATOM 5324 O O . VAL A 1 660 ? 16.039 -38.542 -33.321 1.00 87.06 660 VAL A O 1
ATOM 5327 N N . GLY A 1 661 ? 14.929 -39.391 -35.083 1.00 79.81 661 GLY A N 1
ATOM 5328 C CA . GLY A 1 661 ? 15.700 -40.635 -35.177 1.00 79.81 661 GLY A CA 1
ATOM 5329 C C . GLY A 1 661 ? 16.886 -40.525 -36.135 1.00 79.81 661 GLY A C 1
ATOM 5330 O O . GLY A 1 661 ? 16.974 -39.581 -36.919 1.00 79.81 661 GLY A O 1
ATOM 5331 N N . ASP A 1 662 ? 17.741 -41.547 -36.143 1.00 75.19 662 ASP A N 1
ATOM 5332 C CA . ASP A 1 662 ? 19.009 -41.588 -36.898 1.00 75.19 662 ASP A CA 1
ATOM 5333 C C . ASP A 1 662 ? 18.831 -41.410 -38.421 1.00 75.19 662 ASP A C 1
ATOM 5335 O O . ASP A 1 662 ? 19.739 -40.982 -39.126 1.00 75.19 662 ASP A O 1
ATOM 5339 N N . GLY A 1 663 ? 17.624 -41.675 -38.935 1.00 70.12 663 GLY A N 1
ATOM 5340 C CA . GLY A 1 663 ? 17.214 -41.387 -40.313 1.00 70.12 663 GLY A CA 1
ATOM 5341 C C . GLY A 1 663 ? 16.867 -39.918 -40.611 1.00 70.12 663 GLY A C 1
ATOM 5342 O O . GLY A 1 663 ? 16.260 -39.656 -41.651 1.00 70.12 663 GLY A O 1
ATOM 5343 N N . GLY A 1 664 ? 17.175 -38.978 -39.710 1.00 74.56 664 GLY A N 1
ATOM 5344 C CA . GLY A 1 664 ? 16.986 -37.534 -39.902 1.00 74.56 664 GLY A CA 1
ATOM 5345 C C . GLY A 1 664 ? 15.523 -37.081 -39.969 1.00 74.56 664 GLY A C 1
ATOM 5346 O O . GLY A 1 664 ? 15.213 -36.124 -40.674 1.00 74.56 664 GLY A O 1
ATOM 5347 N N . LYS A 1 665 ? 14.605 -37.793 -39.300 1.00 80.19 665 LYS A N 1
ATOM 5348 C CA . LYS A 1 665 ? 13.158 -37.502 -39.314 1.00 80.19 665 LYS A CA 1
ATOM 5349 C C . LYS A 1 665 ? 12.534 -37.574 -37.914 1.00 80.19 665 LYS A C 1
ATOM 5351 O O . LYS A 1 665 ? 12.915 -38.470 -37.153 1.00 80.19 665 LYS A O 1
ATOM 5356 N N . PRO A 1 666 ? 11.563 -36.696 -37.591 1.00 84.94 666 PRO A N 1
ATOM 5357 C CA . PRO A 1 666 ? 10.848 -36.711 -36.315 1.00 84.94 666 PRO A CA 1
ATOM 5358 C C . PRO A 1 666 ? 9.950 -37.947 -36.184 1.00 84.94 666 PRO A C 1
ATOM 5360 O O . PRO A 1 666 ? 9.252 -38.335 -37.126 1.00 84.94 666 PRO A O 1
ATOM 5363 N N . GLN A 1 667 ? 9.961 -38.581 -35.011 1.00 87.56 667 GLN A N 1
ATOM 5364 C CA . GLN A 1 667 ? 9.162 -39.774 -34.720 1.00 87.56 667 GLN A CA 1
ATOM 5365 C C . GLN A 1 667 ? 7.793 -39.391 -34.143 1.00 87.56 667 GLN A C 1
ATOM 5367 O O . GLN A 1 667 ? 7.580 -39.481 -32.934 1.00 87.56 667 GLN A O 1
ATOM 5372 N N . LEU A 1 668 ? 6.879 -38.967 -35.022 1.00 82.88 668 LEU A N 1
ATOM 5373 C CA . LEU A 1 668 ? 5.551 -38.453 -34.660 1.00 82.88 668 LEU A CA 1
ATOM 5374 C C . LEU A 1 668 ? 4.810 -39.333 -33.633 1.00 82.88 668 LEU A C 1
ATOM 5376 O O . LEU A 1 668 ? 4.651 -40.541 -33.827 1.00 82.88 668 LEU A O 1
ATOM 5380 N N . GLY A 1 669 ? 4.340 -38.711 -32.552 1.00 78.81 669 GLY A N 1
ATOM 5381 C CA . GLY A 1 669 ? 3.605 -39.338 -31.453 1.00 78.81 669 GLY A CA 1
ATOM 5382 C C . GLY A 1 669 ? 4.472 -40.006 -30.379 1.00 78.81 669 GLY A C 1
ATOM 5383 O O . GLY A 1 669 ? 3.921 -40.523 -29.407 1.00 78.81 669 GLY A O 1
ATOM 5384 N N . ARG A 1 670 ? 5.808 -40.017 -30.509 1.00 84.69 670 ARG A N 1
ATOM 5385 C CA . ARG A 1 670 ? 6.714 -40.572 -29.485 1.00 84.69 670 ARG A CA 1
ATOM 5386 C C . ARG A 1 670 ? 7.227 -39.508 -28.517 1.00 84.69 670 ARG A C 1
ATOM 5388 O O . ARG A 1 670 ? 7.360 -38.336 -28.854 1.00 84.69 670 ARG A O 1
ATOM 5395 N N . LYS A 1 671 ? 7.580 -39.964 -27.312 1.00 86.25 671 LYS A N 1
ATOM 5396 C CA . LYS A 1 671 ? 8.181 -39.162 -26.241 1.00 86.25 671 LYS A CA 1
ATOM 5397 C C . LYS A 1 671 ? 9.570 -39.688 -25.886 1.00 86.25 671 LYS A C 1
ATOM 5399 O O . LYS A 1 671 ? 9.755 -40.897 -25.763 1.00 86.25 671 LYS A O 1
ATOM 5404 N N . LYS A 1 672 ? 10.534 -38.792 -25.668 1.00 87.50 672 LYS A N 1
ATOM 5405 C CA . LYS A 1 672 ? 11.902 -39.112 -25.228 1.00 87.50 672 LYS A CA 1
ATOM 5406 C C . LYS A 1 672 ? 12.252 -38.282 -23.997 1.00 87.50 672 LYS A C 1
ATOM 5408 O O . LYS A 1 672 ? 12.413 -37.067 -24.083 1.00 87.50 672 LYS A O 1
ATOM 5413 N N . VAL A 1 673 ? 12.363 -38.946 -22.848 1.00 88.81 673 VAL A N 1
ATOM 5414 C CA . VAL A 1 673 ? 12.796 -38.316 -21.594 1.00 88.81 673 VAL A CA 1
ATOM 5415 C C . VAL A 1 673 ? 14.314 -38.136 -21.629 1.00 88.81 673 VAL A C 1
ATOM 5417 O O . VAL A 1 673 ? 15.049 -39.101 -21.838 1.00 88.81 673 VAL A O 1
ATOM 5420 N N . VAL A 1 674 ? 14.793 -36.913 -21.413 1.00 88.62 674 VAL A N 1
ATOM 5421 C CA . VAL A 1 674 ? 16.222 -36.585 -21.298 1.00 88.62 674 VAL A CA 1
ATOM 5422 C C . VAL A 1 674 ? 16.455 -36.007 -19.906 1.00 88.62 674 VAL A C 1
ATOM 5424 O O . VAL A 1 674 ? 15.755 -35.080 -19.519 1.00 88.62 674 VAL A O 1
ATOM 5427 N N . LYS A 1 675 ? 17.403 -36.563 -19.143 1.00 86.88 675 LYS A N 1
ATOM 5428 C CA . LYS A 1 675 ? 17.718 -36.156 -17.762 1.00 86.88 675 LYS A CA 1
ATOM 5429 C C . LYS A 1 675 ? 19.226 -36.047 -17.521 1.00 86.88 675 LYS A C 1
ATOM 5431 O O . LYS A 1 675 ? 19.999 -36.727 -18.205 1.00 86.88 675 LYS A O 1
ATOM 5436 N N . GLY A 1 676 ? 19.602 -35.266 -16.508 1.00 78.69 676 GLY A N 1
ATOM 5437 C CA . GLY A 1 676 ? 20.988 -35.049 -16.087 1.00 78.69 676 GLY A CA 1
ATOM 5438 C C . GLY A 1 676 ? 21.726 -34.010 -16.935 1.00 78.69 676 GLY A C 1
ATOM 5439 O O . GLY A 1 676 ? 21.179 -33.492 -17.906 1.00 78.69 676 GLY A O 1
ATOM 5440 N N . GLU A 1 677 ? 22.976 -33.720 -16.563 1.00 86.00 677 GLU A N 1
ATOM 5441 C CA . GLU A 1 677 ? 23.773 -32.618 -17.127 1.00 86.00 677 GLU A CA 1
ATOM 5442 C C . GLU A 1 677 ? 24.063 -32.816 -18.618 1.00 86.00 677 GLU A C 1
ATOM 5444 O O . GLU A 1 677 ? 24.925 -33.608 -19.004 1.00 86.00 677 GLU A O 1
ATOM 5449 N N . LYS A 1 678 ? 23.291 -32.123 -19.465 1.00 86.94 678 LYS A N 1
ATOM 5450 C CA . LYS A 1 678 ? 23.323 -32.256 -20.927 1.00 86.94 678 LYS A CA 1
ATOM 5451 C C . LYS A 1 678 ? 22.959 -30.942 -21.605 1.00 86.94 678 LYS A C 1
ATOM 5453 O O . LYS A 1 678 ? 21.959 -30.319 -21.260 1.00 86.94 678 LYS A O 1
ATOM 5458 N N . SER A 1 679 ? 23.722 -30.589 -22.633 1.00 88.44 679 SER A N 1
ATOM 5459 C CA . SER A 1 679 ? 23.474 -29.439 -23.505 1.00 88.44 679 SER A CA 1
ATOM 5460 C C . SER A 1 679 ? 23.232 -29.942 -24.923 1.00 88.44 679 SER A C 1
ATOM 5462 O O . SER A 1 679 ? 24.070 -30.664 -25.458 1.00 88.44 679 SER A O 1
ATOM 5464 N N . PHE A 1 680 ? 22.093 -29.603 -25.527 1.00 90.44 680 PHE A N 1
ATOM 5465 C CA . PHE A 1 680 ? 21.739 -30.045 -26.881 1.00 90.44 680 PHE A CA 1
ATOM 5466 C C . PHE A 1 680 ? 20.838 -29.030 -27.596 1.00 90.44 680 PHE A C 1
ATOM 5468 O O . PHE A 1 680 ? 20.130 -28.255 -26.958 1.00 90.44 680 PHE A O 1
ATOM 5475 N N . PHE A 1 681 ? 20.839 -29.035 -28.929 1.00 90.94 681 PHE A N 1
ATOM 5476 C CA . PHE A 1 681 ? 19.890 -28.255 -29.729 1.00 90.94 681 PHE A CA 1
ATOM 5477 C C . PHE A 1 681 ? 18.698 -29.132 -30.133 1.00 90.94 681 PHE A C 1
ATOM 5479 O O . PHE A 1 681 ? 18.893 -30.266 -30.577 1.00 90.94 681 PHE A O 1
ATOM 5486 N N . LEU A 1 682 ? 17.480 -28.595 -30.005 1.00 91.12 682 LEU A N 1
ATOM 5487 C CA . LEU A 1 682 ? 16.255 -29.229 -30.506 1.00 91.12 682 LEU A CA 1
ATOM 5488 C C . LEU A 1 682 ? 16.277 -29.255 -32.037 1.00 91.12 682 LEU A C 1
ATOM 5490 O O . LEU A 1 682 ? 16.425 -28.206 -32.669 1.00 91.12 682 LEU A O 1
ATOM 5494 N N . GLN A 1 683 ? 16.136 -30.441 -32.621 1.00 90.31 683 GLN A N 1
ATOM 5495 C CA . GLN A 1 683 ? 16.154 -30.631 -34.071 1.00 90.31 683 GLN A CA 1
ATOM 5496 C C . GLN A 1 683 ? 14.856 -30.121 -34.732 1.00 90.31 683 GLN A C 1
ATOM 5498 O O . GLN A 1 683 ? 13.836 -29.971 -34.055 1.00 90.31 683 GLN A O 1
ATOM 5503 N N . PRO A 1 684 ? 14.838 -29.862 -36.054 1.00 88.31 684 PRO A N 1
ATOM 5504 C CA . PRO A 1 684 ? 13.619 -29.470 -36.760 1.00 88.31 684 PRO A CA 1
ATOM 5505 C C . PRO A 1 684 ? 12.491 -30.502 -36.574 1.00 88.31 684 PRO A C 1
ATOM 5507 O O . PRO A 1 684 ? 12.636 -31.674 -36.919 1.00 88.31 684 PRO A O 1
ATOM 5510 N N . GLY A 1 685 ? 11.370 -30.053 -36.000 1.00 84.75 685 GLY A N 1
ATOM 5511 C CA . GLY A 1 685 ? 10.224 -30.885 -35.603 1.00 84.75 685 GLY A CA 1
ATOM 5512 C C . GLY A 1 685 ? 10.170 -31.229 -34.106 1.00 84.75 685 GLY A C 1
ATOM 5513 O O . GLY A 1 685 ? 9.077 -31.393 -33.563 1.00 84.75 685 GLY A O 1
ATOM 5514 N N . GLU A 1 686 ? 11.308 -31.258 -33.409 1.00 91.12 686 GLU A N 1
ATOM 5515 C CA . GLU A 1 686 ? 11.340 -31.521 -31.967 1.00 91.12 686 GLU A CA 1
ATOM 5516 C C . GLU A 1 686 ? 10.796 -30.337 -31.162 1.00 91.12 686 GLU A C 1
ATOM 5518 O O . GLU A 1 686 ? 11.085 -29.168 -31.433 1.00 91.12 686 GLU A O 1
ATOM 5523 N N . HIS A 1 687 ? 10.037 -30.652 -30.117 1.00 87.38 687 HIS A N 1
ATOM 5524 C CA . HIS A 1 687 ? 9.506 -29.672 -29.176 1.00 87.38 687 HIS A CA 1
ATOM 5525 C C . HIS A 1 687 ? 9.437 -30.265 -27.763 1.00 87.38 687 HIS A C 1
ATOM 5527 O O . HIS A 1 687 ? 9.366 -31.479 -27.590 1.00 87.38 687 HIS A O 1
ATOM 5533 N N . LEU A 1 688 ? 9.510 -29.419 -26.732 1.00 90.12 688 LEU A N 1
ATOM 5534 C CA . LEU A 1 688 ? 9.446 -29.860 -25.335 1.00 90.12 688 LEU A CA 1
ATOM 5535 C C . LEU A 1 688 ? 7.997 -29.846 -24.848 1.00 90.12 688 LEU A C 1
ATOM 5537 O O . LEU A 1 688 ? 7.339 -28.818 -24.976 1.00 90.12 688 LEU A O 1
ATOM 5541 N N . GLU A 1 689 ? 7.526 -30.940 -24.245 1.00 85.88 689 GLU A N 1
ATOM 5542 C CA . GLU A 1 689 ? 6.134 -31.058 -23.775 1.00 85.88 689 GLU A CA 1
ATOM 5543 C C . GLU A 1 689 ? 5.784 -30.000 -22.716 1.00 85.88 689 GLU A C 1
ATOM 5545 O O . GLU A 1 689 ? 4.847 -29.228 -22.889 1.00 85.88 689 GLU A O 1
ATOM 5550 N N . ASN A 1 690 ? 6.589 -29.933 -21.652 1.00 86.38 690 ASN A N 1
ATOM 5551 C CA . ASN A 1 690 ? 6.436 -29.002 -20.528 1.00 86.38 690 ASN A CA 1
ATOM 5552 C C . ASN A 1 690 ? 7.714 -28.163 -20.315 1.00 86.38 690 ASN A C 1
ATOM 5554 O O . ASN A 1 690 ? 8.038 -27.781 -19.193 1.00 86.38 690 ASN A O 1
ATOM 5558 N N . GLY A 1 691 ? 8.493 -27.925 -21.377 1.00 88.81 691 GLY A N 1
ATOM 5559 C CA . GLY A 1 691 ? 9.797 -27.259 -21.276 1.00 88.81 691 GLY A CA 1
ATOM 5560 C C . GLY A 1 691 ? 10.842 -28.073 -20.495 1.00 88.81 691 GLY A C 1
ATOM 5561 O O . GLY A 1 691 ? 10.880 -29.305 -20.572 1.00 88.81 691 GLY A O 1
ATOM 5562 N N . ILE A 1 692 ? 11.708 -27.365 -19.763 1.00 89.69 692 ILE A N 1
ATOM 5563 C CA . ILE A 1 692 ? 12.630 -27.946 -18.777 1.00 89.69 692 ILE A CA 1
ATOM 5564 C C . ILE A 1 692 ? 11.880 -28.075 -17.446 1.00 89.69 692 ILE A C 1
ATOM 5566 O O . ILE A 1 692 ? 11.266 -27.116 -16.986 1.00 89.69 692 ILE A O 1
ATOM 5570 N N . GLN A 1 693 ? 11.940 -29.257 -16.839 1.00 86.31 693 GLN A N 1
ATOM 5571 C CA . GLN A 1 693 ? 11.282 -29.610 -15.583 1.00 86.31 693 GLN A CA 1
ATOM 5572 C C . GLN A 1 693 ? 12.334 -30.009 -14.542 1.00 86.31 693 GLN A C 1
ATOM 5574 O O . GLN A 1 693 ? 13.317 -30.682 -14.861 1.00 86.31 693 GLN A O 1
ATOM 5579 N N . ASP A 1 694 ? 12.119 -29.633 -13.285 1.00 88.25 694 ASP A N 1
ATOM 5580 C CA . ASP A 1 694 ? 12.991 -30.050 -12.187 1.00 88.25 694 ASP A CA 1
ATOM 5581 C C . ASP A 1 694 ? 12.664 -31.488 -11.745 1.00 88.25 694 ASP A C 1
ATOM 5583 O O . ASP A 1 694 ? 11.505 -31.911 -11.713 1.00 88.25 694 ASP A O 1
ATOM 5587 N N . VAL A 1 695 ? 13.701 -32.255 -11.408 1.00 87.88 695 VAL A N 1
ATOM 5588 C CA . VAL A 1 695 ? 13.608 -33.629 -10.893 1.00 87.88 695 VAL A CA 1
ATOM 5589 C C . VAL A 1 695 ? 12.846 -33.627 -9.562 1.00 87.88 695 VAL A C 1
ATOM 5591 O O . VAL A 1 695 ? 13.059 -32.757 -8.715 1.00 87.88 695 VAL A O 1
ATOM 5594 N N . PHE A 1 696 ? 11.974 -34.615 -9.337 1.00 86.25 696 PHE A N 1
ATOM 5595 C CA . PHE A 1 696 ? 11.210 -34.713 -8.094 1.00 86.25 696 PHE A CA 1
ATOM 5596 C C . PHE A 1 696 ? 12.108 -35.182 -6.943 1.00 86.25 696 PHE A C 1
ATOM 5598 O O . PHE A 1 696 ? 12.194 -36.373 -6.651 1.00 86.25 696 PHE A O 1
ATOM 5605 N N . VAL A 1 697 ? 12.764 -34.235 -6.276 1.00 86.75 697 VAL A N 1
ATOM 5606 C CA . VAL A 1 697 ? 13.425 -34.463 -4.986 1.00 86.75 697 VAL A CA 1
ATOM 5607 C C . VAL A 1 697 ? 12.346 -34.570 -3.903 1.00 86.75 697 VAL A C 1
ATOM 5609 O O . VAL A 1 697 ? 11.576 -33.625 -3.697 1.00 86.75 697 VAL A O 1
ATOM 5612 N N . LEU A 1 698 ? 12.285 -35.723 -3.235 1.00 87.50 698 LEU A N 1
ATOM 5613 C CA . LEU A 1 698 ? 11.381 -36.015 -2.118 1.00 87.50 698 LEU A CA 1
ATOM 5614 C C . LEU A 1 698 ? 12.178 -36.085 -0.814 1.00 87.50 698 LEU A C 1
ATOM 5616 O O . LEU A 1 698 ? 13.225 -36.732 -0.774 1.00 87.50 698 LEU A O 1
ATOM 5620 N N . SER A 1 699 ? 11.675 -35.466 0.255 1.00 85.38 699 SER A N 1
ATOM 5621 C CA . SER A 1 699 ? 12.183 -35.669 1.620 1.00 85.38 699 SER A CA 1
ATOM 5622 C C . SER A 1 699 ? 11.587 -36.925 2.274 1.00 85.38 699 SER A C 1
ATOM 5624 O O . SER A 1 699 ? 10.642 -37.520 1.758 1.00 85.38 699 SER A O 1
ATOM 5626 N N . GLU A 1 700 ? 12.102 -37.314 3.443 1.00 81.88 700 GLU A N 1
ATOM 5627 C CA . GLU A 1 700 ? 11.537 -38.384 4.292 1.00 81.88 700 GLU A CA 1
ATOM 5628 C C . GLU A 1 700 ? 10.049 -38.159 4.642 1.00 81.88 700 GLU A C 1
ATOM 5630 O O . GLU A 1 700 ? 9.290 -39.109 4.833 1.00 81.88 700 GLU A O 1
ATOM 5635 N N . GLU A 1 701 ? 9.615 -36.896 4.676 1.00 85.19 701 GLU A N 1
ATOM 5636 C CA . GLU A 1 701 ? 8.236 -36.482 4.956 1.00 85.19 701 GLU A CA 1
ATOM 5637 C C . GLU A 1 701 ? 7.357 -36.424 3.693 1.00 85.19 701 GLU A C 1
ATOM 5639 O O . GLU A 1 701 ? 6.185 -36.054 3.776 1.00 85.19 701 GLU A O 1
ATOM 5644 N N . GLU A 1 702 ? 7.879 -36.790 2.519 1.00 85.94 702 GLU A N 1
ATOM 5645 C CA . GLU A 1 702 ? 7.191 -36.655 1.235 1.00 85.94 702 GLU A CA 1
ATOM 5646 C C . GLU A 1 702 ? 7.068 -37.957 0.444 1.00 85.94 702 GLU A C 1
ATOM 5648 O O . GLU A 1 702 ? 7.850 -38.900 0.570 1.00 85.94 702 GLU A O 1
ATOM 5653 N N . GLY A 1 703 ? 6.062 -37.991 -0.428 1.00 87.31 703 GLY A N 1
ATOM 5654 C CA . GLY A 1 703 ? 5.854 -39.076 -1.372 1.00 87.31 703 GLY A CA 1
ATOM 5655 C C . GLY A 1 703 ? 5.147 -38.634 -2.649 1.00 87.31 703 GLY A C 1
ATOM 5656 O O . GLY A 1 703 ? 4.476 -37.603 -2.688 1.00 87.31 703 GLY A O 1
ATOM 5657 N N . LEU A 1 704 ? 5.264 -39.445 -3.697 1.00 88.62 704 LEU A N 1
ATOM 5658 C CA . LEU A 1 704 ? 4.487 -39.307 -4.930 1.00 88.62 704 LEU A CA 1
ATOM 5659 C C . LEU A 1 704 ? 3.556 -40.500 -5.062 1.00 88.62 704 LEU A C 1
ATOM 5661 O O . LEU A 1 704 ? 4.007 -41.639 -4.960 1.00 88.62 704 LEU A O 1
ATOM 5665 N N . VAL A 1 705 ? 2.278 -40.250 -5.346 1.00 88.44 705 VAL A N 1
ATOM 5666 C CA . VAL A 1 705 ? 1.378 -41.297 -5.837 1.00 88.44 705 VAL A CA 1
ATOM 5667 C C . VAL A 1 705 ? 1.442 -41.300 -7.359 1.00 88.44 705 VAL A C 1
ATOM 5669 O O . VAL A 1 705 ? 1.144 -40.293 -8.005 1.00 88.44 705 VAL A O 1
ATOM 5672 N N . LEU A 1 706 ? 1.847 -42.437 -7.915 1.00 89.25 706 LEU A N 1
ATOM 5673 C CA . LEU A 1 706 ? 2.072 -42.651 -9.341 1.00 89.25 706 LEU A CA 1
ATOM 5674 C C . LEU A 1 706 ? 0.946 -43.497 -9.950 1.00 89.25 706 LEU A C 1
ATOM 5676 O O . LEU A 1 706 ? 0.314 -44.291 -9.249 1.00 89.25 706 LEU A O 1
ATOM 5680 N N . ARG A 1 707 ? 0.717 -43.331 -11.256 1.00 87.94 707 ARG A N 1
ATOM 5681 C CA . ARG A 1 707 ? -0.127 -44.183 -12.106 1.00 87.94 707 ARG A CA 1
ATOM 5682 C C . ARG A 1 707 ? 0.712 -44.740 -13.251 1.00 87.94 707 ARG A C 1
ATOM 5684 O O . ARG A 1 707 ? 1.423 -43.993 -13.918 1.00 87.94 707 ARG A O 1
ATOM 5691 N N . ALA A 1 708 ? 0.577 -46.032 -13.527 1.00 86.62 708 ALA A N 1
ATOM 5692 C CA . ALA A 1 708 ? 1.070 -46.613 -14.771 1.00 86.62 708 ALA A CA 1
ATOM 5693 C C . ALA A 1 708 ? 0.092 -46.281 -15.909 1.00 86.62 708 ALA A C 1
ATOM 5695 O O . ALA A 1 708 ? -1.108 -46.544 -15.793 1.00 86.62 708 ALA A O 1
ATOM 5696 N N . VAL A 1 709 ? 0.595 -45.692 -16.993 1.00 84.62 709 VAL A N 1
ATOM 5697 C CA . VAL A 1 709 ? -0.178 -45.408 -18.215 1.00 84.62 709 VAL A CA 1
ATOM 5698 C C . VAL A 1 709 ? -0.188 -46.642 -19.117 1.00 84.62 709 VAL A C 1
ATOM 5700 O O . VAL A 1 709 ? -1.229 -47.029 -19.640 1.00 84.62 709 VAL A O 1
ATOM 5703 N N . GLU A 1 710 ? 0.962 -47.306 -19.225 1.00 82.00 710 GLU A N 1
ATOM 5704 C CA . GLU A 1 710 ? 1.173 -48.528 -20.003 1.00 82.00 710 GLU A CA 1
ATOM 5705 C C . GLU A 1 710 ? 1.688 -49.660 -19.096 1.00 82.00 710 GLU A C 1
ATOM 5707 O O . GLU A 1 710 ? 2.010 -49.443 -17.927 1.00 82.00 710 GLU A O 1
ATOM 5712 N N . ALA A 1 711 ? 1.761 -50.886 -19.620 1.00 81.50 711 ALA A N 1
ATOM 5713 C CA . ALA A 1 711 ? 2.340 -52.010 -18.889 1.00 81.50 711 ALA A CA 1
ATOM 5714 C C . ALA A 1 711 ? 3.875 -51.959 -18.957 1.00 81.50 711 ALA A C 1
ATOM 5716 O O . ALA A 1 711 ? 4.444 -52.037 -20.044 1.00 81.50 711 ALA A O 1
ATOM 5717 N N . PHE A 1 712 ? 4.546 -51.875 -17.807 1.00 82.88 712 PHE A N 1
ATOM 5718 C CA . PHE A 1 712 ? 6.010 -51.901 -17.718 1.00 82.88 712 PHE A CA 1
ATOM 5719 C C . PHE A 1 712 ? 6.483 -52.653 -16.464 1.00 82.88 712 PHE A C 1
ATOM 5721 O O . PHE A 1 712 ? 5.700 -52.931 -15.550 1.00 82.88 712 PHE A O 1
ATOM 5728 N N . THR A 1 713 ? 7.771 -52.997 -16.421 1.00 76.25 713 THR A N 1
ATOM 5729 C CA . THR A 1 713 ? 8.409 -53.589 -15.238 1.00 76.25 713 THR A CA 1
ATOM 5730 C C . THR A 1 713 ? 9.138 -52.503 -14.463 1.00 76.25 713 THR A C 1
ATOM 5732 O O . THR A 1 713 ? 10.071 -51.892 -14.978 1.00 76.25 713 THR A O 1
ATOM 5735 N N . ASP A 1 714 ? 8.712 -52.277 -13.226 1.00 68.06 714 ASP A N 1
ATOM 5736 C CA . ASP A 1 714 ? 9.333 -51.354 -12.281 1.00 68.06 714 ASP A CA 1
ATOM 5737 C C . ASP A 1 714 ? 10.581 -52.035 -11.696 1.00 68.06 714 ASP A C 1
ATOM 5739 O O . ASP A 1 714 ? 10.478 -53.007 -10.938 1.00 68.06 714 ASP A O 1
ATOM 5743 N N . ILE A 1 715 ? 11.760 -51.588 -12.129 1.00 63.12 715 ILE A N 1
ATOM 5744 C CA . ILE A 1 715 ? 13.065 -52.085 -11.676 1.00 63.12 715 ILE A CA 1
ATOM 5745 C C . ILE A 1 715 ? 13.660 -51.001 -10.780 1.00 63.12 715 ILE A C 1
ATOM 5747 O O . ILE A 1 715 ? 13.939 -49.900 -11.256 1.00 63.12 715 ILE A O 1
ATOM 5751 N N . ASP A 1 716 ? 13.840 -51.304 -9.493 1.00 55.16 716 ASP A N 1
ATOM 5752 C CA . ASP A 1 716 ? 14.465 -50.373 -8.553 1.00 55.16 716 ASP A CA 1
ATOM 5753 C C . ASP A 1 716 ? 15.930 -50.124 -8.967 1.00 55.16 716 ASP A C 1
ATOM 5755 O O . ASP A 1 716 ? 16.689 -51.089 -9.094 1.00 55.16 716 ASP A O 1
ATOM 5759 N N . PRO A 1 717 ? 16.378 -48.863 -9.154 1.00 48.84 717 PRO A N 1
ATOM 5760 C CA . PRO A 1 717 ? 17.732 -48.569 -9.638 1.00 48.84 717 PRO A CA 1
ATOM 5761 C C . PRO A 1 717 ? 18.873 -49.079 -8.745 1.00 48.84 717 PRO A C 1
ATOM 5763 O O . PRO A 1 717 ? 20.019 -49.108 -9.182 1.00 48.84 717 PRO A O 1
ATOM 5766 N N . MET A 1 718 ? 18.574 -49.460 -7.499 1.00 46.94 718 MET A N 1
ATOM 5767 C CA . MET A 1 718 ? 19.552 -49.970 -6.536 1.00 46.94 718 MET A CA 1
ATOM 5768 C C . MET A 1 718 ? 19.967 -51.427 -6.795 1.00 46.94 718 MET A C 1
ATOM 5770 O O . MET A 1 718 ? 21.090 -51.782 -6.460 1.00 46.94 718 MET A O 1
ATOM 5774 N N . ASP A 1 719 ? 19.120 -52.240 -7.438 1.00 46.16 719 ASP A N 1
ATOM 5775 C CA . ASP A 1 719 ? 19.429 -53.647 -7.764 1.00 46.16 719 ASP A CA 1
ATOM 5776 C C . ASP A 1 719 ? 20.294 -53.788 -9.043 1.00 46.16 719 ASP A C 1
ATOM 5778 O O . ASP A 1 719 ? 20.670 -54.899 -9.414 1.00 46.16 719 ASP A O 1
ATOM 5782 N N . ALA A 1 720 ? 20.597 -52.686 -9.745 1.00 43.12 720 ALA A N 1
ATOM 5783 C CA . ALA A 1 720 ? 21.298 -52.704 -11.036 1.00 43.12 720 ALA A CA 1
ATOM 5784 C C . ALA A 1 720 ? 22.838 -52.672 -10.931 1.00 43.12 720 ALA A C 1
ATOM 5786 O O . ALA A 1 720 ? 23.516 -53.135 -11.845 1.00 43.12 720 ALA A O 1
ATOM 5787 N N . LEU A 1 721 ? 23.394 -52.143 -9.834 1.00 41.84 721 LEU A N 1
ATOM 5788 C CA . LEU A 1 721 ? 24.847 -51.964 -9.672 1.00 41.84 721 LEU A CA 1
ATOM 5789 C C . LEU A 1 721 ? 25.586 -53.266 -9.303 1.00 41.84 721 LEU A C 1
ATOM 5791 O O . LEU A 1 721 ? 26.738 -53.434 -9.682 1.00 41.84 721 LEU A O 1
ATOM 5795 N N . ASP A 1 722 ? 24.909 -54.225 -8.665 1.00 41.47 722 ASP A N 1
ATOM 5796 C CA . ASP A 1 722 ? 25.453 -55.542 -8.280 1.00 41.47 722 ASP A CA 1
ATOM 5797 C C . ASP A 1 722 ? 25.461 -56.553 -9.465 1.00 41.47 722 ASP A C 1
ATOM 5799 O O . ASP A 1 722 ? 25.192 -57.745 -9.276 1.00 41.47 722 ASP A O 1
ATOM 5803 N N . SER A 1 723 ? 25.655 -56.102 -10.717 1.00 41.38 723 SER A N 1
ATOM 5804 C CA . SER A 1 723 ? 25.475 -56.980 -11.894 1.00 41.38 723 SER A CA 1
ATOM 5805 C C . SER A 1 723 ? 26.398 -56.794 -13.107 1.00 41.38 723 SER A C 1
ATOM 5807 O O . SER A 1 723 ? 26.228 -57.532 -14.076 1.00 41.38 723 SER A O 1
ATOM 5809 N N . GLU A 1 724 ? 27.393 -55.900 -13.055 1.00 38.81 724 GLU A N 1
ATOM 5810 C CA . GLU A 1 724 ? 28.381 -55.713 -14.144 1.00 38.81 724 GLU A CA 1
ATOM 5811 C C . GLU A 1 724 ? 29.817 -56.176 -13.784 1.00 38.81 724 GLU A C 1
ATOM 5813 O O . GLU A 1 724 ? 30.714 -56.091 -14.617 1.00 38.81 724 GLU A O 1
ATOM 5818 N N . GLU A 1 725 ? 30.038 -56.736 -12.585 1.00 38.28 725 GLU A N 1
ATOM 5819 C CA . GLU A 1 725 ? 31.329 -57.297 -12.135 1.00 38.28 725 GLU A CA 1
ATOM 5820 C C . GLU A 1 725 ? 31.204 -58.782 -11.713 1.00 38.28 725 GLU A C 1
ATOM 5822 O O . GLU A 1 725 ? 31.188 -59.073 -10.523 1.00 38.28 725 GLU A O 1
ATOM 5827 N N . GLU A 1 726 ? 31.094 -59.724 -12.668 1.00 34.47 726 GLU A N 1
ATOM 5828 C CA . GLU A 1 726 ? 31.442 -61.162 -12.496 1.00 34.47 726 GLU A CA 1
ATOM 5829 C C . GLU A 1 726 ? 31.362 -61.948 -13.842 1.00 34.47 726 GLU A C 1
ATOM 5831 O O . GLU A 1 726 ? 30.502 -62.804 -14.043 1.00 34.47 726 GLU A O 1
ATOM 5836 N N . GLU A 1 727 ? 32.278 -61.677 -14.786 1.00 36.69 727 GLU A N 1
ATOM 5837 C CA . GLU A 1 727 ? 32.595 -62.588 -15.912 1.00 36.69 727 GLU A CA 1
ATOM 5838 C C . GLU A 1 727 ? 34.081 -63.001 -15.878 1.00 36.69 727 GLU A C 1
ATOM 5840 O O . GLU A 1 727 ? 34.896 -62.508 -16.651 1.00 36.69 727 GLU A O 1
ATOM 5845 N N . GLU A 1 728 ? 34.444 -63.929 -14.987 1.00 35.97 728 GLU A N 1
ATOM 5846 C CA . GLU A 1 728 ? 35.647 -64.766 -15.145 1.00 35.97 728 GLU A CA 1
ATOM 5847 C C . GLU A 1 728 ? 35.465 -66.128 -14.434 1.00 35.97 728 GLU A C 1
ATOM 5849 O O . GLU A 1 728 ? 34.529 -66.321 -13.654 1.00 35.97 728 GLU A O 1
ATOM 5854 N N . GLU A 1 729 ? 36.277 -67.128 -14.788 1.00 40.03 729 GLU A N 1
ATOM 5855 C CA . GLU A 1 729 ? 35.931 -68.550 -14.612 1.00 40.03 729 GLU A CA 1
ATOM 5856 C C . GLU A 1 729 ? 36.177 -69.114 -13.193 1.00 40.03 729 GLU A C 1
ATOM 5858 O O . GLU A 1 729 ? 37.238 -68.922 -12.599 1.00 40.03 729 GLU A O 1
ATOM 5863 N N . GLY A 1 730 ? 35.237 -69.921 -12.673 1.00 33.84 730 GLY A N 1
ATOM 5864 C CA . GLY A 1 730 ? 35.423 -70.651 -11.410 1.00 33.84 730 GLY A CA 1
ATOM 5865 C C . GLY A 1 730 ? 34.332 -71.683 -11.093 1.00 33.84 730 GLY A C 1
ATOM 5866 O O . GLY A 1 730 ? 33.197 -71.335 -10.774 1.00 33.84 730 GLY A O 1
ATOM 5867 N N . GLU A 1 731 ? 34.666 -72.978 -11.132 1.00 42.59 731 GLU A N 1
ATOM 5868 C CA . GLU A 1 731 ? 33.728 -74.051 -10.774 1.00 42.59 731 GLU A CA 1
ATOM 5869 C C . GLU A 1 731 ? 33.546 -74.217 -9.249 1.00 42.59 731 GLU A C 1
ATOM 5871 O O . GLU A 1 731 ? 34.478 -74.581 -8.532 1.00 42.59 731 GLU A O 1
ATOM 5876 N N . GLY A 1 732 ? 32.296 -74.114 -8.772 1.00 35.00 732 GLY A N 1
ATOM 5877 C CA . GLY A 1 732 ? 31.818 -74.843 -7.585 1.00 35.00 732 GLY A CA 1
ATOM 5878 C C . GLY A 1 732 ? 31.287 -74.025 -6.395 1.00 35.00 732 GLY A C 1
ATOM 5879 O O . GLY A 1 732 ? 31.662 -72.886 -6.154 1.00 35.00 732 GLY A O 1
ATOM 5880 N N . GLY A 1 733 ? 30.424 -74.654 -5.581 1.00 35.19 733 GLY A N 1
ATOM 5881 C CA . GLY A 1 733 ? 30.272 -74.283 -4.157 1.00 35.19 733 GLY A CA 1
ATOM 5882 C C . GLY A 1 733 ? 28.976 -73.605 -3.678 1.00 35.19 733 GLY A C 1
ATOM 5883 O O . GLY A 1 733 ? 28.821 -73.438 -2.477 1.00 35.19 733 GLY A O 1
ATOM 5884 N N . GLY A 1 734 ? 28.041 -73.261 -4.570 1.00 38.41 734 GLY A N 1
ATOM 5885 C CA . GLY A 1 734 ? 26.618 -72.931 -4.328 1.00 38.41 734 GLY A CA 1
ATOM 5886 C C . GLY A 1 734 ? 26.114 -72.370 -2.972 1.00 38.41 734 GLY A C 1
ATOM 5887 O O . GLY A 1 734 ? 25.947 -73.101 -1.998 1.00 38.41 734 GLY A O 1
ATOM 5888 N N . ALA A 1 735 ? 25.576 -71.141 -2.997 1.00 36.09 735 ALA A N 1
ATOM 5889 C CA . ALA A 1 735 ? 24.572 -70.661 -2.032 1.00 36.09 735 ALA A CA 1
ATOM 5890 C C . ALA A 1 735 ? 23.480 -69.810 -2.722 1.00 36.09 735 ALA A C 1
ATOM 5892 O O . ALA A 1 735 ? 23.760 -68.767 -3.307 1.00 36.09 735 ALA A O 1
ATOM 5893 N N . LYS A 1 736 ? 22.205 -70.227 -2.659 1.00 39.44 736 LYS A N 1
ATOM 5894 C CA . LYS A 1 736 ? 21.095 -69.541 -3.359 1.00 39.44 736 LYS A CA 1
ATOM 5895 C C . LYS A 1 736 ? 20.599 -68.292 -2.610 1.00 39.44 736 LYS A C 1
ATOM 5897 O O . LYS A 1 736 ? 19.647 -68.382 -1.831 1.00 39.44 736 LYS A O 1
ATOM 5902 N N . ARG A 1 737 ? 21.156 -67.111 -2.904 1.00 37.66 737 ARG A N 1
ATOM 5903 C CA . ARG A 1 737 ? 20.481 -65.827 -2.618 1.00 37.66 737 ARG A CA 1
ATOM 5904 C C . ARG A 1 737 ? 19.264 -65.659 -3.544 1.00 37.66 737 ARG A C 1
ATOM 5906 O O . ARG A 1 737 ? 19.335 -65.936 -4.738 1.00 37.66 737 ARG A O 1
ATOM 5913 N N . ARG A 1 738 ? 18.124 -65.216 -2.998 1.00 38.78 738 ARG A N 1
ATOM 5914 C CA . ARG A 1 738 ? 16.911 -64.909 -3.779 1.00 38.78 738 ARG A CA 1
ATOM 5915 C C . ARG A 1 738 ? 17.007 -63.488 -4.347 1.00 38.78 738 ARG A C 1
ATOM 5917 O O . ARG A 1 738 ? 16.810 -62.544 -3.588 1.00 38.78 738 ARG A O 1
ATOM 5924 N N . ARG A 1 739 ? 17.220 -63.339 -5.662 1.00 38.94 739 ARG A N 1
ATOM 5925 C CA . ARG A 1 739 ? 16.913 -62.079 -6.370 1.00 38.94 739 ARG A CA 1
ATOM 5926 C C . ARG A 1 739 ? 15.434 -61.728 -6.139 1.00 38.94 739 ARG A C 1
ATOM 5928 O O . ARG A 1 739 ? 14.577 -62.610 -6.253 1.00 38.94 739 ARG A O 1
ATOM 5935 N N . ARG A 1 740 ? 15.124 -60.469 -5.814 1.00 43.06 740 ARG A N 1
ATOM 5936 C CA . ARG A 1 740 ? 13.754 -59.947 -5.945 1.00 43.06 740 ARG A CA 1
ATOM 5937 C C . ARG A 1 740 ? 13.485 -59.721 -7.434 1.00 43.06 740 ARG A C 1
ATOM 5939 O O . ARG A 1 740 ? 14.375 -59.314 -8.168 1.00 43.06 740 ARG A O 1
ATOM 5946 N N . ALA A 1 741 ? 12.279 -60.043 -7.890 1.00 47.44 741 ALA A N 1
ATOM 5947 C CA . ALA A 1 741 ? 11.860 -59.731 -9.253 1.00 47.44 741 ALA A CA 1
ATOM 5948 C C . ALA A 1 741 ? 11.244 -58.326 -9.285 1.00 47.44 741 ALA A C 1
ATOM 5950 O O . ALA A 1 741 ? 10.482 -57.983 -8.378 1.00 47.44 741 ALA A O 1
ATOM 5951 N N . GLY A 1 742 ? 11.553 -57.549 -10.329 1.00 59.53 742 GLY A N 1
ATOM 5952 C CA . GLY A 1 742 ? 10.970 -56.223 -10.552 1.00 59.53 742 GLY A CA 1
ATOM 5953 C C . GLY A 1 742 ? 9.439 -56.262 -10.611 1.00 59.53 742 GLY A C 1
ATOM 5954 O O . GLY A 1 742 ? 8.835 -57.254 -11.033 1.00 59.53 742 GLY A O 1
ATOM 5955 N N . ILE A 1 743 ? 8.796 -55.187 -10.162 1.00 75.44 743 ILE A N 1
ATOM 5956 C CA . ILE A 1 743 ? 7.346 -55.153 -9.962 1.00 75.44 743 ILE A CA 1
ATOM 5957 C C . ILE A 1 743 ? 6.666 -54.811 -11.290 1.00 75.44 743 ILE A C 1
ATOM 5959 O O . ILE A 1 743 ? 6.686 -53.670 -11.740 1.00 75.44 743 ILE A O 1
ATOM 5963 N N . SER A 1 744 ? 6.025 -55.792 -11.925 1.00 80.50 744 SER A N 1
ATOM 5964 C CA . SER A 1 744 ? 5.199 -55.536 -13.111 1.00 80.50 744 SER A CA 1
ATOM 5965 C C . SER A 1 744 ? 3.989 -54.668 -12.744 1.00 80.50 744 SER A C 1
ATOM 5967 O O . SER A 1 744 ? 3.174 -55.061 -11.906 1.00 80.50 744 SER A O 1
ATOM 5969 N N . ARG A 1 745 ? 3.879 -53.488 -13.366 1.00 84.31 745 ARG A N 1
ATOM 5970 C CA . ARG A 1 745 ? 2.755 -52.550 -13.224 1.00 84.31 745 ARG A CA 1
ATOM 5971 C C . ARG A 1 745 ? 1.800 -52.712 -14.405 1.00 84.31 745 ARG A C 1
ATOM 5973 O O . ARG A 1 745 ? 2.237 -52.820 -15.551 1.00 84.31 745 ARG A O 1
ATOM 5980 N N . ARG A 1 746 ? 0.495 -52.704 -14.141 1.00 85.38 746 ARG A N 1
ATOM 5981 C CA . ARG A 1 746 ? -0.569 -52.728 -15.157 1.00 85.38 746 ARG A CA 1
ATOM 5982 C C . ARG A 1 746 ? -1.117 -51.315 -15.391 1.00 85.38 746 ARG A C 1
ATOM 5984 O O . ARG A 1 746 ? -1.132 -50.525 -14.448 1.00 85.38 746 ARG A O 1
ATOM 5991 N N . PRO A 1 747 ? -1.636 -50.994 -16.591 1.00 84.19 747 PRO A N 1
ATOM 5992 C CA . PRO A 1 747 ? -2.308 -49.722 -16.846 1.00 84.19 747 PRO A CA 1
ATOM 5993 C C . PRO A 1 747 ? -3.385 -49.422 -15.794 1.00 84.19 747 PRO A C 1
ATOM 5995 O O . PRO A 1 747 ? -4.279 -50.234 -15.557 1.00 84.19 747 PRO A O 1
ATOM 5998 N N . GLY A 1 748 ? -3.291 -48.255 -15.158 1.00 81.94 748 GLY A N 1
ATOM 5999 C CA . GLY A 1 748 ? -4.185 -47.820 -14.084 1.00 81.94 748 GLY A CA 1
ATOM 6000 C C . GLY A 1 748 ? -3.763 -48.204 -12.659 1.00 81.94 748 GLY A C 1
ATOM 6001 O O . GLY A 1 748 ? -4.328 -47.633 -11.722 1.00 81.94 748 GLY A O 1
ATOM 6002 N N . ASP A 1 749 ? -2.773 -49.088 -12.467 1.00 85.31 749 ASP A N 1
ATOM 6003 C CA . ASP A 1 749 ? -2.239 -49.404 -11.134 1.00 85.31 749 ASP A CA 1
ATOM 6004 C C . ASP A 1 749 ? -1.693 -48.141 -10.458 1.00 85.31 749 ASP A C 1
ATOM 6006 O O . ASP A 1 749 ? -1.006 -47.328 -11.085 1.00 85.31 749 ASP A O 1
ATOM 6010 N N . ARG A 1 750 ? -1.978 -48.001 -9.156 1.00 86.69 750 ARG A N 1
ATOM 6011 C CA . ARG A 1 750 ? -1.501 -46.897 -8.315 1.00 86.69 750 ARG A CA 1
ATOM 6012 C C . ARG A 1 750 ? -0.583 -47.401 -7.212 1.00 86.69 750 ARG A C 1
ATOM 6014 O O . ARG A 1 750 ? -0.921 -48.354 -6.513 1.00 86.69 750 ARG A O 1
ATOM 6021 N N . TRP A 1 751 ? 0.540 -46.722 -7.013 1.00 88.31 751 TRP A N 1
ATOM 6022 C CA . TRP A 1 751 ? 1.457 -46.965 -5.898 1.00 88.31 751 TRP A CA 1
ATOM 6023 C C . TRP A 1 751 ? 2.041 -45.652 -5.384 1.00 88.31 751 TRP A C 1
ATOM 6025 O O . TRP A 1 751 ? 1.816 -44.592 -5.966 1.00 88.31 751 TRP A O 1
ATOM 6035 N N . MET A 1 752 ? 2.760 -45.724 -4.267 1.00 87.38 752 MET A N 1
ATOM 6036 C CA . MET A 1 752 ? 3.413 -44.583 -3.639 1.00 87.38 752 MET A CA 1
ATOM 6037 C C . MET A 1 752 ? 4.922 -44.807 -3.579 1.00 87.38 752 MET A C 1
ATOM 6039 O O . MET A 1 752 ? 5.362 -45.819 -3.038 1.00 87.38 752 MET A O 1
ATOM 6043 N N . LEU A 1 753 ? 5.693 -43.841 -4.074 1.00 86.69 753 LEU A N 1
ATOM 6044 C CA . LEU A 1 753 ? 7.086 -43.655 -3.666 1.00 86.69 753 LEU A CA 1
ATOM 6045 C C . LEU A 1 753 ? 7.117 -42.754 -2.428 1.00 86.69 753 LEU A C 1
ATOM 6047 O O . LEU A 1 753 ? 6.288 -41.851 -2.308 1.00 86.69 753 LEU A O 1
ATOM 6051 N N . ARG A 1 754 ? 8.074 -42.986 -1.530 1.00 85.81 754 ARG A N 1
ATOM 6052 C CA . ARG A 1 754 ? 8.386 -42.127 -0.376 1.00 85.81 754 ARG A CA 1
ATOM 6053 C C . ARG A 1 754 ? 9.853 -41.718 -0.463 1.00 85.81 754 ARG A C 1
ATOM 6055 O O . ARG A 1 754 ? 10.648 -42.477 -1.014 1.00 85.81 754 ARG A O 1
ATOM 6062 N N . GLY A 1 755 ? 10.197 -40.534 0.032 1.00 83.38 755 GLY A N 1
ATOM 6063 C CA . GLY A 1 755 ? 11.591 -40.111 0.111 1.00 83.38 755 GLY A CA 1
ATOM 6064 C C . GLY A 1 755 ? 12.379 -40.808 1.234 1.00 83.38 755 GLY A C 1
ATOM 6065 O O . GLY A 1 755 ? 11.801 -41.573 2.012 1.00 83.38 755 GLY A O 1
ATOM 6066 N N . PRO A 1 756 ? 13.697 -40.552 1.323 1.00 85.56 756 PRO A N 1
ATOM 6067 C CA . PRO A 1 756 ? 14.435 -39.564 0.540 1.00 85.56 756 PRO A CA 1
ATOM 6068 C C . PRO A 1 756 ? 14.916 -40.144 -0.804 1.00 85.56 756 PRO A C 1
ATOM 6070 O O . PRO A 1 756 ? 15.697 -41.091 -0.833 1.00 85.56 756 PRO A O 1
ATOM 6073 N N . ILE A 1 757 ? 14.449 -39.585 -1.927 1.00 84.81 757 ILE A N 1
ATOM 6074 C CA . ILE A 1 757 ? 14.813 -40.042 -3.282 1.00 84.81 757 ILE A CA 1
ATOM 6075 C C . ILE A 1 757 ? 14.652 -38.919 -4.316 1.00 84.81 757 ILE A C 1
ATOM 6077 O O . ILE A 1 757 ? 13.791 -38.050 -4.170 1.00 84.81 757 ILE A O 1
ATOM 6081 N N . GLU A 1 758 ? 15.461 -38.949 -5.378 1.00 83.81 758 GLU A N 1
ATOM 6082 C CA . GLU A 1 758 ? 15.289 -38.109 -6.569 1.00 83.81 758 GLU A CA 1
ATOM 6083 C C . GLU A 1 758 ? 14.627 -38.923 -7.691 1.00 83.81 758 GLU A C 1
ATOM 6085 O O . GLU A 1 758 ? 15.198 -39.898 -8.182 1.00 83.81 758 GLU A O 1
ATOM 6090 N N . TYR A 1 759 ? 13.413 -38.543 -8.096 1.00 86.81 759 TYR A N 1
ATOM 6091 C CA . TYR A 1 759 ? 12.610 -39.290 -9.066 1.00 86.81 759 TYR A CA 1
ATOM 6092 C C . TYR A 1 759 ? 12.371 -38.521 -10.374 1.00 86.81 759 TYR A C 1
ATOM 6094 O O . TYR A 1 759 ? 12.048 -37.333 -10.378 1.00 86.81 759 TYR A O 1
ATOM 6102 N N . VAL A 1 760 ? 12.468 -39.232 -11.501 1.00 85.56 760 VAL A N 1
ATOM 6103 C CA . VAL A 1 760 ? 12.074 -38.746 -12.833 1.00 85.56 760 VAL A CA 1
ATOM 6104 C C . VAL A 1 760 ? 11.041 -39.718 -13.403 1.00 85.56 760 VAL A C 1
ATOM 6106 O O . VAL A 1 760 ? 11.368 -40.902 -13.521 1.00 85.56 760 VAL A O 1
ATOM 6109 N N . PRO A 1 761 ? 9.829 -39.264 -13.774 1.00 84.25 761 PRO A N 1
ATOM 6110 C CA . PRO A 1 761 ? 8.842 -40.132 -14.404 1.00 84.25 761 PRO A CA 1
ATOM 6111 C C . PRO A 1 761 ? 9.356 -40.647 -15.754 1.00 84.25 761 PRO A C 1
ATOM 6113 O O . PRO A 1 761 ? 9.924 -39.902 -16.556 1.00 84.25 761 PRO A O 1
ATOM 6116 N N . SER A 1 762 ? 9.153 -41.938 -16.008 1.00 83.62 762 SER A N 1
ATOM 6117 C CA . SER A 1 762 ? 9.349 -42.527 -17.333 1.00 83.62 762 SER A CA 1
ATOM 6118 C C . SER A 1 762 ? 8.157 -42.191 -18.239 1.00 83.62 762 SER A C 1
ATOM 6120 O O . SER A 1 762 ? 7.092 -41.813 -17.758 1.00 83.62 762 SER A O 1
ATOM 6122 N N . ALA A 1 763 ? 8.303 -42.348 -19.559 1.00 79.38 763 ALA A N 1
ATOM 6123 C CA . ALA A 1 763 ? 7.236 -42.014 -20.513 1.00 79.38 763 ALA A CA 1
ATOM 6124 C C . ALA A 1 763 ? 5.923 -42.804 -20.293 1.00 79.38 763 ALA A C 1
ATOM 6126 O O . ALA A 1 763 ? 4.860 -42.328 -20.682 1.00 79.38 763 ALA A O 1
ATOM 6127 N N . SER A 1 764 ? 5.995 -43.968 -19.639 1.00 82.25 764 SER A N 1
ATOM 6128 C CA . SER A 1 764 ? 4.853 -44.834 -19.316 1.00 82.25 764 SER A CA 1
ATOM 6129 C C . SER A 1 764 ? 4.284 -44.610 -17.900 1.00 82.25 764 SER A C 1
ATOM 6131 O O . SER A 1 764 ? 3.394 -45.355 -17.481 1.00 82.25 764 SER A O 1
ATOM 6133 N N . VAL A 1 765 ? 4.782 -43.617 -17.144 1.00 85.44 765 VAL A N 1
ATOM 6134 C CA . VAL A 1 765 ? 4.374 -43.317 -15.758 1.00 85.44 765 VAL A CA 1
ATOM 6135 C C . VAL A 1 765 ? 3.924 -41.867 -15.608 1.00 85.44 765 VAL A C 1
ATOM 6137 O O . VAL A 1 765 ? 4.582 -40.930 -16.045 1.00 85.44 765 VAL A O 1
ATOM 6140 N N . GLU A 1 766 ? 2.813 -41.684 -14.906 1.00 85.56 766 GLU A N 1
ATOM 6141 C CA . GLU A 1 766 ? 2.197 -40.396 -14.620 1.00 85.56 766 GLU A CA 1
ATOM 6142 C C . GLU A 1 766 ? 2.227 -40.116 -13.112 1.00 85.56 766 GLU A C 1
ATOM 6144 O O . GLU A 1 766 ? 1.879 -40.973 -12.294 1.00 85.56 766 GLU A O 1
ATOM 6149 N N . VAL A 1 767 ? 2.617 -38.901 -12.725 1.00 88.44 767 VAL A N 1
ATOM 6150 C CA . VAL A 1 767 ? 2.567 -38.447 -11.329 1.00 88.44 767 VAL A CA 1
ATOM 6151 C C . VAL A 1 767 ? 1.164 -37.910 -11.045 1.00 88.44 767 VAL A C 1
ATOM 6153 O O . VAL A 1 767 ? 0.803 -36.853 -11.551 1.00 88.44 767 VAL A O 1
ATOM 6156 N N . ILE A 1 768 ? 0.365 -38.618 -10.237 1.00 87.25 768 ILE A N 1
ATOM 6157 C CA . ILE A 1 768 ? -1.013 -38.198 -9.925 1.00 87.25 768 ILE A CA 1
ATOM 6158 C C . ILE A 1 768 ? -1.006 -37.023 -8.943 1.00 87.25 768 ILE A C 1
ATOM 6160 O O . ILE A 1 768 ? -1.730 -36.048 -9.120 1.00 87.25 768 ILE A O 1
ATOM 6164 N N . LEU A 1 769 ? -0.240 -37.157 -7.854 1.00 85.12 769 LEU A N 1
ATOM 6165 C CA . LEU A 1 769 ? -0.193 -36.181 -6.766 1.00 85.12 769 LEU A CA 1
ATOM 6166 C C . LEU A 1 769 ? 1.057 -36.357 -5.894 1.00 85.12 769 LEU A C 1
ATOM 6168 O O . LEU A 1 769 ? 1.521 -37.476 -5.661 1.00 85.12 769 LEU A O 1
ATOM 6172 N N . ARG A 1 770 ? 1.568 -35.236 -5.377 1.00 88.94 770 ARG A N 1
ATOM 6173 C CA . ARG A 1 770 ? 2.552 -35.179 -4.286 1.00 88.94 770 ARG A CA 1
ATOM 6174 C C . ARG A 1 770 ? 1.799 -35.234 -2.957 1.00 88.94 770 ARG A C 1
ATOM 6176 O O . ARG A 1 770 ? 0.745 -34.614 -2.823 1.00 88.94 770 ARG A O 1
ATOM 6183 N N . ARG A 1 771 ? 2.321 -35.973 -1.983 1.00 87.31 771 ARG A N 1
ATOM 6184 C CA . ARG A 1 771 ? 1.839 -35.987 -0.597 1.00 87.31 771 ARG A CA 1
ATOM 6185 C C . ARG A 1 771 ? 2.952 -35.558 0.339 1.00 87.31 771 ARG A C 1
ATOM 6187 O O . ARG A 1 771 ? 4.109 -35.904 0.128 1.00 87.31 771 ARG A O 1
ATOM 6194 N N . GLN A 1 772 ? 2.549 -34.858 1.385 1.00 87.62 772 GLN A N 1
ATOM 6195 C CA . GLN A 1 772 ? 3.354 -34.554 2.557 1.00 87.62 772 GLN A CA 1
ATOM 6196 C C . GLN A 1 772 ? 2.754 -35.302 3.749 1.00 87.62 772 GLN A C 1
ATOM 6198 O O . GLN A 1 772 ? 1.550 -35.580 3.779 1.00 87.62 772 GLN A O 1
ATOM 6203 N N . ALA A 1 773 ? 3.593 -35.672 4.708 1.00 87.56 773 ALA A N 1
ATOM 6204 C CA . ALA A 1 773 ? 3.144 -36.158 5.997 1.00 87.56 773 ALA A CA 1
ATOM 6205 C C . ALA A 1 773 ? 2.449 -35.014 6.749 1.00 87.56 773 ALA A C 1
ATOM 6207 O O . ALA A 1 773 ? 2.944 -33.889 6.777 1.00 87.56 773 ALA A O 1
ATOM 6208 N N . ILE A 1 774 ? 1.289 -35.290 7.340 1.00 87.88 774 ILE A N 1
ATOM 6209 C CA . ILE A 1 774 ? 0.544 -34.305 8.125 1.00 87.88 774 ILE A CA 1
ATOM 6210 C C . ILE A 1 774 ? 1.091 -34.374 9.556 1.00 87.88 774 ILE A C 1
ATOM 6212 O O . ILE A 1 774 ? 0.940 -35.430 10.179 1.00 87.88 774 ILE A O 1
ATOM 6216 N N . PRO A 1 775 ? 1.746 -33.324 10.087 1.00 85.50 775 PRO A N 1
ATOM 6217 C CA . PRO A 1 775 ? 2.170 -33.303 11.481 1.00 85.50 775 PRO A CA 1
ATOM 6218 C C . PRO A 1 775 ? 0.937 -33.251 12.388 1.00 85.50 775 PRO A C 1
ATOM 6220 O O . PRO A 1 775 ? 0.017 -32.477 12.134 1.00 85.50 775 PRO A O 1
ATOM 6223 N N . LEU A 1 776 ? 0.916 -34.085 13.429 1.00 87.19 776 LEU A N 1
ATOM 6224 C CA . LEU A 1 776 ? -0.172 -34.161 14.408 1.00 87.19 776 LEU A CA 1
ATOM 6225 C C . LEU A 1 776 ? 0.433 -34.203 15.810 1.00 87.19 776 LEU A C 1
ATOM 6227 O O . LEU A 1 776 ? 1.237 -35.090 16.102 1.00 87.19 776 LEU A O 1
ATOM 6231 N N . ASP A 1 777 ? 0.043 -33.247 16.649 1.00 81.56 777 ASP A N 1
ATOM 6232 C CA . ASP A 1 777 ? 0.396 -33.195 18.071 1.00 81.56 777 ASP A CA 1
ATOM 6233 C C . ASP A 1 777 ? -0.431 -34.211 18.889 1.00 81.56 777 ASP A C 1
ATOM 6235 O O . ASP A 1 777 ? -1.453 -34.709 18.415 1.00 81.56 777 ASP A O 1
ATOM 6239 N N . GLU A 1 778 ? -0.032 -34.509 20.130 1.00 79.56 778 GLU A N 1
ATOM 6240 C CA . GLU A 1 778 ? -0.666 -35.515 21.011 1.00 79.56 778 GLU A CA 1
ATOM 6241 C C . GLU A 1 778 ? -2.184 -35.312 21.186 1.00 79.56 778 GLU A C 1
ATOM 6243 O O . GLU A 1 778 ? -2.937 -36.273 21.350 1.00 79.56 778 GLU A O 1
ATOM 6248 N N . ASN A 1 779 ? -2.634 -34.055 21.124 1.00 82.44 779 ASN A N 1
ATOM 6249 C CA . ASN A 1 779 ? -4.029 -33.638 21.295 1.00 82.44 779 ASN A CA 1
ATOM 6250 C C . ASN A 1 779 ? -4.746 -33.330 19.964 1.00 82.44 779 ASN A C 1
ATOM 6252 O O . ASN A 1 779 ? -5.878 -32.840 19.970 1.00 82.44 779 ASN A O 1
ATOM 6256 N N . GLU A 1 780 ? -4.101 -33.603 18.827 1.00 84.38 780 GLU A N 1
ATOM 6257 C CA . GLU A 1 780 ? -4.628 -33.362 17.485 1.00 84.38 780 GLU A CA 1
ATOM 6258 C C . GLU A 1 780 ? -4.745 -34.649 16.662 1.00 84.38 780 GLU A C 1
ATOM 6260 O O . GLU A 1 780 ? -4.093 -35.667 16.901 1.00 84.38 780 GLU A O 1
ATOM 6265 N N . GLY A 1 781 ? -5.605 -34.600 15.648 1.00 88.19 781 GLY A N 1
ATOM 6266 C CA . GLY A 1 781 ? -5.823 -35.719 14.750 1.00 88.19 781 GLY A CA 1
ATOM 6267 C C . GLY A 1 781 ? -6.613 -35.342 13.508 1.00 88.19 781 GLY A C 1
ATOM 6268 O O . GLY A 1 781 ? -7.173 -34.250 13.420 1.00 88.19 781 GLY A O 1
ATOM 6269 N N . ILE A 1 782 ? -6.711 -36.289 12.582 1.00 92.06 782 ILE A N 1
ATOM 6270 C CA . ILE A 1 782 ? -7.472 -36.202 11.330 1.00 92.06 782 ILE A CA 1
ATOM 6271 C C . ILE A 1 782 ? -8.414 -37.394 11.170 1.00 92.06 782 ILE A C 1
ATOM 6273 O O . ILE A 1 782 ? -8.128 -38.504 11.623 1.00 92.06 782 ILE A O 1
ATOM 6277 N N . TYR A 1 783 ? -9.530 -37.186 10.479 1.00 92.56 783 TYR A N 1
ATOM 6278 C CA . TYR A 1 783 ? -10.368 -38.268 9.985 1.00 92.56 783 TYR A CA 1
ATOM 6279 C C . TYR A 1 783 ? -9.838 -38.757 8.634 1.00 92.56 783 TYR A C 1
ATOM 6281 O O . TYR A 1 783 ? -9.752 -38.004 7.665 1.00 92.56 783 TYR A O 1
ATOM 6289 N N . VAL A 1 784 ? -9.510 -40.043 8.569 1.00 91.62 784 VAL A N 1
ATOM 6290 C CA . VAL A 1 784 ? -8.998 -40.725 7.378 1.00 91.62 784 VAL A CA 1
ATOM 6291 C C . VAL A 1 784 ? -10.050 -41.705 6.877 1.00 91.62 784 VAL A C 1
ATOM 6293 O O . VAL A 1 784 ? -10.607 -42.475 7.667 1.00 91.62 784 VAL A O 1
ATOM 6296 N N . ARG A 1 785 ? -10.299 -41.699 5.567 1.00 91.38 785 ARG A N 1
ATOM 6297 C CA . ARG A 1 785 ? -11.143 -42.674 4.874 1.00 91.38 785 ARG A CA 1
ATOM 6298 C C . ARG A 1 785 ? -10.312 -43.488 3.897 1.00 91.38 785 ARG A C 1
ATOM 6300 O O . ARG A 1 785 ? -9.568 -42.945 3.091 1.00 91.38 785 ARG A O 1
ATOM 6307 N N . ASP A 1 786 ? -10.480 -44.798 3.967 1.00 89.12 786 ASP A N 1
ATOM 6308 C CA . ASP A 1 786 ? -9.992 -45.739 2.963 1.00 89.12 786 ASP A CA 1
ATOM 6309 C C . ASP A 1 786 ? -10.956 -45.732 1.760 1.00 89.12 786 ASP A C 1
ATOM 6311 O O . ASP A 1 786 ? -12.162 -45.929 1.917 1.00 89.12 786 ASP A O 1
ATOM 6315 N N . ILE A 1 787 ? -10.431 -45.481 0.560 1.00 84.88 787 ILE A N 1
ATOM 6316 C CA . ILE A 1 787 ? -11.179 -45.378 -0.702 1.00 84.88 787 ILE A CA 1
ATOM 6317 C C . ILE A 1 787 ? -11.647 -46.765 -1.183 1.00 84.88 787 ILE A C 1
ATOM 6319 O O . ILE A 1 787 ? -12.690 -46.871 -1.828 1.00 84.88 787 ILE A O 1
ATOM 6323 N N . LYS A 1 788 ? -10.911 -47.836 -0.854 1.00 83.44 788 LYS A N 1
ATOM 6324 C CA . LYS A 1 788 ? -11.222 -49.225 -1.233 1.00 83.44 788 LYS A CA 1
ATOM 6325 C C . LYS A 1 788 ? -12.221 -49.880 -0.279 1.00 83.44 788 LYS A C 1
ATOM 6327 O O . LYS A 1 788 ? -13.119 -50.576 -0.743 1.00 83.44 788 LYS A O 1
ATOM 6332 N N . THR A 1 789 ? -12.083 -49.680 1.035 1.00 86.44 789 THR A N 1
ATOM 6333 C CA . THR A 1 789 ? -12.995 -50.283 2.035 1.00 86.44 789 THR A CA 1
ATOM 6334 C C . THR A 1 789 ? -14.104 -49.345 2.514 1.00 86.44 789 THR A C 1
ATOM 6336 O O . THR A 1 789 ? -15.026 -49.783 3.199 1.00 86.44 789 THR A O 1
ATOM 6339 N N . GLY A 1 790 ? -14.027 -48.050 2.195 1.00 84.12 790 GLY A N 1
ATOM 6340 C CA . GLY A 1 790 ? -14.965 -47.019 2.648 1.00 84.12 790 GLY A CA 1
ATOM 6341 C C . GLY A 1 790 ? -14.856 -46.663 4.136 1.00 84.12 790 GLY A C 1
ATOM 6342 O O . GLY A 1 790 ? -15.560 -45.758 4.590 1.00 84.12 790 GLY A O 1
ATOM 6343 N N . LYS A 1 791 ? -13.999 -47.355 4.901 1.00 86.06 791 LYS A N 1
ATOM 6344 C CA . LYS A 1 791 ? -13.906 -47.255 6.361 1.00 86.06 791 LYS A CA 1
ATOM 6345 C C . LYS A 1 791 ? -13.309 -45.915 6.792 1.00 86.06 791 LYS A C 1
ATOM 6347 O O . LYS A 1 791 ? -12.185 -45.584 6.421 1.00 86.06 791 LYS A O 1
ATOM 6352 N N . VAL A 1 792 ? -14.042 -45.191 7.637 1.00 90.25 792 VAL A N 1
ATOM 6353 C CA . VAL A 1 792 ? -13.596 -43.943 8.273 1.00 90.25 792 VAL A CA 1
ATOM 6354 C C . VAL A 1 792 ? -13.025 -44.235 9.664 1.00 90.25 792 VAL A C 1
ATOM 6356 O O . VAL A 1 792 ? -13.592 -45.027 10.420 1.00 90.25 792 VAL A O 1
ATOM 6359 N N . ARG A 1 793 ? -11.913 -43.589 10.025 1.00 88.56 793 ARG A N 1
ATOM 6360 C CA . ARG A 1 793 ? -11.329 -43.616 11.377 1.00 88.56 793 ARG A CA 1
ATOM 6361 C C . ARG A 1 793 ? -10.701 -42.270 11.735 1.00 88.56 793 ARG A C 1
ATOM 6363 O O . ARG A 1 793 ? -10.291 -41.538 10.844 1.00 88.56 793 ARG A O 1
ATOM 6370 N N . ALA A 1 794 ? -10.593 -41.966 13.025 1.00 89.81 794 ALA A N 1
ATOM 6371 C CA . ALA A 1 794 ? -9.695 -40.913 13.495 1.00 89.81 794 ALA A CA 1
ATOM 6372 C C . ALA A 1 794 ? -8.264 -41.470 13.609 1.00 89.81 794 ALA A C 1
ATOM 6374 O O . ALA A 1 794 ? -8.083 -42.616 14.025 1.00 89.81 794 ALA A O 1
ATOM 6375 N N . VAL A 1 795 ? -7.266 -40.666 13.249 1.00 89.25 795 VAL A N 1
ATOM 6376 C CA . VAL A 1 795 ? -5.836 -40.894 13.507 1.00 89.25 795 VAL A CA 1
ATOM 6377 C C . VAL A 1 795 ? -5.339 -39.702 14.320 1.00 89.25 795 VAL A C 1
ATOM 6379 O O . VAL A 1 795 ? -5.628 -38.568 13.950 1.00 89.25 795 VAL A O 1
ATOM 6382 N N . ILE A 1 796 ? -4.680 -39.958 15.452 1.00 88.56 796 ILE A N 1
ATOM 6383 C CA . ILE A 1 796 ? -4.408 -38.975 16.516 1.00 88.56 796 ILE A CA 1
ATOM 6384 C C . ILE A 1 796 ? -2.953 -39.135 16.989 1.00 88.56 796 ILE A C 1
ATOM 6386 O O . ILE A 1 796 ? -2.438 -40.259 17.026 1.00 88.56 796 ILE A O 1
ATOM 6390 N N . GLY A 1 797 ? -2.307 -38.031 17.371 1.00 80.94 797 GLY A N 1
ATOM 6391 C CA . GLY A 1 797 ? -1.123 -38.042 18.240 1.00 80.94 797 GLY A CA 1
ATOM 6392 C C . GLY A 1 797 ? 0.227 -38.413 17.621 1.00 80.94 797 GLY A C 1
ATOM 6393 O O . GLY A 1 797 ? 1.173 -38.651 18.365 1.00 80.94 797 GLY A O 1
ATOM 6394 N N . HIS A 1 798 ? 0.336 -38.518 16.295 1.00 84.06 798 HIS A N 1
ATOM 6395 C CA . HIS A 1 798 ? 1.622 -38.692 15.607 1.00 84.06 798 HIS A CA 1
ATOM 6396 C C . HIS A 1 798 ? 1.534 -38.287 14.132 1.00 84.06 798 HIS A C 1
ATOM 6398 O O . HIS A 1 798 ? 0.517 -38.523 13.480 1.00 84.06 798 HIS A O 1
ATOM 6404 N N . THR A 1 799 ? 2.623 -37.736 13.589 1.00 85.50 799 THR A N 1
ATOM 6405 C CA . THR A 1 799 ? 2.753 -37.361 12.172 1.00 85.50 799 THR A CA 1
ATOM 6406 C C . THR A 1 799 ? 2.345 -38.504 11.235 1.00 85.50 799 THR A C 1
ATOM 6408 O O . THR A 1 799 ? 2.915 -39.596 11.289 1.00 85.50 799 THR A O 1
ATOM 6411 N N . TYR A 1 800 ? 1.368 -38.258 10.355 1.00 88.38 800 TYR A N 1
ATOM 6412 C CA . TYR A 1 800 ? 0.737 -39.294 9.536 1.00 88.38 800 TYR A CA 1
ATOM 6413 C C . TYR A 1 800 ? 0.763 -38.974 8.036 1.00 88.38 800 TYR A C 1
ATOM 6415 O O . TYR A 1 800 ? 0.204 -37.979 7.577 1.00 88.38 800 TYR A O 1
ATOM 6423 N N . MET A 1 801 ? 1.363 -39.866 7.240 1.00 86.12 801 MET A N 1
ATOM 6424 C CA . MET A 1 801 ? 1.306 -39.816 5.774 1.00 86.12 801 MET A CA 1
ATOM 6425 C C . MET A 1 801 ? 0.272 -40.819 5.246 1.00 86.12 801 MET A C 1
ATOM 6427 O O . MET A 1 801 ? 0.552 -42.020 5.161 1.00 86.12 801 MET A O 1
ATOM 6431 N N . LEU A 1 802 ? -0.890 -40.290 4.846 1.00 89.06 802 LEU A N 1
ATOM 6432 C CA . LEU A 1 802 ? -1.997 -40.999 4.184 1.00 89.06 802 LEU A CA 1
ATOM 6433 C C . LEU A 1 802 ? -1.482 -41.927 3.068 1.00 89.06 802 LEU A C 1
ATOM 6435 O O . LEU A 1 802 ? -0.806 -41.453 2.150 1.00 89.06 802 LEU A O 1
ATOM 6439 N N . THR A 1 803 ? -1.836 -43.214 3.085 1.00 87.56 803 THR A N 1
ATOM 6440 C CA . THR A 1 803 ? -1.416 -44.190 2.055 1.00 87.56 803 THR A CA 1
ATOM 6441 C C . THR A 1 803 ? -2.120 -43.970 0.707 1.00 87.56 803 THR A C 1
ATOM 6443 O O . THR A 1 803 ? -3.113 -43.251 0.632 1.00 87.56 803 THR A O 1
ATOM 6446 N N . GLN A 1 804 ? -1.629 -44.571 -0.386 1.00 83.69 804 GLN A N 1
ATOM 6447 C CA . GLN A 1 804 ? -2.130 -44.342 -1.759 1.00 83.69 804 GLN A CA 1
ATOM 6448 C C . GLN A 1 804 ? -3.643 -44.569 -1.956 1.00 83.69 804 GLN A C 1
ATOM 6450 O O . GLN A 1 804 ? -4.218 -44.020 -2.894 1.00 83.69 804 GLN A O 1
ATOM 6455 N N . ASP A 1 805 ? -4.267 -45.355 -1.075 1.00 86.62 805 ASP A N 1
ATOM 6456 C CA . ASP A 1 805 ? -5.695 -45.685 -1.083 1.00 86.62 805 ASP A CA 1
ATOM 6457 C C . ASP A 1 805 ? -6.504 -44.914 -0.022 1.00 86.62 805 ASP A C 1
ATOM 6459 O O . ASP A 1 805 ? -7.677 -45.204 0.182 1.00 86.62 805 ASP A O 1
ATOM 6463 N N . GLU A 1 806 ? -5.904 -43.936 0.660 1.00 89.00 806 GLU A N 1
ATOM 6464 C CA . GLU A 1 806 ? -6.546 -43.136 1.709 1.00 89.00 806 GLU A CA 1
ATOM 6465 C C . GLU A 1 806 ? -6.722 -41.666 1.310 1.00 89.00 806 GLU A C 1
ATOM 6467 O O . GLU A 1 806 ? -5.863 -41.066 0.652 1.00 89.00 806 GLU A O 1
ATOM 6472 N N . GLU A 1 807 ? -7.826 -41.079 1.768 1.00 89.12 807 GLU A N 1
ATOM 6473 C CA . GLU A 1 807 ? -8.204 -39.669 1.639 1.00 89.12 807 GLU A CA 1
ATOM 6474 C C . GLU A 1 807 ? -8.553 -39.056 3.009 1.00 89.12 807 GLU A C 1
ATOM 6476 O O . GLU A 1 807 ? -8.863 -39.766 3.971 1.00 89.12 807 GLU A O 1
ATOM 6481 N N . LEU A 1 808 ? -8.525 -37.723 3.101 1.00 91.19 808 LEU A N 1
ATOM 6482 C CA . LEU A 1 808 ? -9.060 -36.997 4.256 1.00 91.19 808 LEU A CA 1
ATOM 6483 C C . LEU A 1 808 ? -10.590 -36.973 4.197 1.00 91.19 808 LEU A C 1
ATOM 6485 O O . LEU A 1 808 ? -11.174 -36.609 3.176 1.00 91.19 808 LEU A O 1
ATOM 6489 N N . TRP A 1 809 ? -11.245 -37.315 5.304 1.00 92.31 809 TRP A N 1
ATOM 6490 C CA . TRP A 1 809 ? -12.702 -37.341 5.403 1.00 92.31 809 TRP A CA 1
ATOM 6491 C C . TRP A 1 809 ? -13.241 -36.118 6.138 1.00 92.31 809 TRP A C 1
ATOM 6493 O O . TRP A 1 809 ? -12.743 -35.758 7.198 1.00 92.31 809 TRP A O 1
ATOM 6503 N N . GLN A 1 810 ? -14.296 -35.497 5.612 1.00 90.12 810 GLN A N 1
ATOM 6504 C CA . GLN A 1 810 ? -14.904 -34.324 6.239 1.00 90.12 810 GLN A CA 1
ATOM 6505 C C . GLN A 1 810 ? -16.057 -34.713 7.167 1.00 90.12 810 GLN A C 1
ATOM 6507 O O . GLN A 1 810 ? -17.144 -35.066 6.702 1.00 90.12 810 GLN A O 1
ATOM 6512 N N . LYS A 1 811 ? -15.857 -34.561 8.479 1.00 88.50 811 LYS A N 1
ATOM 6513 C CA . LYS A 1 811 ? -16.936 -34.678 9.462 1.00 88.50 811 LYS A CA 1
ATOM 6514 C C . LYS A 1 811 ? -17.785 -33.408 9.444 1.00 88.50 811 LYS A C 1
ATOM 6516 O O . LYS A 1 811 ? -17.323 -32.336 9.835 1.00 88.50 811 LYS A O 1
ATOM 6521 N N . GLN A 1 812 ? -19.038 -33.538 9.022 1.00 85.50 812 GLN A N 1
ATOM 6522 C CA . GLN A 1 812 ? -20.033 -32.475 9.165 1.00 85.50 812 GLN A CA 1
ATOM 6523 C C . GLN A 1 812 ? -20.610 -32.489 10.587 1.00 85.50 812 GLN A C 1
ATOM 6525 O O . GLN A 1 812 ? -20.839 -33.557 11.158 1.00 85.50 812 GLN A O 1
ATOM 6530 N N . LEU A 1 813 ? -20.873 -31.309 11.146 1.00 84.88 813 LEU A N 1
ATOM 6531 C CA . LEU A 1 813 ? -21.611 -31.135 12.396 1.00 84.88 813 LEU A CA 1
ATOM 6532 C C . LEU A 1 813 ? -22.880 -30.302 12.140 1.00 84.88 813 LEU A C 1
ATOM 6534 O O . LEU A 1 813 ? -22.921 -29.530 11.180 1.00 84.88 813 LEU A O 1
ATOM 6538 N N . PRO A 1 814 ? -23.918 -30.409 12.991 1.00 84.44 814 PRO A N 1
ATOM 6539 C CA . PRO A 1 814 ? -25.054 -29.494 12.946 1.00 84.44 814 PRO A CA 1
ATOM 6540 C C . PRO A 1 814 ? -24.596 -28.032 13.080 1.00 84.44 814 PRO A C 1
ATOM 6542 O O . PRO A 1 814 ? -23.743 -27.722 13.911 1.00 84.44 814 PRO A O 1
ATOM 6545 N N . GLN A 1 815 ? -25.176 -27.116 12.299 1.00 80.00 815 GLN A N 1
ATOM 6546 C CA . GLN A 1 815 ? -24.719 -25.718 12.207 1.00 80.00 815 GLN A CA 1
ATOM 6547 C C . GLN A 1 815 ? -24.727 -24.978 13.561 1.00 80.00 815 GLN A C 1
ATOM 6549 O O . GLN A 1 815 ? -23.882 -24.124 13.819 1.00 80.00 815 GLN A O 1
ATOM 6554 N N . ASN A 1 816 ? -25.650 -25.335 14.459 1.00 80.69 816 ASN A N 1
ATOM 6555 C CA . ASN A 1 816 ? -25.688 -24.836 15.834 1.00 80.69 816 ASN A CA 1
ATOM 6556 C C . ASN A 1 816 ? -24.522 -25.349 16.697 1.00 80.69 816 ASN A C 1
ATOM 6558 O O . ASN A 1 816 ? -24.082 -24.630 17.585 1.00 80.69 816 ASN A O 1
ATOM 6562 N N . VAL A 1 817 ? -24.010 -26.557 16.442 1.00 82.81 817 VAL A N 1
ATOM 6563 C CA . VAL A 1 817 ? -22.803 -27.084 17.099 1.00 82.81 817 VAL A CA 1
ATOM 6564 C C . VAL A 1 817 ? -21.558 -26.406 16.527 1.00 82.81 817 VAL A C 1
ATOM 6566 O O . VAL A 1 817 ? -20.714 -25.969 17.302 1.00 82.81 817 VAL A O 1
ATOM 6569 N N . GLU A 1 818 ? -21.462 -26.237 15.201 1.00 81.69 818 GLU A N 1
ATOM 6570 C CA . GLU A 1 818 ? -20.341 -25.510 14.574 1.00 81.69 818 GLU A CA 1
ATOM 6571 C C . GLU A 1 818 ? -20.229 -24.075 15.117 1.00 81.69 818 GLU A C 1
ATOM 6573 O O . GLU A 1 818 ? -19.140 -23.652 15.496 1.00 81.69 818 GLU A O 1
ATOM 6578 N N . ALA A 1 819 ? -21.351 -23.359 15.252 1.00 77.88 819 ALA A N 1
ATOM 6579 C CA . ALA A 1 819 ? -21.376 -22.007 15.812 1.00 77.88 819 ALA A CA 1
ATOM 6580 C C . ALA A 1 819 ? -20.979 -21.938 17.301 1.00 77.88 819 ALA A C 1
ATOM 6582 O O . ALA A 1 819 ? -20.332 -20.975 17.709 1.00 77.88 819 ALA A O 1
ATOM 6583 N N . LEU A 1 820 ? -21.343 -22.941 18.112 1.00 76.56 820 LEU A N 1
ATOM 6584 C CA . LEU A 1 820 ? -20.987 -22.988 19.537 1.00 76.56 820 LEU A CA 1
ATOM 6585 C C . LEU A 1 820 ? -19.517 -23.371 19.760 1.00 76.56 820 LEU A C 1
ATOM 6587 O O . LEU A 1 820 ? -18.882 -22.812 20.645 1.00 76.56 820 LEU A O 1
ATOM 6591 N N . LEU A 1 821 ? -18.961 -24.271 18.941 1.00 78.81 821 LEU A N 1
ATOM 6592 C CA . LEU A 1 821 ? -17.537 -24.631 18.986 1.00 78.81 821 LEU A CA 1
ATOM 6593 C C . LEU A 1 821 ? -16.624 -23.534 18.409 1.00 78.81 821 LEU A C 1
ATOM 6595 O O . LEU A 1 821 ? -15.453 -23.464 18.768 1.00 78.81 821 LEU A O 1
ATOM 6599 N N . ALA A 1 822 ? -17.144 -22.679 17.523 1.00 69.75 822 ALA A N 1
ATOM 6600 C CA . ALA A 1 822 ? -16.408 -21.552 16.948 1.00 69.75 822 ALA A CA 1
ATOM 6601 C C . ALA A 1 822 ? -16.321 -20.321 17.874 1.00 69.75 822 ALA A C 1
ATOM 6603 O O . ALA A 1 822 ? -15.611 -19.372 17.535 1.00 69.75 822 ALA A O 1
ATOM 6604 N N . SER A 1 823 ? -17.015 -20.313 19.020 1.00 65.06 823 SER A N 1
ATOM 6605 C CA . SER A 1 823 ? -16.849 -19.281 20.050 1.00 65.06 823 SER A CA 1
ATOM 6606 C C . SER A 1 823 ? -15.826 -19.741 21.097 1.00 65.06 823 SER A C 1
ATOM 6608 O O . SER A 1 823 ? -16.124 -20.660 21.859 1.00 65.06 823 SER A O 1
ATOM 6610 N N . PRO A 1 824 ? -14.635 -19.119 21.188 1.00 53.44 824 PRO A N 1
ATOM 6611 C CA . PRO A 1 824 ? -13.599 -19.508 22.145 1.00 53.44 824 PRO A CA 1
ATOM 6612 C C . PRO A 1 824 ? -13.827 -18.929 23.556 1.00 53.44 824 PRO A C 1
ATOM 6614 O O . PRO A 1 824 ? -12.882 -18.865 24.337 1.00 53.44 824 PRO A O 1
ATOM 6617 N N . GLN A 1 825 ? -15.042 -18.464 23.868 1.00 57.94 825 GLN A N 1
ATOM 6618 C CA . GLN A 1 825 ? -15.357 -17.843 25.155 1.00 57.94 825 GLN A CA 1
ATOM 6619 C C . GLN A 1 825 ? -15.469 -18.885 26.271 1.00 57.94 825 GLN A C 1
ATOM 6621 O O . GLN A 1 825 ? -16.228 -19.851 26.149 1.00 57.94 825 GLN A O 1
ATOM 6626 N N . ASP A 1 826 ? -14.781 -18.653 27.387 1.00 56.28 826 ASP A N 1
ATOM 6627 C CA . ASP A 1 826 ? -14.992 -19.429 28.609 1.00 56.28 826 ASP A CA 1
ATOM 6628 C C . ASP A 1 826 ? -16.299 -18.943 29.281 1.00 56.28 826 ASP A C 1
ATOM 6630 O O . ASP A 1 826 ? -16.400 -17.760 29.634 1.00 56.28 826 ASP A O 1
ATOM 6634 N N . PRO A 1 827 ? -17.312 -19.814 29.494 1.00 59.38 827 PRO A N 1
ATOM 6635 C CA . PRO A 1 827 ? -18.593 -19.426 30.097 1.00 59.38 827 PRO A CA 1
ATOM 6636 C C . PRO A 1 827 ? -18.501 -18.858 31.523 1.00 59.38 827 PRO A C 1
ATOM 6638 O O . PRO A 1 827 ? -19.485 -18.294 32.019 1.00 59.38 827 PRO A O 1
ATOM 6641 N N . LEU A 1 828 ? -17.364 -19.033 32.201 1.00 57.66 828 LEU A N 1
ATOM 6642 C CA . LEU A 1 828 ? -17.078 -18.502 33.533 1.00 57.66 828 LEU A CA 1
ATOM 6643 C C . LEU A 1 828 ? -16.259 -17.204 33.470 1.00 57.66 828 LEU A C 1
ATOM 6645 O O . LEU A 1 828 ? -16.551 -16.291 34.242 1.00 57.66 828 LEU A O 1
ATOM 6649 N N . ALA A 1 829 ? -15.285 -17.091 32.559 1.00 51.62 829 ALA A N 1
ATOM 6650 C CA . ALA A 1 829 ? -14.398 -15.924 32.497 1.00 51.62 829 ALA A CA 1
ATOM 6651 C C . ALA A 1 829 ? -14.998 -14.731 31.728 1.00 51.62 829 ALA A C 1
ATOM 6653 O O . ALA A 1 829 ? -15.023 -13.615 32.246 1.00 51.62 829 ALA A O 1
ATOM 6654 N N . ASP A 1 830 ? -15.538 -14.946 30.524 1.00 53.31 830 ASP A N 1
ATOM 6655 C CA . ASP A 1 830 ? -15.816 -13.860 29.562 1.00 53.31 830 ASP A CA 1
ATOM 6656 C C . ASP A 1 830 ? -17.188 -13.183 29.745 1.00 53.31 830 ASP A C 1
ATOM 6658 O O . ASP A 1 830 ? -17.733 -12.553 28.834 1.00 53.31 830 ASP A O 1
ATOM 6662 N N . ARG A 1 831 ? -17.784 -13.286 30.941 1.00 57.12 831 ARG A N 1
ATOM 6663 C CA . ARG A 1 831 ? -19.146 -12.791 31.222 1.00 57.12 831 ARG A CA 1
ATOM 6664 C C . ARG A 1 831 ? -19.308 -11.273 31.051 1.00 57.12 831 ARG A C 1
ATOM 6666 O O . ARG A 1 831 ? -20.437 -10.813 30.878 1.00 57.12 831 ARG A O 1
ATOM 6673 N N . SER A 1 832 ? -18.212 -10.511 31.065 1.00 47.97 832 SER A N 1
ATOM 6674 C CA . SER A 1 832 ? -18.176 -9.065 30.803 1.00 47.97 832 SER A CA 1
ATOM 6675 C C . SER A 1 832 ? -18.091 -8.685 29.317 1.00 47.97 832 SER A C 1
ATOM 6677 O O . SER A 1 832 ? -18.599 -7.630 28.943 1.00 47.97 832 SER A O 1
ATOM 6679 N N . ASP A 1 833 ? -17.498 -9.517 28.455 1.00 46.59 833 ASP A N 1
ATOM 6680 C CA . ASP A 1 833 ? -17.065 -9.137 27.094 1.00 46.59 833 ASP A CA 1
ATOM 6681 C C . ASP A 1 833 ? -17.995 -9.668 25.982 1.00 46.59 833 ASP A C 1
ATOM 6683 O O . ASP A 1 833 ? -17.586 -10.168 24.933 1.00 46.59 833 ASP A O 1
ATOM 6687 N N . ARG A 1 834 ? -19.310 -9.515 26.182 1.00 50.25 834 ARG A N 1
ATOM 6688 C CA . ARG A 1 834 ? -20.350 -9.968 25.232 1.00 50.25 834 ARG A CA 1
ATOM 6689 C C . ARG A 1 834 ? -20.397 -9.231 23.880 1.00 50.25 834 ARG A C 1
ATOM 6691 O O . ARG A 1 834 ? -21.223 -9.590 23.047 1.00 50.25 834 ARG A O 1
ATOM 6698 N N . ASN A 1 835 ? -19.555 -8.219 23.656 1.00 42.84 835 ASN A N 1
ATOM 6699 C CA . ASN A 1 835 ? -19.656 -7.300 22.512 1.00 42.84 835 ASN A CA 1
ATOM 6700 C C . ASN A 1 835 ? -18.521 -7.397 21.475 1.00 42.84 835 ASN A C 1
ATOM 6702 O O . ASN A 1 835 ? -18.506 -6.609 20.529 1.00 42.84 835 ASN A O 1
ATOM 6706 N N . GLN A 1 836 ? -17.595 -8.353 21.596 1.00 46.22 836 GLN A N 1
ATOM 6707 C CA . GLN A 1 836 ? -16.605 -8.606 20.544 1.00 46.22 836 GLN A CA 1
ATOM 6708 C C . GLN A 1 836 ? -17.091 -9.714 19.603 1.00 46.22 836 GLN A C 1
ATOM 6710 O O . GLN A 1 836 ? -17.122 -10.890 19.960 1.00 46.22 836 GLN A O 1
ATOM 6715 N N . ALA A 1 837 ? -17.458 -9.337 18.376 1.00 41.56 837 ALA A N 1
ATOM 6716 C CA . ALA A 1 837 ? -17.761 -10.284 17.308 1.00 41.56 837 ALA A CA 1
ATOM 6717 C C . ALA A 1 837 ? -16.465 -10.980 16.852 1.00 41.56 837 ALA A C 1
ATOM 6719 O O . ALA A 1 837 ? -15.754 -10.487 15.975 1.00 41.56 837 ALA A O 1
ATOM 6720 N N . ALA A 1 838 ? -16.139 -12.108 17.487 1.00 45.12 838 ALA A N 1
ATOM 6721 C CA . ALA A 1 838 ? -14.954 -12.894 17.167 1.00 45.12 838 ALA A CA 1
ATOM 6722 C C . ALA A 1 838 ? -14.939 -13.286 15.678 1.00 45.12 838 ALA A C 1
ATOM 6724 O O . ALA A 1 838 ? -15.929 -13.789 15.141 1.00 45.12 838 ALA A O 1
ATOM 6725 N N . VAL A 1 839 ? -13.804 -13.059 15.009 1.00 44.44 839 VAL A N 1
ATOM 6726 C CA . VAL A 1 839 ? -13.639 -13.369 13.582 1.00 44.44 839 VAL A CA 1
ATOM 6727 C C . VAL A 1 839 ? -13.683 -14.883 13.395 1.00 44.44 839 VAL A C 1
ATOM 6729 O O . VAL A 1 839 ? -12.701 -15.579 13.663 1.00 44.44 839 VAL A O 1
ATOM 6732 N N . GLN A 1 840 ? -14.827 -15.387 12.930 1.00 54.44 840 GLN A N 1
ATOM 6733 C CA . GLN A 1 840 ? -15.048 -16.806 12.670 1.00 54.44 840 GLN A CA 1
ATOM 6734 C C . GLN A 1 840 ? -14.071 -17.305 11.600 1.00 54.44 840 GLN A C 1
ATOM 6736 O O . GLN A 1 840 ? -14.258 -17.079 10.404 1.00 54.44 840 GLN A O 1
ATOM 6741 N N . ARG A 1 841 ? -13.020 -18.009 12.029 1.00 56.84 841 ARG A N 1
ATOM 6742 C CA . ARG A 1 841 ? -12.194 -18.805 11.118 1.00 56.84 841 ARG A CA 1
ATOM 6743 C C . ARG A 1 841 ? -12.982 -20.067 10.750 1.00 56.84 841 ARG A C 1
ATOM 6745 O O . ARG A 1 841 ? -13.489 -20.723 11.661 1.00 56.84 841 ARG A O 1
ATOM 6752 N N . PRO A 1 842 ? -13.103 -20.427 9.461 1.00 65.62 842 PRO A N 1
ATOM 6753 C CA . PRO A 1 842 ? -13.777 -21.660 9.078 1.00 65.62 842 PRO A CA 1
ATOM 6754 C C . PRO A 1 842 ? -13.021 -22.856 9.667 1.00 65.62 842 PRO A C 1
ATOM 6756 O O . PRO A 1 842 ? -11.811 -22.988 9.481 1.00 65.62 842 PRO A O 1
ATOM 6759 N N . ARG A 1 843 ? -13.737 -23.716 10.396 1.00 80.31 843 ARG A N 1
ATOM 6760 C CA . ARG A 1 843 ? -13.185 -24.953 10.958 1.00 80.31 843 ARG A CA 1
ATOM 6761 C C . ARG A 1 843 ? -12.750 -25.890 9.828 1.00 80.31 843 ARG A C 1
ATOM 6763 O O . ARG A 1 843 ? -13.544 -26.176 8.931 1.00 80.31 843 ARG A O 1
ATOM 6770 N N . ASP A 1 844 ? -11.547 -26.450 9.939 1.00 83.12 844 ASP A N 1
ATOM 6771 C CA . ASP A 1 844 ? -11.160 -27.599 9.122 1.00 83.12 844 ASP A CA 1
ATOM 6772 C C . ASP A 1 844 ? -12.046 -28.804 9.485 1.00 83.12 844 ASP A C 1
ATOM 6774 O O . ASP A 1 844 ? -12.100 -29.248 10.636 1.00 83.12 844 ASP A O 1
ATOM 6778 N N . LYS A 1 845 ? -12.792 -29.311 8.499 1.00 86.75 845 LYS A N 1
ATOM 6779 C CA . LYS A 1 845 ? -13.725 -30.430 8.684 1.00 86.75 845 LYS A CA 1
ATOM 6780 C C . LYS A 1 845 ? -13.034 -31.799 8.661 1.00 86.75 845 LYS A C 1
ATOM 6782 O O . LYS A 1 845 ? -13.669 -32.785 9.029 1.00 86.75 845 LYS A O 1
ATOM 6787 N N . THR A 1 846 ? -11.770 -31.860 8.245 1.00 87.69 846 THR A N 1
ATOM 6788 C CA . THR A 1 846 ? -10.941 -33.072 8.201 1.00 87.69 846 THR A CA 1
ATOM 6789 C C . THR A 1 846 ? -10.205 -33.340 9.508 1.00 87.69 846 THR A C 1
ATOM 6791 O O . THR A 1 846 ? -10.038 -34.501 9.873 1.00 87.69 846 THR A O 1
ATOM 6794 N N . HIS A 1 847 ? -9.840 -32.299 10.263 1.00 88.44 847 HIS A N 1
ATOM 6795 C CA . HIS A 1 847 ? -9.307 -32.463 11.616 1.00 88.44 847 HIS A CA 1
ATOM 6796 C C . HIS A 1 847 ? -10.363 -33.034 12.573 1.00 88.44 847 HIS A C 1
ATOM 6798 O O . HIS A 1 847 ? -11.564 -32.783 12.434 1.00 88.44 847 HIS A O 1
ATOM 6804 N N . VAL A 1 848 ? -9.922 -33.777 13.587 1.00 89.62 848 VAL A N 1
ATOM 6805 C CA . VAL A 1 848 ? -10.775 -34.300 14.661 1.00 89.62 848 VAL A CA 1
ATOM 6806 C C . VAL A 1 848 ? -11.498 -33.149 15.371 1.00 89.62 848 VAL A C 1
ATOM 6808 O O . VAL A 1 848 ? -10.990 -32.032 15.489 1.00 89.62 848 VAL A O 1
ATOM 6811 N N . VAL A 1 849 ? -12.742 -33.379 15.796 1.00 89.25 849 VAL A N 1
ATOM 6812 C CA . VAL A 1 849 ? -13.462 -32.412 16.635 1.00 89.25 849 VAL A CA 1
ATOM 6813 C C . VAL A 1 849 ? -12.979 -32.585 18.069 1.00 89.25 849 VAL A C 1
ATOM 6815 O O . VAL A 1 849 ? -13.350 -33.560 18.724 1.00 89.25 849 VAL A O 1
ATOM 6818 N N . SER A 1 850 ? -12.172 -31.643 18.548 1.00 86.88 850 SER A N 1
ATOM 6819 C CA . SER A 1 850 ? -11.807 -31.520 19.956 1.00 86.88 850 SER A CA 1
ATOM 6820 C C . SER A 1 850 ? -12.619 -30.412 20.643 1.00 86.88 850 SER A C 1
ATOM 6822 O O . SER A 1 850 ? -12.974 -29.404 20.030 1.00 86.88 850 SER A O 1
ATOM 6824 N N . TYR A 1 851 ? -12.947 -30.605 21.921 1.00 86.94 851 TYR A N 1
ATOM 6825 C CA . TYR A 1 851 ? -13.544 -29.590 22.793 1.00 86.94 851 TYR A CA 1
ATOM 6826 C C . TYR A 1 851 ? -13.023 -29.771 24.217 1.00 86.94 851 TYR A C 1
ATOM 6828 O O . TYR A 1 851 ? -13.127 -30.855 24.793 1.00 86.94 851 TYR A O 1
ATOM 6836 N N . ARG A 1 852 ? -12.461 -28.709 24.796 1.00 85.75 852 ARG A N 1
ATOM 6837 C CA . ARG A 1 852 ? -11.995 -28.714 26.184 1.00 85.75 852 ARG A CA 1
ATOM 6838 C C . ARG A 1 852 ? -13.160 -28.359 27.098 1.00 85.75 852 ARG A C 1
ATOM 6840 O O . ARG A 1 852 ? -13.699 -27.261 26.995 1.00 85.75 852 ARG A O 1
ATOM 6847 N N . VAL A 1 853 ? -13.547 -29.273 27.983 1.00 87.00 853 VAL A N 1
ATOM 6848 C CA . VAL A 1 853 ? -14.662 -29.034 28.905 1.00 87.00 853 VAL A CA 1
ATOM 6849 C C . VAL A 1 853 ? -14.221 -28.013 29.970 1.00 87.00 853 VAL A C 1
ATOM 6851 O O . VAL A 1 853 ? -13.168 -28.214 30.578 1.00 87.00 853 VAL A O 1
ATOM 6854 N N . PRO A 1 854 ? -14.973 -26.920 30.218 1.00 84.81 854 PRO A N 1
ATOM 6855 C CA . PRO A 1 854 ? -14.627 -25.947 31.258 1.00 84.81 854 PRO A CA 1
ATOM 6856 C C . PRO A 1 854 ? -14.594 -26.557 32.668 1.00 84.81 854 PRO A C 1
ATOM 6858 O O . PRO A 1 854 ? -15.253 -27.561 32.939 1.00 84.81 854 PRO A O 1
ATOM 6861 N N . HIS A 1 855 ? -13.865 -25.930 33.595 1.00 81.56 855 HIS A N 1
ATOM 6862 C CA . HIS A 1 855 ? -13.903 -26.323 35.010 1.00 81.56 855 HIS A CA 1
ATOM 6863 C C . HIS A 1 855 ? -15.336 -26.224 35.562 1.00 81.56 855 HIS A C 1
ATOM 6865 O O . HIS A 1 855 ? -16.096 -25.341 35.172 1.00 81.56 855 HIS A O 1
ATOM 6871 N N . ASN A 1 856 ? -15.707 -27.142 36.459 1.00 85.75 856 ASN A N 1
ATOM 6872 C CA . ASN A 1 856 ? -17.074 -27.294 36.978 1.00 85.75 856 ASN A CA 1
ATOM 6873 C C . ASN A 1 856 ? -18.152 -27.376 35.875 1.00 85.75 856 ASN A C 1
ATOM 6875 O O . ASN A 1 856 ? -19.276 -26.909 36.061 1.00 85.75 856 ASN A O 1
ATOM 6879 N N . ALA A 1 857 ? -17.830 -27.988 34.733 1.00 89.25 857 ALA A N 1
ATOM 6880 C CA . ALA A 1 857 ? -18.786 -28.280 33.674 1.00 89.25 857 ALA A CA 1
ATOM 6881 C C . ALA A 1 857 ? -18.776 -29.766 33.284 1.00 89.25 857 ALA A C 1
ATOM 6883 O O . ALA A 1 857 ? -17.818 -30.495 33.551 1.00 89.25 857 ALA A O 1
ATOM 6884 N N . ALA A 1 8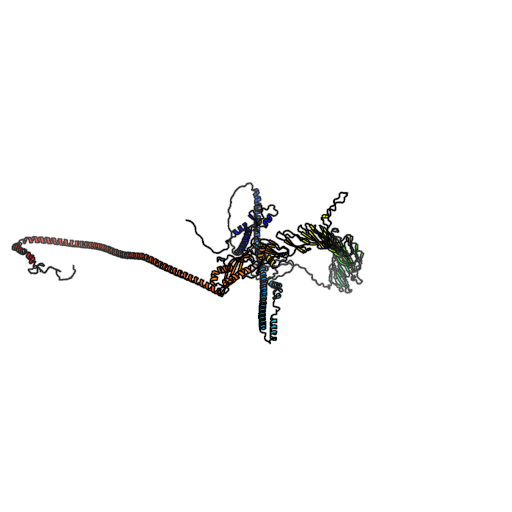58 ? -19.846 -30.207 32.627 1.00 89.44 858 ALA A N 1
ATOM 6885 C CA . ALA A 1 858 ? -19.966 -31.533 32.029 1.00 89.44 858 ALA A CA 1
ATOM 6886 C C . ALA A 1 858 ? -20.446 -31.427 30.574 1.00 89.44 858 ALA A C 1
ATOM 6888 O O . ALA A 1 858 ? -21.227 -30.538 30.238 1.00 89.44 858 ALA A O 1
ATOM 6889 N N . VAL A 1 859 ? -20.022 -32.347 29.711 1.00 90.69 859 VAL A N 1
ATOM 6890 C CA . VAL A 1 859 ? -20.483 -32.463 28.317 1.00 90.69 859 VAL A CA 1
ATOM 6891 C C . VAL A 1 859 ? -20.986 -33.876 28.070 1.00 90.69 859 VAL A C 1
ATOM 6893 O O . VAL A 1 859 ? -20.318 -34.844 28.429 1.00 90.69 859 VAL A O 1
ATOM 6896 N N . GLN A 1 860 ? -22.145 -33.998 27.427 1.00 90.44 860 GLN A N 1
ATOM 6897 C CA . GLN A 1 860 ? -22.684 -35.280 26.987 1.00 90.44 860 GLN A CA 1
ATOM 6898 C C . GLN A 1 860 ? -22.371 -35.498 25.501 1.00 90.44 860 GLN A C 1
ATOM 6900 O O . GLN A 1 860 ? -22.713 -34.677 24.649 1.00 90.44 860 GLN A O 1
ATOM 6905 N N . VAL A 1 861 ? -21.715 -36.615 25.201 1.00 90.81 861 VAL A N 1
ATOM 6906 C CA . VAL A 1 861 ? -21.405 -37.092 23.849 1.00 90.81 861 VAL A CA 1
ATOM 6907 C C . VAL A 1 861 ? -22.274 -38.309 23.551 1.00 90.81 861 VAL A C 1
ATOM 6909 O O . VAL A 1 861 ? -22.415 -39.186 24.403 1.00 90.81 861 VAL A O 1
ATOM 6912 N N . TYR A 1 862 ? -22.833 -38.382 22.346 1.00 88.31 862 TYR A N 1
ATOM 6913 C CA . TYR A 1 862 ? -23.608 -39.526 21.868 1.00 88.31 862 TYR A CA 1
ATOM 6914 C C . TYR A 1 862 ? -22.930 -40.171 20.654 1.00 88.31 862 TYR A C 1
ATOM 6916 O O . TYR A 1 862 ? -22.725 -39.506 19.637 1.00 88.31 862 TYR A O 1
ATOM 6924 N N . ASP A 1 863 ? -22.600 -41.460 20.749 1.00 88.06 863 ASP A N 1
ATOM 6925 C CA . ASP A 1 863 ? -22.143 -42.272 19.616 1.00 88.06 863 ASP A CA 1
ATOM 6926 C C . ASP A 1 863 ? -23.364 -42.831 18.871 1.00 88.06 863 ASP A C 1
ATOM 6928 O O . ASP A 1 863 ? -24.125 -43.628 19.423 1.00 88.06 863 ASP A O 1
ATOM 6932 N N . TYR A 1 864 ? -23.561 -42.433 17.611 1.00 83.56 864 TYR A N 1
ATOM 6933 C CA . TYR A 1 864 ? -24.705 -42.881 16.805 1.00 83.56 864 TYR A CA 1
ATOM 6934 C C . TYR A 1 864 ? -24.571 -44.317 16.275 1.00 83.56 864 TYR A C 1
ATOM 6936 O O . TYR A 1 864 ? -25.582 -44.937 15.932 1.00 83.56 864 TYR A O 1
ATOM 6944 N N . ARG A 1 865 ? -23.351 -44.861 16.216 1.00 84.81 865 ARG A N 1
ATOM 6945 C CA . ARG A 1 865 ? -23.057 -46.220 15.744 1.00 84.81 865 ARG A CA 1
ATOM 6946 C C . ARG A 1 865 ? -23.204 -47.240 16.872 1.00 84.81 865 ARG A C 1
ATOM 6948 O O . ARG A 1 865 ? -23.789 -48.299 16.657 1.00 84.81 865 ARG A O 1
ATOM 6955 N N . GLU A 1 866 ? -22.730 -46.916 18.074 1.00 83.50 866 GLU A N 1
ATOM 6956 C CA . GLU A 1 866 ? -22.897 -47.744 19.279 1.00 83.50 866 GLU A CA 1
ATOM 6957 C C . GLU A 1 866 ? -24.179 -47.444 20.072 1.00 83.50 866 GLU A C 1
ATOM 6959 O O . GLU A 1 866 ? -24.567 -48.247 20.921 1.00 83.50 866 GLU A O 1
ATOM 6964 N N . LYS A 1 867 ? -24.855 -46.323 19.786 1.00 85.69 867 LYS A N 1
ATOM 6965 C CA . LYS A 1 867 ? -26.084 -45.840 20.449 1.00 85.69 867 LYS A CA 1
ATOM 6966 C C . LYS A 1 867 ? -25.932 -45.576 21.953 1.00 85.69 867 LYS A C 1
ATOM 6968 O O . LYS A 1 867 ? -26.895 -45.694 22.713 1.00 85.69 867 LYS A O 1
ATOM 6973 N N . LYS A 1 868 ? -24.724 -45.204 22.385 1.00 84.75 868 LYS A N 1
ATOM 6974 C CA . LYS A 1 868 ? -24.369 -44.939 23.788 1.00 84.75 868 LYS A CA 1
ATOM 6975 C C . LYS A 1 868 ? -24.143 -43.448 24.016 1.00 84.75 868 LYS A C 1
ATOM 6977 O O . LYS A 1 868 ? -23.500 -42.786 23.206 1.00 84.75 868 LYS A O 1
ATOM 6982 N N . ALA A 1 869 ? -24.604 -42.952 25.161 1.00 85.56 869 ALA A N 1
ATOM 6983 C CA . ALA A 1 869 ? -24.192 -41.658 25.691 1.00 85.56 869 ALA A CA 1
ATOM 6984 C C . ALA A 1 869 ? -23.011 -41.842 26.659 1.00 85.56 869 ALA A C 1
ATOM 6986 O O . ALA A 1 869 ? -23.053 -42.733 27.510 1.00 85.56 869 ALA A O 1
ATOM 6987 N N . ARG A 1 870 ? -21.998 -40.976 26.577 1.00 89.00 870 ARG A N 1
ATOM 6988 C CA . ARG A 1 870 ? -20.962 -40.808 27.608 1.00 89.00 870 ARG A CA 1
ATOM 6989 C C . ARG A 1 870 ? -20.927 -39.356 28.074 1.00 89.00 870 ARG A C 1
ATOM 6991 O O . ARG A 1 870 ? -21.069 -38.443 27.265 1.00 89.00 870 ARG A O 1
ATOM 6998 N N . VAL A 1 871 ? -20.766 -39.143 29.376 1.00 89.25 871 VAL A N 1
ATOM 6999 C CA . VAL A 1 871 ? -20.629 -37.808 29.975 1.00 89.25 871 VAL A CA 1
ATOM 7000 C C . VAL A 1 871 ? -19.180 -37.629 30.404 1.00 89.25 871 VAL A C 1
ATOM 7002 O O . VAL A 1 871 ? -18.633 -38.501 31.075 1.00 89.25 871 VAL A O 1
ATOM 7005 N N . VAL A 1 872 ? -18.572 -36.516 30.004 1.00 88.81 872 VAL A N 1
ATOM 7006 C CA . VAL A 1 872 ? -17.193 -36.148 30.343 1.00 88.81 872 VAL A CA 1
ATOM 7007 C C . VAL A 1 872 ? -17.216 -34.883 31.193 1.00 88.81 872 VAL A C 1
ATOM 7009 O O . VAL A 1 872 ? -17.939 -33.935 30.878 1.00 88.81 872 VAL A O 1
ATOM 7012 N N . PHE A 1 873 ? -16.450 -34.882 32.281 1.00 88.62 873 PHE A N 1
ATOM 7013 C CA . PHE A 1 873 ? -16.372 -33.781 33.239 1.00 88.62 873 PHE A CA 1
ATOM 7014 C C . PHE A 1 873 ? -15.110 -32.944 32.998 1.00 88.62 873 PHE A C 1
ATOM 7016 O O . PHE A 1 873 ? -14.056 -33.464 32.638 1.00 88.62 873 PHE A O 1
ATOM 7023 N N . GLY A 1 874 ? -15.206 -31.631 33.193 1.00 83.06 874 GLY A N 1
ATOM 7024 C CA . GLY A 1 874 ? -14.060 -30.737 33.062 1.00 83.06 874 GLY A CA 1
ATOM 7025 C C . GLY A 1 874 ? -13.011 -30.940 34.160 1.00 83.06 874 GLY A C 1
ATOM 7026 O O . GLY A 1 874 ? -13.371 -31.304 35.282 1.00 83.06 874 GLY A O 1
ATOM 7027 N N . PRO A 1 875 ? -11.721 -30.668 33.879 1.00 84.81 875 PRO A N 1
ATOM 7028 C CA . P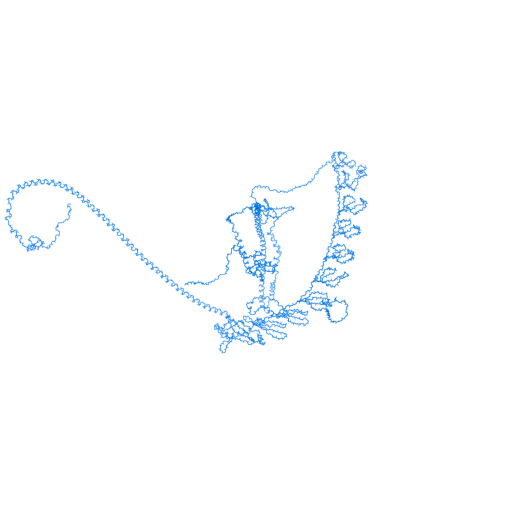RO A 1 875 ? -11.215 -29.923 32.718 1.00 84.81 875 PRO A CA 1
ATOM 7029 C C . PRO A 1 875 ? -10.725 -30.785 31.529 1.00 84.81 875 PRO A C 1
ATOM 7031 O O . PRO A 1 875 ? -9.831 -30.357 30.791 1.00 84.81 875 PRO A O 1
ATOM 7034 N N . GLU A 1 876 ? -11.250 -32.005 31.362 1.00 85.25 876 GLU A N 1
ATOM 7035 C CA . GLU A 1 876 ? -10.803 -32.973 30.347 1.00 85.25 876 GLU A CA 1
ATOM 7036 C C . GLU A 1 876 ? -11.045 -32.505 28.891 1.00 85.25 876 GLU A C 1
ATOM 7038 O O . GLU A 1 876 ? -11.962 -31.730 28.591 1.00 85.25 876 GLU A O 1
ATOM 7043 N N . LEU A 1 877 ? -10.199 -32.978 27.966 1.00 85.88 877 LEU A N 1
ATOM 7044 C CA . LEU A 1 877 ? -10.319 -32.735 26.527 1.00 85.88 877 LEU A CA 1
ATOM 7045 C C . LEU A 1 877 ? -11.122 -33.860 25.861 1.00 85.88 877 LEU A C 1
ATOM 7047 O O . LEU A 1 877 ? -10.666 -34.997 25.774 1.00 85.88 877 LEU A O 1
ATOM 7051 N N . VAL A 1 878 ? -12.295 -33.536 25.322 1.00 89.12 878 VAL A N 1
ATOM 7052 C CA . VAL A 1 878 ? -13.094 -34.477 24.531 1.00 89.12 878 VAL A CA 1
ATOM 7053 C C . VAL A 1 878 ? -12.633 -34.443 23.079 1.00 89.12 878 VAL A C 1
ATOM 7055 O O . VAL A 1 878 ? -12.674 -33.388 22.453 1.00 89.12 878 VAL A O 1
ATOM 7058 N N . MET A 1 879 ? -12.278 -35.600 22.520 1.00 88.62 879 MET A N 1
ATOM 7059 C CA . MET A 1 879 ? -12.116 -35.808 21.077 1.00 88.62 879 MET A CA 1
ATOM 7060 C C . MET A 1 879 ? -13.230 -36.725 20.556 1.00 88.62 879 MET A C 1
ATOM 7062 O O . MET A 1 879 ? -13.448 -37.802 21.114 1.00 88.62 879 MET A O 1
ATOM 7066 N N . LEU A 1 880 ? -13.940 -36.299 19.503 1.00 90.25 880 LEU A N 1
ATOM 7067 C CA . LEU A 1 880 ? -15.041 -37.068 18.908 1.00 90.25 880 LEU A CA 1
ATOM 7068 C C . LEU A 1 880 ? -14.549 -38.075 17.861 1.00 90.25 880 LEU A C 1
ATOM 7070 O O . LEU A 1 880 ? -13.890 -37.707 16.883 1.00 90.25 880 LEU A O 1
ATOM 7074 N N . GLY A 1 881 ? -14.993 -39.324 17.978 1.00 87.50 881 GLY A N 1
ATOM 7075 C CA . GLY A 1 881 ? -14.920 -40.314 16.905 1.00 87.50 881 GLY A CA 1
ATOM 7076 C C . GLY A 1 881 ? -15.742 -39.922 15.660 1.00 87.50 881 GLY A C 1
ATOM 7077 O O . GLY A 1 881 ? -16.533 -38.970 15.700 1.00 87.50 881 GLY A O 1
ATOM 7078 N N . PRO A 1 882 ? -15.600 -40.645 14.530 1.00 87.38 882 PRO A N 1
ATOM 7079 C CA . PRO A 1 882 ? -16.323 -40.348 13.285 1.00 87.38 882 PRO A CA 1
ATOM 7080 C C . PRO A 1 882 ? -17.849 -40.271 13.451 1.00 87.38 882 PRO A C 1
ATOM 7082 O O . PRO A 1 882 ? -18.474 -39.368 12.895 1.00 87.38 882 PRO A O 1
ATOM 7085 N N . ASP A 1 883 ? -18.417 -41.134 14.297 1.00 87.25 883 ASP A N 1
ATOM 7086 C CA . ASP A 1 883 ? -19.865 -41.305 14.499 1.00 87.25 883 ASP A CA 1
ATOM 7087 C C . ASP A 1 883 ? -20.412 -40.624 15.777 1.00 87.25 883 ASP A C 1
ATOM 7089 O O . ASP A 1 883 ? -21.613 -40.663 16.040 1.00 87.25 883 ASP A O 1
ATOM 7093 N N . GLU A 1 884 ? -19.554 -39.972 16.572 1.00 90.19 884 GLU A N 1
ATOM 7094 C CA . GLU A 1 884 ? -19.951 -39.272 17.807 1.00 90.19 884 GLU A CA 1
ATOM 7095 C C . GLU A 1 884 ? -20.402 -37.823 17.562 1.00 90.19 884 GLU A C 1
ATOM 7097 O O . GLU A 1 884 ? -19.875 -37.144 16.678 1.00 90.19 884 GLU A O 1
ATOM 7102 N N . GLN A 1 885 ? -21.327 -37.297 18.368 1.00 89.12 885 GLN A N 1
ATOM 7103 C CA . GLN A 1 885 ? -21.696 -35.872 18.373 1.00 89.12 885 GLN A CA 1
ATOM 7104 C C . GLN A 1 885 ? -21.917 -35.344 19.796 1.00 89.12 885 GLN A C 1
ATOM 7106 O O . GLN A 1 885 ? -22.219 -36.108 20.710 1.00 89.12 885 GLN A O 1
ATOM 7111 N N . PHE A 1 886 ? -21.816 -34.025 19.973 1.00 89.94 886 PHE A N 1
ATOM 7112 C CA . PHE A 1 886 ? -22.203 -33.348 21.212 1.00 89.94 886 PHE A CA 1
ATOM 7113 C C . PHE A 1 886 ? -23.726 -33.209 21.333 1.00 89.94 886 PHE A C 1
ATOM 7115 O O . PHE A 1 886 ? -24.386 -32.780 20.384 1.00 89.94 886 PHE A O 1
ATOM 7122 N N . THR A 1 887 ? -24.273 -33.485 22.517 1.00 87.44 887 THR A N 1
ATOM 7123 C CA . THR A 1 887 ? -25.649 -33.113 22.870 1.00 87.44 887 THR A CA 1
ATOM 7124 C C . THR A 1 887 ? -25.712 -31.611 23.162 1.00 87.44 887 THR A C 1
ATOM 7126 O O . THR A 1 887 ? -24.916 -31.098 23.945 1.00 87.44 887 THR A O 1
ATOM 7129 N N . VAL A 1 888 ? -26.664 -30.894 22.558 1.00 87.31 888 VAL A N 1
ATOM 7130 C CA . VAL A 1 888 ? -26.845 -29.447 22.775 1.00 87.31 888 VAL A CA 1
ATOM 7131 C C . VAL A 1 888 ? -27.983 -29.191 23.760 1.00 87.31 888 VAL A C 1
ATOM 7133 O O . VAL A 1 888 ? -29.118 -29.602 23.525 1.00 87.31 888 VAL A O 1
ATOM 7136 N N . LEU A 1 889 ? -27.680 -28.465 24.833 1.00 86.88 889 LEU A N 1
ATOM 7137 C CA . LEU A 1 889 ? -28.644 -27.966 25.813 1.00 86.88 889 LEU A CA 1
ATOM 7138 C C . LEU A 1 889 ? -29.382 -26.735 25.270 1.00 86.88 889 LEU A C 1
ATOM 7140 O O . LEU A 1 889 ? -28.798 -25.934 24.536 1.00 86.88 889 LEU A O 1
ATOM 7144 N N . SER A 1 890 ? -30.646 -26.560 25.666 1.00 88.69 890 SER A N 1
ATOM 7145 C CA . SER A 1 890 ? -31.501 -25.441 25.242 1.00 88.69 890 SER A CA 1
ATOM 7146 C C . SER A 1 890 ? -32.203 -24.828 26.456 1.00 88.69 890 SER A C 1
ATOM 7148 O O . SER A 1 890 ? -33.316 -25.204 26.810 1.00 88.69 890 SER A O 1
ATOM 7150 N N . LEU A 1 891 ? -31.510 -23.906 27.120 1.00 89.62 891 LEU A N 1
ATOM 7151 C CA . LEU A 1 891 ? -31.869 -23.345 28.421 1.00 89.62 891 LEU A CA 1
ATOM 7152 C C . LEU A 1 891 ? -32.657 -22.026 28.296 1.00 89.62 891 LEU A C 1
ATOM 7154 O O . LEU A 1 891 ? -32.514 -21.267 27.328 1.00 89.62 891 LEU A O 1
ATOM 7158 N N . SER A 1 892 ? -33.455 -21.711 29.316 1.00 90.00 892 SER A N 1
ATOM 7159 C CA . SER A 1 892 ? -34.183 -20.447 29.421 1.00 90.00 892 SER A CA 1
ATOM 7160 C C . SER A 1 892 ? -33.250 -19.263 29.686 1.00 90.00 892 SER A C 1
ATOM 7162 O O . SER A 1 892 ? -32.547 -19.207 30.697 1.00 90.00 892 SER A O 1
ATOM 7164 N N . GLY A 1 893 ? -33.287 -18.272 28.795 1.00 85.19 893 GLY A N 1
ATOM 7165 C CA . GLY A 1 893 ? -32.520 -17.028 28.886 1.00 85.19 893 GLY A CA 1
ATOM 7166 C C . GLY A 1 893 ? -33.368 -15.825 29.294 1.00 85.19 893 GLY A C 1
ATOM 7167 O O . GLY A 1 893 ? -34.533 -15.968 29.645 1.00 85.19 893 GLY A O 1
ATOM 7168 N N . ASP A 1 894 ? -32.770 -14.637 29.214 1.00 83.62 894 ASP A N 1
ATOM 7169 C CA . ASP A 1 894 ? -33.419 -13.322 29.363 1.00 83.62 894 ASP A CA 1
ATOM 7170 C C . ASP A 1 894 ? -34.108 -13.011 30.708 1.00 83.62 894 ASP A C 1
ATOM 7172 O O . ASP A 1 894 ? -34.086 -13.793 31.661 1.00 83.62 894 ASP A O 1
ATOM 7176 N N . LYS A 1 895 ? -34.658 -11.794 30.775 1.00 83.81 895 LYS A N 1
ATOM 7177 C CA . LYS A 1 895 ? -35.416 -11.178 31.869 1.00 83.81 895 LYS A CA 1
ATOM 7178 C C . LYS A 1 895 ? -36.655 -10.496 31.242 1.00 83.81 895 LYS A C 1
ATOM 7180 O O . LYS A 1 895 ? -36.454 -9.499 30.548 1.00 83.81 895 LYS A O 1
ATOM 7185 N N . PRO A 1 896 ? -37.902 -10.973 31.436 1.00 85.88 896 PRO A N 1
ATOM 7186 C CA . PRO A 1 896 ? -38.302 -12.227 32.089 1.00 85.88 896 PRO A CA 1
ATOM 7187 C C . PRO A 1 896 ? -37.769 -13.468 31.359 1.00 85.88 896 PRO A C 1
ATOM 7189 O O . PRO A 1 896 ? -37.394 -13.389 30.187 1.00 85.88 896 PRO A O 1
ATOM 7192 N N . LYS A 1 897 ? -37.760 -14.619 32.039 1.00 88.94 897 LYS A N 1
ATOM 7193 C CA . LYS A 1 897 ? -37.280 -15.890 31.483 1.00 88.94 897 LYS A CA 1
ATOM 7194 C C . LYS A 1 897 ? -38.038 -16.328 30.221 1.00 88.94 897 LYS A C 1
ATOM 7196 O O . LYS A 1 897 ? -39.261 -16.465 30.224 1.00 88.94 897 LYS A O 1
ATOM 7201 N N . ARG A 1 898 ? -37.289 -16.600 29.144 1.00 87.00 898 ARG A N 1
ATOM 7202 C CA . ARG A 1 898 ? -37.778 -17.120 27.854 1.00 87.00 898 ARG A CA 1
ATOM 7203 C C . ARG A 1 898 ? -37.085 -18.440 27.507 1.00 87.00 898 ARG A C 1
ATOM 7205 O O . ARG A 1 898 ? -35.856 -18.495 27.476 1.00 87.00 898 ARG A O 1
ATOM 7212 N N . ALA A 1 899 ? -37.867 -19.478 27.212 1.00 87.56 899 ALA A N 1
ATOM 7213 C CA . ALA A 1 899 ? -37.361 -20.808 26.861 1.00 87.56 899 ALA A CA 1
ATOM 7214 C C . ALA A 1 899 ? -36.568 -20.823 25.540 1.00 87.56 899 ALA A C 1
ATOM 7216 O O . ALA A 1 899 ? -36.837 -20.035 24.634 1.00 87.56 899 ALA A O 1
ATOM 7217 N N . ASN A 1 900 ? -35.630 -21.769 25.417 1.00 84.25 900 ASN A N 1
ATOM 7218 C CA . ASN A 1 900 ? -34.821 -22.030 24.214 1.00 84.25 900 ASN A CA 1
ATOM 7219 C C . ASN A 1 900 ? -33.930 -20.874 23.711 1.00 84.25 900 ASN A C 1
ATOM 7221 O O . ASN A 1 900 ? -33.544 -20.855 22.538 1.00 84.25 900 ASN A O 1
ATOM 7225 N N . VAL A 1 901 ? -33.585 -19.919 24.579 1.00 84.62 901 VAL A N 1
ATOM 7226 C CA . VAL A 1 901 ? -32.734 -18.771 24.222 1.00 84.62 901 VAL A CA 1
ATOM 7227 C C . VAL A 1 901 ? -31.246 -19.106 24.327 1.00 84.62 901 VAL A C 1
ATOM 7229 O O . VAL A 1 901 ? -30.480 -18.787 23.420 1.00 84.62 901 VAL A O 1
ATOM 7232 N N . ILE A 1 902 ? -30.819 -19.751 25.416 1.00 83.94 902 ILE A N 1
ATOM 7233 C CA . ILE A 1 902 ? -29.407 -20.065 25.660 1.00 83.94 902 ILE A CA 1
ATOM 7234 C C . ILE A 1 902 ? -29.126 -21.472 25.137 1.00 83.94 902 ILE A C 1
ATOM 7236 O O . ILE A 1 902 ? -29.636 -22.451 25.674 1.00 83.94 902 ILE A O 1
ATOM 7240 N N . LYS A 1 903 ? -28.287 -21.584 24.105 1.00 85.31 903 LYS A N 1
ATOM 7241 C CA . LYS A 1 903 ? -27.814 -22.875 23.588 1.00 85.31 903 LYS A CA 1
ATOM 7242 C C . LYS A 1 903 ? -26.388 -23.117 24.066 1.00 85.31 903 LYS A C 1
ATOM 7244 O O . LYS A 1 903 ? -25.566 -22.212 23.972 1.00 85.31 903 LYS A O 1
ATOM 7249 N N . ALA A 1 904 ? -26.103 -24.313 24.574 1.00 85.19 904 ALA A N 1
ATOM 7250 C CA . ALA A 1 904 ? -24.797 -24.654 25.139 1.00 85.19 904 ALA A CA 1
ATOM 7251 C C . ALA A 1 904 ? -24.400 -26.104 24.822 1.00 85.19 904 ALA A C 1
ATOM 7253 O O . ALA A 1 904 ? -25.257 -26.978 24.719 1.00 85.19 904 ALA A O 1
ATOM 7254 N N . VAL A 1 905 ? -23.095 -26.354 24.680 1.00 85.88 905 VAL A N 1
ATOM 7255 C CA . VAL A 1 905 ? -22.518 -27.709 24.543 1.00 85.88 905 VAL A CA 1
ATOM 7256 C C . VAL A 1 905 ? -22.209 -28.324 25.915 1.00 85.88 905 VAL A C 1
ATOM 7258 O O . VAL A 1 905 ? -22.281 -29.539 26.080 1.00 85.88 905 VAL A O 1
ATOM 7261 N N . CYS A 1 906 ? -21.900 -27.492 26.913 1.00 88.31 906 CYS A N 1
ATOM 7262 C CA . CYS A 1 906 ? -21.605 -27.909 28.279 1.00 88.31 906 CYS A CA 1
ATOM 7263 C C . CYS A 1 906 ? -22.705 -27.485 29.267 1.00 88.31 906 CYS A C 1
ATOM 7265 O O . CYS A 1 906 ? -23.270 -26.395 29.173 1.00 88.31 906 CYS A O 1
ATOM 7267 N N . LEU A 1 907 ? -22.987 -28.357 30.235 1.00 89.12 907 LEU A N 1
ATOM 7268 C CA . LEU A 1 907 ? -23.753 -28.047 31.436 1.00 89.12 907 LEU A CA 1
ATOM 7269 C C . LEU A 1 907 ? -22.799 -27.449 32.471 1.00 89.12 907 LEU A C 1
ATOM 7271 O O . LEU A 1 907 ? -21.824 -28.103 32.837 1.00 89.12 907 LEU A O 1
ATOM 7275 N N . LEU A 1 908 ? -23.080 -26.244 32.968 1.00 89.31 908 LEU A N 1
ATOM 7276 C CA . LEU A 1 908 ? -22.372 -25.691 34.125 1.00 89.31 908 LEU A CA 1
ATOM 7277 C C . LEU A 1 908 ? -22.948 -26.299 35.409 1.00 89.31 908 LEU A C 1
ATOM 7279 O O . LEU A 1 908 ? -24.160 -26.292 35.607 1.00 89.31 908 LEU A O 1
ATOM 7283 N N . LEU A 1 909 ? -22.078 -26.815 36.278 1.00 88.25 909 LEU A N 1
ATOM 7284 C CA . LEU A 1 909 ? -22.443 -27.475 37.538 1.00 88.25 909 LEU A CA 1
ATOM 7285 C C . LEU A 1 909 ? -22.510 -26.487 38.720 1.00 88.25 909 LEU A C 1
ATOM 7287 O O . LEU A 1 909 ? -23.096 -26.796 39.756 1.00 88.25 909 LEU A O 1
ATOM 7291 N N . GLY A 1 910 ? -21.949 -25.287 38.551 1.00 82.50 910 GLY A N 1
ATOM 7292 C CA . GLY A 1 910 ? -21.925 -24.223 39.555 1.00 82.50 910 GLY A CA 1
ATOM 7293 C C . GLY A 1 910 ? -20.744 -24.309 40.542 1.00 82.50 910 GLY A C 1
ATOM 7294 O O . GLY A 1 910 ? -19.768 -25.021 40.283 1.00 82.50 910 GLY A O 1
ATOM 7295 N N . PRO A 1 911 ? -20.795 -23.572 41.669 1.00 88.38 911 PRO A N 1
ATOM 7296 C CA . PRO A 1 911 ? -21.854 -22.630 42.037 1.00 88.38 911 PRO A CA 1
ATOM 7297 C C . PRO A 1 911 ? -21.946 -21.445 41.067 1.00 88.38 911 PRO A C 1
ATOM 7299 O O . PRO A 1 911 ? -20.934 -20.918 40.612 1.00 88.38 911 PRO A O 1
ATOM 7302 N N . ASP A 1 912 ? -23.171 -21.052 40.737 1.00 89.25 912 ASP A N 1
ATOM 7303 C CA . ASP A 1 912 ? -23.503 -19.973 39.802 1.00 89.25 912 ASP A CA 1
ATOM 7304 C C . ASP A 1 912 ? -24.839 -19.323 40.224 1.00 89.25 912 ASP A C 1
ATOM 7306 O O . ASP A 1 912 ? -25.426 -19.687 41.246 1.00 89.25 912 ASP A O 1
ATOM 7310 N N . PHE A 1 913 ? -25.344 -18.351 39.467 1.00 89.56 913 PHE A N 1
ATOM 7311 C CA . PHE A 1 913 ? -26.653 -17.752 39.699 1.00 89.56 913 PHE A CA 1
ATOM 7312 C C . PHE A 1 913 ? -27.421 -17.516 38.398 1.00 89.56 913 PHE A C 1
ATOM 7314 O O . PHE A 1 913 ? -26.853 -17.304 37.329 1.00 89.56 913 PHE A O 1
ATOM 7321 N N . CYS A 1 914 ? -28.750 -17.555 38.472 1.00 88.81 914 CYS A N 1
ATOM 7322 C CA . CYS A 1 914 ? -29.623 -17.163 37.370 1.00 88.81 914 CYS A CA 1
ATOM 7323 C C . CYS A 1 914 ? -30.619 -16.108 37.853 1.00 88.81 914 CYS A C 1
ATOM 7325 O O . CYS A 1 914 ? -31.101 -16.166 38.979 1.00 88.81 914 CYS A O 1
ATOM 7327 N N . THR A 1 915 ? -30.910 -15.115 37.013 1.00 90.56 915 THR A N 1
ATOM 7328 C CA . THR A 1 915 ? -31.822 -14.018 37.364 1.00 90.56 915 THR A CA 1
ATOM 7329 C C . THR A 1 915 ? -33.092 -14.064 36.530 1.00 90.56 915 THR A C 1
ATOM 7331 O O . THR A 1 915 ? -33.039 -14.337 35.331 1.00 90.56 915 THR A O 1
ATOM 7334 N N . ASP A 1 916 ? -34.232 -13.781 37.148 1.00 91.81 916 ASP A N 1
ATOM 7335 C CA . ASP A 1 916 ? -35.546 -13.730 36.501 1.00 91.81 916 ASP A CA 1
ATOM 7336 C C . ASP A 1 916 ? -36.289 -12.449 36.902 1.00 91.81 916 ASP A C 1
ATOM 7338 O O . ASP A 1 916 ? -35.892 -11.738 37.829 1.00 91.81 916 ASP A O 1
ATOM 7342 N N . VAL A 1 917 ? -37.351 -12.127 36.168 1.00 91.88 917 VAL A N 1
ATOM 7343 C CA . VAL A 1 917 ? -38.207 -10.972 36.423 1.00 91.88 917 VAL A CA 1
ATOM 7344 C C . VAL A 1 917 ? -39.656 -11.425 36.405 1.00 91.88 917 VAL A C 1
ATOM 7346 O O . VAL A 1 917 ? -40.203 -11.728 35.348 1.00 91.88 917 VAL A O 1
ATOM 7349 N N . ILE A 1 918 ? -40.280 -11.469 37.580 1.00 91.62 918 ILE A N 1
ATOM 7350 C CA . ILE A 1 918 ? -41.631 -12.008 37.748 1.00 91.62 918 ILE A CA 1
ATOM 7351 C C . ILE A 1 918 ? -42.617 -10.891 38.080 1.00 91.62 918 ILE A C 1
ATOM 7353 O O . ILE A 1 918 ? -42.344 -10.031 38.917 1.00 91.62 918 ILE A O 1
ATOM 7357 N N . THR A 1 919 ? -43.783 -10.910 37.437 1.00 90.88 919 THR A N 1
ATOM 7358 C CA . THR A 1 919 ? -44.903 -10.036 37.802 1.00 90.88 919 THR A CA 1
ATOM 7359 C C . THR A 1 919 ? -45.783 -10.738 38.832 1.00 90.88 919 THR A C 1
ATOM 7361 O O . THR A 1 919 ? -46.168 -11.897 38.651 1.00 90.88 919 THR A O 1
ATOM 7364 N N . ILE A 1 920 ? -46.089 -10.023 39.908 1.00 91.88 920 ILE A N 1
ATOM 7365 C CA . ILE A 1 920 ? -46.940 -10.430 41.028 1.00 91.88 920 ILE A CA 1
ATOM 7366 C C . ILE A 1 920 ? -48.061 -9.397 41.224 1.00 91.88 920 ILE A C 1
ATOM 7368 O O . ILE A 1 920 ? -47.968 -8.266 40.746 1.00 91.88 920 ILE A O 1
ATOM 7372 N N . GLU A 1 921 ? -49.102 -9.775 41.956 1.00 92.00 921 GLU A N 1
ATOM 7373 C CA . GLU A 1 921 ? -50.176 -8.883 42.401 1.00 92.00 921 GLU A CA 1
ATOM 7374 C C . GLU A 1 921 ? -50.388 -9.132 43.904 1.00 92.00 921 GLU A C 1
ATOM 7376 O O . GLU A 1 921 ? -50.323 -10.283 44.344 1.00 92.00 921 GLU A O 1
ATOM 7381 N N . THR A 1 922 ? -50.542 -8.069 44.693 1.00 92.31 922 THR A N 1
ATOM 7382 C CA . THR A 1 922 ? -50.781 -8.128 46.147 1.00 92.31 922 THR A CA 1
ATOM 7383 C C . THR A 1 922 ? -52.276 -8.254 46.468 1.00 92.31 922 THR A C 1
ATOM 7385 O O . THR A 1 922 ? -53.128 -8.077 45.597 1.00 92.31 922 THR A O 1
ATOM 7388 N N . ALA A 1 923 ? -52.622 -8.514 47.733 1.00 91.56 923 ALA A N 1
ATOM 7389 C CA . ALA A 1 923 ? -54.013 -8.624 48.197 1.00 91.56 923 ALA A CA 1
ATOM 7390 C C . ALA A 1 923 ? -54.831 -7.318 48.058 1.00 91.56 923 ALA A C 1
ATOM 7392 O O . ALA A 1 923 ? -56.058 -7.348 48.063 1.00 91.56 923 ALA A O 1
ATOM 7393 N N . ASP A 1 924 ? -54.157 -6.174 47.933 1.00 89.69 924 ASP A N 1
ATOM 7394 C CA . ASP A 1 924 ? -54.707 -4.845 47.635 1.00 89.69 924 ASP A CA 1
ATOM 7395 C C . ASP A 1 924 ? -54.508 -4.431 46.157 1.00 89.69 924 ASP A C 1
ATOM 7397 O O . ASP A 1 924 ? -54.559 -3.250 45.817 1.00 89.69 924 ASP A O 1
ATOM 7401 N N . HIS A 1 925 ? -54.316 -5.413 45.267 1.00 87.12 925 HIS A N 1
ATOM 7402 C CA . HIS A 1 925 ? -54.201 -5.272 43.809 1.00 87.12 925 HIS A CA 1
ATOM 7403 C C . HIS A 1 925 ? -53.035 -4.402 43.298 1.00 87.12 925 HIS A C 1
ATOM 7405 O O . HIS A 1 925 ? -53.022 -4.003 42.130 1.00 87.12 925 HIS A O 1
ATOM 7411 N N . ALA A 1 926 ? -52.008 -4.143 44.114 1.00 86.00 926 ALA A N 1
ATOM 7412 C CA . ALA A 1 926 ? -50.789 -3.504 43.632 1.00 86.00 926 ALA A CA 1
ATOM 7413 C C . ALA A 1 926 ? -49.981 -4.501 42.785 1.00 86.00 926 ALA A C 1
ATOM 7415 O O . ALA A 1 926 ? -49.471 -5.513 43.273 1.00 86.00 926 ALA A O 1
ATOM 7416 N N . ARG A 1 927 ? -49.849 -4.209 41.489 1.00 90.31 927 ARG A N 1
ATOM 7417 C CA . ARG A 1 927 ? -49.043 -5.012 40.564 1.00 90.31 927 ARG A CA 1
ATOM 7418 C C . ARG A 1 927 ? -47.584 -4.635 40.688 1.00 90.31 927 ARG A C 1
ATOM 7420 O O . ARG A 1 927 ? -47.221 -3.492 40.411 1.00 90.31 927 ARG A O 1
ATOM 7427 N N . LEU A 1 928 ? -46.746 -5.592 41.068 1.00 90.56 928 LEU A N 1
ATOM 7428 C CA . LEU A 1 928 ? -45.312 -5.381 41.251 1.00 90.56 928 LEU A CA 1
ATOM 7429 C C . LEU A 1 928 ? -44.512 -6.282 40.310 1.00 90.56 928 LEU A C 1
ATOM 7431 O O . LEU A 1 928 ? -44.888 -7.416 40.012 1.00 90.56 928 LEU A O 1
ATOM 7435 N N . GLN A 1 929 ? -43.378 -5.768 39.865 1.00 92.19 929 GLN A N 1
ATOM 7436 C CA . GLN A 1 929 ? -42.361 -6.472 39.112 1.00 92.19 929 GLN A CA 1
ATOM 7437 C C . GLN A 1 929 ? -41.178 -6.715 40.051 1.00 92.19 929 GLN A C 1
ATOM 7439 O O . GLN A 1 929 ? -40.582 -5.775 40.577 1.00 92.19 929 GLN A O 1
ATOM 7444 N N . LEU A 1 930 ? -40.876 -7.987 40.300 1.00 91.69 930 LEU A N 1
ATOM 7445 C CA . LEU A 1 930 ? -39.753 -8.416 41.125 1.00 91.69 930 LEU A CA 1
ATOM 7446 C C . LEU A 1 930 ? -38.605 -8.831 40.218 1.00 91.69 930 LEU A C 1
ATOM 7448 O O . LEU A 1 930 ? -38.758 -9.777 39.443 1.00 91.69 930 LEU A O 1
ATOM 7452 N N . GLN A 1 931 ? -37.451 -8.181 40.346 1.00 92.62 931 GLN A N 1
ATOM 7453 C CA . GLN A 1 931 ? -36.205 -8.706 39.795 1.00 92.62 931 GLN A CA 1
ATOM 7454 C C . GLN A 1 931 ? -35.535 -9.577 40.859 1.00 92.62 931 GLN A C 1
ATOM 7456 O O . GLN A 1 931 ? -35.232 -9.097 41.951 1.00 92.62 931 GLN A O 1
ATOM 7461 N N . LEU A 1 932 ? -35.317 -10.854 40.555 1.00 91.62 932 LEU A N 1
ATOM 7462 C CA . LEU A 1 932 ? -34.824 -11.854 41.504 1.00 91.62 932 LEU A CA 1
ATOM 7463 C C . LEU A 1 932 ? -33.558 -12.526 40.969 1.00 91.62 932 LEU A C 1
ATOM 7465 O O . LEU A 1 932 ? -33.436 -12.758 39.767 1.00 91.62 932 LEU A O 1
ATOM 7469 N N . SER A 1 933 ? -32.640 -12.864 41.870 1.00 93.06 933 SER A N 1
ATOM 7470 C CA . SER A 1 933 ? -31.505 -13.755 41.632 1.00 93.06 933 SER A CA 1
ATOM 7471 C C . SER A 1 933 ? -31.715 -15.052 42.398 1.00 93.06 933 SER A C 1
ATOM 7473 O O . SER A 1 933 ? -32.110 -15.026 43.561 1.00 93.06 933 SER A O 1
ATOM 7475 N N . TYR A 1 934 ? -31.445 -16.181 41.759 1.00 92.25 934 TYR A N 1
ATOM 7476 C CA . TYR A 1 934 ? -31.463 -17.505 42.364 1.00 92.25 934 TYR A CA 1
ATOM 7477 C C . TYR A 1 934 ? -30.041 -18.048 42.296 1.00 92.25 934 TYR A C 1
ATOM 7479 O O . TYR A 1 934 ? -29.527 -18.271 41.198 1.00 92.25 934 TYR A O 1
ATOM 7487 N N . ASN A 1 935 ? -29.405 -18.242 43.446 1.00 92.38 935 ASN A N 1
ATOM 7488 C CA . ASN A 1 935 ? -28.053 -18.797 43.517 1.00 92.38 935 ASN A CA 1
ATOM 7489 C C . ASN A 1 935 ? -28.167 -20.326 43.557 1.00 92.38 935 ASN A C 1
ATOM 7491 O O . ASN A 1 935 ? -28.982 -20.853 44.318 1.00 92.38 935 ASN A O 1
ATOM 7495 N N . TRP A 1 936 ? -27.424 -21.037 42.706 1.00 92.94 936 TRP A N 1
ATOM 7496 C CA . TRP A 1 936 ? -27.635 -22.462 42.440 1.00 92.94 936 TRP A CA 1
ATOM 7497 C C . TRP A 1 936 ? -26.345 -23.254 42.187 1.00 92.94 936 TRP A C 1
ATOM 7499 O O . TRP A 1 936 ? -25.309 -22.714 41.804 1.00 92.94 936 TRP A O 1
ATOM 7509 N N . HIS A 1 937 ? -26.419 -24.567 42.401 1.00 93.00 937 HIS A N 1
ATOM 7510 C CA . HIS A 1 937 ? -25.391 -25.548 42.039 1.00 93.00 937 HIS A CA 1
ATOM 7511 C C . HIS A 1 937 ? -26.027 -26.929 41.813 1.00 93.00 937 HIS A C 1
ATOM 7513 O O . HIS A 1 937 ? -27.183 -27.148 42.172 1.00 93.00 937 HIS A O 1
ATOM 7519 N N . PHE A 1 938 ? -25.281 -27.865 41.232 1.00 91.12 938 PHE A N 1
ATOM 7520 C CA . PHE A 1 938 ? -25.662 -29.275 41.128 1.00 91.12 938 PHE A CA 1
ATOM 7521 C C . PHE A 1 938 ? -24.944 -30.109 42.200 1.00 91.12 938 PHE A C 1
ATOM 7523 O O . PHE A 1 938 ? -23.728 -30.002 42.360 1.00 91.12 938 PHE A O 1
ATOM 7530 N N . ASP A 1 939 ? -25.678 -30.967 42.914 1.00 86.50 939 ASP A N 1
ATOM 7531 C CA . ASP A 1 939 ? -25.106 -31.911 43.887 1.00 86.50 939 ASP A CA 1
ATOM 7532 C C . ASP A 1 939 ? -24.504 -33.140 43.173 1.00 86.50 939 ASP A C 1
ATOM 7534 O O . ASP A 1 939 ? -25.189 -34.123 42.859 1.00 86.50 939 ASP A O 1
ATOM 7538 N N . VAL A 1 940 ? -23.200 -33.053 42.880 1.00 82.00 940 VAL A N 1
ATOM 7539 C CA . VAL A 1 940 ? -22.415 -34.090 42.193 1.00 82.00 940 VAL A CA 1
ATOM 7540 C C . VAL A 1 940 ? -21.509 -34.822 43.185 1.00 82.00 940 VAL A C 1
ATOM 7542 O O . VAL A 1 940 ? -20.413 -34.378 43.521 1.00 82.00 940 VAL A O 1
ATOM 7545 N N . GLN A 1 941 ? -21.962 -35.995 43.620 1.00 72.81 941 GLN A N 1
ATOM 7546 C CA . GLN A 1 941 ? -21.197 -36.899 44.480 1.00 72.81 941 GLN A CA 1
ATOM 7547 C C . GLN A 1 941 ? -20.063 -37.573 43.694 1.00 72.81 941 GLN A C 1
ATOM 7549 O O . GLN A 1 941 ? -20.314 -38.203 42.666 1.00 72.81 941 GLN A O 1
ATOM 7554 N N . SER A 1 942 ? -18.831 -37.482 44.202 1.00 70.19 942 SER A N 1
ATOM 7555 C CA . SER A 1 942 ? -17.659 -38.184 43.663 1.00 70.19 942 SER A CA 1
ATOM 7556 C C . SER A 1 942 ? -17.332 -39.422 44.518 1.00 70.19 942 SER A C 1
ATOM 7558 O O . SER A 1 942 ? -17.301 -39.290 45.744 1.00 70.19 942 SER A O 1
ATOM 7560 N N . PRO A 1 943 ? -17.071 -40.609 43.929 1.00 61.56 943 PRO A N 1
ATOM 7561 C CA . PRO A 1 943 ? -17.023 -40.900 42.493 1.00 61.56 943 PRO A CA 1
ATOM 7562 C C . PRO A 1 943 ? -18.414 -40.941 41.838 1.00 61.56 943 PRO A C 1
ATOM 7564 O O . PRO A 1 943 ? -19.382 -41.443 42.408 1.00 61.56 943 PRO A O 1
ATOM 7567 N N . VAL A 1 944 ? -18.502 -40.433 40.606 1.00 69.69 944 VAL A N 1
ATOM 7568 C CA . VAL A 1 944 ? -19.772 -40.294 39.880 1.00 69.69 944 VAL A CA 1
ATOM 7569 C C . VAL A 1 944 ? -20.141 -41.612 39.185 1.00 69.69 944 VAL A C 1
ATOM 7571 O O . VAL A 1 944 ? -19.426 -42.068 38.296 1.00 69.69 944 VAL A O 1
ATOM 7574 N N . SER A 1 945 ? -21.279 -42.215 39.548 1.00 77.19 945 SER A N 1
ATOM 7575 C CA . SER A 1 945 ? -21.875 -43.316 38.770 1.00 77.19 945 SER A CA 1
ATOM 7576 C C . SER A 1 945 ? -22.288 -42.827 37.376 1.00 77.19 945 SER A C 1
ATOM 7578 O O . SER A 1 945 ? -22.774 -41.703 37.240 1.00 77.19 945 SER A O 1
ATOM 7580 N N . ALA A 1 946 ? -22.186 -43.672 36.346 1.00 74.88 946 ALA A N 1
ATOM 7581 C CA . ALA A 1 946 ? -22.655 -43.337 34.996 1.00 74.88 946 ALA A CA 1
ATOM 7582 C C . ALA A 1 946 ? -24.142 -42.917 34.974 1.00 74.88 946 ALA A C 1
ATOM 7584 O O . ALA A 1 946 ? -24.524 -42.014 34.232 1.00 74.88 946 ALA A O 1
ATOM 7585 N N . GLU A 1 947 ? -24.963 -43.505 35.848 1.00 75.88 947 GLU A N 1
ATOM 7586 C CA . GLU A 1 947 ? -26.374 -43.141 36.032 1.00 75.88 947 GLU A CA 1
ATOM 7587 C C . GLU A 1 947 ? -26.533 -41.754 36.678 1.00 75.88 947 GLU A C 1
ATOM 7589 O O . GLU A 1 947 ? -27.366 -40.959 36.245 1.00 75.88 947 GLU A O 1
ATOM 7594 N N . HIS A 1 948 ? -25.688 -41.413 37.662 1.00 79.69 948 HIS A N 1
ATOM 7595 C CA . HIS A 1 948 ? -25.651 -40.071 38.259 1.00 79.69 948 HIS A CA 1
ATOM 7596 C C . HIS A 1 948 ? -25.200 -39.013 37.239 1.00 79.69 948 HIS A C 1
ATOM 7598 O O . HIS A 1 948 ? -25.768 -37.924 37.196 1.00 79.69 948 HIS A O 1
ATOM 7604 N N . ALA A 1 949 ? -24.220 -39.336 36.390 1.00 81.94 949 ALA A N 1
ATOM 7605 C CA . ALA A 1 949 ? -23.753 -38.440 35.337 1.00 81.94 949 ALA A CA 1
ATOM 7606 C C . ALA A 1 949 ? -24.832 -38.202 34.263 1.00 81.94 949 ALA A C 1
ATOM 7608 O O . ALA A 1 949 ? -25.006 -37.074 33.805 1.00 81.94 949 ALA A O 1
ATOM 7609 N N . ALA A 1 950 ? -25.600 -39.235 33.900 1.00 81.44 950 ALA A N 1
ATOM 7610 C CA . ALA A 1 950 ? -26.739 -39.107 32.993 1.00 81.44 950 ALA A CA 1
ATOM 7611 C C . ALA A 1 950 ? -27.898 -38.291 33.604 1.00 81.44 950 ALA A C 1
ATOM 7613 O O . ALA A 1 950 ? -28.523 -37.501 32.896 1.00 81.44 950 ALA A O 1
ATOM 7614 N N . ALA A 1 951 ? -28.157 -38.427 34.911 1.00 84.38 951 ALA A N 1
ATOM 7615 C CA . ALA A 1 951 ? -29.235 -37.714 35.604 1.00 84.38 951 ALA A CA 1
ATOM 7616 C C . ALA A 1 951 ? -29.106 -36.180 35.535 1.00 84.38 951 ALA A C 1
ATOM 7618 O O . ALA A 1 951 ? -30.124 -35.490 35.469 1.00 84.38 951 ALA A O 1
ATOM 7619 N N . LEU A 1 952 ? -27.884 -35.639 35.460 1.00 87.00 952 LEU A N 1
ATOM 7620 C CA . LEU A 1 952 ? -27.632 -34.202 35.270 1.00 87.00 952 LEU A CA 1
ATOM 7621 C C . LEU A 1 952 ? -28.268 -33.646 33.982 1.00 87.00 952 LEU A C 1
ATOM 7623 O O . LEU A 1 952 ? -28.732 -32.509 33.959 1.00 87.00 952 LEU A O 1
ATOM 7627 N N . PHE A 1 953 ? -28.339 -34.466 32.929 1.00 88.25 953 PHE A N 1
ATOM 7628 C CA . PHE A 1 953 ? -28.896 -34.115 31.618 1.00 88.25 953 PHE A CA 1
ATOM 7629 C C . PHE A 1 953 ? -30.376 -34.526 31.460 1.00 88.25 953 PHE A C 1
ATOM 7631 O O . PHE A 1 953 ? -30.940 -34.387 30.377 1.00 88.25 953 PHE A O 1
ATOM 7638 N N . SER A 1 954 ? -31.024 -35.025 32.522 1.00 87.81 954 SER A N 1
ATOM 7639 C CA . SER A 1 954 ? -32.421 -35.499 32.478 1.00 87.81 954 SER A CA 1
ATOM 7640 C C . SER A 1 954 ? -33.455 -34.383 32.280 1.00 87.81 954 SER A C 1
ATOM 7642 O O . SER A 1 954 ? -34.517 -34.622 31.705 1.00 87.81 954 SER A O 1
ATOM 7644 N N . VAL A 1 955 ? -33.149 -33.164 32.737 1.00 88.75 955 VAL A N 1
ATOM 7645 C CA . VAL A 1 955 ? -34.008 -31.979 32.606 1.00 88.75 955 VAL A CA 1
ATOM 7646 C C . VAL A 1 955 ? -33.388 -31.048 31.553 1.00 88.75 955 VAL A C 1
ATOM 7648 O O . VAL A 1 955 ? -32.367 -30.422 31.840 1.00 88.75 955 VAL A O 1
ATOM 7651 N N . PRO A 1 956 ? -33.974 -30.923 30.344 1.00 84.06 956 PRO A N 1
ATOM 7652 C CA . PRO A 1 956 ? -33.336 -30.224 29.220 1.00 84.06 956 PRO A CA 1
ATOM 7653 C C . PRO A 1 956 ? -33.256 -28.698 29.391 1.00 84.06 956 PRO A C 1
ATOM 7655 O O . PRO A 1 956 ? -32.399 -28.067 28.775 1.00 84.06 956 PRO A O 1
ATOM 7658 N N . ASP A 1 957 ? -34.121 -28.116 30.230 1.00 90.06 957 ASP A N 1
ATOM 7659 C CA . ASP A 1 957 ? -34.101 -26.703 30.625 1.00 90.06 957 ASP A CA 1
ATOM 7660 C C . ASP A 1 957 ? -34.276 -26.561 32.146 1.00 90.06 957 ASP A C 1
ATOM 7662 O O . ASP A 1 957 ? -35.349 -26.221 32.652 1.00 90.06 957 ASP A O 1
ATOM 7666 N N . PHE A 1 958 ? -33.207 -26.854 32.893 1.00 90.62 958 PHE A N 1
ATOM 7667 C CA . PHE A 1 958 ? -33.217 -26.755 34.357 1.00 90.62 958 PHE A CA 1
ATOM 7668 C C . PHE A 1 958 ? -33.471 -25.326 34.859 1.00 90.62 958 PHE A C 1
ATOM 7670 O O . PHE A 1 958 ? -34.077 -25.145 35.913 1.00 90.62 958 PHE A O 1
ATOM 7677 N N . VAL A 1 959 ? -33.032 -24.314 34.101 1.00 90.38 959 VAL A N 1
ATOM 7678 C CA . VAL A 1 959 ? -33.211 -22.898 34.448 1.00 90.38 959 VAL A CA 1
ATOM 7679 C C . VAL A 1 959 ? -34.684 -22.518 34.319 1.00 90.38 959 VAL A C 1
ATOM 7681 O O . VAL A 1 959 ? -35.254 -21.931 35.236 1.00 90.38 959 VAL A O 1
ATOM 7684 N N . GLY A 1 960 ? -35.319 -22.886 33.204 1.00 88.81 960 GLY A N 1
ATOM 7685 C CA . GLY A 1 960 ? -36.730 -22.614 32.949 1.00 88.81 960 GLY A CA 1
ATOM 7686 C C . GLY A 1 960 ? -37.645 -23.276 33.972 1.00 88.81 960 GLY A C 1
ATOM 7687 O O . GLY A 1 960 ? -38.538 -22.614 34.501 1.00 88.81 960 GLY A O 1
ATOM 7688 N N . ASP A 1 961 ? -37.404 -24.549 34.298 1.00 89.88 961 ASP A N 1
ATOM 7689 C CA . ASP A 1 961 ? -38.222 -25.275 35.275 1.00 89.88 961 ASP A CA 1
ATOM 7690 C C . ASP A 1 961 ? -38.054 -24.716 36.701 1.00 89.88 961 ASP A C 1
ATOM 7692 O O . ASP A 1 961 ? -39.048 -24.421 37.374 1.00 89.88 961 ASP A O 1
ATOM 7696 N N . ALA A 1 962 ? -36.814 -24.441 37.127 1.00 90.56 962 ALA A N 1
ATOM 7697 C CA . ALA A 1 962 ? -36.538 -23.865 38.441 1.00 90.56 962 ALA A CA 1
ATOM 7698 C C . ALA A 1 962 ? -37.137 -22.459 38.607 1.00 90.56 962 ALA A C 1
ATOM 7700 O O . ALA A 1 962 ? -37.867 -22.214 39.574 1.00 90.56 962 ALA A O 1
ATOM 7701 N N . CYS A 1 963 ? -36.904 -21.546 37.654 1.00 91.00 963 CYS A N 1
ATOM 7702 C CA . CYS A 1 963 ? -37.488 -20.202 37.688 1.00 91.00 963 CYS A CA 1
ATOM 7703 C C . CYS A 1 963 ? -39.024 -20.262 37.688 1.00 91.00 963 CYS A C 1
ATOM 7705 O O . CYS A 1 963 ? -39.667 -19.590 38.492 1.00 91.00 963 CYS A O 1
ATOM 7707 N N . LYS A 1 964 ? -39.634 -21.126 36.864 1.00 90.06 964 LYS A N 1
ATOM 7708 C CA . LYS A 1 964 ? -41.094 -21.311 36.796 1.00 90.06 964 LYS A CA 1
ATOM 7709 C C . LYS A 1 964 ? -41.686 -21.818 38.116 1.00 90.06 964 LYS A C 1
ATOM 7711 O O . LYS A 1 964 ? -42.714 -21.292 38.556 1.00 90.06 964 LYS A O 1
ATOM 7716 N N . ALA A 1 965 ? -41.043 -22.789 38.768 1.00 90.62 965 ALA A N 1
ATOM 7717 C CA . ALA A 1 965 ? -41.462 -23.306 40.071 1.00 90.62 965 ALA A CA 1
ATOM 7718 C C . ALA A 1 965 ? -41.371 -22.232 41.173 1.00 90.62 965 ALA A C 1
ATOM 7720 O O . ALA A 1 965 ? -42.325 -22.031 41.934 1.00 90.62 965 ALA A O 1
ATOM 7721 N N . ILE A 1 966 ? -40.263 -21.484 41.217 1.00 91.75 966 ILE A N 1
ATOM 7722 C CA . ILE A 1 966 ? -40.044 -20.378 42.162 1.00 91.75 966 ILE A CA 1
ATOM 7723 C C . ILE A 1 966 ? -41.058 -19.244 41.932 1.00 91.75 966 ILE A C 1
ATOM 7725 O O . ILE A 1 966 ? -41.718 -18.796 42.872 1.00 91.75 966 ILE A O 1
ATOM 7729 N N . ALA A 1 967 ? -41.268 -18.835 40.679 1.00 89.62 967 ALA A N 1
ATOM 7730 C CA . ALA A 1 967 ? -42.249 -17.823 40.298 1.00 89.62 967 ALA A CA 1
ATOM 7731 C C . ALA A 1 967 ? -43.687 -18.222 40.668 1.00 89.62 967 ALA A C 1
ATOM 7733 O O . ALA A 1 967 ? -44.517 -17.361 40.962 1.00 89.62 967 ALA A O 1
ATOM 7734 N N . SER A 1 968 ? -44.016 -19.518 40.642 1.00 90.75 968 SER A N 1
ATOM 7735 C CA . SER A 1 968 ? -45.317 -20.021 41.099 1.00 90.75 968 SER A CA 1
ATOM 7736 C C . SER A 1 968 ? -45.470 -19.906 42.620 1.00 90.75 968 SER A C 1
ATOM 7738 O O . SER A 1 968 ? -46.495 -19.418 43.093 1.00 90.75 968 SER A O 1
ATOM 7740 N N . LYS A 1 969 ? -44.437 -20.292 43.382 1.00 91.06 969 LYS A N 1
ATOM 7741 C CA . LYS A 1 969 ? -44.396 -20.179 44.851 1.00 91.06 969 LYS A CA 1
ATOM 7742 C C . LYS A 1 969 ? -44.557 -18.733 45.329 1.00 91.06 969 LYS A C 1
ATOM 7744 O O . LYS A 1 969 ? -45.394 -18.463 46.185 1.00 91.06 969 LYS A O 1
ATOM 7749 N N . ILE A 1 970 ? -43.801 -17.800 44.746 1.00 91.81 970 ILE A N 1
ATOM 7750 C CA . ILE A 1 970 ? -43.827 -16.388 45.158 1.00 91.81 970 ILE A CA 1
ATOM 7751 C C . ILE A 1 970 ? -45.172 -15.732 44.813 1.00 91.81 970 ILE A C 1
ATOM 7753 O O . ILE A 1 970 ? -45.744 -15.059 45.667 1.00 91.81 970 ILE A O 1
ATOM 7757 N N . ARG A 1 971 ? -45.729 -15.968 43.612 1.00 90.69 971 ARG A N 1
ATOM 7758 C CA . ARG A 1 971 ? -47.065 -15.452 43.246 1.00 90.69 971 ARG A CA 1
ATOM 7759 C C . ARG A 1 971 ? -48.158 -15.933 44.201 1.00 90.69 971 ARG A C 1
ATOM 7761 O O . ARG A 1 971 ? -48.983 -15.125 44.608 1.00 90.69 971 ARG A O 1
ATOM 7768 N N . GLY A 1 972 ? -48.135 -17.212 44.587 1.00 89.00 972 GLY A N 1
ATOM 7769 C CA . GLY A 1 972 ? -49.104 -17.767 45.537 1.00 89.00 972 GLY A CA 1
ATOM 7770 C C . GLY A 1 972 ? -49.033 -17.133 46.931 1.00 89.00 972 GLY A C 1
ATOM 7771 O O . GLY A 1 972 ? -50.070 -16.934 47.552 1.00 89.00 972 GLY A O 1
ATOM 7772 N N . ALA A 1 973 ? -47.833 -16.781 47.406 1.00 89.44 973 ALA A N 1
ATOM 7773 C CA . ALA A 1 973 ? -47.652 -16.157 48.716 1.00 89.44 973 ALA A CA 1
ATOM 7774 C C . ALA A 1 973 ? -47.974 -14.653 48.727 1.00 89.44 973 ALA A C 1
ATOM 7776 O O . ALA A 1 973 ? -48.628 -14.172 49.646 1.00 89.44 973 ALA A O 1
ATOM 7777 N N . VAL A 1 974 ? -47.525 -13.883 47.730 1.00 92.06 974 VAL A N 1
ATOM 7778 C CA . VAL A 1 974 ? -47.690 -12.415 47.771 1.00 92.06 974 VAL A CA 1
ATOM 7779 C C . VAL A 1 974 ? -49.138 -11.984 47.501 1.00 92.06 974 VAL A C 1
ATOM 7781 O O . VAL A 1 974 ? -49.581 -10.978 48.051 1.00 92.06 974 VAL A O 1
ATOM 7784 N N . ALA A 1 975 ? -49.921 -12.797 46.785 1.00 90.50 975 ALA A N 1
ATOM 7785 C CA . ALA A 1 975 ? -51.358 -12.578 46.601 1.00 90.50 975 ALA A CA 1
ATOM 7786 C C . ALA A 1 975 ? -52.177 -12.587 47.914 1.00 90.50 975 ALA A C 1
ATOM 7788 O O . ALA A 1 975 ? -53.327 -12.152 47.907 1.00 90.50 975 ALA A O 1
ATOM 7789 N N . SER A 1 976 ? -51.613 -13.049 49.041 1.00 89.12 976 SER A N 1
ATOM 7790 C CA . SER A 1 976 ? -52.256 -12.994 50.364 1.00 89.12 976 SER A CA 1
ATOM 7791 C C . SER A 1 976 ? -51.749 -11.866 51.277 1.00 89.12 976 SER A C 1
ATOM 7793 O O . SER A 1 976 ? -52.122 -11.835 52.447 1.00 89.12 976 SER A O 1
ATOM 7795 N N . VAL A 1 977 ? -50.890 -10.961 50.790 1.00 92.25 977 VAL A N 1
ATOM 7796 C CA . VAL A 1 977 ? -50.263 -9.888 51.589 1.00 92.25 977 VAL A CA 1
ATOM 7797 C C . VAL A 1 977 ? -50.550 -8.514 50.972 1.00 92.25 977 VAL A C 1
ATOM 7799 O O . VAL A 1 977 ? -50.598 -8.385 49.752 1.00 92.25 977 VAL A O 1
ATOM 7802 N N . GLN A 1 978 ? -50.750 -7.485 51.801 1.00 91.81 978 GLN A N 1
ATOM 7803 C CA . GLN A 1 978 ? -50.939 -6.093 51.358 1.00 91.81 978 GLN A CA 1
ATOM 7804 C C . GLN A 1 978 ? -49.621 -5.441 50.912 1.00 91.81 978 GLN A C 1
ATOM 7806 O O . GLN A 1 978 ? -48.543 -5.823 51.370 1.00 91.81 978 GLN A O 1
ATOM 7811 N N . PHE A 1 979 ? -49.702 -4.413 50.065 1.00 88.69 979 PHE A N 1
ATOM 7812 C CA . PHE A 1 979 ? -48.548 -3.721 49.496 1.00 88.69 979 PHE A CA 1
ATOM 7813 C C . PHE A 1 979 ? -47.595 -3.152 50.554 1.00 88.69 979 PHE A C 1
ATOM 7815 O O . PHE A 1 979 ? -46.388 -3.328 50.424 1.00 88.69 979 PHE A O 1
ATOM 7822 N N . ASP A 1 980 ? -48.103 -2.497 51.601 1.00 85.75 980 ASP A N 1
ATOM 7823 C CA . ASP A 1 980 ? -47.264 -1.851 52.624 1.00 85.75 980 ASP A CA 1
ATOM 7824 C C . ASP A 1 980 ? -46.475 -2.867 53.476 1.00 85.75 980 ASP A C 1
ATOM 7826 O O . ASP A 1 980 ? -45.270 -2.700 53.684 1.00 85.75 980 ASP A O 1
ATOM 7830 N N . ASP A 1 981 ? -47.115 -3.964 53.899 1.00 88.56 981 ASP A N 1
ATOM 7831 C CA . ASP A 1 981 ? -46.428 -5.059 54.595 1.00 88.56 981 ASP A CA 1
ATOM 7832 C C . ASP A 1 981 ? -45.438 -5.768 53.663 1.00 88.56 981 ASP A C 1
ATOM 7834 O O . ASP A 1 981 ? -44.291 -6.008 54.040 1.00 88.56 981 ASP A O 1
ATOM 7838 N N . PHE A 1 982 ? -45.817 -6.019 52.405 1.00 90.88 982 PHE A N 1
ATOM 7839 C CA . PHE A 1 982 ? -44.897 -6.590 51.425 1.00 90.88 982 PHE A CA 1
ATOM 7840 C C . PHE A 1 982 ? -43.702 -5.669 51.137 1.00 90.88 982 PHE A C 1
ATOM 7842 O O . PHE A 1 982 ? -42.574 -6.147 51.056 1.00 90.88 982 PHE A O 1
ATOM 7849 N N . HIS A 1 983 ? -43.895 -4.353 51.047 1.00 85.50 983 HIS A N 1
ATOM 7850 C CA . HIS A 1 983 ? -42.812 -3.393 50.831 1.00 85.50 983 HIS A CA 1
ATOM 7851 C C . HIS A 1 983 ? -41.810 -3.406 51.999 1.00 85.50 983 HIS A C 1
ATOM 7853 O O . HIS A 1 983 ? -40.600 -3.412 51.769 1.00 85.50 983 HIS A O 1
ATOM 7859 N N . LYS A 1 984 ? -42.302 -3.514 53.242 1.00 86.44 984 LYS A N 1
ATOM 7860 C CA . LYS A 1 984 ? -41.481 -3.584 54.466 1.00 86.44 984 LYS A CA 1
ATOM 7861 C C . LYS A 1 984 ? -40.817 -4.949 54.688 1.00 86.44 984 LYS A C 1
ATOM 7863 O O . LYS A 1 984 ? -39.677 -5.001 55.140 1.00 86.44 984 LYS A O 1
ATOM 7868 N N . ASN A 1 985 ? -41.506 -6.050 54.377 1.00 89.50 985 ASN A N 1
ATOM 7869 C CA . ASN A 1 985 ? -41.112 -7.420 54.744 1.00 89.50 985 ASN A CA 1
ATOM 7870 C C . ASN A 1 985 ? -40.786 -8.348 53.550 1.00 89.50 985 ASN A C 1
ATOM 7872 O O . ASN A 1 985 ? -40.590 -9.552 53.751 1.00 89.50 985 ASN A O 1
ATOM 7876 N N . SER A 1 986 ? -40.692 -7.808 52.329 1.00 87.56 986 SER A N 1
ATOM 7877 C CA . SER A 1 986 ? -40.479 -8.518 51.048 1.00 87.56 986 SER A CA 1
ATOM 7878 C C . SER A 1 986 ? -39.505 -9.699 51.117 1.00 87.56 986 SER A C 1
ATOM 7880 O O . SER A 1 986 ? -39.864 -10.810 50.726 1.00 87.56 986 SER A O 1
ATOM 7882 N N . ASN A 1 987 ? -38.304 -9.491 51.666 1.00 86.44 987 ASN A N 1
ATOM 7883 C CA . ASN A 1 987 ? -37.271 -10.523 51.810 1.00 86.44 987 ASN A CA 1
ATOM 7884 C C . ASN A 1 987 ? -37.765 -11.753 52.599 1.00 86.44 987 ASN A C 1
ATOM 7886 O O . ASN A 1 987 ? -37.664 -12.887 52.128 1.00 86.44 987 ASN A O 1
ATOM 7890 N N . ARG A 1 988 ? -38.386 -11.538 53.767 1.00 86.38 988 ARG A N 1
ATOM 7891 C CA . ARG A 1 988 ? -38.910 -12.626 54.610 1.00 86.38 988 ARG A CA 1
ATOM 7892 C C . ARG A 1 988 ? -40.044 -13.381 53.912 1.00 86.38 988 ARG A C 1
ATOM 7894 O O . ARG A 1 988 ? -40.109 -14.607 54.006 1.00 86.38 988 ARG A O 1
ATOM 7901 N N . ILE A 1 989 ? -40.917 -12.662 53.207 1.00 89.56 989 ILE A N 1
ATOM 7902 C CA . ILE A 1 989 ? -42.073 -13.228 52.495 1.00 89.56 989 ILE A CA 1
ATOM 7903 C C . ILE A 1 989 ? -41.606 -14.084 51.308 1.00 89.56 989 ILE A C 1
ATOM 7905 O O . ILE A 1 989 ? -42.042 -15.223 51.159 1.00 89.56 989 ILE A O 1
ATOM 7909 N N . ILE A 1 990 ? -40.661 -13.589 50.505 1.00 89.81 990 ILE A N 1
ATOM 7910 C CA . ILE A 1 990 ? -40.116 -14.322 49.354 1.00 89.81 990 ILE A CA 1
ATOM 7911 C C . ILE A 1 990 ? -39.312 -15.551 49.800 1.00 89.81 990 ILE A C 1
ATOM 7913 O O . ILE A 1 990 ? -39.567 -16.649 49.304 1.00 89.81 990 ILE A O 1
ATOM 7917 N N . CYS A 1 991 ? -38.404 -15.416 50.773 1.00 87.88 991 CYS A N 1
ATOM 7918 C CA . CYS A 1 991 ? -37.602 -16.549 51.245 1.00 87.88 991 CYS A CA 1
ATOM 7919 C C . CYS A 1 991 ? -38.467 -17.667 51.854 1.00 87.88 991 CYS A C 1
ATOM 7921 O O . CYS A 1 991 ? -38.269 -18.840 51.532 1.00 87.88 991 CYS A O 1
ATOM 7923 N N . SER A 1 992 ? -39.467 -17.324 52.677 1.00 87.69 992 SER A N 1
ATOM 7924 C CA . SER A 1 992 ? -40.378 -18.325 53.256 1.00 87.69 992 SER A CA 1
ATOM 7925 C C . SER A 1 992 ? -41.277 -18.996 52.209 1.00 87.69 992 SER A C 1
ATOM 7927 O O . SER A 1 992 ? -41.494 -20.203 52.295 1.00 87.69 992 SER A O 1
ATOM 7929 N N . ALA A 1 993 ? -41.725 -18.282 51.171 1.00 89.12 993 ALA A N 1
ATOM 7930 C CA . ALA A 1 993 ? -42.487 -18.872 50.065 1.00 89.12 993 ALA A CA 1
ATOM 7931 C C . ALA A 1 993 ? -41.665 -19.881 49.233 1.00 89.12 993 ALA A C 1
ATOM 7933 O O . ALA A 1 993 ? -42.168 -20.936 48.820 1.00 89.12 993 ALA A O 1
ATOM 7934 N N . VAL A 1 994 ? -40.388 -19.573 48.978 1.00 89.88 994 VAL A N 1
ATOM 7935 C CA . VAL A 1 994 ? -39.518 -20.422 48.152 1.00 89.88 994 VAL A CA 1
ATOM 7936 C C . VAL A 1 994 ? -39.037 -21.647 48.916 1.00 89.88 994 VAL A C 1
ATOM 7938 O O . VAL A 1 994 ? -39.294 -22.769 48.473 1.00 89.88 994 VAL A O 1
ATOM 7941 N N . PHE A 1 995 ? -38.393 -21.455 50.065 1.00 89.62 995 PHE A N 1
ATOM 7942 C CA . PHE A 1 995 ? -37.763 -22.544 50.813 1.00 89.62 995 PHE A CA 1
ATOM 7943 C C . PHE A 1 995 ? -38.732 -23.287 51.741 1.00 89.62 995 PHE A C 1
ATOM 7945 O O . PHE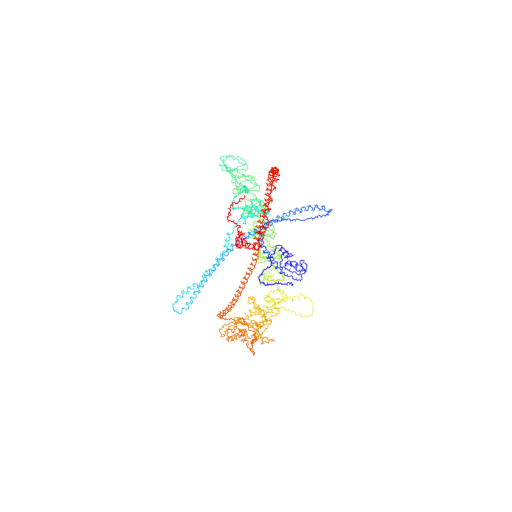 A 1 995 ? -38.524 -24.463 52.038 1.00 89.62 995 PHE A O 1
ATOM 7952 N N . GLY A 1 996 ? -39.822 -22.638 52.156 1.00 85.12 996 GLY A N 1
ATOM 7953 C CA . GLY A 1 996 ? -40.728 -23.170 53.168 1.00 85.12 996 GLY A CA 1
ATOM 7954 C C . GLY A 1 996 ? -40.109 -23.179 54.567 1.00 85.12 996 GLY A C 1
ATOM 7955 O O . GLY A 1 996 ? -38.990 -22.705 54.792 1.00 85.12 996 GLY A O 1
ATOM 7956 N N . PHE A 1 997 ? -40.857 -23.740 55.514 1.00 81.88 997 PHE A N 1
ATOM 7957 C CA . PHE A 1 997 ? -40.449 -23.847 56.911 1.00 81.88 997 PHE A CA 1
ATOM 7958 C C . PHE A 1 997 ? -39.904 -25.243 57.247 1.00 81.88 997 PHE A C 1
ATOM 7960 O O . PHE A 1 997 ? -40.325 -26.266 56.697 1.00 81.88 997 PHE A O 1
ATOM 7967 N N . ASP A 1 998 ? -38.924 -25.269 58.139 1.00 77.75 998 ASP A N 1
ATOM 7968 C CA . ASP A 1 998 ? -38.430 -26.446 58.847 1.00 77.75 998 ASP A CA 1
ATOM 7969 C C . ASP A 1 998 ? -39.387 -26.840 59.992 1.00 77.75 998 ASP A C 1
ATOM 7971 O O . ASP A 1 998 ? -40.261 -26.060 60.376 1.00 77.75 998 ASP A O 1
ATOM 7975 N N . GLU A 1 999 ? -39.205 -28.021 60.585 1.00 75.06 999 GLU A N 1
ATOM 7976 C CA . GLU A 1 999 ? -40.001 -28.511 61.728 1.00 75.06 999 GLU A CA 1
ATOM 7977 C C . GLU A 1 999 ? -39.961 -27.561 62.942 1.00 75.06 999 GLU A C 1
ATOM 7979 O O . GLU A 1 999 ? -40.870 -27.551 63.770 1.00 75.06 999 GLU A O 1
ATOM 7984 N N . LYS A 1 1000 ? -38.928 -26.713 63.024 1.00 71.94 1000 LYS A N 1
ATOM 7985 C CA . LYS A 1 1000 ? -38.739 -25.684 64.062 1.00 71.94 1000 LYS A CA 1
ATOM 7986 C C . LYS A 1 1000 ? -39.280 -24.299 63.670 1.00 71.94 1000 LYS A C 1
ATOM 7988 O O . LYS A 1 1000 ? -38.926 -23.312 64.306 1.00 71.94 1000 LYS A O 1
ATOM 7993 N N . VAL A 1 1001 ? -40.093 -24.205 62.611 1.00 72.00 1001 VAL A N 1
ATOM 7994 C CA . VAL A 1 1001 ? -40.701 -22.963 62.071 1.00 72.00 1001 VAL A CA 1
ATOM 7995 C C . VAL A 1 1001 ? -39.674 -21.931 61.548 1.00 72.00 1001 VAL A C 1
ATOM 7997 O O . VAL A 1 1001 ? -40.021 -20.822 61.150 1.00 72.00 1001 VAL A O 1
ATOM 8000 N N . ASN A 1 1002 ? -38.396 -22.305 61.450 1.00 77.62 1002 ASN A N 1
ATOM 8001 C CA . ASN A 1 1002 ? -37.368 -21.520 60.761 1.00 77.62 1002 ASN A CA 1
ATOM 8002 C C . ASN A 1 1002 ? -37.466 -21.710 59.239 1.00 77.62 1002 ASN A C 1
ATOM 8004 O O . ASN A 1 1002 ? -37.927 -22.749 58.774 1.00 77.62 1002 ASN A O 1
ATOM 8008 N N . ILE A 1 1003 ? -37.014 -20.737 58.444 1.00 78.06 1003 ILE A N 1
ATOM 8009 C CA . ILE A 1 1003 ? -36.955 -20.875 56.977 1.00 78.06 1003 ILE A CA 1
ATOM 8010 C C . ILE A 1 1003 ? -35.850 -21.883 56.610 1.00 78.06 1003 ILE A C 1
ATOM 8012 O O . ILE A 1 1003 ? -34.760 -21.833 57.182 1.00 78.06 1003 ILE A O 1
ATOM 8016 N N . ARG A 1 1004 ? -36.117 -22.803 55.672 1.00 82.44 1004 ARG A N 1
ATOM 8017 C CA . ARG A 1 1004 ? -35.115 -23.788 55.215 1.00 82.44 1004 ARG A CA 1
ATOM 8018 C C . ARG A 1 1004 ? -33.980 -23.111 54.438 1.00 82.44 1004 ARG A C 1
ATOM 8020 O O . ARG A 1 1004 ? -34.199 -22.130 53.737 1.00 82.44 1004 ARG A O 1
ATOM 8027 N N . GLY A 1 1005 ? -32.769 -23.662 54.530 1.00 81.00 1005 GLY A N 1
ATOM 8028 C CA . GLY A 1 1005 ? -31.570 -23.073 53.914 1.00 81.00 1005 GLY A CA 1
ATOM 8029 C C . GLY A 1 1005 ? -31.367 -23.352 52.417 1.00 81.00 1005 GLY A C 1
ATOM 8030 O O . GLY A 1 1005 ? -30.420 -22.827 51.846 1.00 81.00 1005 GLY A O 1
ATOM 8031 N N . SER A 1 1006 ? -32.180 -24.204 51.785 1.00 88.75 1006 SER A N 1
ATOM 8032 C CA . SER A 1 1006 ? -32.098 -24.490 50.343 1.00 88.75 1006 SER A CA 1
ATOM 8033 C C . SER A 1 1006 ? -33.364 -25.172 49.804 1.00 88.75 1006 SER A C 1
ATOM 8035 O O . SER A 1 1006 ? -34.217 -25.628 50.570 1.00 88.75 1006 SER A O 1
ATOM 8037 N N . LEU A 1 1007 ? -33.492 -25.229 48.474 1.00 89.50 1007 LEU A N 1
ATOM 8038 C CA . LEU A 1 1007 ? -34.535 -25.952 47.738 1.00 89.50 1007 LEU A CA 1
ATOM 8039 C C . LEU A 1 1007 ? -33.874 -26.883 46.709 1.00 89.50 1007 LEU A C 1
ATOM 8041 O O . LEU A 1 1007 ? -33.139 -26.408 45.847 1.00 89.50 1007 LEU A O 1
ATOM 8045 N N . GLN A 1 1008 ? -34.149 -28.188 46.778 1.00 90.12 1008 GLN A N 1
ATOM 8046 C CA . GLN A 1 1008 ? -33.558 -29.206 45.900 1.00 90.12 1008 GLN A CA 1
ATOM 8047 C C . GLN A 1 1008 ? -34.582 -29.767 44.900 1.00 90.12 1008 GLN A C 1
ATOM 8049 O O . GLN A 1 1008 ? -35.712 -30.085 45.272 1.00 90.12 1008 GLN A O 1
ATOM 8054 N N . PHE A 1 1009 ? -34.160 -29.937 43.647 1.00 90.69 1009 PHE A N 1
ATOM 8055 C CA . PHE A 1 1009 ? -34.904 -30.599 42.575 1.00 90.69 1009 PHE A CA 1
ATOM 8056 C C . PHE A 1 1009 ? -34.363 -32.032 42.404 1.00 90.69 1009 PHE A C 1
ATOM 8058 O O . PHE A 1 1009 ? -33.226 -32.208 41.958 1.00 90.69 1009 PHE A O 1
ATOM 8065 N N . PRO A 1 1010 ? -35.120 -33.084 42.775 1.00 85.94 1010 PRO A N 1
ATOM 8066 C CA . PRO A 1 1010 ? -34.591 -34.450 42.832 1.00 85.94 1010 PRO A CA 1
ATOM 8067 C C . PRO A 1 1010 ? -34.294 -35.081 41.461 1.00 85.94 1010 PRO A C 1
ATOM 8069 O O . PRO A 1 1010 ? -33.539 -36.046 41.399 1.00 85.94 1010 PRO A O 1
ATOM 8072 N N . GLN A 1 1011 ? -34.865 -34.558 40.372 1.00 86.44 1011 GLN A N 1
ATOM 8073 C CA . GLN A 1 1011 ? -34.749 -35.122 39.021 1.00 86.44 1011 GLN A CA 1
ATOM 8074 C C . GLN A 1 1011 ? -33.322 -35.009 38.466 1.00 86.44 1011 GLN A C 1
ATOM 8076 O O . GLN A 1 1011 ? -32.776 -35.975 37.941 1.00 86.44 1011 GLN A O 1
ATOM 8081 N N . ASN A 1 1012 ? -32.716 -33.828 38.612 1.00 88.81 1012 ASN A N 1
ATOM 8082 C CA . ASN A 1 1012 ? -31.386 -33.492 38.097 1.00 88.81 1012 ASN A CA 1
ATOM 8083 C C . ASN A 1 1012 ? -30.380 -33.104 39.196 1.00 88.81 1012 ASN A C 1
ATOM 8085 O O . ASN A 1 1012 ? -29.234 -32.812 38.875 1.00 88.81 1012 ASN A O 1
ATOM 8089 N N . ARG A 1 1013 ? -30.792 -33.103 40.473 1.00 88.44 1013 ARG A N 1
ATOM 8090 C CA . ARG A 1 1013 ? -30.004 -32.671 41.645 1.00 88.44 1013 ARG A CA 1
ATOM 8091 C C . ARG A 1 1013 ? -29.576 -31.197 41.636 1.00 88.44 1013 ARG A C 1
ATOM 8093 O O . ARG A 1 1013 ? -28.587 -30.844 42.277 1.00 88.44 1013 ARG A O 1
ATOM 8100 N N . LEU A 1 1014 ? -30.335 -30.325 40.970 1.00 92.38 1014 LEU A N 1
ATOM 8101 C CA . LEU A 1 1014 ? -30.184 -28.876 41.122 1.00 92.38 1014 LEU A CA 1
ATOM 8102 C C . LEU A 1 1014 ? -30.574 -28.450 42.549 1.00 92.38 1014 LEU A C 1
ATOM 8104 O O . LEU A 1 1014 ? -31.638 -28.821 43.048 1.00 92.38 1014 LEU A O 1
ATOM 8108 N N . VAL A 1 1015 ? -29.740 -27.635 43.189 1.00 92.69 1015 VAL A N 1
ATOM 8109 C CA . VAL A 1 1015 ? -29.960 -27.047 44.515 1.00 92.69 1015 VAL A CA 1
ATOM 8110 C C . VAL A 1 1015 ? -29.935 -25.526 44.394 1.00 92.69 1015 VAL A C 1
ATOM 8112 O O . VAL A 1 1015 ? -28.955 -24.956 43.922 1.00 92.69 1015 VAL A O 1
ATOM 8115 N N . ILE A 1 1016 ? -30.994 -24.863 44.858 1.00 93.12 1016 ILE A N 1
ATOM 8116 C CA . ILE A 1 1016 ? -31.072 -23.406 45.021 1.00 93.12 1016 ILE A CA 1
ATOM 8117 C C . ILE A 1 1016 ? -30.687 -23.068 46.465 1.00 93.12 1016 ILE A C 1
ATOM 8119 O O . ILE A 1 1016 ? -31.335 -23.552 47.394 1.00 93.12 1016 ILE A O 1
ATOM 8123 N N . SER A 1 1017 ? -29.647 -22.257 46.663 1.00 90.56 1017 SER A N 1
ATOM 8124 C CA . SER A 1 1017 ? -29.062 -21.946 47.977 1.00 90.56 1017 SER A CA 1
ATOM 8125 C C . SER A 1 1017 ? -29.475 -20.589 48.557 1.00 90.56 1017 SER A C 1
ATOM 8127 O O . SER A 1 1017 ? -29.467 -20.427 49.771 1.00 90.56 1017 SER A O 1
ATOM 8129 N N . SER A 1 1018 ? -29.844 -19.608 47.728 1.00 89.88 1018 SER A N 1
ATOM 8130 C CA . SER A 1 1018 ? -30.488 -18.365 48.188 1.00 89.88 1018 SER A CA 1
ATOM 8131 C C . SER A 1 1018 ? -31.361 -17.746 47.094 1.00 89.88 1018 SER A C 1
ATOM 8133 O O . SER A 1 1018 ? -31.256 -18.106 45.916 1.00 89.88 1018 SER A O 1
ATOM 8135 N N . VAL A 1 1019 ? -32.248 -16.835 47.504 1.00 91.62 1019 VAL A N 1
ATOM 8136 C CA . VAL A 1 1019 ? -33.037 -15.983 46.610 1.00 91.62 1019 VAL A CA 1
ATOM 8137 C C . VAL A 1 1019 ? -32.793 -14.533 47.000 1.00 91.62 1019 VAL A C 1
ATOM 8139 O O . VAL A 1 1019 ? -33.230 -14.096 48.062 1.00 91.62 1019 VAL A O 1
ATOM 8142 N N . ASP A 1 1020 ? -32.121 -13.789 46.129 1.00 90.44 1020 ASP A N 1
ATOM 8143 C CA . ASP A 1 1020 ? -31.703 -12.418 46.400 1.00 90.44 1020 ASP A CA 1
ATOM 8144 C C . ASP A 1 1020 ? -32.589 -11.453 45.593 1.00 90.44 1020 ASP A C 1
ATOM 8146 O O . ASP A 1 1020 ? -32.756 -11.604 44.379 1.00 90.44 1020 ASP A O 1
ATOM 8150 N N . ILE A 1 1021 ? -33.182 -10.456 46.251 1.00 90.00 1021 ILE A N 1
ATOM 8151 C CA . ILE A 1 1021 ? -34.084 -9.491 45.603 1.00 90.00 1021 ILE A CA 1
ATOM 8152 C C . ILE A 1 1021 ? -33.256 -8.330 45.045 1.00 90.00 1021 ILE A C 1
ATOM 8154 O O . ILE A 1 1021 ? -32.618 -7.607 45.805 1.00 90.00 1021 ILE A O 1
ATOM 8158 N N . GLN A 1 1022 ? -33.276 -8.142 43.723 1.00 87.94 1022 GLN A N 1
ATOM 8159 C CA . GLN A 1 1022 ? -32.530 -7.082 43.033 1.00 87.94 1022 GLN A CA 1
ATOM 8160 C C . GLN A 1 1022 ? -33.326 -5.770 42.956 1.00 87.94 1022 GLN A C 1
ATOM 8162 O O . GLN A 1 1022 ? -32.767 -4.703 43.199 1.00 87.94 1022 GLN A O 1
ATOM 8167 N N . SER A 1 1023 ? -34.627 -5.833 42.650 1.00 87.75 1023 SER A N 1
ATOM 8168 C CA . SER A 1 1023 ? -35.541 -4.685 42.744 1.00 87.75 1023 SER A CA 1
ATOM 8169 C C . SER A 1 1023 ? -36.999 -5.121 42.929 1.00 87.75 1023 SER A C 1
ATOM 8171 O O . SER A 1 1023 ? -37.372 -6.263 42.638 1.00 87.75 1023 SER A O 1
ATOM 8173 N N . VAL A 1 1024 ? -37.816 -4.191 43.432 1.00 88.75 1024 VAL A N 1
ATOM 8174 C CA . VAL A 1 1024 ? -39.270 -4.314 43.602 1.00 88.75 1024 VAL A CA 1
ATOM 8175 C C . VAL A 1 1024 ? -39.901 -3.036 43.055 1.00 88.75 1024 VAL A C 1
ATOM 8177 O O . VAL A 1 1024 ? -39.794 -1.979 43.673 1.00 88.75 1024 VAL A O 1
ATOM 8180 N N . GLU A 1 1025 ? -40.532 -3.114 41.887 1.00 85.88 1025 GLU A N 1
ATOM 8181 C CA . GLU A 1 1025 ? -41.020 -1.942 41.149 1.00 85.88 1025 GLU A CA 1
ATOM 8182 C C . GLU A 1 1025 ? -42.532 -2.058 40.892 1.00 85.88 1025 GLU A C 1
ATOM 8184 O O . GLU A 1 1025 ? -42.972 -3.085 40.377 1.00 85.88 1025 GLU A O 1
ATOM 8189 N N . PRO A 1 1026 ? -43.370 -1.052 41.213 1.00 87.50 1026 PRO A N 1
ATOM 8190 C CA . PRO A 1 1026 ? -44.781 -1.092 40.840 1.00 87.50 1026 PRO A CA 1
ATOM 8191 C C . PRO A 1 1026 ? -44.933 -0.980 39.321 1.00 87.50 1026 PRO A C 1
ATOM 8193 O O . PRO A 1 1026 ? -44.420 -0.042 38.713 1.00 87.50 1026 PRO A O 1
ATOM 8196 N N . VAL A 1 1027 ? -45.661 -1.907 38.701 1.00 86.00 1027 VAL A N 1
ATOM 8197 C CA . VAL A 1 1027 ? -45.903 -1.917 37.249 1.00 86.00 1027 VAL A CA 1
ATOM 8198 C C . VAL A 1 1027 ? -46.680 -0.663 36.846 1.00 86.00 1027 VAL A C 1
ATOM 8200 O O . VAL A 1 1027 ? -46.268 0.078 35.950 1.00 86.00 1027 VAL A O 1
ATOM 8203 N N . ASP A 1 1028 ? -47.772 -0.382 37.556 1.00 84.88 1028 ASP A N 1
ATOM 8204 C CA . ASP A 1 1028 ? -48.675 0.722 37.251 1.00 84.88 1028 ASP A CA 1
ATOM 8205 C C . ASP A 1 1028 ? -48.035 2.089 37.530 1.00 84.88 1028 ASP A C 1
ATOM 8207 O O . ASP A 1 1028 ? -47.686 2.427 38.665 1.00 84.88 1028 ASP A O 1
ATOM 8211 N N . GLN A 1 1029 ? -47.937 2.916 36.483 1.00 83.12 1029 GLN A N 1
ATOM 8212 C CA . GLN A 1 1029 ? -47.351 4.260 36.557 1.00 83.12 1029 GLN A CA 1
ATOM 8213 C C . GLN A 1 1029 ? -48.025 5.118 37.639 1.00 83.12 1029 GLN A C 1
ATOM 8215 O O . GLN A 1 1029 ? -47.330 5.733 38.436 1.00 83.12 1029 GLN A O 1
ATOM 8220 N N . ARG A 1 1030 ? -49.362 5.067 37.749 1.00 81.12 1030 ARG A N 1
ATOM 8221 C CA . ARG A 1 1030 ? -50.129 5.802 38.775 1.00 81.12 1030 ARG A CA 1
ATOM 8222 C C . ARG A 1 1030 ? -49.678 5.481 40.204 1.00 81.12 1030 ARG A C 1
ATOM 8224 O O . ARG A 1 1030 ? -49.673 6.367 41.054 1.00 81.12 1030 ARG A O 1
ATOM 8231 N N . THR A 1 1031 ? -49.291 4.232 40.464 1.00 79.31 1031 THR A N 1
ATOM 8232 C CA . THR A 1 1031 ? -48.811 3.775 41.775 1.00 79.31 1031 THR A CA 1
ATOM 8233 C C . THR A 1 1031 ? -47.396 4.289 42.041 1.00 79.31 1031 THR A C 1
ATOM 8235 O O . THR A 1 1031 ? -47.117 4.760 43.143 1.00 79.31 1031 THR A O 1
ATOM 8238 N N . ARG A 1 1032 ? -46.523 4.309 41.020 1.00 81.06 1032 ARG A N 1
ATOM 8239 C CA . ARG A 1 1032 ? -45.212 4.982 41.095 1.00 81.06 1032 ARG A CA 1
ATOM 8240 C C . ARG A 1 1032 ? -45.354 6.492 41.327 1.00 81.06 1032 ARG A C 1
ATOM 8242 O O . ARG A 1 1032 ? -44.700 7.014 42.224 1.00 81.06 1032 ARG A O 1
ATOM 8249 N N . ASP A 1 1033 ? -46.255 7.169 40.617 1.00 82.00 1033 ASP A N 1
ATOM 8250 C CA . ASP A 1 1033 ? -46.512 8.610 40.773 1.00 82.00 1033 ASP A CA 1
ATOM 8251 C C . ASP A 1 1033 ? -47.040 8.955 42.182 1.00 82.00 1033 ASP A C 1
ATOM 8253 O O . ASP A 1 1033 ? -46.683 9.984 42.758 1.00 82.00 1033 ASP A O 1
ATOM 8257 N N . ALA A 1 1034 ? -47.891 8.095 42.756 1.00 82.56 1034 ALA A N 1
ATOM 8258 C CA . ALA A 1 1034 ? -48.412 8.250 44.114 1.00 82.56 1034 ALA A CA 1
ATOM 8259 C C . ALA A 1 1034 ? -47.314 8.076 45.179 1.00 82.56 1034 ALA A C 1
ATOM 8261 O O . ALA A 1 1034 ? -47.201 8.899 46.089 1.00 82.56 1034 ALA A O 1
ATOM 8262 N N . LEU A 1 1035 ? -46.459 7.058 45.032 1.00 81.94 1035 LEU A N 1
ATOM 8263 C CA . LEU A 1 1035 ? -45.303 6.847 45.909 1.00 81.94 1035 LEU A CA 1
ATOM 8264 C C . LEU A 1 1035 ? -44.294 7.998 45.796 1.00 81.94 1035 LEU A C 1
ATOM 8266 O O . LEU A 1 1035 ? -43.823 8.497 46.816 1.00 81.94 1035 LEU A O 1
ATOM 8270 N N . GLN A 1 1036 ? -44.021 8.489 44.584 1.00 81.44 1036 GLN A N 1
ATOM 8271 C CA . GLN A 1 1036 ? -43.133 9.632 44.365 1.00 81.44 1036 GLN A CA 1
ATOM 8272 C C . GLN A 1 1036 ? -43.656 10.905 45.046 1.00 81.44 1036 GLN A C 1
ATOM 8274 O O . GLN A 1 1036 ? -42.874 11.615 45.675 1.00 81.44 1036 GLN A O 1
ATOM 8279 N N . LYS A 1 1037 ? -44.972 11.164 45.011 1.00 84.06 1037 LYS A N 1
ATOM 8280 C CA . LYS A 1 1037 ? -45.596 12.258 45.780 1.00 84.06 1037 LYS A CA 1
ATOM 8281 C C . LYS A 1 1037 ? -45.439 12.070 47.289 1.00 84.06 1037 LYS A C 1
ATOM 8283 O O . LYS A 1 1037 ? -45.128 13.033 47.982 1.00 84.06 1037 LYS A O 1
ATOM 8288 N N . SER A 1 1038 ? -45.594 10.846 47.799 1.00 83.56 1038 SER A N 1
ATOM 8289 C CA . SER A 1 1038 ? -45.374 10.553 49.222 1.00 83.56 1038 SER A CA 1
ATOM 8290 C C . SER A 1 1038 ? -43.922 10.801 49.653 1.00 83.56 1038 SER A C 1
ATOM 8292 O O . SER A 1 1038 ? -43.690 11.315 50.745 1.00 83.56 1038 SER A O 1
ATOM 8294 N N . VAL A 1 1039 ? -42.944 10.476 48.799 1.00 81.44 1039 VAL A N 1
ATOM 8295 C CA . VAL A 1 1039 ? -41.519 10.764 49.044 1.00 81.44 1039 VAL A CA 1
ATOM 8296 C C . VAL A 1 1039 ? -41.230 12.265 48.947 1.00 81.44 1039 VAL A C 1
ATOM 8298 O O . VAL A 1 1039 ? -40.519 12.798 49.795 1.00 81.44 1039 VAL A O 1
ATOM 8301 N N . GLN A 1 1040 ? -41.810 12.968 47.969 1.00 80.25 1040 GLN A N 1
ATOM 8302 C CA . GLN A 1 1040 ? -41.659 14.418 47.827 1.00 80.25 1040 GLN A CA 1
ATOM 8303 C C . GLN A 1 1040 ? -42.183 15.163 49.062 1.00 80.25 1040 GLN A C 1
ATOM 8305 O O . GLN A 1 1040 ? -41.469 16.006 49.595 1.00 80.25 1040 GLN A O 1
ATOM 8310 N N . LEU A 1 1041 ? -43.370 14.802 49.563 1.00 83.00 1041 LEU A N 1
ATOM 8311 C CA . LEU A 1 1041 ? -43.936 15.371 50.792 1.00 83.00 1041 LEU A CA 1
ATOM 8312 C C . LEU A 1 1041 ? -43.062 15.075 52.022 1.00 83.00 1041 LEU A C 1
ATOM 8314 O O . LEU A 1 1041 ? -42.877 15.947 52.866 1.00 83.00 1041 LEU A O 1
ATOM 8318 N N . ALA A 1 1042 ? -42.482 13.874 52.123 1.00 76.75 1042 ALA A N 1
ATOM 8319 C CA . ALA A 1 1042 ? -41.557 13.546 53.208 1.00 76.75 1042 ALA A CA 1
ATOM 8320 C C . ALA A 1 1042 ? -40.278 14.405 53.160 1.00 76.75 1042 ALA A C 1
ATOM 8322 O O . ALA A 1 1042 ? -39.842 14.911 54.194 1.00 76.75 1042 ALA A O 1
ATOM 8323 N N . ILE A 1 1043 ? -39.709 14.622 51.967 1.00 75.56 1043 ILE A N 1
ATOM 8324 C CA . ILE A 1 1043 ? -38.558 15.518 51.773 1.00 75.56 1043 ILE A CA 1
ATOM 8325 C C . ILE A 1 1043 ? -38.945 16.955 52.141 1.00 75.56 1043 ILE A C 1
ATOM 8327 O O . ILE A 1 1043 ? -38.263 17.561 52.962 1.00 75.56 1043 ILE A O 1
ATOM 8331 N N . GLU A 1 1044 ? -40.062 17.467 51.622 1.00 80.69 1044 GLU A N 1
ATOM 8332 C CA . GLU A 1 1044 ? -40.579 18.813 51.900 1.00 80.69 1044 GLU A CA 1
ATOM 8333 C C . GLU A 1 1044 ? -40.767 19.063 53.406 1.00 80.69 1044 GLU A C 1
ATOM 8335 O O . GLU A 1 1044 ? -40.308 20.080 53.923 1.00 80.69 1044 GLU A O 1
ATOM 8340 N N . ILE A 1 1045 ? -41.329 18.100 54.146 1.00 84.00 1045 ILE A N 1
ATOM 8341 C CA . ILE A 1 1045 ? -41.439 18.164 55.613 1.00 84.00 1045 ILE A CA 1
ATOM 8342 C C . ILE A 1 1045 ? -40.052 18.278 56.270 1.00 84.00 1045 ILE A C 1
ATOM 8344 O O . ILE A 1 1045 ? -39.867 19.106 57.166 1.00 84.00 1045 ILE A O 1
ATOM 8348 N N . THR A 1 1046 ? -39.054 17.503 55.825 1.00 84.25 1046 THR A N 1
ATOM 8349 C CA . THR A 1 1046 ? -37.687 17.609 56.374 1.00 84.25 1046 THR A CA 1
ATOM 8350 C C . THR A 1 1046 ? -36.985 18.916 56.000 1.00 84.25 1046 THR A C 1
ATOM 8352 O O . THR A 1 1046 ? -36.300 19.488 56.848 1.00 84.25 1046 THR A O 1
ATOM 8355 N N . THR A 1 1047 ? -37.184 19.435 54.785 1.00 81.25 1047 THR A N 1
ATOM 8356 C CA . THR A 1 1047 ? -36.618 20.715 54.334 1.00 81.25 1047 THR A CA 1
ATOM 8357 C C . THR A 1 1047 ? -37.230 21.885 55.098 1.00 81.25 1047 THR A C 1
ATOM 8359 O O . THR A 1 1047 ? -36.486 22.680 55.666 1.00 81.25 1047 THR A O 1
ATOM 8362 N N . ASN A 1 1048 ? -38.559 21.937 55.219 1.00 83.69 1048 ASN A N 1
ATOM 8363 C CA . ASN A 1 1048 ? -39.263 22.975 55.976 1.00 83.69 1048 ASN A CA 1
ATOM 8364 C C . ASN A 1 1048 ? -38.870 22.944 57.466 1.00 83.69 1048 ASN A C 1
ATOM 8366 O O . ASN A 1 1048 ? -38.690 23.991 58.088 1.00 83.69 1048 ASN A O 1
ATOM 8370 N N . SER A 1 1049 ? -38.662 21.748 58.037 1.00 87.44 1049 SER A N 1
ATOM 8371 C CA . SER A 1 1049 ? -38.135 21.604 59.400 1.00 87.44 1049 SER A CA 1
ATOM 8372 C C . SER A 1 1049 ? -36.701 22.129 59.536 1.00 87.44 1049 SER A C 1
ATOM 8374 O O . SER A 1 1049 ? -36.384 22.743 60.555 1.00 87.44 1049 SER A O 1
ATOM 8376 N N . GLN A 1 1050 ? -35.829 21.902 58.548 1.00 80.25 1050 GLN A N 1
ATOM 8377 C CA . GLN A 1 1050 ? -34.459 22.427 58.567 1.00 80.25 1050 GLN A CA 1
ATOM 8378 C C . GLN A 1 1050 ? -34.436 23.952 58.398 1.00 80.25 1050 GLN A C 1
ATOM 8380 O O . GLN A 1 1050 ? -33.764 24.629 59.178 1.00 80.25 1050 GLN A O 1
ATOM 8385 N N . GLU A 1 1051 ? -35.210 24.503 57.459 1.00 80.94 1051 GLU A N 1
ATOM 8386 C CA . GLU A 1 1051 ? -35.324 25.950 57.238 1.00 80.94 1051 GLU A CA 1
ATOM 8387 C C . GLU A 1 1051 ? -35.798 26.676 58.506 1.00 80.94 1051 GLU A C 1
ATOM 8389 O O . GLU A 1 1051 ? -35.165 27.644 58.930 1.00 80.94 1051 GLU A O 1
ATOM 8394 N N . ALA A 1 1052 ? -36.835 26.159 59.175 1.00 81.75 1052 ALA A N 1
ATOM 8395 C CA . ALA A 1 1052 ? -37.318 26.706 60.442 1.00 81.75 1052 ALA A CA 1
ATOM 8396 C C . ALA A 1 1052 ? -36.220 26.733 61.524 1.00 81.75 1052 ALA A C 1
ATOM 8398 O O . ALA A 1 1052 ? -36.028 27.755 62.186 1.00 81.75 1052 ALA A O 1
ATOM 8399 N N . THR A 1 1053 ? -35.447 25.647 61.678 1.00 83.69 1053 THR A N 1
ATOM 8400 C CA . THR A 1 1053 ? -34.338 25.618 62.652 1.00 83.69 1053 THR A CA 1
ATOM 8401 C C . THR A 1 1053 ? -33.202 26.579 62.297 1.00 83.69 1053 THR A C 1
ATOM 8403 O O . THR A 1 1053 ? -32.708 27.283 63.177 1.00 83.69 1053 THR A O 1
ATOM 8406 N N . ALA A 1 1054 ? -32.820 26.671 61.019 1.00 77.75 1054 ALA A N 1
ATOM 8407 C CA . ALA A 1 1054 ? -31.767 27.575 60.560 1.00 77.75 1054 ALA A CA 1
ATOM 8408 C C . ALA A 1 1054 ? -32.163 29.051 60.734 1.00 77.75 1054 ALA A C 1
ATOM 8410 O O . ALA A 1 1054 ? -31.343 29.876 61.138 1.00 77.75 1054 ALA A O 1
ATOM 8411 N N . ARG A 1 1055 ? -33.437 29.376 60.484 1.00 84.06 1055 ARG A N 1
ATOM 8412 C CA . ARG A 1 1055 ? -33.988 30.719 60.663 1.00 84.06 1055 ARG A CA 1
ATOM 8413 C C . ARG A 1 1055 ? -33.976 31.161 62.125 1.00 84.06 1055 ARG A C 1
ATOM 8415 O O . ARG A 1 1055 ? -33.470 32.243 62.415 1.00 84.06 1055 ARG A O 1
ATOM 8422 N N . HIS A 1 1056 ? -34.477 30.334 63.042 1.00 87.06 1056 HIS A N 1
ATOM 8423 C CA . HIS A 1 1056 ? -34.478 30.672 64.469 1.00 87.06 1056 HIS A CA 1
ATOM 8424 C C . HIS A 1 1056 ? -33.060 30.812 65.043 1.00 87.06 1056 HIS A C 1
ATOM 8426 O O . HIS A 1 1056 ? -32.819 31.681 65.880 1.00 87.06 1056 HIS A O 1
ATOM 8432 N N . GLU A 1 1057 ? -32.104 30.015 64.560 1.00 84.25 1057 GLU A N 1
ATOM 8433 C CA . GLU A 1 1057 ? -30.698 30.143 64.948 1.00 84.25 1057 GLU A CA 1
ATOM 8434 C C . GLU A 1 1057 ? -30.076 31.461 64.444 1.00 84.25 1057 GLU A C 1
ATOM 8436 O O . GLU A 1 1057 ? -29.370 32.142 65.191 1.00 84.25 1057 GLU A O 1
ATOM 8441 N N . ALA A 1 1058 ? -30.393 31.883 63.215 1.00 81.44 1058 ALA A N 1
ATOM 8442 C CA . ALA A 1 1058 ? -29.947 33.166 62.668 1.00 81.44 1058 ALA A CA 1
ATOM 8443 C C . ALA A 1 1058 ? -30.564 34.376 63.401 1.00 81.44 1058 ALA A C 1
ATOM 8445 O O . ALA A 1 1058 ? -29.850 35.323 63.736 1.00 81.44 1058 ALA A O 1
ATOM 8446 N N . GLU A 1 1059 ? -31.868 34.334 63.698 1.00 86.25 1059 GLU A N 1
ATOM 8447 C CA . GLU A 1 1059 ? -32.576 35.369 64.470 1.00 86.25 1059 GLU A CA 1
ATOM 8448 C C . GLU A 1 1059 ? -31.981 35.506 65.892 1.00 86.25 1059 GLU A C 1
ATOM 8450 O O . GLU A 1 1059 ? -31.753 36.621 66.370 1.00 86.25 1059 GLU A O 1
ATOM 8455 N N . ARG A 1 1060 ? -31.623 34.382 66.535 1.00 88.06 1060 ARG A N 1
ATOM 8456 C CA . ARG A 1 1060 ? -30.934 34.338 67.839 1.00 88.06 1060 ARG A CA 1
ATOM 8457 C C . ARG A 1 1060 ? -29.551 34.997 67.800 1.00 88.06 1060 ARG A C 1
ATOM 8459 O O . ARG A 1 1060 ? -29.244 35.827 68.656 1.00 88.06 1060 ARG A O 1
ATOM 8466 N N . LEU A 1 1061 ? -28.727 34.653 66.808 1.00 85.56 1061 LEU A N 1
ATOM 8467 C CA . LEU A 1 1061 ? -27.370 35.195 66.653 1.00 85.56 1061 LEU A CA 1
ATOM 8468 C C . LEU A 1 1061 ? -27.373 36.699 66.337 1.00 85.56 1061 LEU A C 1
ATOM 8470 O O . LEU A 1 1061 ? -26.536 37.439 66.860 1.00 85.56 1061 LEU A O 1
ATOM 8474 N N . ALA A 1 1062 ? -28.333 37.172 65.535 1.00 80.25 1062 ALA A N 1
ATOM 8475 C CA . ALA A 1 1062 ? -28.498 38.595 65.247 1.00 80.25 1062 ALA A CA 1
ATOM 8476 C C . ALA A 1 1062 ? -28.794 39.408 66.522 1.00 80.25 1062 ALA A C 1
ATOM 8478 O O . ALA A 1 1062 ? -28.173 40.450 66.742 1.00 80.25 1062 ALA A O 1
ATOM 8479 N N . GLN A 1 1063 ? -29.678 38.904 67.390 1.00 85.62 1063 GLN A N 1
ATOM 8480 C CA . GLN A 1 1063 ? -30.038 39.563 68.649 1.00 85.62 1063 GLN A CA 1
ATOM 8481 C C . GLN A 1 1063 ? -28.895 39.559 69.682 1.00 85.62 1063 GLN A C 1
ATOM 8483 O O . GLN A 1 1063 ? -28.757 40.497 70.470 1.00 85.62 1063 GLN A O 1
ATOM 8488 N N . GLU A 1 1064 ? -28.035 38.536 69.678 1.00 86.81 1064 GLU A N 1
ATOM 8489 C CA . GLU A 1 1064 ? -26.826 38.526 70.510 1.00 86.81 1064 GLU A CA 1
ATOM 8490 C C . GLU A 1 1064 ? -25.788 39.554 70.018 1.00 86.81 1064 GLU A C 1
ATOM 8492 O O . GLU A 1 1064 ? -25.138 40.227 70.824 1.00 86.81 1064 GLU A O 1
ATOM 8497 N N . ALA A 1 1065 ? -25.643 39.708 68.698 1.00 82.06 1065 ALA A N 1
ATOM 8498 C CA . ALA A 1 1065 ? -24.712 40.656 68.093 1.00 82.06 1065 ALA A CA 1
ATOM 8499 C C . ALA A 1 1065 ? -25.107 42.122 68.352 1.00 82.06 1065 ALA A C 1
ATOM 8501 O O . ALA A 1 1065 ? -24.250 42.921 68.739 1.00 82.06 1065 ALA A O 1
ATOM 8502 N N . THR A 1 1066 ? -26.389 42.477 68.205 1.00 85.75 1066 THR A N 1
ATOM 8503 C CA . THR A 1 1066 ? -26.882 43.840 68.483 1.00 85.75 1066 THR A CA 1
ATOM 8504 C C . THR A 1 1066 ? -26.705 44.216 69.955 1.00 85.75 1066 THR A C 1
ATOM 8506 O O . THR A 1 1066 ? -26.127 45.265 70.247 1.00 85.75 1066 THR A O 1
ATOM 8509 N N . GLY A 1 1067 ? -27.089 43.335 70.887 1.00 86.19 1067 GLY A N 1
ATOM 8510 C CA . GLY A 1 1067 ? -26.929 43.573 72.326 1.00 86.19 1067 GLY A CA 1
ATOM 8511 C C . GLY A 1 1067 ? -25.466 43.718 72.776 1.00 86.19 1067 GLY A C 1
ATOM 8512 O O . GLY A 1 1067 ? -25.164 44.507 73.674 1.00 86.19 1067 GLY A O 1
ATOM 8513 N N . LYS A 1 1068 ? -24.529 43.008 72.129 1.00 87.06 1068 LYS A N 1
ATOM 8514 C CA . LYS A 1 1068 ? -23.082 43.185 72.357 1.00 87.06 1068 LYS A CA 1
ATOM 8515 C C . LYS A 1 1068 ? -22.579 44.540 71.852 1.00 87.06 1068 LYS A C 1
ATOM 8517 O O . LYS A 1 1068 ? -21.870 45.223 72.591 1.00 87.06 1068 LYS A O 1
ATOM 8522 N N . LEU A 1 1069 ? -22.966 44.936 70.637 1.00 83.38 1069 LEU A N 1
ATOM 8523 C CA . LEU A 1 1069 ? -22.556 46.199 70.016 1.00 83.38 1069 LEU A CA 1
ATOM 8524 C C . LEU A 1 1069 ? -23.044 47.417 70.818 1.00 83.38 1069 LEU A C 1
ATOM 8526 O O . LEU A 1 1069 ? -22.282 48.350 71.072 1.00 83.38 1069 LEU A O 1
ATOM 8530 N N . GLU A 1 1070 ? -24.305 47.403 71.252 1.00 84.06 1070 GLU A N 1
ATOM 8531 C CA . GLU A 1 1070 ? -24.894 48.500 72.025 1.00 84.06 1070 GLU A CA 1
ATOM 8532 C C . GLU A 1 1070 ? -24.225 48.651 73.399 1.00 84.06 1070 GLU A C 1
ATOM 8534 O O . GLU A 1 1070 ? -23.873 49.761 73.805 1.00 84.06 1070 GLU A O 1
ATOM 8539 N N . ARG A 1 1071 ? -23.922 47.531 74.070 1.00 83.56 1071 ARG A N 1
ATOM 8540 C CA . ARG A 1 1071 ? -23.136 47.530 75.310 1.00 83.56 1071 ARG A CA 1
ATOM 8541 C C . ARG A 1 1071 ? -21.724 48.100 75.116 1.00 83.56 1071 ARG A C 1
ATOM 8543 O O . ARG A 1 1071 ? -21.276 48.847 75.982 1.00 83.56 1071 ARG A O 1
ATOM 8550 N N . GLN A 1 1072 ? -21.036 47.774 74.016 1.00 84.19 1072 GLN A N 1
ATOM 8551 C CA . GLN A 1 1072 ? -19.711 48.336 73.708 1.00 84.19 1072 GLN A CA 1
ATOM 8552 C C . GLN A 1 1072 ? -19.776 49.857 73.514 1.00 84.19 1072 GLN A C 1
ATOM 8554 O O . GLN A 1 1072 ? -19.029 50.596 74.154 1.00 84.19 1072 GLN A O 1
ATOM 8559 N N . LYS A 1 1073 ? -20.749 50.335 72.730 1.00 88.31 1073 LYS A N 1
ATOM 8560 C CA . LYS A 1 1073 ? -20.984 51.769 72.507 1.00 88.31 1073 LYS A CA 1
ATOM 8561 C C . LYS A 1 1073 ? -21.205 52.539 73.817 1.00 88.31 1073 LYS A C 1
ATOM 8563 O O . LYS A 1 1073 ? -20.671 53.635 73.975 1.00 88.31 1073 LYS A O 1
ATOM 8568 N N . ILE A 1 1074 ? -21.947 51.962 74.766 1.00 86.50 1074 ILE A N 1
ATOM 8569 C CA . ILE A 1 1074 ? -22.167 52.557 76.096 1.00 86.50 1074 ILE A CA 1
ATOM 8570 C C . ILE A 1 1074 ? -20.866 52.595 76.915 1.00 86.50 1074 ILE A C 1
ATOM 8572 O O . ILE A 1 1074 ? -20.590 53.606 77.562 1.00 86.50 1074 ILE A O 1
ATOM 8576 N N . THR A 1 1075 ? -20.034 51.543 76.882 1.00 87.81 1075 THR A N 1
ATOM 8577 C CA . THR A 1 1075 ? -18.739 51.566 77.588 1.00 87.81 1075 THR A CA 1
ATOM 8578 C C . THR A 1 1075 ? -17.765 52.587 77.003 1.00 87.81 1075 THR A C 1
ATOM 8580 O O . THR A 1 1075 ? -17.095 53.277 77.769 1.00 87.81 1075 THR A O 1
ATOM 8583 N N . ASP A 1 1076 ? -17.735 52.755 75.681 1.00 86.00 1076 ASP A N 1
ATOM 8584 C CA . ASP A 1 1076 ? -16.863 53.734 75.022 1.00 86.00 1076 ASP A CA 1
ATOM 8585 C C . ASP A 1 1076 ? -17.287 55.175 75.358 1.00 86.00 1076 ASP A C 1
ATOM 8587 O O . ASP A 1 1076 ? -16.449 56.020 75.678 1.00 86.00 1076 ASP A O 1
ATOM 8591 N N . GLN A 1 1077 ? -18.598 55.446 75.384 1.00 87.38 1077 GLN A N 1
ATOM 8592 C CA . GLN A 1 1077 ? -19.150 56.733 75.825 1.00 87.38 1077 GLN A CA 1
ATOM 8593 C C . GLN A 1 1077 ? -18.829 57.033 77.300 1.00 87.38 1077 GLN A C 1
ATOM 8595 O O . GLN A 1 1077 ? -18.454 58.159 77.628 1.00 87.38 1077 GLN A O 1
ATOM 8600 N N . ALA A 1 1078 ? -18.913 56.034 78.185 1.00 86.31 1078 ALA A N 1
ATOM 8601 C CA . ALA A 1 1078 ? -18.567 56.196 79.598 1.00 86.31 1078 ALA A CA 1
ATOM 8602 C C . ALA A 1 1078 ? -17.067 56.483 79.820 1.00 86.31 1078 ALA A C 1
ATOM 8604 O O . ALA A 1 1078 ? -16.712 57.266 80.704 1.00 86.31 1078 ALA A O 1
ATOM 8605 N N . LEU A 1 1079 ? -16.182 55.892 79.009 1.00 85.12 1079 LEU A N 1
ATOM 8606 C CA . LEU A 1 1079 ? -14.746 56.193 79.034 1.00 85.12 1079 LEU A CA 1
ATOM 8607 C C . LEU A 1 1079 ? -14.449 57.609 78.517 1.00 85.12 1079 LEU A C 1
ATOM 8609 O O . LEU A 1 1079 ? -13.648 58.321 79.126 1.00 85.12 1079 LEU A O 1
ATOM 8613 N N . ALA A 1 1080 ? -15.123 58.040 77.446 1.00 84.56 1080 ALA A N 1
ATOM 8614 C CA . ALA A 1 1080 ? -14.973 59.383 76.889 1.00 84.56 1080 ALA A CA 1
ATOM 8615 C C . ALA A 1 1080 ? -15.390 60.480 77.887 1.00 84.56 1080 ALA A C 1
ATOM 8617 O O . ALA A 1 1080 ? -14.631 61.421 78.117 1.00 84.56 1080 ALA A O 1
ATOM 8618 N N . GLU A 1 1081 ? -16.548 60.340 78.541 1.00 85.62 1081 GLU A N 1
ATOM 8619 C CA . GLU A 1 1081 ? -17.004 61.306 79.553 1.00 85.62 1081 GLU A CA 1
ATOM 8620 C C . GLU A 1 1081 ? -16.125 61.306 80.817 1.00 85.62 1081 GLU A C 1
ATOM 8622 O O . GLU A 1 1081 ? -15.934 62.357 81.433 1.00 85.62 1081 GLU A O 1
ATOM 8627 N N . LYS A 1 1082 ? -15.492 60.177 81.174 1.00 86.12 1082 LYS A N 1
ATOM 8628 C CA . LYS A 1 1082 ? -14.496 60.166 82.257 1.00 86.12 1082 LYS A CA 1
ATOM 8629 C C . LYS A 1 1082 ? -13.282 61.043 81.917 1.00 86.12 1082 LYS A C 1
ATOM 8631 O O . LYS A 1 1082 ? -12.904 61.883 82.730 1.00 86.12 1082 LYS A O 1
ATOM 8636 N N . ALA A 1 1083 ? -12.705 60.891 80.723 1.00 83.81 1083 ALA A N 1
ATOM 8637 C CA . ALA A 1 1083 ? -11.589 61.732 80.278 1.00 83.81 1083 ALA A CA 1
ATOM 8638 C C . ALA A 1 1083 ? -12.001 63.212 80.136 1.00 83.81 1083 ALA A C 1
ATOM 8640 O O . ALA A 1 1083 ? -11.235 64.116 80.465 1.00 83.81 1083 ALA A O 1
ATOM 8641 N N . ARG A 1 1084 ? -13.245 63.469 79.710 1.00 85.81 1084 ARG A N 1
ATOM 8642 C CA . ARG A 1 1084 ? -13.819 64.818 79.619 1.00 85.81 1084 ARG A CA 1
ATOM 8643 C C . ARG A 1 1084 ? -13.897 65.519 80.977 1.00 85.81 1084 ARG A C 1
ATOM 8645 O O . ARG A 1 1084 ? -13.607 66.709 81.050 1.00 85.81 1084 ARG A O 1
ATOM 8652 N N . LYS A 1 1085 ? -14.238 64.796 82.051 1.00 88.31 1085 LYS A N 1
ATOM 8653 C CA . LYS A 1 1085 ? -14.222 65.333 83.422 1.00 88.31 1085 LYS A CA 1
ATOM 8654 C C . LYS A 1 1085 ? -12.824 65.812 83.827 1.00 88.31 1085 LYS A C 1
ATOM 8656 O O . LYS A 1 1085 ? -12.697 66.909 84.357 1.00 88.31 1085 LYS A O 1
ATOM 8661 N N . GLU A 1 1086 ? -11.796 65.007 83.565 1.00 85.69 1086 GLU A N 1
ATOM 8662 C CA . GLU A 1 1086 ? -10.404 65.331 83.913 1.00 85.69 1086 GLU A CA 1
ATOM 8663 C C . GLU A 1 1086 ? -9.913 66.585 83.155 1.00 85.69 1086 GLU A C 1
ATOM 8665 O O . GLU A 1 1086 ? -9.236 67.435 83.732 1.00 85.69 1086 GLU A O 1
ATOM 8670 N N . LEU A 1 1087 ? -10.337 66.765 81.896 1.00 84.88 1087 LEU A N 1
ATOM 8671 C CA . LEU A 1 1087 ? -10.082 67.983 81.115 1.00 84.88 1087 LEU A CA 1
ATOM 8672 C C . LEU A 1 1087 ? -10.822 69.213 81.675 1.00 84.88 1087 LEU A C 1
ATOM 8674 O O . LEU A 1 1087 ? -10.202 70.260 81.847 1.00 84.88 1087 LEU A O 1
ATOM 8678 N N . LEU A 1 1088 ? -12.107 69.087 82.025 1.00 87.31 1088 LEU A N 1
ATOM 8679 C CA . LEU A 1 1088 ? -12.898 70.179 82.616 1.00 87.31 1088 LEU A CA 1
ATOM 8680 C C . LEU A 1 1088 ? -12.348 70.638 83.981 1.00 87.31 1088 LEU A C 1
ATOM 8682 O O . LEU A 1 1088 ? -12.399 71.824 84.304 1.00 87.31 1088 LEU A O 1
ATOM 8686 N N . GLU A 1 1089 ? -11.792 69.722 84.781 1.00 86.94 1089 GLU A N 1
ATOM 8687 C CA . GLU A 1 1089 ? -11.120 70.063 86.043 1.00 86.94 1089 GLU A CA 1
ATOM 8688 C C . GLU A 1 1089 ? -9.829 70.871 85.806 1.00 86.94 1089 GLU A C 1
ATOM 8690 O O . GLU A 1 1089 ? -9.555 71.818 86.545 1.00 86.94 1089 GLU A O 1
ATOM 8695 N N . LEU A 1 1090 ? -9.072 70.571 84.742 1.00 85.31 1090 LEU A N 1
ATOM 8696 C CA . LEU A 1 1090 ? -7.893 71.350 84.341 1.00 85.31 1090 LEU A CA 1
ATOM 8697 C C . LEU A 1 1090 ? -8.258 72.728 83.765 1.00 85.31 1090 LEU A C 1
ATOM 8699 O O . LEU A 1 1090 ? -7.599 73.713 84.103 1.00 85.31 1090 LEU A O 1
ATOM 8703 N N . GLU A 1 1091 ? -9.314 72.829 82.953 1.00 83.06 1091 GLU A N 1
ATOM 8704 C CA . GLU A 1 1091 ? -9.820 74.113 82.441 1.00 83.06 1091 GLU A CA 1
ATOM 8705 C C . GLU A 1 1091 ? -10.279 75.030 83.587 1.00 83.06 1091 GLU A C 1
ATOM 8707 O O . GLU A 1 1091 ? -9.889 76.199 83.642 1.00 83.06 1091 GLU A O 1
ATOM 8712 N N . ALA A 1 1092 ? -11.025 74.493 84.560 1.00 84.69 1092 ALA A N 1
ATOM 8713 C CA . ALA A 1 1092 ? -11.465 75.239 85.739 1.00 84.69 1092 ALA A CA 1
ATOM 8714 C C . ALA A 1 1092 ? -10.290 75.726 86.610 1.00 84.69 1092 ALA A C 1
ATOM 8716 O O . ALA A 1 1092 ? -10.296 76.867 87.081 1.00 84.69 1092 ALA A O 1
ATOM 8717 N N . LEU A 1 1093 ? -9.255 74.896 86.795 1.00 84.00 1093 LEU A N 1
ATOM 8718 C CA . LEU A 1 1093 ? -8.023 75.295 87.485 1.00 84.00 1093 LEU A CA 1
ATOM 8719 C C . LEU A 1 1093 ? -7.272 76.398 86.726 1.00 84.00 1093 LEU A C 1
ATOM 8721 O O . LEU A 1 1093 ? -6.793 77.347 87.347 1.00 84.00 1093 LEU A O 1
ATOM 8725 N N . SER A 1 1094 ? -7.194 76.313 85.395 1.00 83.75 1094 SER A N 1
ATOM 8726 C CA . SER A 1 1094 ? -6.530 77.325 84.567 1.00 83.75 1094 SER A CA 1
ATOM 8727 C C . SER A 1 1094 ? -7.242 78.682 84.641 1.00 83.75 1094 SER A C 1
ATOM 8729 O O . SER A 1 1094 ? -6.589 79.693 84.904 1.00 83.75 1094 SER A O 1
ATOM 8731 N N . ALA A 1 1095 ? -8.577 78.700 84.547 1.00 84.81 1095 ALA A N 1
ATOM 8732 C CA . ALA A 1 1095 ? -9.384 79.913 84.701 1.00 84.81 1095 ALA A CA 1
ATOM 8733 C C . ALA A 1 1095 ? -9.253 80.545 86.105 1.00 84.81 1095 ALA A C 1
ATOM 8735 O O . ALA A 1 1095 ? -9.206 81.771 86.244 1.00 84.81 1095 ALA A O 1
ATOM 8736 N N . ALA A 1 1096 ? -9.137 79.728 87.159 1.00 83.56 1096 ALA A N 1
ATOM 8737 C CA . ALA A 1 1096 ? -8.892 80.217 88.518 1.00 83.56 1096 ALA A CA 1
ATOM 8738 C C . ALA A 1 1096 ? -7.498 80.860 88.673 1.00 83.56 1096 ALA A C 1
ATOM 8740 O O . ALA A 1 1096 ? -7.360 81.889 89.344 1.00 83.56 1096 ALA A O 1
ATOM 8741 N N . VAL A 1 1097 ? -6.466 80.297 88.033 1.00 84.44 1097 VAL A N 1
ATOM 8742 C CA . VAL A 1 1097 ? -5.110 80.876 87.998 1.00 84.44 1097 VAL A CA 1
ATOM 8743 C C . VAL A 1 1097 ? -5.082 82.188 87.208 1.00 84.44 1097 VAL A C 1
ATOM 8745 O O . VAL A 1 1097 ? -4.478 83.154 87.670 1.00 84.44 1097 VAL A O 1
ATOM 8748 N N . GLU A 1 1098 ? -5.770 82.267 86.068 1.00 81.25 1098 GLU A N 1
ATOM 8749 C CA . GLU A 1 1098 ? -5.881 83.500 85.276 1.00 81.25 1098 GLU A CA 1
ATOM 8750 C C . GLU A 1 1098 ? -6.575 84.624 86.065 1.00 81.25 1098 GLU A C 1
ATOM 8752 O O . GLU A 1 1098 ? -6.019 85.715 86.217 1.00 81.25 1098 GLU A O 1
ATOM 8757 N N . SER A 1 1099 ? -7.744 84.342 86.652 1.00 82.56 1099 SER A N 1
ATOM 8758 C CA . SER A 1 1099 ? -8.514 85.318 87.434 1.00 82.56 1099 SER A CA 1
ATOM 8759 C C . SER A 1 1099 ? -7.742 85.837 88.656 1.00 82.56 1099 SER A C 1
ATOM 8761 O O . SER A 1 1099 ? -7.680 87.049 88.889 1.00 82.56 1099 SER A O 1
ATOM 8763 N N . THR A 1 1100 ? -7.094 84.944 89.413 1.00 82.00 1100 THR A N 1
ATOM 8764 C CA . THR A 1 1100 ? -6.283 85.341 90.578 1.00 82.00 1100 THR A CA 1
ATOM 8765 C C . THR A 1 1100 ? -4.991 86.056 90.178 1.00 82.00 1100 THR A C 1
ATOM 8767 O O . THR A 1 1100 ? -4.576 86.990 90.869 1.00 82.00 1100 THR A O 1
ATOM 8770 N N . GLY A 1 1101 ? -4.379 85.683 89.049 1.00 84.19 1101 GLY A N 1
ATOM 8771 C CA . GLY A 1 1101 ? -3.216 86.362 88.481 1.00 84.19 1101 GLY A CA 1
ATOM 8772 C C . GLY A 1 1101 ? -3.521 87.807 88.083 1.00 84.19 1101 GLY A C 1
ATOM 8773 O O . GLY A 1 1101 ? -2.804 88.717 88.503 1.00 84.19 1101 GLY A O 1
ATOM 8774 N N . ALA A 1 1102 ? -4.615 88.029 87.348 1.00 81.62 1102 ALA A N 1
ATOM 8775 C CA . ALA A 1 1102 ? -5.051 89.357 86.917 1.00 81.62 1102 ALA A CA 1
ATOM 8776 C C . ALA A 1 1102 ? -5.330 90.291 88.110 1.00 81.62 1102 ALA A C 1
ATOM 8778 O O . ALA A 1 1102 ? -4.749 91.375 88.201 1.00 81.62 1102 ALA A O 1
ATOM 8779 N N . ALA A 1 1103 ? -6.141 89.839 89.075 1.00 81.19 1103 ALA A N 1
ATOM 8780 C CA . ALA A 1 1103 ? -6.476 90.623 90.265 1.00 81.19 1103 ALA A CA 1
ATOM 8781 C C . ALA A 1 1103 ? -5.236 90.965 91.116 1.00 81.19 1103 ALA A C 1
ATOM 8783 O O . ALA A 1 1103 ? -5.109 92.080 91.630 1.00 81.19 1103 ALA A O 1
ATOM 8784 N N . LYS A 1 1104 ? -4.285 90.027 91.239 1.00 82.56 1104 LYS A N 1
ATOM 8785 C CA . LYS A 1 1104 ? -3.027 90.251 91.963 1.00 82.56 1104 LYS A CA 1
ATOM 8786 C C . LYS A 1 1104 ? -2.126 91.267 91.253 1.00 82.56 1104 LYS A C 1
ATOM 8788 O O . LYS A 1 1104 ? -1.562 92.129 91.925 1.00 82.56 1104 LYS A O 1
ATOM 8793 N N . ALA A 1 1105 ? -2.010 91.195 89.927 1.00 78.94 1105 ALA A N 1
ATOM 8794 C CA . ALA A 1 1105 ? -1.204 92.130 89.143 1.00 78.94 1105 ALA A CA 1
ATOM 8795 C C . ALA A 1 1105 ? -1.735 93.572 89.242 1.00 78.94 1105 ALA A C 1
ATOM 8797 O O . ALA A 1 1105 ? -0.959 94.497 89.492 1.00 78.94 1105 ALA A O 1
ATOM 8798 N N . GLU A 1 1106 ? -3.056 93.764 89.136 1.00 82.38 1106 GLU A N 1
ATOM 8799 C CA . GLU A 1 1106 ? -3.693 95.077 89.310 1.00 82.38 1106 GLU A CA 1
ATOM 8800 C C . GLU A 1 1106 ? -3.448 95.641 90.721 1.00 82.38 1106 GLU A C 1
ATOM 8802 O O . GLU A 1 1106 ? -3.037 96.794 90.876 1.00 82.38 1106 GLU A O 1
ATOM 8807 N N . ALA A 1 1107 ? -3.634 94.817 91.759 1.00 79.06 1107 ALA A N 1
ATOM 8808 C CA . ALA A 1 1107 ? -3.419 95.220 93.147 1.00 79.06 1107 ALA A CA 1
ATOM 8809 C C . ALA A 1 1107 ? -1.957 95.616 93.429 1.00 79.06 1107 ALA A C 1
ATOM 8811 O O . ALA A 1 1107 ? -1.713 96.629 94.088 1.00 79.06 1107 ALA A O 1
ATOM 8812 N N . GLN A 1 1108 ? -0.983 94.864 92.902 1.00 84.12 1108 GLN A N 1
ATOM 8813 C CA . GLN A 1 1108 ? 0.440 95.190 93.046 1.00 84.12 1108 GLN A CA 1
ATOM 8814 C C . GLN A 1 1108 ? 0.810 96.485 92.306 1.00 84.12 1108 GLN A C 1
ATOM 8816 O O . GLN A 1 1108 ? 1.504 97.326 92.874 1.00 84.12 1108 GLN A O 1
ATOM 8821 N N . SER A 1 1109 ? 0.297 96.695 91.088 1.00 81.44 1109 SER A N 1
ATOM 8822 C CA . SER A 1 1109 ? 0.518 97.938 90.333 1.00 81.44 1109 SER A CA 1
ATOM 8823 C C . SER A 1 1109 ? -0.061 99.165 91.053 1.00 81.44 1109 SER A C 1
ATOM 8825 O O . SER A 1 1109 ? 0.610 100.193 91.164 1.00 81.44 1109 SER A O 1
ATOM 8827 N N . ARG A 1 1110 ? -1.271 99.044 91.621 1.00 83.00 1110 ARG A N 1
ATOM 8828 C CA . ARG A 1 1110 ? -1.922 100.115 92.395 1.00 83.00 1110 ARG A CA 1
ATOM 8829 C C . ARG A 1 1110 ? -1.163 100.452 93.685 1.00 83.00 1110 ARG A C 1
ATOM 8831 O O . ARG A 1 1110 ? -1.051 101.628 94.024 1.00 83.00 1110 ARG A O 1
ATOM 8838 N N . ALA A 1 1111 ? -0.624 99.450 94.382 1.00 80.00 1111 ALA A N 1
ATOM 8839 C CA . ALA A 1 1111 ? 0.176 99.657 95.591 1.00 80.00 1111 ALA A CA 1
ATOM 8840 C C . ALA A 1 1111 ? 1.514 100.365 95.299 1.00 80.00 1111 ALA A C 1
ATOM 8842 O O . ALA A 1 1111 ? 1.888 101.293 96.014 1.00 80.00 1111 ALA A O 1
ATOM 8843 N N . GLU A 1 1112 ? 2.207 99.977 94.226 1.00 82.31 1112 GLU A N 1
ATOM 8844 C CA . GLU A 1 1112 ? 3.494 100.577 93.848 1.00 82.31 1112 GLU A CA 1
ATOM 8845 C C . GLU A 1 1112 ? 3.343 102.032 93.371 1.00 82.31 1112 GLU A C 1
ATOM 8847 O O . GLU A 1 1112 ? 4.132 102.899 93.751 1.00 82.31 1112 GLU A O 1
ATOM 8852 N N . ALA A 1 1113 ? 2.276 102.344 92.625 1.00 81.50 1113 ALA A N 1
ATOM 8853 C CA . ALA A 1 1113 ? 1.952 103.723 92.255 1.00 81.50 1113 ALA A CA 1
ATOM 8854 C C . ALA A 1 1113 ? 1.728 104.621 93.491 1.00 81.50 1113 ALA A C 1
ATOM 8856 O O . ALA A 1 1113 ? 2.225 105.749 93.539 1.00 81.50 1113 ALA A O 1
ATOM 8857 N N . ALA A 1 1114 ? 1.040 104.106 94.518 1.00 82.81 1114 ALA A N 1
ATOM 8858 C CA . ALA A 1 1114 ? 0.833 104.819 95.778 1.00 82.81 1114 ALA A CA 1
ATOM 8859 C C . ALA A 1 1114 ? 2.140 105.011 96.576 1.00 82.81 1114 ALA A C 1
ATOM 8861 O O . ALA A 1 1114 ? 2.338 106.074 97.168 1.00 82.81 1114 ALA A O 1
ATOM 8862 N N . ARG A 1 1115 ? 3.063 104.034 96.553 1.00 85.31 1115 ARG A N 1
ATOM 8863 C CA . ARG A 1 1115 ? 4.397 104.158 97.176 1.00 85.31 1115 ARG A CA 1
ATOM 8864 C C . ARG A 1 1115 ? 5.185 105.325 96.576 1.00 85.31 1115 ARG A C 1
ATOM 8866 O O . ARG A 1 1115 ? 5.684 106.172 97.314 1.00 85.31 1115 ARG A O 1
ATOM 8873 N N . ILE A 1 1116 ? 5.233 105.405 95.245 1.00 82.50 1116 ILE A N 1
ATOM 8874 C CA . ILE A 1 1116 ? 5.944 106.466 94.514 1.00 82.50 1116 ILE A CA 1
ATOM 8875 C C . ILE A 1 1116 ? 5.333 107.848 94.805 1.00 82.50 1116 ILE A C 1
ATOM 8877 O O . ILE A 1 1116 ? 6.071 108.808 95.031 1.00 82.50 1116 ILE A O 1
ATOM 8881 N N . GLN A 1 1117 ? 3.999 107.959 94.872 1.00 79.69 1117 GLN A N 1
ATOM 8882 C CA . GLN A 1 1117 ? 3.331 109.206 95.274 1.00 79.69 1117 GLN A CA 1
ATOM 8883 C C . GLN A 1 1117 ? 3.680 109.625 96.711 1.00 79.69 1117 GLN A C 1
ATOM 8885 O O . GLN A 1 1117 ? 3.936 110.804 96.953 1.00 79.69 1117 GLN A O 1
ATOM 8890 N N . GLY A 1 1118 ? 3.746 108.677 97.653 1.00 80.62 1118 GLY A N 1
ATOM 8891 C CA . GLY A 1 1118 ? 4.157 108.949 99.033 1.00 80.62 1118 GLY A CA 1
ATOM 8892 C C . GLY A 1 1118 ? 5.597 109.463 99.139 1.00 80.62 1118 GLY A C 1
ATOM 8893 O O . GLY A 1 1118 ? 5.855 110.459 99.814 1.00 80.62 1118 GLY A O 1
ATOM 8894 N N . GLU A 1 1119 ? 6.534 108.834 98.427 1.00 84.25 1119 GLU A N 1
ATOM 8895 C CA . GLU A 1 1119 ? 7.945 109.249 98.399 1.00 84.25 1119 GLU A CA 1
ATOM 8896 C C . GLU A 1 1119 ? 8.137 110.631 97.752 1.00 84.25 1119 GLU A C 1
ATOM 8898 O O . GLU A 1 1119 ? 8.913 111.448 98.257 1.00 84.25 1119 GLU A O 1
ATOM 8903 N N . ALA A 1 1120 ? 7.383 110.937 96.691 1.00 80.25 1120 ALA A N 1
ATOM 8904 C CA . ALA A 1 1120 ? 7.361 112.266 96.084 1.00 80.25 1120 ALA A CA 1
ATOM 8905 C C . ALA A 1 1120 ? 6.830 113.335 97.059 1.00 80.25 1120 ALA A C 1
ATOM 8907 O O . ALA A 1 1120 ? 7.494 114.352 97.266 1.00 80.25 1120 ALA A O 1
ATOM 8908 N N . ALA A 1 1121 ? 5.694 113.082 97.717 1.00 81.44 1121 ALA A N 1
ATOM 8909 C CA . ALA A 1 1121 ? 5.081 114.016 98.664 1.00 81.44 1121 ALA A CA 1
ATOM 8910 C C . ALA A 1 1121 ? 5.974 114.305 99.886 1.00 81.44 1121 ALA A C 1
ATOM 8912 O O . ALA A 1 1121 ? 6.063 115.448 100.333 1.00 81.44 1121 ALA A O 1
ATOM 8913 N N . VAL A 1 1122 ? 6.696 113.302 100.404 1.00 83.56 1122 VAL A N 1
ATOM 8914 C CA . VAL A 1 1122 ? 7.668 113.492 101.498 1.00 83.56 1122 VAL A CA 1
ATOM 8915 C C . VAL A 1 1122 ? 8.844 114.375 101.066 1.00 83.56 1122 VAL A C 1
ATOM 8917 O O . VAL A 1 1122 ? 9.315 115.198 101.853 1.00 83.56 1122 VAL A O 1
ATOM 8920 N N . ASN A 1 1123 ? 9.321 114.245 99.827 1.00 81.69 1123 ASN A N 1
ATOM 8921 C CA . ASN A 1 1123 ? 10.402 115.091 99.319 1.00 81.69 1123 ASN A CA 1
ATOM 8922 C C . ASN A 1 1123 ? 9.925 116.520 99.007 1.00 81.69 1123 ASN A C 1
ATOM 8924 O O . ASN A 1 1123 ? 10.635 117.472 99.325 1.00 81.69 1123 ASN A O 1
ATOM 8928 N N . GLU A 1 1124 ? 8.705 116.693 98.492 1.00 84.06 1124 GLU A N 1
ATOM 8929 C CA . GLU A 1 1124 ? 8.077 118.013 98.343 1.00 84.06 1124 GLU A CA 1
ATOM 8930 C C . GLU A 1 1124 ? 7.906 118.711 99.705 1.00 84.06 1124 GLU A C 1
ATOM 8932 O O . GLU A 1 1124 ? 8.244 119.887 99.848 1.00 84.06 1124 GLU A O 1
ATOM 8937 N N . ALA A 1 1125 ? 7.457 117.980 100.731 1.00 80.50 1125 ALA A N 1
ATOM 8938 C CA . ALA A 1 1125 ? 7.314 118.498 102.090 1.00 80.50 1125 ALA A CA 1
ATOM 8939 C C . ALA A 1 1125 ? 8.658 118.932 102.703 1.00 80.50 1125 ALA A C 1
ATOM 8941 O O . ALA A 1 1125 ? 8.718 119.980 103.343 1.00 80.50 1125 ALA A O 1
ATOM 8942 N N . LYS A 1 1126 ? 9.750 118.185 102.469 1.00 83.88 1126 LYS A N 1
ATOM 8943 C CA . LYS A 1 1126 ? 11.108 118.595 102.882 1.00 83.88 1126 LYS A CA 1
ATOM 8944 C C . LYS A 1 1126 ? 11.550 119.889 102.199 1.00 83.88 1126 LYS A C 1
ATOM 8946 O O . LYS A 1 1126 ? 12.022 120.791 102.880 1.00 83.88 1126 LYS A O 1
ATOM 8951 N N . LEU A 1 1127 ? 11.373 119.993 100.879 1.00 83.81 1127 LEU A N 1
ATOM 8952 C CA . LEU A 1 1127 ? 11.745 121.192 100.118 1.00 83.81 1127 LEU A CA 1
ATOM 8953 C C . LEU A 1 1127 ? 10.927 122.417 100.553 1.00 83.81 1127 LEU A C 1
ATOM 8955 O O . LEU A 1 1127 ? 11.485 123.500 100.707 1.00 83.81 1127 LEU A O 1
ATOM 8959 N N . LYS A 1 1128 ? 9.627 122.242 100.830 1.00 82.69 1128 LYS A N 1
ATOM 8960 C CA . LYS A 1 1128 ? 8.773 123.289 101.411 1.00 82.69 1128 LYS A CA 1
ATOM 8961 C C . LYS A 1 1128 ? 9.222 123.695 102.814 1.00 82.69 1128 LYS A C 1
ATOM 8963 O O . LYS A 1 1128 ? 9.312 124.888 103.078 1.00 82.69 1128 LYS A O 1
ATOM 8968 N N . ALA A 1 1129 ? 9.553 122.740 103.683 1.00 79.00 1129 ALA A N 1
ATOM 8969 C CA . ALA A 1 1129 ? 10.050 123.030 105.028 1.00 79.00 1129 ALA A CA 1
ATOM 8970 C C . ALA A 1 1129 ? 11.412 123.748 105.013 1.00 79.00 1129 ALA A C 1
ATOM 8972 O O . ALA A 1 1129 ? 11.644 124.632 105.831 1.00 79.00 1129 ALA A O 1
ATOM 8973 N N . GLU A 1 1130 ? 12.305 123.418 104.074 1.00 82.94 1130 GLU A N 1
ATOM 8974 C CA . GLU A 1 1130 ? 13.584 124.117 103.905 1.00 82.94 1130 GLU A CA 1
ATOM 8975 C C . GLU A 1 1130 ? 13.402 125.530 103.331 1.00 82.94 1130 GLU A C 1
ATOM 8977 O O . GLU A 1 1130 ? 14.007 126.470 103.843 1.00 82.94 1130 GLU A O 1
ATOM 8982 N N . ALA A 1 1131 ? 12.511 125.715 102.351 1.00 79.50 1131 ALA A N 1
ATOM 8983 C CA . ALA A 1 1131 ? 12.147 127.041 101.851 1.00 79.50 1131 ALA A CA 1
ATOM 8984 C C . ALA A 1 1131 ? 11.533 127.920 102.957 1.00 79.50 1131 ALA A C 1
ATOM 8986 O O . ALA A 1 1131 ? 11.982 129.044 103.160 1.00 79.50 1131 ALA A O 1
ATOM 8987 N N . GLN A 1 1132 ? 10.583 127.379 103.730 1.00 80.88 1132 GLN A N 1
ATOM 8988 C CA . GLN A 1 1132 ? 9.994 128.056 104.891 1.00 80.88 1132 GLN A CA 1
ATOM 8989 C C . GLN A 1 1132 ? 11.028 128.350 105.983 1.00 80.88 1132 GLN A C 1
ATOM 8991 O O . GLN A 1 1132 ? 10.948 129.398 106.616 1.00 80.88 1132 GLN A O 1
ATOM 8996 N N . ARG A 1 1133 ? 12.018 127.469 106.199 1.00 81.00 1133 ARG A N 1
ATOM 8997 C CA . ARG A 1 1133 ? 13.120 127.735 107.133 1.00 81.00 1133 ARG A CA 1
ATOM 8998 C C . ARG A 1 1133 ? 13.962 128.921 106.665 1.00 81.00 1133 ARG A C 1
ATOM 9000 O O . ARG A 1 1133 ? 14.225 129.797 107.471 1.00 81.00 1133 ARG A O 1
ATOM 9007 N N . ILE A 1 1134 ? 14.336 128.980 105.386 1.00 81.94 1134 ILE A N 1
ATOM 9008 C CA . ILE A 1 1134 ? 15.135 130.082 104.818 1.00 81.94 1134 ILE A CA 1
ATOM 9009 C C . ILE A 1 1134 ? 14.354 131.406 104.845 1.00 81.94 1134 ILE A C 1
ATOM 9011 O O . ILE A 1 1134 ? 14.900 132.442 105.222 1.00 81.94 1134 ILE A O 1
ATOM 9015 N N . GLU A 1 1135 ? 13.067 131.375 104.492 1.00 79.44 1135 GLU A N 1
ATOM 9016 C CA . GLU A 1 1135 ? 12.170 132.532 104.567 1.00 79.44 1135 GLU A CA 1
ATOM 9017 C C . GLU A 1 1135 ? 12.063 133.041 106.014 1.00 79.44 1135 GLU A C 1
ATOM 9019 O O . GLU A 1 1135 ? 12.375 134.204 106.279 1.00 79.44 1135 GLU A O 1
ATOM 9024 N N . ALA A 1 1136 ? 11.761 132.152 106.966 1.00 78.06 1136 ALA A N 1
ATOM 9025 C CA . ALA A 1 1136 ? 11.673 132.477 108.387 1.00 78.06 1136 ALA A CA 1
ATOM 9026 C C . ALA A 1 1136 ? 13.019 132.891 109.008 1.00 78.06 1136 ALA A C 1
ATOM 9028 O O . ALA A 1 1136 ? 13.027 133.771 109.859 1.00 78.06 1136 ALA A O 1
ATOM 9029 N N . GLU A 1 1137 ? 14.154 132.322 108.594 1.00 83.25 1137 GLU A N 1
ATOM 9030 C CA . GLU A 1 1137 ? 15.496 132.758 109.012 1.00 83.25 1137 GLU A CA 1
ATOM 9031 C C . GLU A 1 1137 ? 15.779 134.184 108.516 1.00 83.25 1137 GLU A C 1
ATOM 9033 O O . GLU A 1 1137 ? 16.249 135.018 109.292 1.00 83.25 1137 GLU A O 1
ATOM 9038 N N . SER A 1 1138 ? 15.429 134.504 107.265 1.00 79.31 1138 SER A N 1
ATOM 9039 C CA . SER A 1 1138 ? 15.603 135.852 106.704 1.00 79.31 1138 SER A CA 1
ATOM 9040 C C . SER A 1 1138 ? 14.684 136.890 107.364 1.00 79.31 1138 SER A C 1
ATOM 9042 O O . SER A 1 1138 ? 15.120 138.003 107.675 1.00 79.31 1138 SER A O 1
ATOM 9044 N N . GLU A 1 1139 ? 13.434 136.524 107.662 1.00 78.62 1139 GLU A N 1
ATOM 9045 C CA . GLU A 1 1139 ? 12.507 137.394 108.380 1.00 78.62 1139 GLU A CA 1
ATOM 9046 C C . GLU A 1 1139 ? 12.891 137.531 109.857 1.00 78.62 1139 GLU A C 1
ATOM 9048 O O . GLU A 1 1139 ? 12.873 138.645 110.376 1.00 78.62 1139 GLU A O 1
ATOM 9053 N N . LEU A 1 1140 ? 13.333 136.460 110.522 1.00 79.00 1140 LEU A N 1
ATOM 9054 C CA . LEU A 1 1140 ? 13.879 136.524 111.878 1.00 79.00 1140 LEU A CA 1
ATOM 9055 C C . LEU A 1 1140 ? 15.121 137.421 111.924 1.00 79.00 1140 LEU A C 1
ATOM 9057 O O . LEU A 1 1140 ? 15.263 138.193 112.864 1.00 79.00 1140 LEU A O 1
ATOM 9061 N N . GLN A 1 1141 ? 15.991 137.384 110.911 1.00 80.25 1141 GLN A N 1
ATOM 9062 C CA . GLN A 1 1141 ? 17.168 138.250 110.831 1.00 80.25 1141 GLN A CA 1
ATOM 9063 C C . GLN A 1 1141 ? 16.777 139.726 110.630 1.00 80.25 1141 GLN A C 1
ATOM 9065 O O . GLN A 1 1141 ? 17.302 140.598 111.327 1.00 80.25 1141 GLN A O 1
ATOM 9070 N N . ARG A 1 1142 ? 15.792 140.008 109.764 1.00 81.94 1142 ARG A N 1
ATOM 9071 C CA . ARG A 1 1142 ? 15.191 141.344 109.579 1.00 81.94 1142 ARG A CA 1
ATOM 9072 C C . ARG A 1 1142 ? 14.539 141.861 110.866 1.00 81.94 1142 ARG A C 1
ATOM 9074 O O . ARG A 1 1142 ? 14.792 142.992 111.277 1.00 81.94 1142 ARG A O 1
ATOM 9081 N N . LEU A 1 1143 ? 13.724 141.030 111.515 1.00 78.44 1143 LEU A N 1
ATOM 9082 C CA . LEU A 1 1143 ? 13.058 141.330 112.783 1.00 78.44 1143 LEU A CA 1
ATOM 9083 C C . LEU A 1 1143 ? 14.055 141.463 113.935 1.00 78.44 1143 LEU A C 1
ATOM 9085 O O . LEU A 1 1143 ? 13.824 142.279 114.816 1.00 78.44 1143 LEU A O 1
ATOM 9089 N N . SER A 1 1144 ? 15.161 140.716 113.926 1.00 75.75 1144 SER A N 1
ATOM 9090 C CA . SER A 1 1144 ? 16.234 140.835 114.915 1.00 75.75 1144 SER A CA 1
ATOM 9091 C C . SER A 1 1144 ? 16.946 142.172 114.778 1.00 75.75 1144 SER A C 1
ATOM 9093 O O . SER A 1 1144 ? 17.093 142.861 115.775 1.00 75.75 1144 SER A O 1
ATOM 9095 N N . GLN A 1 1145 ? 17.326 142.590 113.566 1.00 80.56 1145 GLN A N 1
ATOM 9096 C CA . GLN A 1 1145 ? 17.958 143.898 113.352 1.00 80.56 1145 GLN A CA 1
ATOM 9097 C C . GLN A 1 1145 ? 17.011 145.057 113.701 1.00 80.56 1145 GLN A C 1
ATOM 9099 O O . GLN A 1 1145 ? 17.427 146.014 114.353 1.00 80.56 1145 GLN A O 1
ATOM 9104 N N . ALA A 1 1146 ? 15.727 144.948 113.340 1.00 79.19 1146 ALA A N 1
ATOM 9105 C CA . ALA A 1 1146 ? 14.710 145.920 113.738 1.00 79.19 1146 ALA A CA 1
ATOM 9106 C C . ALA A 1 1146 ? 14.528 145.963 115.267 1.00 79.19 1146 ALA A C 1
ATOM 9108 O O . ALA A 1 1146 ? 14.609 147.036 115.858 1.00 79.19 1146 ALA A O 1
ATOM 9109 N N . ARG A 1 1147 ? 14.367 144.803 115.923 1.00 76.00 1147 ARG A N 1
ATOM 9110 C CA . ARG A 1 1147 ? 14.251 144.701 117.386 1.00 76.00 1147 ARG A CA 1
ATOM 9111 C C . ARG A 1 1147 ? 15.521 145.075 118.130 1.00 76.00 1147 ARG A C 1
ATOM 9113 O O . ARG A 1 1147 ? 15.420 145.466 119.279 1.00 76.00 1147 ARG A O 1
ATOM 9120 N N . GLU A 1 1148 ? 16.700 144.952 117.537 1.00 78.94 1148 GLU A N 1
ATOM 9121 C CA . GLU A 1 1148 ? 17.960 145.352 118.165 1.00 78.94 1148 GLU A CA 1
ATOM 9122 C C . GLU A 1 1148 ? 18.116 146.876 118.140 1.00 78.94 1148 GLU A C 1
ATOM 9124 O O . GLU A 1 1148 ? 18.494 147.470 119.150 1.00 78.94 1148 GLU A O 1
ATOM 9129 N N . GLN A 1 1149 ? 17.699 147.532 117.049 1.00 79.69 1149 GLN A N 1
ATOM 9130 C CA . GLN A 1 1149 ? 17.532 148.987 117.029 1.00 79.69 1149 GLN A CA 1
ATOM 9131 C C . GLN A 1 1149 ? 16.446 149.437 118.018 1.00 79.69 1149 GLN A C 1
ATOM 9133 O O . GLN A 1 1149 ? 16.710 150.307 118.847 1.00 79.69 1149 GLN A O 1
ATOM 9138 N N . GLU A 1 1150 ? 15.272 148.805 118.006 1.00 80.25 1150 GLU A N 1
ATOM 9139 C CA . GLU A 1 1150 ? 14.161 149.102 118.918 1.00 80.25 1150 GLU A CA 1
ATOM 9140 C C . GLU A 1 1150 ? 14.541 148.876 120.392 1.00 80.25 1150 GLU A C 1
ATOM 9142 O O . GLU A 1 1150 ? 14.304 149.751 121.215 1.00 80.25 1150 GLU A O 1
ATOM 9147 N N . LEU A 1 1151 ? 15.236 147.783 120.734 1.00 74.94 1151 LEU A N 1
ATOM 9148 C CA . LEU A 1 1151 ? 15.775 147.520 122.075 1.00 74.94 1151 LEU A CA 1
ATOM 9149 C C . LEU A 1 1151 ? 16.911 148.470 122.454 1.00 74.94 1151 LEU A C 1
ATOM 9151 O O . LEU A 1 1151 ? 17.087 148.729 123.640 1.00 74.94 1151 LEU A O 1
ATOM 9155 N N . SER A 1 1152 ? 17.691 148.991 121.504 1.00 82.69 1152 SER A N 1
ATOM 9156 C CA . SER A 1 1152 ? 18.701 150.021 121.797 1.00 82.69 1152 SER A CA 1
ATOM 9157 C C . SER A 1 1152 ? 18.038 151.354 122.167 1.00 82.69 1152 SER A C 1
ATOM 9159 O O . SER A 1 1152 ? 18.414 151.978 123.159 1.00 82.69 1152 SER A O 1
ATOM 9161 N N . TYR A 1 1153 ? 16.983 151.739 121.442 1.00 78.56 1153 TYR A N 1
ATOM 9162 C CA . TYR A 1 1153 ? 16.169 152.914 121.741 1.00 78.56 1153 TYR A CA 1
ATOM 9163 C C . TYR A 1 1153 ? 15.389 152.743 123.050 1.00 78.56 1153 TYR A C 1
ATOM 9165 O O . TYR A 1 1153 ? 15.466 153.605 123.925 1.00 78.56 1153 TYR A O 1
ATOM 9173 N N . GLN A 1 1154 ? 14.723 151.600 123.228 1.00 74.94 1154 GLN A N 1
ATOM 9174 C CA . GLN A 1 1154 ? 13.970 151.272 124.432 1.00 74.94 1154 GLN A CA 1
ATOM 9175 C C . GLN A 1 1154 ? 14.887 151.159 125.650 1.00 74.94 1154 GLN A C 1
ATOM 9177 O O . GLN A 1 1154 ? 14.568 151.761 126.657 1.00 74.94 1154 GLN A O 1
ATOM 9182 N N . LYS A 1 1155 ? 16.073 150.534 125.571 1.00 79.06 1155 LYS A N 1
ATOM 9183 C CA . LYS A 1 1155 ? 17.045 150.554 126.684 1.00 79.06 1155 LYS A CA 1
ATOM 9184 C C . LYS A 1 1155 ? 17.480 151.967 127.051 1.00 79.06 1155 LYS A C 1
ATOM 9186 O O . LYS A 1 1155 ? 17.572 152.270 128.233 1.00 79.06 1155 LYS A O 1
ATOM 9191 N N . ASN A 1 1156 ? 17.740 152.832 126.071 1.00 77.94 1156 ASN A N 1
ATOM 9192 C CA . ASN A 1 1156 ? 18.106 154.222 126.347 1.00 77.94 1156 ASN A CA 1
ATOM 9193 C C . ASN A 1 1156 ? 16.939 155.008 126.975 1.00 77.94 1156 ASN A C 1
ATOM 9195 O O . ASN A 1 1156 ? 17.175 155.870 127.818 1.00 77.94 1156 ASN A O 1
ATOM 9199 N N . MET A 1 1157 ? 15.691 154.692 126.610 1.00 84.06 1157 MET A N 1
ATOM 9200 C CA . MET A 1 1157 ? 14.488 155.298 127.193 1.00 84.06 1157 MET A CA 1
ATOM 9201 C C . MET A 1 1157 ? 14.141 154.734 128.574 1.00 84.06 1157 MET A C 1
ATOM 9203 O O . MET A 1 1157 ? 13.866 155.512 129.479 1.00 84.06 1157 MET A O 1
ATOM 9207 N N . ASP A 1 1158 ? 14.237 153.421 128.772 1.00 70.69 1158 ASP A N 1
ATOM 9208 C CA . ASP A 1 1158 ? 14.082 152.734 130.056 1.00 70.69 1158 ASP A CA 1
ATOM 9209 C C . ASP A 1 1158 ? 15.153 153.201 131.043 1.00 70.69 1158 ASP A C 1
ATOM 9211 O O . ASP A 1 1158 ? 14.850 153.433 132.204 1.00 70.69 1158 ASP A O 1
ATOM 9215 N N . HIS A 1 1159 ? 16.397 153.409 130.599 1.00 81.94 1159 HIS A N 1
ATOM 9216 C CA . HIS A 1 1159 ? 17.456 153.948 131.454 1.00 81.94 1159 HIS A CA 1
ATOM 9217 C C . HIS A 1 1159 ? 17.184 155.412 131.852 1.00 81.94 1159 HIS A C 1
ATOM 9219 O O . HIS A 1 1159 ? 17.529 155.810 132.964 1.00 81.94 1159 HIS A O 1
ATOM 9225 N N . LEU A 1 1160 ? 16.527 156.195 130.987 1.00 77.19 1160 LEU A N 1
ATOM 9226 C CA . LEU A 1 1160 ? 16.043 157.552 131.285 1.00 77.19 1160 LEU A CA 1
ATOM 9227 C C . LEU A 1 1160 ? 14.813 157.553 132.210 1.00 77.19 1160 LEU A C 1
ATOM 9229 O O . LEU A 1 1160 ? 14.692 158.420 133.073 1.00 77.19 1160 LEU A O 1
ATOM 9233 N N . GLU A 1 1161 ? 13.908 156.585 132.054 1.00 77.31 1161 GLU A N 1
ATOM 9234 C CA . GLU A 1 1161 ? 12.710 156.445 132.884 1.00 77.31 1161 GLU A CA 1
ATOM 9235 C C . GLU A 1 1161 ? 13.043 155.843 134.255 1.00 77.31 1161 GLU A C 1
ATOM 9237 O O . GLU A 1 1161 ? 12.500 156.311 135.246 1.00 77.31 1161 GLU A O 1
ATOM 9242 N N . VAL A 1 1162 ? 13.979 154.896 134.364 1.00 76.19 1162 VAL A N 1
ATOM 9243 C CA . VAL A 1 1162 ? 14.519 154.405 135.647 1.00 76.19 1162 VAL A CA 1
ATOM 9244 C C . VAL A 1 1162 ? 15.233 155.538 136.378 1.00 76.19 1162 VAL A C 1
ATOM 9246 O O . VAL A 1 1162 ? 14.899 155.805 137.529 1.00 76.19 1162 VAL A O 1
ATOM 9249 N N . ASP A 1 1163 ? 16.095 156.298 135.695 1.00 74.75 1163 ASP A N 1
ATOM 9250 C CA . ASP A 1 1163 ? 16.749 157.489 136.257 1.00 74.75 1163 ASP A CA 1
ATOM 9251 C C . ASP A 1 1163 ? 15.742 158.616 136.617 1.00 74.75 1163 ASP A C 1
ATOM 9253 O O . ASP A 1 1163 ? 16.089 159.590 137.284 1.00 74.75 1163 ASP A O 1
ATOM 9257 N N . LYS A 1 1164 ? 14.460 158.480 136.254 1.00 77.19 1164 LYS A N 1
ATOM 9258 C CA . LYS A 1 1164 ? 13.338 159.336 136.683 1.00 77.19 1164 LYS A CA 1
ATOM 9259 C C . LYS A 1 1164 ? 12.476 158.694 137.783 1.00 77.19 1164 LYS A C 1
ATOM 9261 O O . LYS A 1 1164 ? 12.077 159.389 138.715 1.00 77.19 1164 LYS A O 1
ATOM 9266 N N . GLN A 1 1165 ? 12.213 157.391 137.722 1.00 64.44 1165 GLN A N 1
ATOM 9267 C CA . GLN A 1 1165 ? 11.434 156.637 138.710 1.00 64.44 1165 GLN A CA 1
ATOM 9268 C C . GLN A 1 1165 ? 12.206 156.442 140.014 1.00 64.44 1165 GLN A C 1
ATOM 9270 O O . GLN A 1 1165 ? 11.628 156.588 141.085 1.00 64.44 1165 GLN A O 1
ATOM 9275 N N . GLU A 1 1166 ? 13.518 156.222 139.958 1.00 76.88 1166 GLU A N 1
ATOM 9276 C CA . GLU A 1 1166 ? 14.392 156.181 141.136 1.00 76.88 1166 GLU A CA 1
ATOM 9277 C C . GLU A 1 1166 ? 14.418 157.546 141.857 1.00 76.88 1166 GLU A C 1
ATOM 9279 O O . GLU A 1 1166 ? 14.426 157.617 143.089 1.00 76.88 1166 GLU A O 1
ATOM 9284 N N . LYS A 1 1167 ? 14.277 158.644 141.099 1.00 52.91 1167 LYS A N 1
ATOM 9285 C CA . LYS A 1 1167 ? 14.079 160.004 141.630 1.00 52.91 1167 LYS A CA 1
ATOM 9286 C C . LYS A 1 1167 ? 12.642 160.289 142.124 1.00 52.91 1167 LYS A C 1
ATOM 9288 O O . LYS A 1 1167 ? 12.452 161.280 142.826 1.00 52.91 1167 LYS A O 1
ATOM 9293 N N . LEU A 1 1168 ? 11.643 159.448 141.813 1.00 69.50 1168 LEU A N 1
ATOM 9294 C CA . LEU A 1 1168 ? 10.226 159.613 142.206 1.00 69.50 1168 LEU A CA 1
ATOM 9295 C C . LEU A 1 1168 ? 9.768 158.660 143.324 1.00 69.50 1168 LEU A C 1
ATOM 9297 O O . LEU A 1 1168 ? 9.228 159.111 144.332 1.00 69.50 1168 LEU A O 1
ATOM 9301 N N . ALA A 1 1169 ? 9.965 157.348 143.174 1.00 58.97 1169 ALA A N 1
ATOM 9302 C CA . ALA A 1 1169 ? 9.473 156.316 144.098 1.00 58.97 1169 ALA A CA 1
ATOM 9303 C C . ALA A 1 1169 ? 10.057 156.453 145.518 1.00 58.97 1169 ALA A C 1
ATOM 9305 O O . ALA A 1 1169 ? 9.405 156.115 146.514 1.00 58.97 1169 ALA A O 1
ATOM 9306 N N . THR A 1 1170 ? 11.254 157.041 145.596 1.00 58.78 1170 THR A N 1
ATOM 9307 C CA . THR A 1 1170 ? 11.957 157.472 146.811 1.00 58.78 1170 THR A CA 1
ATOM 9308 C C . THR A 1 1170 ? 11.157 158.492 147.645 1.00 58.78 1170 THR A C 1
ATOM 9310 O O . THR A 1 1170 ? 11.425 158.639 148.836 1.00 58.78 1170 THR A O 1
ATOM 9313 N N . ILE A 1 1171 ? 10.144 159.160 147.069 1.00 32.03 1171 ILE A N 1
ATOM 9314 C CA . ILE A 1 1171 ? 9.354 160.226 147.711 1.00 32.03 1171 ILE A CA 1
ATOM 9315 C C . ILE A 1 1171 ? 8.052 159.708 148.359 1.00 32.03 1171 ILE A C 1
ATOM 9317 O O . ILE A 1 1171 ? 7.721 160.155 149.452 1.00 32.03 1171 ILE A O 1
ATOM 9321 N N . GLU A 1 1172 ? 7.303 158.779 147.741 1.00 43.69 1172 GLU A N 1
ATOM 9322 C CA . GLU A 1 1172 ? 5.913 158.478 148.173 1.00 43.69 1172 GLU A CA 1
ATOM 9323 C C . GLU A 1 1172 ? 5.662 157.081 148.775 1.00 43.69 1172 GLU A C 1
ATOM 9325 O O . GLU A 1 1172 ? 4.649 156.879 149.444 1.00 43.69 1172 GLU A O 1
ATOM 9330 N N . THR A 1 1173 ? 6.584 156.116 148.654 1.00 56.72 1173 THR A N 1
ATOM 9331 C CA . THR A 1 1173 ? 6.436 154.808 149.350 1.00 56.72 1173 THR A CA 1
ATOM 9332 C C . THR A 1 1173 ? 6.343 154.981 150.883 1.00 56.72 1173 THR A C 1
ATOM 9334 O O . THR A 1 1173 ? 5.800 154.143 151.603 1.00 56.72 1173 THR A O 1
ATOM 9337 N N . GLN A 1 1174 ? 6.769 156.154 151.354 1.00 49.66 1174 GLN A N 1
ATOM 9338 C CA . GLN A 1 1174 ? 6.604 156.779 152.667 1.00 49.66 1174 GLN A CA 1
ATOM 9339 C C . GLN A 1 1174 ? 5.121 157.021 153.101 1.00 49.66 1174 GLN A C 1
ATOM 9341 O O . GLN A 1 1174 ? 4.857 157.985 153.817 1.00 49.66 1174 GLN A O 1
ATOM 9346 N N . LYS A 1 1175 ? 4.134 156.206 152.666 1.00 41.19 1175 LYS A N 1
ATOM 9347 C CA . LYS A 1 1175 ? 2.685 156.527 152.776 1.00 41.19 1175 LYS A CA 1
ATOM 9348 C C . LYS A 1 1175 ? 1.743 155.421 153.296 1.00 41.19 1175 LYS A C 1
ATOM 9350 O O . LYS A 1 1175 ? 1.263 155.530 154.420 1.00 41.19 1175 LYS A O 1
ATOM 9355 N N . PHE A 1 1176 ? 1.364 154.407 152.498 1.00 56.69 1176 PHE A N 1
ATOM 9356 C CA . PHE A 1 1176 ? 0.003 153.819 152.631 1.00 56.69 1176 PHE A CA 1
ATOM 9357 C C . PHE A 1 1176 ? -0.162 152.362 153.126 1.00 56.69 1176 PHE A C 1
ATOM 9359 O O . PHE A 1 1176 ? -1.289 151.867 153.173 1.00 56.69 1176 PHE A O 1
ATOM 9366 N N . SER A 1 1177 ? 0.887 151.695 153.630 1.00 44.75 1177 SER A N 1
ATOM 9367 C CA . SER A 1 1177 ? 0.706 150.439 154.409 1.00 44.75 1177 SER A CA 1
ATOM 9368 C C . SER A 1 1177 ? -0.149 150.643 155.683 1.00 44.75 1177 SER A C 1
ATOM 9370 O O . SER A 1 1177 ? -0.777 149.707 156.181 1.00 44.75 1177 SER A O 1
ATOM 9372 N N . HIS A 1 1178 ? -0.283 151.906 156.117 1.00 55.03 1178 HIS A N 1
ATOM 9373 C CA . HIS A 1 1178 ? -1.309 152.423 157.035 1.00 55.03 1178 HIS A CA 1
ATOM 9374 C C . HIS A 1 1178 ? -2.714 151.797 156.860 1.00 55.03 1178 HIS A C 1
ATOM 9376 O O . HIS A 1 1178 ? -3.461 151.699 157.834 1.00 55.03 1178 HIS A O 1
ATOM 9382 N N . MET A 1 1179 ? -3.120 151.404 155.641 1.00 39.88 1179 MET A N 1
ATOM 9383 C CA . MET A 1 1179 ? -4.523 151.070 155.365 1.00 39.88 1179 MET A CA 1
ATOM 9384 C C . MET A 1 1179 ? -4.925 149.612 155.644 1.00 39.88 1179 MET A C 1
ATOM 9386 O O . MET A 1 1179 ? -5.976 149.394 156.239 1.00 39.88 1179 MET A O 1
ATOM 9390 N N . VAL A 1 1180 ? -4.105 148.598 155.325 1.00 49.84 1180 VAL A N 1
ATOM 9391 C CA . VAL A 1 1180 ? -4.440 147.193 155.686 1.00 49.84 1180 VAL A CA 1
ATOM 9392 C C . VAL A 1 1180 ? -4.468 147.019 157.210 1.00 49.84 1180 VAL A C 1
ATOM 9394 O O . VAL A 1 1180 ? -5.318 146.307 157.747 1.00 49.84 1180 VAL A O 1
ATOM 9397 N N . GLN A 1 1181 ? -3.609 147.760 157.915 1.00 50.75 1181 GLN A N 1
ATOM 9398 C CA . GLN A 1 1181 ? -3.599 147.858 159.378 1.00 50.75 1181 GLN A CA 1
ATOM 9399 C C . GLN A 1 1181 ? -4.900 148.438 159.970 1.00 50.75 1181 GLN A C 1
ATOM 9401 O O . GLN A 1 1181 ? -5.129 148.288 161.166 1.00 50.75 1181 GLN A O 1
ATOM 9406 N N . SER A 1 1182 ? -5.766 149.057 159.157 1.00 60.28 1182 SER A N 1
ATOM 9407 C CA . SER A 1 1182 ? -7.035 149.649 159.605 1.00 60.28 1182 SER A CA 1
ATOM 9408 C C . SER A 1 1182 ? -8.224 148.671 159.631 1.00 60.28 1182 SER A C 1
ATOM 9410 O O . SER A 1 1182 ? -9.233 148.993 160.250 1.00 60.28 1182 SER A O 1
ATOM 9412 N N . LEU A 1 1183 ? -8.157 147.516 158.944 1.00 44.41 1183 LEU A N 1
ATOM 9413 C CA . LEU A 1 1183 ? -9.357 146.713 158.611 1.00 44.41 1183 LEU A CA 1
ATOM 9414 C C . LEU A 1 1183 ? -9.486 145.348 159.315 1.00 44.41 1183 LEU A C 1
ATOM 9416 O O . LEU A 1 1183 ? -10.604 144.911 159.581 1.00 44.41 1183 LEU A O 1
ATOM 9420 N N . GLY A 1 1184 ? -8.375 144.696 159.670 1.00 44.09 1184 GLY A N 1
ATOM 9421 C CA . GLY A 1 1184 ? -8.386 143.482 160.500 1.00 44.09 1184 GLY A CA 1
ATOM 9422 C C . GLY A 1 1184 ? -8.654 142.154 159.771 1.00 44.09 1184 GLY A C 1
ATOM 9423 O O . GLY A 1 1184 ? -9.158 142.095 158.652 1.00 44.09 1184 GLY A O 1
ATOM 9424 N N . THR A 1 1185 ? -8.254 141.055 160.417 1.00 48.50 1185 THR A N 1
ATOM 9425 C CA . THR A 1 1185 ? -8.071 139.736 159.780 1.00 48.50 1185 THR A CA 1
ATOM 9426 C C . THR A 1 1185 ? -9.180 138.725 160.069 1.00 48.50 1185 THR A C 1
ATOM 9428 O O . THR A 1 1185 ? -9.543 137.953 159.184 1.00 48.50 1185 THR A O 1
ATOM 9431 N N . GLU A 1 1186 ? -9.735 138.706 161.284 1.00 45.41 1186 GLU A N 1
ATOM 9432 C CA . GLU A 1 1186 ? -10.691 137.663 161.690 1.00 45.41 1186 GLU A CA 1
ATOM 9433 C C . GLU A 1 1186 ? -12.067 137.834 161.013 1.00 45.41 1186 GLU A C 1
ATOM 9435 O O . GLU A 1 1186 ? -12.720 136.844 160.705 1.00 45.41 1186 GLU A O 1
ATOM 9440 N N . THR A 1 1187 ? -12.459 139.067 160.667 1.00 46.47 1187 THR A N 1
ATOM 9441 C CA . THR A 1 1187 ? -13.697 139.399 159.932 1.00 46.47 1187 THR A CA 1
ATOM 9442 C C . THR A 1 1187 ? -13.766 138.710 158.565 1.00 46.47 1187 THR A C 1
ATOM 9444 O O . THR A 1 1187 ? -14.769 138.090 158.223 1.00 46.47 1187 THR A O 1
ATOM 9447 N N . LEU A 1 1188 ? -12.666 138.756 157.802 1.00 49.06 1188 LEU A N 1
ATOM 9448 C CA . LEU A 1 1188 ? -12.509 138.034 156.530 1.00 49.06 1188 LEU A CA 1
ATOM 9449 C C . LEU A 1 1188 ? -12.585 136.515 156.742 1.00 49.06 1188 LEU A C 1
ATOM 9451 O O . LEU A 1 1188 ? -13.120 135.765 155.927 1.00 49.06 1188 LEU A O 1
ATOM 9455 N N . LYS A 1 1189 ? -12.047 136.066 157.874 1.00 51.41 1189 LYS A N 1
ATOM 9456 C CA . LYS A 1 1189 ? -11.952 134.664 158.266 1.00 51.41 1189 LYS A CA 1
ATOM 9457 C C . LYS A 1 1189 ? -13.310 134.073 158.647 1.00 51.41 1189 LYS A C 1
ATOM 9459 O O . LYS A 1 1189 ? -13.495 132.892 158.408 1.00 51.41 1189 LYS A O 1
ATOM 9464 N N . GLU A 1 1190 ? -14.263 134.846 159.175 1.00 48.75 1190 GLU A N 1
ATOM 9465 C CA . GLU A 1 1190 ? -15.646 134.375 159.395 1.00 48.75 1190 GLU A CA 1
ATOM 9466 C C . GLU A 1 1190 ? -16.345 134.014 158.075 1.00 48.75 1190 GLU A C 1
ATOM 9468 O O . GLU A 1 1190 ? -16.965 132.955 157.964 1.00 48.75 1190 GLU A O 1
ATOM 9473 N N . MET A 1 1191 ? -16.149 134.815 157.023 1.00 48.62 1191 MET A N 1
ATOM 9474 C CA . MET A 1 1191 ? -16.617 134.470 155.672 1.00 48.62 1191 MET A CA 1
ATOM 9475 C C . MET A 1 1191 ? -15.903 133.223 155.116 1.00 48.62 1191 MET A C 1
ATOM 9477 O O . MET A 1 1191 ? -16.511 132.441 154.389 1.00 48.62 1191 MET A O 1
ATOM 9481 N N . ALA A 1 1192 ? -14.653 132.981 155.523 1.00 40.94 1192 ALA A N 1
ATOM 9482 C CA . ALA A 1 1192 ? -13.918 131.740 155.257 1.00 40.94 1192 ALA A CA 1
ATOM 9483 C C . ALA A 1 1192 ? -14.208 130.587 156.256 1.00 40.94 1192 ALA A C 1
ATOM 9485 O O . ALA A 1 1192 ? -13.592 129.527 156.146 1.00 40.94 1192 ALA A O 1
ATOM 9486 N N . LYS A 1 1193 ? -15.124 130.766 157.225 1.00 48.38 1193 LYS A N 1
ATOM 9487 C CA . LYS A 1 1193 ? -15.537 129.754 158.225 1.00 48.38 1193 LYS A CA 1
ATOM 9488 C C . LYS A 1 1193 ? -16.989 129.293 158.074 1.00 48.38 1193 LYS A C 1
ATOM 9490 O O . LYS A 1 1193 ? -17.306 128.216 158.576 1.00 48.38 1193 LYS A O 1
ATOM 9495 N N . ALA A 1 1194 ? -17.870 130.070 157.434 1.00 40.47 1194 ALA A N 1
ATOM 9496 C CA . ALA A 1 1194 ? -19.280 129.712 157.231 1.00 40.47 1194 ALA A CA 1
ATOM 9497 C C . ALA A 1 1194 ? -19.395 128.380 156.454 1.00 40.47 1194 ALA A C 1
ATOM 9499 O O . ALA A 1 1194 ? -19.168 128.322 155.250 1.00 40.47 1194 ALA A O 1
ATOM 9500 N N . GLY A 1 1195 ? -19.636 127.291 157.193 1.00 57.59 1195 GLY A N 1
ATOM 9501 C CA . GLY A 1 1195 ? -18.938 126.021 156.946 1.00 57.59 1195 GLY A CA 1
ATOM 9502 C C . GLY A 1 1195 ? -19.621 124.996 156.035 1.00 57.59 1195 GLY A C 1
ATOM 9503 O O . GLY A 1 1195 ? -20.751 125.208 155.616 1.00 57.59 1195 GLY A O 1
ATOM 9504 N N . PRO A 1 1196 ? -18.960 123.849 155.767 1.00 31.81 1196 PRO A N 1
ATOM 9505 C CA . PRO A 1 1196 ? -19.084 123.018 154.559 1.00 31.81 1196 PRO A CA 1
ATOM 9506 C C . PRO A 1 1196 ? -20.210 121.997 154.572 1.00 31.81 1196 PRO A C 1
ATOM 9508 O O . PRO A 1 1196 ? -20.526 121.440 153.531 1.00 31.81 1196 PRO A O 1
ATOM 9511 N N . GLU A 1 1197 ? -20.873 121.807 155.709 1.00 47.25 1197 GLU A N 1
ATOM 9512 C CA . GLU A 1 1197 ? -22.268 121.393 155.662 1.00 47.25 1197 GLU A CA 1
ATOM 9513 C C . GLU A 1 1197 ? -23.016 122.389 154.785 1.00 47.25 1197 GLU A C 1
ATOM 9515 O O . GLU A 1 1197 ? -23.487 121.966 153.755 1.00 47.25 1197 GLU A O 1
ATOM 9520 N N . LEU A 1 1198 ? -23.009 123.698 155.076 1.00 49.94 1198 LEU A N 1
ATOM 9521 C CA . LEU A 1 1198 ? -23.617 124.740 154.235 1.00 49.94 1198 LEU A CA 1
ATOM 9522 C C . LEU A 1 1198 ? -22.794 125.118 152.987 1.00 49.94 1198 LEU A C 1
ATOM 9524 O O . LEU A 1 1198 ? -23.386 125.226 151.923 1.00 49.94 1198 LEU A O 1
ATOM 9528 N N . GLN A 1 1199 ? -21.464 125.169 152.993 1.00 47.47 1199 GLN A N 1
ATOM 9529 C CA . GLN A 1 1199 ? -20.686 125.215 151.742 1.00 47.47 1199 GLN A CA 1
ATOM 9530 C C . GLN A 1 1199 ? -20.779 123.897 150.925 1.00 47.47 1199 GLN A C 1
ATOM 9532 O O . GLN A 1 1199 ? -20.169 123.800 149.867 1.00 47.47 1199 GLN A O 1
ATOM 9537 N N . VAL A 1 1200 ? -21.624 122.932 151.343 1.00 32.53 1200 VAL A N 1
ATOM 9538 C CA . VAL A 1 1200 ? -22.200 121.849 150.518 1.00 32.53 1200 VAL A CA 1
ATOM 9539 C C . VAL A 1 1200 ? -23.717 121.604 150.821 1.00 32.53 1200 VAL A C 1
ATOM 9541 O O . VAL A 1 1200 ? -24.241 120.540 150.502 1.00 32.53 1200 VAL A O 1
ATOM 9544 N N . LYS A 1 1201 ? -24.471 122.572 151.401 1.00 40.97 1201 LYS A N 1
ATOM 9545 C CA . LYS A 1 1201 ? -25.952 122.535 151.697 1.00 40.97 1201 LYS A CA 1
ATOM 9546 C C . LYS A 1 1201 ? -26.694 123.867 151.468 1.00 40.97 1201 LYS A C 1
ATOM 9548 O O . LYS A 1 1201 ? -27.880 123.815 151.198 1.00 40.97 1201 LYS A O 1
ATOM 9553 N N . MET A 1 1202 ? -25.991 124.999 151.416 1.00 36.56 1202 MET A N 1
ATOM 9554 C CA . MET A 1 1202 ? -26.197 126.147 150.509 1.00 36.56 1202 MET A CA 1
ATOM 9555 C C . MET A 1 1202 ? -25.261 126.113 149.282 1.00 36.56 1202 MET A C 1
ATOM 9557 O O . MET A 1 1202 ? -25.479 126.794 148.287 1.00 36.56 1202 MET A O 1
ATOM 9561 N N . LEU A 1 1203 ? -24.388 125.103 149.217 1.00 42.41 1203 LEU A N 1
ATOM 9562 C CA . LEU A 1 1203 ? -23.627 124.740 148.023 1.00 42.41 1203 LEU A CA 1
ATOM 9563 C C . LEU A 1 1203 ? -23.711 123.250 147.590 1.00 42.41 1203 LEU A C 1
ATOM 9565 O O . LEU A 1 1203 ? -22.730 122.667 147.146 1.00 42.41 1203 LEU A O 1
ATOM 9569 N N . GLN A 1 1204 ? -24.848 122.540 147.510 1.00 37.28 1204 GLN A N 1
ATOM 9570 C CA . GLN A 1 1204 ? -26.040 122.305 148.348 1.00 37.28 1204 GLN A CA 1
ATOM 9571 C C . GLN A 1 1204 ? -27.384 123.112 148.194 1.00 37.28 1204 GLN A C 1
ATOM 9573 O O . GLN A 1 1204 ? -28.441 122.492 148.060 1.00 37.28 1204 GLN A O 1
ATOM 9578 N N . ALA A 1 1205 ? -27.391 124.448 148.099 1.00 32.78 1205 ALA A N 1
ATOM 9579 C CA . ALA A 1 1205 ? -28.561 125.264 147.731 1.00 32.78 1205 ALA A CA 1
ATOM 9580 C C . ALA A 1 1205 ? -28.318 126.579 146.916 1.00 32.78 1205 ALA A C 1
ATOM 9582 O O . ALA A 1 1205 ? -29.101 127.492 147.113 1.00 32.78 1205 ALA A O 1
ATOM 9583 N N . LEU A 1 1206 ? -27.309 126.686 146.011 1.00 59.25 1206 LEU A N 1
ATOM 9584 C CA . LEU A 1 1206 ? -27.508 127.090 144.579 1.00 59.25 1206 LEU A CA 1
ATOM 9585 C C . LEU A 1 1206 ? -26.480 126.683 143.469 1.00 59.25 1206 LEU A C 1
ATOM 9587 O O . LEU A 1 1206 ? -26.878 126.423 142.341 1.00 59.25 1206 LEU A O 1
ATOM 9591 N N . GLY A 1 1207 ? -25.170 126.648 143.760 1.00 35.19 1207 GLY A N 1
ATOM 9592 C CA . GLY A 1 1207 ? -23.989 126.563 142.859 1.00 35.19 1207 GLY A CA 1
ATOM 9593 C C . GLY A 1 1207 ? -23.838 125.608 141.637 1.00 35.19 1207 GLY A C 1
ATOM 9594 O O . GLY A 1 1207 ? -22.732 125.104 141.451 1.00 35.19 1207 GLY A O 1
ATOM 9595 N N . LEU A 1 1208 ? -24.859 125.259 140.832 1.00 56.31 1208 LEU A N 1
ATOM 9596 C CA . LEU A 1 1208 ? -24.815 124.278 139.708 1.00 56.31 1208 LEU A CA 1
ATOM 9597 C C . LEU A 1 1208 ? -24.555 122.815 140.182 1.00 56.31 1208 LEU A C 1
ATOM 9599 O O . LEU A 1 1208 ? -24.919 121.831 139.539 1.00 56.31 1208 LEU A O 1
ATOM 9603 N N . LYS A 1 1209 ? -23.904 122.623 141.332 1.00 33.59 1209 LYS A N 1
ATOM 9604 C CA . LYS A 1 1209 ? -24.396 121.786 142.445 1.00 33.59 1209 LYS A CA 1
ATOM 9605 C C . LYS A 1 1209 ? -25.596 122.500 143.065 1.00 33.59 1209 LYS A C 1
ATOM 9607 O O . LYS A 1 1209 ? -25.878 123.625 142.690 1.00 33.59 1209 LYS A O 1
ATOM 9612 N N . SER A 1 1210 ? -26.161 121.983 144.149 1.00 62.44 1210 SER A N 1
ATOM 9613 C CA . SER A 1 1210 ? -26.846 122.861 145.108 1.00 62.44 1210 SER A CA 1
ATOM 9614 C C . SER A 1 1210 ? -28.272 123.351 144.730 1.00 62.44 1210 SER A C 1
ATOM 9616 O O . SER A 1 1210 ? -28.443 124.165 143.838 1.00 62.44 1210 SER A O 1
ATOM 9618 N N . THR A 1 1211 ? -29.297 122.800 145.380 1.00 31.94 1211 THR A N 1
ATOM 9619 C CA . THR A 1 1211 ? -30.687 122.507 144.937 1.00 31.94 1211 THR A CA 1
ATOM 9620 C C . THR A 1 1211 ? -31.624 123.672 144.512 1.00 31.94 1211 THR A C 1
ATOM 9622 O O . THR A 1 1211 ? -32.728 123.793 145.044 1.00 31.94 1211 THR A O 1
ATOM 9625 N N . LEU A 1 1212 ? -31.239 124.532 143.558 1.00 29.25 1212 LEU A N 1
ATOM 9626 C CA . LEU A 1 1212 ? -31.948 125.799 143.298 1.00 29.25 1212 LEU A CA 1
ATOM 9627 C C . LEU A 1 1212 ? -31.725 126.615 144.558 1.00 29.25 1212 LEU A C 1
ATOM 9629 O O . LEU A 1 1212 ? -30.606 126.576 145.049 1.00 29.25 1212 LEU A O 1
ATOM 9633 N N . ILE A 1 1213 ? -32.746 127.297 145.085 1.00 35.03 1213 ILE A N 1
ATOM 9634 C CA . ILE A 1 1213 ? -32.582 128.212 146.233 1.00 35.03 1213 ILE A CA 1
ATOM 9635 C C . ILE A 1 1213 ? -31.584 129.340 145.843 1.00 35.03 1213 ILE A C 1
ATOM 9637 O O . ILE A 1 1213 ? -31.175 129.396 144.686 1.00 35.03 1213 ILE A O 1
ATOM 9641 N N . THR A 1 1214 ? -31.391 130.399 146.642 1.00 45.31 1214 THR A N 1
ATOM 9642 C CA . THR A 1 1214 ? -31.221 131.748 146.036 1.00 45.31 1214 THR A CA 1
ATOM 9643 C C . THR A 1 1214 ? -30.177 132.710 146.636 1.00 45.31 1214 THR A C 1
ATOM 9645 O O . THR A 1 1214 ? -30.153 133.876 146.250 1.00 45.31 1214 THR A O 1
ATOM 9648 N N . ASP A 1 1215 ? -29.244 132.271 147.483 1.00 57.16 1215 ASP A N 1
ATOM 9649 C CA . ASP A 1 1215 ? -28.115 133.069 148.026 1.00 57.16 1215 ASP A CA 1
ATOM 9650 C C . ASP A 1 1215 ? -26.891 133.248 147.071 1.00 57.16 1215 ASP A C 1
ATOM 9652 O O . ASP A 1 1215 ? -25.733 133.000 147.404 1.00 57.16 1215 ASP A O 1
ATOM 9656 N N . GLY A 1 1216 ? -27.143 133.655 145.822 1.00 34.12 1216 GLY A N 1
ATOM 9657 C CA . GLY A 1 1216 ? -26.148 133.989 144.783 1.00 34.12 1216 GLY A CA 1
ATOM 9658 C C . GLY A 1 1216 ? -25.260 132.876 144.179 1.00 34.12 1216 GLY A C 1
ATOM 9659 O O . GLY A 1 1216 ? -24.719 133.086 143.098 1.00 34.12 1216 GLY A O 1
ATOM 9660 N N . SER A 1 1217 ? -25.090 131.711 144.814 1.00 56.72 1217 SER A N 1
ATOM 9661 C CA . SER A 1 1217 ? -24.064 130.701 144.462 1.00 56.72 1217 SER A CA 1
ATOM 9662 C C . SER A 1 1217 ? -23.955 130.289 142.960 1.00 56.72 1217 SER A C 1
ATOM 9664 O O . SER A 1 1217 ? -22.871 130.380 142.392 1.00 56.72 1217 SER A O 1
ATOM 9666 N N . SER A 1 1218 ? -25.034 129.761 142.332 1.00 52.88 1218 SER A N 1
ATOM 9667 C CA . SER A 1 1218 ? -25.317 129.473 140.879 1.00 52.88 1218 SER A CA 1
ATOM 9668 C C . SER A 1 1218 ? -26.784 128.906 140.718 1.00 52.88 1218 SER A C 1
ATOM 9670 O O . SER A 1 1218 ? -27.629 129.482 141.391 1.00 52.88 1218 SER A O 1
ATOM 9672 N N . PRO A 1 1219 ? -27.162 127.904 139.847 1.00 29.06 1219 PRO A N 1
ATOM 9673 C CA . PRO A 1 1219 ? -28.553 127.314 139.889 1.00 29.06 1219 PRO A CA 1
ATOM 9674 C C . PRO A 1 1219 ? -28.885 125.753 139.781 1.00 29.06 1219 PRO A C 1
ATOM 9676 O O . PRO A 1 1219 ? -29.346 125.306 138.738 1.00 29.06 1219 PRO A O 1
ATOM 9679 N N . ILE A 1 1220 ? -28.808 124.901 140.834 1.00 56.47 1220 ILE A N 1
ATOM 9680 C CA . ILE A 1 1220 ? -29.328 123.478 140.989 1.00 56.47 1220 ILE A CA 1
ATOM 9681 C C . ILE A 1 1220 ? -30.716 123.029 140.470 1.00 56.47 1220 ILE A C 1
ATOM 9683 O O . ILE A 1 1220 ? -31.672 122.951 141.234 1.00 56.47 1220 ILE A O 1
ATOM 9687 N N . ASN A 1 1221 ? -30.751 122.491 139.259 1.00 40.84 1221 ASN A N 1
ATOM 9688 C CA . ASN A 1 1221 ? -31.494 121.318 138.748 1.00 40.84 1221 ASN A CA 1
ATOM 9689 C C . ASN A 1 1221 ? -30.480 120.561 137.860 1.00 40.84 1221 ASN A C 1
ATOM 9691 O O . ASN A 1 1221 ? -29.793 121.233 137.094 1.00 40.84 1221 ASN A O 1
ATOM 9695 N N . LEU A 1 1222 ? -30.259 119.253 138.069 1.00 39.53 1222 LEU A N 1
ATOM 9696 C CA . LEU A 1 1222 ? -28.936 118.622 137.936 1.00 39.53 1222 LEU A CA 1
ATOM 9697 C C . LEU A 1 1222 ? -28.163 119.039 136.681 1.00 39.53 1222 LEU A C 1
ATOM 9699 O O . LEU A 1 1222 ? -28.618 118.789 135.576 1.00 39.53 1222 LEU A O 1
ATOM 9703 N N . PHE A 1 1223 ? -26.946 119.548 136.913 1.00 35.69 1223 PHE A N 1
ATOM 9704 C CA . PHE A 1 1223 ? -25.774 119.364 136.053 1.00 35.69 1223 PHE A CA 1
ATOM 9705 C C . PHE A 1 1223 ? -26.004 119.541 134.540 1.00 35.69 1223 PHE A C 1
ATOM 9707 O O . PHE A 1 1223 ? -26.405 118.608 133.861 1.00 35.69 1223 PHE A O 1
ATOM 9714 N N . THR A 1 1224 ? -25.524 120.672 134.015 1.00 53.09 1224 THR A N 1
ATOM 9715 C CA . THR A 1 1224 ? -24.792 120.756 132.731 1.00 53.09 1224 THR A CA 1
ATOM 9716 C C . THR A 1 1224 ? -25.328 119.960 131.532 1.00 53.09 1224 THR A C 1
ATOM 9718 O O . THR A 1 1224 ? -25.153 118.750 131.450 1.00 53.09 1224 THR A O 1
ATOM 9721 N N . THR A 1 1225 ? -25.646 120.678 130.462 1.00 52.75 1225 THR A N 1
ATOM 9722 C CA . THR A 1 1225 ? -24.601 121.202 129.551 1.00 52.75 1225 THR A CA 1
ATOM 9723 C C . THR A 1 1225 ? -25.093 122.566 128.999 1.00 52.75 1225 THR A C 1
ATOM 9725 O O . THR A 1 1225 ? -26.239 122.926 129.244 1.00 52.75 1225 THR A O 1
ATOM 9728 N N . ALA A 1 1226 ? -24.291 123.502 128.473 1.00 49.28 1226 ALA A N 1
ATOM 9729 C CA . ALA A 1 1226 ? -23.336 123.419 127.360 1.00 49.28 1226 ALA A CA 1
ATOM 9730 C C . ALA A 1 1226 ? -23.966 122.843 126.062 1.00 49.28 1226 ALA A C 1
ATOM 9732 O O . ALA A 1 1226 ? -24.794 121.941 126.117 1.00 49.28 1226 ALA A O 1
ATOM 9733 N N . ASN A 1 1227 ? -23.653 123.316 124.852 1.00 55.66 1227 ASN A N 1
ATOM 9734 C CA . ASN A 1 1227 ? -22.965 124.555 124.455 1.00 55.66 1227 ASN A CA 1
ATOM 9735 C C . ASN A 1 1227 ? -21.481 124.642 124.880 1.00 55.66 1227 ASN A C 1
ATOM 9737 O O . ASN A 1 1227 ? -20.741 123.702 124.620 1.00 55.66 1227 ASN A O 1
ATOM 9741 N N . GLY A 1 1228 ? -20.928 125.731 125.431 1.00 52.69 1228 GLY A N 1
ATOM 9742 C CA . GLY A 1 1228 ? -21.461 126.863 126.218 1.00 52.69 1228 GLY A CA 1
ATOM 9743 C C . GLY A 1 1228 ? -22.749 127.595 125.807 1.00 52.69 1228 GLY A C 1
ATOM 9744 O O . GLY A 1 1228 ? -23.814 127.226 126.297 1.00 52.69 1228 GLY A O 1
ATOM 9745 N N . LEU A 1 1229 ? -22.646 128.682 125.031 1.00 49.81 1229 LEU A N 1
ATOM 9746 C CA . LEU A 1 1229 ? -23.727 129.646 124.776 1.00 49.81 1229 LEU A CA 1
ATOM 9747 C C . LEU A 1 1229 ? -23.696 130.162 123.329 1.00 49.81 1229 LEU A C 1
ATOM 9749 O O . LEU A 1 1229 ? -22.647 130.570 122.837 1.00 49.81 1229 LEU A O 1
ATOM 9753 N N . LEU A 1 1230 ? -24.866 130.215 122.685 1.00 54.84 1230 LEU A N 1
ATOM 9754 C CA . LEU A 1 1230 ? -25.081 130.800 121.358 1.00 54.84 1230 LEU A CA 1
ATOM 9755 C C . LEU A 1 1230 ? -26.329 131.709 121.405 1.00 54.84 1230 LEU A C 1
ATOM 9757 O O . LEU A 1 1230 ? -27.322 131.339 122.024 1.00 54.84 1230 LEU A O 1
ATOM 9761 N N . GLY A 1 1231 ? -26.346 132.899 120.797 1.00 39.53 1231 GLY A N 1
ATOM 9762 C CA . GLY A 1 1231 ? -25.348 133.451 119.872 1.00 39.53 1231 GLY A CA 1
ATOM 9763 C C . GLY A 1 1231 ? -25.532 132.862 118.472 1.00 39.53 1231 GLY A C 1
ATOM 9764 O O . GLY A 1 1231 ? -26.606 132.999 117.896 1.00 39.53 1231 GLY A O 1
ATOM 9765 N N . GLY A 1 1232 ? -24.516 132.180 117.938 1.00 52.69 1232 GLY A N 1
ATOM 9766 C CA . GLY A 1 1232 ? -24.637 131.372 116.717 1.00 52.69 1232 GLY A CA 1
ATOM 9767 C C . GLY A 1 1232 ? -23.373 131.430 115.862 1.00 52.69 1232 GLY A C 1
ATOM 9768 O O . GLY A 1 1232 ? -22.276 131.312 116.399 1.00 52.69 1232 GLY A O 1
ATOM 9769 N N . LEU A 1 1233 ? -23.574 131.734 114.572 1.00 44.06 1233 LEU A N 1
ATOM 9770 C CA . LEU A 1 1233 ? -22.565 132.049 113.544 1.00 44.06 1233 LEU A CA 1
ATOM 9771 C C . LEU A 1 1233 ? -21.908 130.811 112.891 1.00 44.06 1233 LEU A C 1
ATOM 9773 O O . LEU A 1 1233 ? -21.695 129.785 113.532 1.00 44.06 1233 LEU A O 1
ATOM 9777 N N . PRO A 1 1234 ? -21.667 130.890 111.571 1.00 52.56 1234 PRO A N 1
ATOM 9778 C CA . PRO A 1 1234 ? -20.341 131.304 111.114 1.00 52.56 1234 PRO A CA 1
ATOM 9779 C C . PRO A 1 1234 ? -20.341 132.687 110.458 1.00 52.56 1234 PRO A C 1
ATOM 9781 O O . PRO A 1 1234 ? -21.113 132.967 109.542 1.00 52.56 1234 PRO A O 1
ATOM 9784 N N . GLY A 1 1235 ? -19.413 133.533 110.902 1.00 51.12 1235 GLY A N 1
ATOM 9785 C CA . GLY A 1 1235 ? -18.816 134.537 110.029 1.00 51.12 1235 GLY A CA 1
ATOM 9786 C C . GLY A 1 1235 ? -17.596 133.945 109.319 1.00 51.12 1235 GLY A C 1
ATOM 9787 O O . GLY A 1 1235 ? -17.451 132.726 109.198 1.00 51.12 1235 GLY A O 1
ATOM 9788 N N . GLN A 1 1236 ? -16.679 134.825 108.922 1.00 40.34 1236 GLN A N 1
ATOM 9789 C CA . GLN A 1 1236 ? -15.279 134.471 108.669 1.00 40.34 1236 GLN A CA 1
ATOM 9790 C C . GLN A 1 1236 ? -14.675 133.674 109.858 1.00 40.34 1236 GLN A C 1
ATOM 9792 O O . GLN A 1 1236 ? -15.157 133.778 110.982 1.00 40.34 1236 GLN A O 1
ATOM 9797 N N . GLY A 1 1237 ? -13.610 132.888 109.699 1.00 50.22 1237 GLY A N 1
ATOM 9798 C CA . GLY A 1 1237 ? -12.672 132.810 108.578 1.00 50.22 1237 GLY A CA 1
ATOM 9799 C C . GLY A 1 1237 ? -11.296 133.307 109.027 1.00 50.22 1237 GLY A C 1
ATOM 9800 O O . GLY A 1 1237 ? -10.487 132.496 109.458 1.00 50.22 1237 GLY A O 1
ATOM 9801 N N . GLN A 1 1238 ? -11.083 134.624 108.951 1.00 50.50 1238 GLN A N 1
ATOM 9802 C CA . GLN A 1 1238 ? -9.851 135.337 109.322 1.00 50.50 1238 GLN A CA 1
ATOM 9803 C C . GLN A 1 1238 ? -9.327 134.946 110.724 1.00 50.50 1238 GLN A C 1
ATOM 9805 O O . GLN A 1 1238 ? -10.133 134.694 111.621 1.00 50.50 1238 GLN A O 1
ATOM 9810 N N . GLY A 1 1239 ? -8.020 134.931 111.019 1.00 46.12 1239 GLY A N 1
ATOM 9811 C CA . GLY A 1 1239 ? -6.870 135.554 110.323 1.00 46.12 1239 GLY A CA 1
ATOM 9812 C C . GLY A 1 1239 ? -6.715 135.277 108.835 1.00 46.12 1239 GLY A C 1
ATOM 9813 O O . GLY A 1 1239 ? -6.396 134.123 108.493 1.00 46.12 1239 GLY A O 1
#

pLDDT: mean 75.73, std 17.95, range [23.78, 93.12]